Protein AF-0000000074207561 (afdb_homodimer)

Sequence (1086 aa):
MTTASFQVYDTTLRDGAQQEGMNLSVSDKLAIAALLDELGVGYIEGGWPGAVPKDTDFFARAATELTLKNAVLAAFGATRRAGVRAGDDPQVRALLDAATPVVTLVAKSDVRHVERALKTTRTENLAMIADTVSFLVAEGRRVVLDAEHFFDGYRYDAEYATSAVRTAFDAGAEVVTLCDTNGGMLPTWVGEIVGELRARTDVGPEQLLGVHAHNDTGCAVANSLAAVEAGATHVQGTVNGYGERTGNADLVTVVANLELKAGMTLLADGGLREAARISHAISELTNISPFARQPYVGASAFAHKGGLHASAIRVDPDMYQHTDPTLVGNDMRMLVSDMAGRASIELKGRELGFDLAGQGELLSRVTNRVKEDEAAGYTFEAADASFELLLRSELGQRPDFFTVESWRAIVETVPAGSAPPSVHAPDAAAVAEATVKIRAGGERHVTTGEGNGPVNALDQALRSALSRVYPELARFELIDFKVRILDTELGTDAITRVLTETSDGERSWSTVGVGPNVVEAAWEAVTEAYVYGLLKSGVEPRPMTTASFQVYDTTLRDGAQQEGMNLSVSDKLAIAALLDELGVGYIEGGWPGAVPKDTDFFARAATELTLKNAVLAAFGATRRAGVRAGDDPQVRALLDAATPVVTLVAKSDVRHVERALKTTRTENLAMIADTVSFLVAEGRRVVLDAEHFFDGYRYDAEYATSAVRTAFDAGAEVVTLCDTNGGMLPTWVGEIVGELRARTDVGPEQLLGVHAHNDTGCAVANSLAAVEAGATHVQGTVNGYGERTGNADLVTVVANLELKAGMTLLADGGLREAARISHAISELTNISPFARQPYVGASAFAHKGGLHASAIRVDPDMYQHTDPTLVGNDMRMLVSDMAGRASIELKGRELGFDLAGQGELLSRVTNRVKEDEAAGYTFEAADASFELLLRSELGQRPDFFTVESWRAIVETVPAGSAPPSVHAPDAAAVAEATVKIRAGGERHVTTGEGNGPVNALDQALRSALSRVYPELARFELIDFKVRILDTELGTDAITRVLTETSDGERSWSTVGVGPNVVEAAWEAVTEAYVYGLLKSGVEPRP

Secondary structure (DSSP, 8-state):
------EEEE-TTTTGGGSTT----HHHHHHHHHHHHHHT-SEEEEE-TTTSHHHHHHHHHHHHH---SSPEEEEEEEPPPTTS-GGG-HHHHHHHHTT-SEEEEEEE--HHHHHHTS---HHHHHHHHHHHHHHHHHTT-EEEEEEETHHHHHHH-HHHHHHHHHHHHHHT-SEEEEEETTS---HHHHHHHHHHHHH-TTT-TTSEEEEEEB-TTS-HHHHHHHHHHTT--EEEEBGGG-SSTT-B-BHHHHHHIIIIIS----SGGGGGGGHHHHHHHHHHHHT----TT-TTTSTTTTEEESTHHHHHHHH-GGGT-SS-GGGGT---EEE--TT--HHHHHHHHHHTT---TT-HHHHHHHHHHHHHHHHTT--GGG-HHHHHHHHHHHHT-----EEEEEEEEEEEE---SSS---TT-TT--EEEEEEEEEEETTEEEEEEEEESSHHHHHHHHHHHHHTTT-GGGGG-EEEEEEEEEE--TTSS-PEEEEEEEEE-SS-EEEEEEEESSHHHHHHHHHHHHHHHHHHHTTPPPP-/------EEEE-TTTTGGGSTT----HHHHHHHHHHHHHHT-SEEEEE-TTTSHHHHHHHHHHHHH---SSPEEEEEEEPPPTTS-GGG-HHHHHHHHTT-SEEEEEEE--HHHHHHTS---HHHHHHHHHHHHHHHHHTT-EEEEEEETHHHHHHH-HHHHHHHHHHHHHHT-SEEEEEETTS---HHHHHHHHHHHHH-TTT-TTSEEEEEEB-TTS-HHHHHHHHHHTT--EEEEBGGG-SSTT-B-BHHHHHHIIIIIS----SGGGGGGGHHHHHHHHHHHHT----TT-TTTSTTTTEEESSHHHHHHHH-GGGT-SS-GGGGT---EEE--TT--HHHHHHHHHHTT---TT-HHHHHHHHHHHHHHHHTT--GGG-HHHHHHHHHHHHT-----EEEEEEEEEEEE---SSS---TT-TT--EEEEEEEEEEETTEEEEEEEEESSHHHHHHHHHHHHHTTT-GGGGG-EEEEEEEEEE--TTSS-PEEEEEEEEE-SS-EEEEEEEESSHHHHHHHHHHHHHHHHHHHTTPPPP-

InterPro domains:
  IPR000891 Pyruvate carboxyltransferase [PF00682] (6-262)
  IPR000891 Pyruvate carboxyltransferase [PS50991] (6-273)
  IPR002034 Alpha-isopropylmalate/homocitrate synthase, conserved site [PS00815] (13-29)
  IPR002034 Alpha-isopropylmalate/homocitrate synthase, conserved site [PS00816] (209-222)
  IPR005675 Citramalate synthase [PTHR43538] (4-538)
  IPR005675 Citramalate synthase [TIGR00977] (6-538)
  IPR013709 2-isopropylmalate synthase LeuA, allosteric (dimerisation) domain [PF08502] (382-531)
  IPR013709 2-isopropylmalate synthase LeuA, allosteric (dimerisation) domain [SM00917] (381-534)
  IPR013785 Aldolase-type TIM barrel [G3DSA:3.20.20.70] (1-286)
  IPR036230 2-isopropylmalate synthase LeuA, allosteric (dimerisation) domain superfamily [G3DSA:3.30.160.270] (422-531)
  IPR036230 2-isopropylmalate synthase LeuA, allosteric (dimerisation) domain superfamily [SSF110921] (427-529)
  IPR054691 2-isopropylmalate synthase/homocitrate synthase, post-catalytic domain [PF22617] (297-372)

Organism: NCBI:txid88382

pLDDT: mean 87.15, std 14.71, range [21.53, 98.94]

Solvent-accessible surface area (backbone atoms only — not comparable to full-atom values): 53124 Å² total; per-residue (Å²): 127,82,75,76,76,65,41,42,34,37,27,37,60,36,54,18,45,48,16,85,88,46,72,76,53,55,68,46,47,55,52,48,50,51,47,46,29,61,39,12,34,45,28,37,32,59,20,34,31,70,78,35,67,62,28,36,52,33,38,63,46,37,74,77,72,55,83,64,89,56,30,44,54,23,36,33,48,55,51,33,56,88,95,49,58,32,88,73,24,67,60,44,45,26,49,59,71,50,69,42,61,28,38,34,30,43,41,76,19,17,67,65,50,34,45,68,60,68,62,48,49,75,68,52,53,48,46,27,42,27,45,28,42,33,52,43,42,73,72,69,32,46,33,35,34,36,27,35,36,20,56,66,12,32,76,76,38,48,68,58,22,48,46,43,53,37,38,32,47,76,30,59,34,60,29,44,22,45,15,32,65,45,7,60,63,49,36,69,60,39,22,49,52,42,37,53,50,45,68,32,77,79,55,32,84,81,55,45,32,22,35,34,30,22,16,36,52,47,22,12,38,37,28,46,51,27,26,39,75,37,62,30,45,29,44,41,21,5,68,85,17,33,13,48,26,27,8,25,12,30,34,59,42,41,50,48,44,39,32,75,73,68,67,46,86,70,47,42,92,60,12,48,36,46,40,20,56,49,53,50,52,46,26,61,68,50,70,42,82,77,57,45,40,34,37,62,46,18,77,26,32,44,31,40,55,26,44,78,52,31,59,35,37,74,76,38,58,68,75,65,39,61,61,69,41,58,60,30,36,32,58,79,41,57,27,52,45,80,61,23,35,50,60,13,47,39,51,33,32,42,74,73,70,38,86,48,80,89,38,62,68,60,35,48,52,51,38,52,48,50,34,52,41,40,73,69,54,45,55,45,60,74,3,57,50,44,42,50,49,49,52,27,46,77,68,71,63,55,80,71,54,61,42,48,67,43,40,35,22,31,32,30,43,45,74,49,79,88,71,70,49,46,92,76,49,81,67,51,54,49,46,9,38,11,39,32,32,32,38,42,44,80,38,80,37,76,25,67,14,64,29,42,17,46,64,50,1,40,51,41,6,45,45,62,47,42,36,75,73,40,61,75,54,76,48,55,40,81,76,44,62,44,66,45,78,42,82,45,91,79,77,71,72,49,35,18,29,21,42,32,32,37,27,54,86,82,54,73,46,23,15,51,14,59,28,67,14,60,56,54,2,40,47,37,11,51,53,48,42,51,54,50,50,40,49,76,69,70,54,70,64,53,93,126,82,73,75,74,65,40,43,33,37,28,36,61,37,55,18,43,47,16,84,85,46,73,77,52,52,67,47,47,54,54,47,51,53,48,45,28,61,39,12,33,44,27,37,32,58,21,33,31,70,79,36,67,62,28,37,51,32,38,62,45,37,74,77,74,55,83,65,88,57,31,44,53,22,36,35,49,56,50,32,56,89,95,50,54,32,90,74,26,67,61,44,46,28,51,60,70,50,68,42,60,28,37,37,30,44,42,78,18,17,67,67,48,34,47,67,59,68,62,48,49,74,68,53,54,47,46,29,42,28,44,28,41,34,51,43,41,72,72,69,32,47,33,36,34,36,28,35,37,19,58,65,13,30,75,74,38,48,66,58,22,47,46,44,54,38,38,33,48,74,31,57,33,60,31,44,23,44,16,32,65,45,7,60,62,49,35,69,58,40,21,51,51,43,36,53,49,46,66,32,78,79,54,32,84,81,56,44,32,23,33,33,30,21,15,37,53,47,22,13,37,37,27,45,50,27,24,40,76,36,60,30,44,29,45,39,20,5,68,85,17,33,13,48,25,27,9,25,10,29,35,60,43,42,50,48,44,39,32,75,72,67,67,46,86,70,46,42,92,61,12,48,36,45,40,18,57,48,52,50,53,47,24,60,68,50,70,43,82,78,56,45,40,35,38,62,47,18,78,27,32,44,32,41,58,27,52,79,53,36,58,37,36,73,76,36,57,68,74,66,41,62,63,68,41,58,61,30,36,33,60,78,38,54,28,53,42,79,61,20,37,49,62,15,48,36,53,35,34,43,74,73,71,38,86,47,80,89,38,61,68,58,35,47,52,50,38,50,49,52,32,53,40,39,73,68,55,46,56,48,70,74,3,58,49,42,42,50,48,50,52,26,49,77,67,70,63,54,81,71,55,62,42,48,66,42,40,34,21,32,32,32,47,46,75,49,78,88,70,72,49,44,92,73,46,80,67,52,55,53,46,10,38,10,39,31,32,32,38,41,44,80,37,79,37,79,26,71,13,64,29,46,21,45,65,49,0,40,51,40,6,45,45,61,46,42,35,74,73,40,60,74,54,76,49,55,41,81,76,44,61,47,63,42,79,44,81,49,90,79,76,69,72,48,35,18,30,18,42,32,32,36,28,53,85,83,54,71,46,23,15,51,14,58,26,65,13,58,55,51,2,40,47,38,11,50,54,49,41,50,52,51,50,40,50,76,67,70,54,71,62,50,95

Foldseek 3Di:
DPPPAFAEEEECQAQLCAFPPFDAALVLLLVLVALVLLLFGAEYERYQFPVDPRSVVNLVCCVPPPDHDHYFYEYEEEFAQQPDQLVPGPSLVRRVVSVGQEYEYEAELAQCCVCPVSVHHLVRSLVSLLRSLLVVVVVRHAYEYEHPCLLVRCVVPVVSSLSSLLSNVVSPHQEYEYEQHVQPDAQVSLLVSLLVSQPDPSCHLVHAYEYKHACQVPCQLSNRVSNVVSRHSYYYAHDLQGHPDRHIHHSLSNVCCCCVVVVDDHGPPLSQLCSLVSSVVSCLSRVPDRDQCPDLNHVCNQEDEADPVLVVCVVPVVVPDPDASSSRNYHHAQAQALVHALSSQCVNCVVVPHHCPPVVVLSVVLSVVRNVVVVQPDGCRQFVLQSVLSSCVSVVNQADQKAWDDKDKDKDWDDDPDDDPDPPDPPGQIKMKMWTWMDALNDIDIFMAIDSDRLRRVLRRVCVRSCVVPVLCVLKDWDDKDKDFADDVPPDQTKIKIWTWMDSPPDIGIFMAIDSDDNRRSVVRVVSVSSSSCVVVVHHRRD/DPPPAQAEEEECQAQLCAFPPFDAALVLLLVLVALVLLLFGAEYERYQFPVDPRSVVNLVCCVPPPDHDHYFYEYEEEFAQQPDALVPGPSLVRRVVSVGQEYEYEAELAQCCVCPVSVHHLVRSLVSLLRSLLVCVVVRHAYEYEHPCLLVRCVVPVVSSLSSLLSNVVSPHQEYEYEQHVQPDAQVSLLVSLLVSQPDPSCHLVHAYEYKHACQVPCQLSNRVSNVVSRHSYYYAHDLQGHPDRHIHHSLSNVCCCCVVVVDDHGPPLSQLCSLVSSVVSCLSRVNDRDQCPDLNHVCNQEDEADPVLVVCVVPVVVPDPDASSSRNYHHAYAQELRHALSSQCVNCVVVVHHCPPVVVLSVVLSVVRNVVVVQPDGCSQFVLQSVLSSCVSVVNQADQKAWDDKDKDKDWDDDPDDDPDPPPPPTQIKMKMWTWMDALNDIDIFMAIDSDRLRRVLRRVCVRSCVVVVLCVLKDWSDKDKDFADDVPPPQTKIKIWTWMDSPPDIGIFMAIDSDDNRRSVVRVVSVVSSSCVVVVHHGRD

Structure (mmCIF, N/CA/C/O backbone):
data_AF-0000000074207561-model_v1
#
loop_
_entity.id
_entity.type
_entity.pdbx_description
1 polymer 'Citramalate synthase'
#
loop_
_atom_site.group_PDB
_atom_site.id
_atom_site.type_symbol
_atom_site.label_atom_id
_atom_site.label_alt_id
_atom_site.label_comp_id
_atom_site.label_asym_id
_atom_site.label_entity_id
_atom_site.label_seq_id
_atom_site.pdbx_PDB_ins_code
_atom_site.Cartn_x
_atom_site.Cartn_y
_atom_site.Cartn_z
_atom_site.occupancy
_atom_site.B_iso_or_equiv
_atom_site.auth_seq_id
_atom_site.auth_comp_id
_atom_site.auth_asym_id
_atom_site.auth_atom_id
_atom_site.pdbx_PDB_model_num
ATOM 1 N N . MET A 1 1 ? 31.656 -27 5.375 1 21.53 1 MET A N 1
ATOM 2 C CA . MET A 1 1 ? 31.359 -25.734 4.676 1 21.53 1 MET A CA 1
ATOM 3 C C . MET A 1 1 ? 30.641 -24.766 5.59 1 21.53 1 MET A C 1
ATOM 5 O O . MET A 1 1 ? 29.578 -25.078 6.129 1 21.53 1 MET A O 1
ATOM 9 N N . THR A 1 2 ? 31.219 -24.062 6.355 1 28.92 2 THR A N 1
ATOM 10 C CA . THR A 1 2 ? 30.734 -23.141 7.387 1 28.92 2 THR A CA 1
ATOM 11 C C . THR A 1 2 ? 29.594 -22.281 6.848 1 28.92 2 THR A C 1
ATOM 13 O O . THR A 1 2 ? 29.75 -21.625 5.812 1 28.92 2 THR A O 1
ATOM 16 N N . THR A 1 3 ? 28.344 -22.75 6.562 1 37.5 3 THR A N 1
ATOM 17 C CA . THR A 1 3 ? 27.094 -22.203 6.043 1 37.5 3 THR A CA 1
ATOM 18 C C . THR A 1 3 ? 27.031 -20.688 6.246 1 37.5 3 THR A C 1
ATOM 20 O O . THR A 1 3 ? 27.047 -20.219 7.379 1 37.5 3 THR A O 1
ATOM 23 N N . ALA A 1 4 ? 27.812 -19.938 5.441 1 48.97 4 ALA A N 1
ATOM 24 C CA . ALA A 1 4 ? 27.875 -18.469 5.473 1 48.97 4 ALA A CA 1
ATOM 25 C C . ALA A 1 4 ? 26.531 -17.875 5.875 1 48.97 4 ALA A C 1
ATOM 27 O O . ALA A 1 4 ? 25.484 -18.328 5.414 1 48.97 4 ALA A O 1
ATOM 28 N N . SER A 1 5 ? 26.453 -17.234 7.125 1 77.06 5 SER A N 1
ATOM 29 C CA . SER A 1 5 ? 25.312 -16.719 7.875 1 77.06 5 SER A CA 1
ATOM 30 C C . SER A 1 5 ? 24.516 -15.727 7.031 1 77.06 5 SER A C 1
ATOM 32 O O . SER A 1 5 ? 25.078 -14.93 6.281 1 77.06 5 SER A O 1
ATOM 34 N N . PHE A 1 6 ? 23.328 -16.016 6.582 1 92.75 6 PHE A N 1
ATOM 35 C CA . PHE A 1 6 ? 22.375 -15.156 5.883 1 92.75 6 PHE A CA 1
ATOM 36 C C . PHE A 1 6 ? 22.281 -13.797 6.562 1 92.75 6 PHE A C 1
ATOM 38 O O . PHE A 1 6 ? 22.234 -13.719 7.793 1 92.75 6 PHE A O 1
ATOM 45 N N . GLN A 1 7 ? 22.484 -12.75 5.762 1 97 7 GLN A N 1
ATOM 46 C CA . GLN A 1 7 ? 22.531 -11.398 6.316 1 97 7 GLN A CA 1
ATOM 47 C C . GLN A 1 7 ? 21.281 -10.609 5.961 1 97 7 GLN A C 1
ATOM 49 O O . GLN A 1 7 ? 20.859 -10.578 4.801 1 97 7 GLN A O 1
ATOM 54 N N . VAL A 1 8 ? 20.641 -10.102 6.992 1 98.56 8 VAL A N 1
ATOM 55 C CA . VAL A 1 8 ? 19.531 -9.164 6.824 1 98.56 8 VAL A CA 1
ATOM 56 C C . VAL A 1 8 ? 20.016 -7.734 7.043 1 98.56 8 VAL A C 1
ATOM 58 O O . VAL A 1 8 ? 20.5 -7.395 8.133 1 98.56 8 VAL A O 1
ATOM 61 N N . TYR A 1 9 ? 19.938 -6.867 6.02 1 98.88 9 TYR A N 1
ATOM 62 C CA . TYR A 1 9 ? 20.516 -5.531 5.969 1 98.88 9 TYR A CA 1
ATOM 63 C C . TYR A 1 9 ? 19.438 -4.473 5.773 1 98.88 9 TYR A C 1
ATOM 65 O O . TYR A 1 9 ? 18.828 -4.391 4.703 1 98.88 9 TYR A O 1
ATOM 73 N N . ASP A 1 10 ? 19.203 -3.629 6.785 1 98.88 10 ASP A N 1
ATOM 74 C CA . ASP A 1 10 ? 18.156 -2.619 6.719 1 98.88 10 ASP A CA 1
ATOM 75 C C . ASP A 1 10 ? 18.703 -1.287 6.215 1 98.88 10 ASP A C 1
ATOM 77 O O . ASP A 1 10 ? 19.75 -0.829 6.672 1 98.88 10 ASP A O 1
ATOM 81 N N . THR A 1 11 ? 17.969 -0.69 5.285 1 98.75 11 THR A N 1
ATOM 82 C CA . THR A 1 11 ? 18.406 0.594 4.738 1 98.75 11 THR A CA 1
ATOM 83 C C . THR A 1 11 ? 17.344 1.666 4.992 1 98.75 11 THR A C 1
ATOM 85 O O . THR A 1 11 ? 17.266 2.654 4.258 1 98.75 11 THR A O 1
ATOM 88 N N . THR A 1 12 ? 16.5 1.582 6.008 1 98.5 12 THR A N 1
ATOM 89 C CA . THR A 1 12 ? 15.391 2.475 6.316 1 98.5 12 THR A CA 1
ATOM 90 C C . THR A 1 12 ? 15.883 3.9 6.539 1 98.5 12 THR A C 1
ATOM 92 O O . THR A 1 12 ? 15.305 4.855 6.02 1 98.5 12 THR A O 1
ATOM 95 N N . LEU A 1 13 ? 16.984 4.098 7.215 1 97.81 13 LEU A N 1
ATOM 96 C CA . LEU A 1 13 ? 17.469 5.406 7.652 1 97.81 13 LEU A CA 1
ATOM 97 C C . LEU A 1 13 ? 18.078 6.18 6.492 1 97.81 13 LEU A C 1
ATOM 99 O O . LEU A 1 13 ? 18.234 7.398 6.566 1 97.81 13 LEU A O 1
ATOM 103 N N . ARG A 1 14 ? 18.406 5.488 5.461 1 95.31 14 ARG A N 1
ATOM 104 C CA . ARG A 1 14 ? 19.062 6.152 4.332 1 95.31 14 ARG A CA 1
ATOM 105 C C . ARG A 1 14 ? 18.188 6.078 3.08 1 95.31 14 ARG A C 1
ATOM 107 O O . ARG A 1 14 ? 17.625 7.086 2.645 1 95.31 14 ARG A O 1
ATOM 114 N N . ASP A 1 15 ? 18 4.879 2.518 1 95.25 15 ASP A N 1
ATOM 115 C CA . ASP A 1 15 ? 17.219 4.715 1.302 1 95.25 15 ASP A CA 1
ATOM 116 C C . ASP A 1 15 ? 15.727 4.969 1.572 1 95.25 15 ASP A C 1
ATOM 118 O O . ASP A 1 15 ? 15.039 5.578 0.753 1 95.25 15 ASP A O 1
ATOM 122 N N . GLY A 1 16 ? 15.25 4.426 2.721 1 96 16 GLY A N 1
ATOM 123 C CA . GLY A 1 16 ? 13.875 4.68 3.123 1 96 16 GLY A CA 1
ATOM 124 C C . GLY A 1 16 ? 13.57 6.156 3.289 1 96 16 GLY A C 1
ATOM 125 O O . GLY A 1 16 ? 12.469 6.605 2.965 1 96 16 GLY A O 1
ATOM 126 N N . ALA A 1 17 ? 14.547 6.887 3.742 1 90 17 ALA A N 1
ATOM 127 C CA . ALA A 1 17 ? 14.375 8.305 4.039 1 90 17 ALA A CA 1
ATOM 128 C C . ALA A 1 17 ? 14.195 9.117 2.76 1 90 17 ALA A C 1
ATOM 130 O O . ALA A 1 17 ? 13.797 10.289 2.807 1 90 17 ALA A O 1
ATOM 131 N N . GLN A 1 18 ? 14.352 8.477 1.618 1 87.62 18 GLN A N 1
ATOM 132 C CA . GLN A 1 18 ? 14.188 9.156 0.338 1 87.62 18 GLN A CA 1
ATOM 133 C C . GLN A 1 18 ? 12.719 9.188 -0.079 1 87.62 18 GLN A C 1
ATOM 135 O O . GLN A 1 18 ? 12.367 9.797 -1.09 1 87.62 18 GLN A O 1
ATOM 140 N N . GLN A 1 19 ? 11.906 8.539 0.688 1 89.62 19 GLN A N 1
ATOM 141 C CA . GLN A 1 19 ? 10.484 8.547 0.382 1 89.62 19 GLN A CA 1
ATOM 142 C C . GLN A 1 19 ? 9.93 9.969 0.376 1 89.62 19 GLN A C 1
ATOM 144 O O . GLN A 1 19 ? 10.281 10.781 1.233 1 89.62 19 GLN A O 1
ATOM 149 N N . GLU A 1 20 ? 9.078 10.203 -0.568 1 81.56 20 GLU A N 1
ATOM 150 C CA . GLU A 1 20 ? 8.383 11.484 -0.635 1 81.56 20 GLU A CA 1
ATOM 151 C C . GLU A 1 20 ? 7.672 11.797 0.681 1 81.56 20 GLU A C 1
ATOM 153 O O . GLU A 1 20 ? 6.953 10.953 1.222 1 81.56 20 GLU A O 1
ATOM 158 N N . GLY A 1 21 ? 7.977 12.922 1.217 1 71.94 21 GLY A N 1
ATOM 159 C CA . GLY A 1 21 ? 7.293 13.375 2.416 1 71.94 21 GLY A CA 1
ATOM 160 C C . GLY A 1 21 ? 8 12.977 3.695 1 71.94 21 GLY A C 1
ATOM 161 O O . GLY A 1 21 ? 7.613 13.406 4.785 1 71.94 21 GLY A O 1
ATOM 162 N N . MET A 1 22 ? 9.078 12.258 3.629 1 80.88 22 MET A N 1
ATOM 163 C CA . MET A 1 22 ? 9.766 11.781 4.828 1 80.88 22 MET A CA 1
ATOM 164 C C . MET A 1 22 ? 10.898 12.734 5.215 1 80.88 22 MET A C 1
ATOM 166 O O . MET A 1 22 ? 11.68 13.156 4.359 1 80.88 22 MET A O 1
ATOM 170 N N . ASN A 1 23 ? 10.891 13.227 6.426 1 74.44 23 ASN A N 1
ATOM 171 C CA . ASN A 1 23 ? 11.945 14.031 7.039 1 74.44 23 ASN A CA 1
ATOM 172 C C . ASN A 1 23 ? 12.25 13.562 8.461 1 74.44 23 ASN A C 1
ATOM 174 O O . ASN A 1 23 ? 11.438 13.742 9.367 1 74.44 23 ASN A O 1
ATOM 178 N N . LEU A 1 24 ? 13.469 13.008 8.633 1 80.75 24 LEU A N 1
ATOM 179 C CA . LEU A 1 24 ? 13.852 12.453 9.93 1 80.75 24 LEU A CA 1
ATOM 180 C C . LEU A 1 24 ? 14.867 13.344 10.625 1 80.75 24 LEU A C 1
ATOM 182 O O . LEU A 1 24 ? 15.875 13.727 10.023 1 80.75 24 LEU A O 1
ATOM 186 N N . SER A 1 25 ? 14.641 13.727 11.859 1 79.5 25 SER A N 1
ATOM 187 C CA . SER A 1 25 ? 15.664 14.359 12.688 1 79.5 25 SER A CA 1
ATOM 188 C C . SER A 1 25 ? 16.734 13.352 13.109 1 79.5 25 SER A C 1
ATOM 190 O O . SER A 1 25 ? 16.562 12.141 12.93 1 79.5 25 SER A O 1
ATOM 192 N N . VAL A 1 26 ? 17.875 13.844 13.609 1 88.19 26 VAL A N 1
ATOM 193 C CA . VAL A 1 26 ? 18.906 12.961 14.109 1 88.19 26 VAL A CA 1
ATOM 194 C C . VAL A 1 26 ? 18.359 12.094 15.242 1 88.19 26 VAL A C 1
ATOM 196 O O . VAL A 1 26 ? 18.656 10.898 15.32 1 88.19 26 VAL A O 1
ATOM 199 N N . SER A 1 27 ? 17.516 12.703 16.062 1 85.81 27 SER A N 1
ATOM 200 C CA . SER A 1 27 ? 16.906 11.969 17.172 1 85.81 27 SER A CA 1
ATOM 201 C C . SER A 1 27 ? 15.984 10.867 16.656 1 85.81 27 SER A C 1
ATOM 203 O O . SER A 1 27 ? 15.945 9.773 17.219 1 85.81 27 SER A O 1
ATOM 205 N N . ASP A 1 28 ? 15.258 11.188 15.648 1 85.06 28 ASP A N 1
ATOM 206 C CA . ASP A 1 28 ? 14.414 10.172 15.031 1 85.06 28 ASP A CA 1
ATOM 207 C C . ASP A 1 28 ? 15.25 9 14.523 1 85.06 28 ASP A C 1
ATOM 209 O O . ASP A 1 28 ? 14.883 7.84 14.727 1 85.06 28 ASP A O 1
ATOM 213 N N . LYS A 1 29 ? 16.328 9.32 13.867 1 94.38 29 LYS A N 1
ATOM 214 C CA . LYS A 1 29 ? 17.188 8.297 13.297 1 94.38 29 LYS A CA 1
ATOM 215 C C . LYS A 1 29 ? 17.75 7.387 14.391 1 94.38 29 LYS A C 1
ATOM 217 O O . LYS A 1 29 ? 17.812 6.168 14.227 1 94.38 29 LYS A O 1
ATOM 222 N N . LEU A 1 30 ? 18.188 8.031 15.484 1 94.81 30 LEU A N 1
ATOM 223 C CA . LEU A 1 30 ? 18.703 7.246 16.594 1 94.81 30 LEU A CA 1
ATOM 224 C C . LEU A 1 30 ? 17.641 6.324 17.172 1 94.81 30 LEU A C 1
ATOM 226 O O . LEU A 1 30 ? 17.906 5.156 17.453 1 94.81 30 LEU A O 1
ATOM 230 N N . ALA A 1 31 ? 16.406 6.82 17.266 1 92.75 31 ALA A N 1
ATOM 231 C CA . ALA A 1 31 ? 15.305 6.031 17.781 1 92.75 31 ALA A CA 1
ATOM 232 C C . ALA A 1 31 ? 14.969 4.863 16.859 1 92.75 31 ALA A C 1
ATOM 234 O O . ALA A 1 31 ? 14.734 3.744 17.328 1 92.75 31 ALA A O 1
ATOM 235 N N . ILE A 1 32 ? 14.969 5.113 15.625 1 96.75 32 ILE A N 1
ATOM 236 C CA . ILE A 1 32 ? 14.648 4.078 14.648 1 96.75 32 ILE A CA 1
ATOM 237 C C . ILE A 1 32 ? 15.75 3.025 14.633 1 96.75 32 ILE A C 1
ATOM 239 O O . ILE A 1 32 ? 15.477 1.826 14.539 1 96.75 32 ILE A O 1
ATOM 243 N N . ALA A 1 33 ? 17 3.479 14.758 1 98.44 33 ALA A N 1
ATOM 244 C CA . ALA A 1 33 ? 18.109 2.533 14.797 1 98.44 33 ALA A CA 1
ATOM 245 C C . ALA A 1 33 ? 17.953 1.549 15.953 1 98.44 33 ALA A C 1
ATOM 247 O O . ALA A 1 33 ? 18.203 0.352 15.797 1 98.44 33 ALA A O 1
ATOM 248 N N . ALA A 1 34 ? 17.547 2.061 17.047 1 96.38 34 ALA A N 1
ATOM 249 C CA . ALA A 1 34 ? 17.344 1.206 18.219 1 96.38 34 ALA A CA 1
ATOM 250 C C . ALA A 1 34 ? 16.219 0.194 17.969 1 96.38 34 ALA A C 1
ATOM 252 O O . ALA A 1 34 ? 16.328 -0.968 18.359 1 96.38 34 ALA A O 1
ATOM 253 N N . LEU A 1 35 ? 15.18 0.604 17.359 1 96.44 35 LEU A N 1
ATOM 254 C CA . LEU A 1 35 ? 14.062 -0.274 17.031 1 96.44 35 LEU A CA 1
ATOM 255 C C . LEU A 1 35 ? 14.492 -1.354 16.047 1 96.44 35 LEU A C 1
ATOM 257 O O . LEU A 1 35 ? 14.07 -2.506 16.156 1 96.44 35 LEU A O 1
ATOM 261 N N . LEU A 1 36 ? 15.305 -0.973 15.07 1 98.69 36 LEU A N 1
ATOM 262 C CA . LEU A 1 36 ? 15.805 -1.935 14.102 1 98.69 36 LEU A CA 1
ATOM 263 C C . LEU A 1 36 ? 16.688 -2.984 14.773 1 98.69 36 LEU A C 1
ATOM 265 O O . LEU A 1 36 ? 16.641 -4.16 14.406 1 98.69 36 LEU A O 1
ATOM 269 N N . ASP A 1 37 ? 17.469 -2.494 15.711 1 98.25 37 ASP A N 1
ATOM 270 C CA . ASP A 1 37 ? 18.266 -3.434 16.484 1 98.25 37 ASP A CA 1
ATOM 271 C C . ASP A 1 37 ? 17.391 -4.402 17.266 1 98.25 37 ASP A C 1
ATOM 273 O O . ASP A 1 37 ? 17.672 -5.598 17.344 1 98.25 37 ASP A O 1
ATOM 277 N N . GLU A 1 38 ? 16.344 -3.871 17.844 1 96.56 38 GLU A N 1
ATOM 278 C CA . GLU A 1 38 ? 15.391 -4.699 18.562 1 96.56 38 GLU A CA 1
ATOM 279 C C . GLU A 1 38 ? 14.742 -5.723 17.641 1 96.56 38 GLU A C 1
ATOM 281 O O . GLU A 1 38 ? 14.484 -6.859 18.047 1 96.56 38 GLU A O 1
ATOM 286 N N . LEU A 1 39 ? 14.422 -5.363 16.438 1 98.12 39 LEU A N 1
ATOM 287 C CA . LEU A 1 39 ? 13.875 -6.285 15.438 1 98.12 39 LEU A CA 1
ATOM 288 C C . LEU A 1 39 ? 14.828 -7.449 15.195 1 98.12 39 LEU A C 1
ATOM 290 O O . LEU A 1 39 ? 14.383 -8.57 14.906 1 98.12 39 LEU A O 1
ATOM 294 N N . GLY A 1 40 ? 16.141 -7.16 15.266 1 98.44 40 GLY A N 1
ATOM 295 C CA . GLY A 1 40 ? 17.125 -8.227 15.188 1 98.44 40 GLY A CA 1
ATOM 296 C C . GLY A 1 40 ? 17.828 -8.297 13.844 1 98.44 40 GLY A C 1
ATOM 297 O O . GLY A 1 40 ? 18.391 -9.336 13.477 1 98.44 40 GLY A O 1
ATOM 298 N N . VAL A 1 41 ? 17.859 -7.234 13.07 1 98.5 41 VAL A N 1
ATOM 299 C CA . VAL A 1 41 ? 18.562 -7.23 11.789 1 98.5 41 VAL A CA 1
ATOM 300 C C . VAL A 1 41 ? 20.062 -7.309 12.023 1 98.5 41 VAL A C 1
ATOM 302 O O . VAL A 1 41 ? 20.547 -6.988 13.109 1 98.5 41 VAL A O 1
ATOM 305 N N . GLY A 1 42 ? 20.766 -7.719 11.031 1 98.19 42 GLY A N 1
ATOM 306 C CA . GLY A 1 42 ? 22.203 -7.855 11.141 1 98.19 42 GLY A CA 1
ATOM 307 C C . GLY A 1 42 ? 22.953 -6.562 10.867 1 98.19 42 GLY A C 1
ATOM 308 O O . GLY A 1 42 ? 24.031 -6.34 11.414 1 98.19 42 GLY A O 1
ATOM 309 N N . TYR A 1 43 ? 22.406 -5.711 10.023 1 98.69 43 TYR A N 1
ATOM 310 C CA . TYR A 1 43 ? 23.047 -4.461 9.625 1 98.69 43 TYR A CA 1
ATOM 311 C C . TYR A 1 43 ? 22.047 -3.318 9.578 1 98.69 43 TYR A C 1
ATOM 313 O O . TYR A 1 43 ? 20.875 -3.525 9.234 1 98.69 43 TYR A O 1
ATOM 321 N N . ILE A 1 44 ? 22.469 -2.129 9.914 1 98.81 44 ILE A N 1
ATOM 322 C CA . ILE A 1 44 ? 21.703 -0.9 9.789 1 98.81 44 ILE A CA 1
ATOM 323 C C . ILE A 1 44 ? 22.5 0.139 9.008 1 98.81 44 ILE A C 1
ATOM 325 O O . ILE A 1 44 ? 23.578 0.551 9.438 1 98.81 44 ILE A O 1
ATOM 329 N N . GLU A 1 45 ? 22.016 0.463 7.883 1 98.81 45 GLU A N 1
ATOM 330 C CA . GLU A 1 45 ? 22.609 1.552 7.117 1 98.81 45 GLU A CA 1
ATOM 331 C C . GLU A 1 45 ? 22.156 2.91 7.645 1 98.81 45 GLU A C 1
ATOM 333 O O . GLU A 1 45 ? 21.016 3.318 7.418 1 98.81 45 GLU A O 1
ATOM 338 N N . GLY A 1 46 ? 23.078 3.66 8.148 1 97.81 46 GLY A N 1
ATOM 339 C CA . GLY A 1 46 ? 22.719 4.816 8.953 1 97.81 46 GLY A CA 1
ATOM 340 C C . GLY A 1 46 ? 22.547 6.082 8.133 1 97.81 46 GLY A C 1
ATOM 341 O O . GLY A 1 46 ? 21.906 7.035 8.578 1 97.81 46 GLY A O 1
ATOM 342 N N . GLY A 1 47 ? 23.156 6.137 7.02 1 96.62 47 GLY A N 1
ATOM 343 C CA . GLY A 1 47 ? 23.094 7.344 6.211 1 96.62 47 GLY A CA 1
ATOM 344 C C . GLY A 1 47 ? 24.344 7.578 5.383 1 96.62 47 GLY A C 1
ATOM 345 O O . GLY A 1 47 ? 25.156 6.672 5.211 1 96.62 47 GLY A O 1
ATOM 346 N N . TRP A 1 48 ? 24.406 8.82 4.844 1 95.06 48 TRP A N 1
ATOM 347 C CA . TRP A 1 48 ? 25.484 9.219 3.959 1 95.06 48 TRP A CA 1
ATOM 348 C C . TRP A 1 48 ? 26.297 10.359 4.57 1 95.06 48 TRP A C 1
ATOM 350 O O . TRP A 1 48 ? 26.188 11.508 4.145 1 95.06 48 TRP A O 1
ATOM 360 N N . PRO A 1 49 ? 27.234 9.977 5.477 1 96.5 49 PRO A N 1
ATOM 361 C CA . PRO A 1 49 ? 28.062 11.031 6.078 1 96.5 49 PRO A CA 1
ATOM 362 C C . PRO A 1 49 ? 28.875 11.812 5.043 1 96.5 49 PRO A C 1
ATOM 364 O O . PRO A 1 49 ? 29.359 11.234 4.066 1 96.5 49 PRO A O 1
ATOM 367 N N . GLY A 1 50 ? 29.125 13.094 5.277 1 89.88 50 GLY A N 1
ATOM 368 C CA . GLY A 1 50 ? 29.828 13.953 4.34 1 89.88 50 GLY A CA 1
ATOM 369 C C . GLY A 1 50 ? 28.906 14.578 3.303 1 89.88 50 GLY A C 1
ATOM 370 O O . GLY A 1 50 ? 29.016 15.766 3.006 1 89.88 50 GLY A O 1
ATOM 371 N N . ALA A 1 51 ? 27.969 13.766 2.818 1 85.38 51 ALA A N 1
ATOM 372 C CA . ALA A 1 51 ? 27.062 14.25 1.791 1 85.38 51 ALA A CA 1
ATOM 373 C C . ALA A 1 51 ? 25.812 14.867 2.418 1 85.38 51 ALA A C 1
ATOM 375 O O . ALA A 1 51 ? 25.25 15.82 1.875 1 85.38 51 ALA A O 1
ATOM 376 N N . VAL A 1 52 ? 25.297 14.305 3.453 1 82.19 52 VAL A N 1
ATOM 377 C CA . VAL A 1 52 ? 24.125 14.773 4.168 1 82.19 52 VAL A CA 1
ATOM 378 C C . VAL A 1 52 ? 24.516 15.195 5.586 1 82.19 52 VAL A C 1
ATOM 380 O O . VAL A 1 52 ? 24.859 14.352 6.414 1 82.19 52 VAL A O 1
ATOM 383 N N . PRO A 1 53 ? 24.484 16.453 5.875 1 85.88 53 PRO A N 1
ATOM 384 C CA . PRO A 1 53 ? 24.938 16.953 7.176 1 85.88 53 PRO A CA 1
ATOM 385 C C . 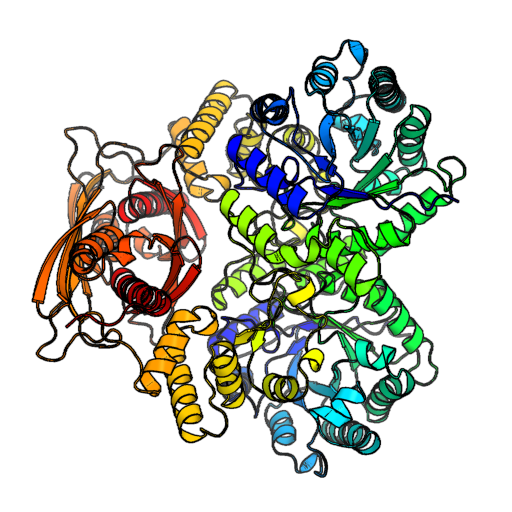PRO A 1 53 ? 24.266 16.234 8.344 1 85.88 53 PRO A C 1
ATOM 387 O O . PRO A 1 53 ? 24.922 15.867 9.32 1 85.88 53 PRO A O 1
ATOM 390 N N . LYS A 1 54 ? 22.969 16 8.227 1 83.44 54 LYS A N 1
ATOM 391 C CA . LYS A 1 54 ? 22.234 15.312 9.297 1 83.44 54 LYS A CA 1
ATOM 392 C C . LYS A 1 54 ? 22.781 13.898 9.508 1 83.44 54 LYS A C 1
ATOM 394 O O . LYS A 1 54 ? 22.781 13.398 10.641 1 83.44 54 LYS A O 1
ATOM 399 N N . ASP A 1 55 ? 23.234 13.281 8.461 1 92.19 55 ASP A N 1
ATOM 400 C CA . ASP A 1 55 ? 23.797 11.938 8.578 1 92.19 55 ASP A CA 1
ATOM 401 C C . ASP A 1 55 ? 25.156 11.969 9.25 1 92.19 55 ASP A C 1
ATOM 403 O O . ASP A 1 55 ? 25.516 11.062 10.008 1 92.19 55 ASP A O 1
ATOM 407 N N . THR A 1 56 ? 25.922 13.023 8.945 1 94.56 56 THR A N 1
ATOM 408 C CA . THR A 1 56 ? 27.188 13.203 9.641 1 94.56 56 THR A CA 1
ATOM 409 C C . THR A 1 56 ? 26.969 13.344 11.148 1 94.56 56 THR A C 1
ATOM 411 O O . THR A 1 56 ? 27.656 12.703 11.945 1 94.56 56 THR A O 1
ATOM 414 N N . ASP A 1 57 ? 25.953 14.164 11.484 1 92.69 57 ASP A N 1
ATOM 415 C CA . ASP A 1 57 ? 25.609 14.375 12.891 1 92.69 57 ASP A CA 1
ATOM 416 C C . ASP A 1 57 ? 25.109 13.078 13.523 1 92.69 57 ASP A C 1
ATOM 418 O O . ASP A 1 57 ? 25.391 12.805 14.688 1 92.69 57 ASP A O 1
ATOM 422 N N . PHE A 1 58 ? 24.375 12.297 12.859 1 96.75 58 PHE A N 1
ATOM 423 C CA . PHE A 1 58 ? 23.875 11.023 13.336 1 96.75 58 PHE A CA 1
ATOM 424 C C . PHE A 1 58 ? 25.016 10.102 13.758 1 96.75 58 PHE A C 1
ATOM 426 O O . PHE A 1 58 ? 24.984 9.523 14.844 1 96.75 58 PHE A O 1
ATOM 433 N N . PHE A 1 59 ? 26.016 9.969 12.867 1 98.06 59 PHE A N 1
ATOM 434 C CA . PHE A 1 59 ? 27.109 9.07 13.164 1 98.06 59 PHE A CA 1
ATOM 435 C C . PHE A 1 59 ? 27.906 9.57 14.367 1 98.06 59 PHE A C 1
ATOM 437 O O . PHE A 1 59 ? 28.406 8.773 15.164 1 98.06 59 PHE A O 1
ATOM 444 N N . ALA A 1 60 ? 28.062 10.898 14.445 1 96.44 60 ALA A N 1
ATOM 445 C CA . ALA A 1 60 ? 28.75 11.461 15.609 1 96.44 60 ALA A CA 1
ATOM 446 C C . ALA A 1 60 ? 28.016 11.125 16.906 1 96.44 60 ALA A C 1
ATOM 448 O O . ALA A 1 60 ? 28.641 10.703 17.875 1 96.44 60 ALA A O 1
ATOM 449 N N . ARG A 1 61 ? 26.734 11.227 16.859 1 96 61 ARG A N 1
ATOM 450 C CA . ARG A 1 61 ? 25.938 10.953 18.047 1 96 61 ARG A CA 1
ATOM 451 C C . ARG A 1 61 ? 25.797 9.453 18.281 1 96 61 ARG A C 1
ATOM 453 O O . ARG A 1 61 ? 25.766 9 19.438 1 96 61 ARG A O 1
ATOM 460 N N . ALA A 1 62 ? 25.688 8.727 17.25 1 96.88 62 ALA A N 1
ATOM 461 C CA . ALA A 1 62 ? 25.531 7.281 17.359 1 96.88 62 ALA A CA 1
ATOM 462 C C . ALA A 1 62 ? 26.703 6.652 18.094 1 96.88 62 ALA A C 1
ATOM 464 O O . ALA A 1 62 ? 26.547 5.684 18.828 1 96.88 62 ALA A O 1
ATOM 465 N N . ALA A 1 63 ? 27.875 7.164 17.875 1 94.5 63 ALA A N 1
ATOM 466 C CA . ALA A 1 63 ? 29.094 6.633 18.484 1 94.5 63 ALA A CA 1
ATOM 467 C C . ALA A 1 63 ? 29.016 6.648 20 1 94.5 63 ALA A C 1
ATOM 469 O O . ALA A 1 63 ? 29.594 5.793 20.672 1 94.5 63 ALA A O 1
ATOM 470 N N . THR A 1 64 ? 28.234 7.527 20.516 1 93.5 64 THR A N 1
ATOM 471 C CA . THR A 1 64 ? 28.203 7.676 21.969 1 93.5 64 THR A CA 1
ATOM 472 C C . THR A 1 64 ? 26.828 7.32 22.516 1 93.5 64 THR A C 1
ATOM 474 O O . THR A 1 64 ? 26.719 6.883 23.656 1 93.5 64 THR A O 1
ATOM 477 N N . GLU A 1 65 ? 25.781 7.469 21.719 1 92.94 65 GLU A N 1
ATOM 478 C CA . GLU A 1 65 ? 24.422 7.379 22.234 1 92.94 65 GLU A CA 1
ATOM 479 C C . GLU A 1 65 ? 23.781 6.055 21.859 1 92.94 65 GLU A C 1
ATOM 481 O O . GLU A 1 65 ? 22.766 5.664 22.438 1 92.94 65 GLU A O 1
ATOM 486 N N . LEU A 1 66 ? 24.312 5.352 20.938 1 93.69 66 LEU A N 1
ATOM 487 C CA . LEU A 1 66 ? 23.672 4.148 20.406 1 93.69 66 LEU A CA 1
ATOM 488 C C . LEU A 1 66 ? 24.453 2.898 20.812 1 93.69 66 LEU A C 1
ATOM 490 O O . LEU A 1 66 ? 25.656 2.809 20.578 1 93.69 66 LEU A O 1
ATOM 494 N N . THR A 1 67 ? 23.781 2.061 21.516 1 94.25 67 THR A N 1
ATOM 495 C CA . THR A 1 67 ? 24.312 0.736 21.797 1 94.25 67 THR A CA 1
ATOM 496 C C . THR A 1 67 ? 23.531 -0.342 21.062 1 94.25 67 THR A C 1
ATOM 498 O O . THR A 1 67 ? 22.359 -0.587 21.375 1 94.25 67 THR A O 1
ATOM 501 N N . LEU A 1 68 ? 24.141 -0.955 20.156 1 96.31 68 LEU A N 1
ATOM 502 C CA . LEU A 1 68 ? 23.5 -1.988 19.359 1 96.31 68 LEU A CA 1
ATOM 503 C C . LEU A 1 68 ? 23.906 -3.379 19.844 1 96.31 68 LEU A C 1
ATOM 505 O O . LEU A 1 68 ? 25.094 -3.695 19.906 1 96.31 68 LEU A O 1
ATOM 509 N N . LYS A 1 69 ? 22.953 -4.172 20.109 1 96.06 69 LYS A N 1
ATOM 510 C CA . LYS A 1 69 ? 23.172 -5.523 20.609 1 96.06 69 LYS A CA 1
ATOM 511 C C . LYS A 1 69 ? 23.359 -6.516 19.469 1 96.06 69 LYS A C 1
ATOM 513 O O . LYS A 1 69 ? 24.156 -7.457 19.578 1 96.06 69 LYS A O 1
ATOM 518 N N . ASN A 1 70 ? 22.703 -6.305 18.391 1 96.75 70 ASN A N 1
ATOM 519 C CA . ASN A 1 70 ? 22.641 -7.305 17.328 1 96.75 70 ASN A CA 1
ATOM 520 C C . ASN A 1 70 ? 23.219 -6.773 16.016 1 96.75 70 ASN A C 1
ATOM 522 O O . ASN A 1 70 ? 24.016 -7.449 15.367 1 96.75 70 ASN A O 1
ATOM 526 N N . ALA A 1 71 ? 22.938 -5.52 15.695 1 98 71 ALA A N 1
ATOM 527 C CA . ALA A 1 71 ? 23.219 -5 14.359 1 98 71 ALA A CA 1
ATOM 528 C C . ALA A 1 71 ? 24.609 -4.352 14.305 1 98 71 ALA A C 1
ATOM 530 O O . ALA A 1 71 ? 25.125 -3.889 15.328 1 98 71 ALA A O 1
ATOM 531 N N . VAL A 1 72 ? 25.156 -4.395 13.164 1 98.19 72 VAL A N 1
ATOM 532 C CA . VAL A 1 72 ? 26.359 -3.629 12.844 1 98.19 72 VAL A CA 1
ATOM 533 C C . VAL A 1 72 ? 25.969 -2.379 12.055 1 98.19 72 VAL A C 1
ATOM 535 O O . VAL A 1 72 ? 25.219 -2.457 11.086 1 98.19 72 VAL A O 1
ATOM 538 N N . LEU A 1 73 ? 26.422 -1.245 12.508 1 98.44 73 LEU A N 1
ATOM 539 C CA . LEU A 1 73 ? 26.141 0.022 11.844 1 98.44 73 LEU A CA 1
ATOM 540 C C . LEU A 1 73 ? 27 0.201 10.602 1 98.44 73 LEU A C 1
ATOM 542 O O . LEU A 1 73 ? 28.203 -0.1 10.633 1 98.44 73 LEU A O 1
ATOM 546 N N . ALA A 1 74 ? 26.391 0.645 9.531 1 98.75 74 ALA A N 1
ATOM 547 C CA . ALA A 1 74 ? 27.094 0.846 8.273 1 98.75 74 ALA A CA 1
ATOM 548 C C . ALA A 1 74 ? 26.922 2.277 7.77 1 98.75 74 ALA A C 1
ATOM 550 O O . ALA A 1 74 ? 25.844 2.863 7.902 1 98.75 74 ALA A O 1
ATOM 551 N N . ALA A 1 75 ? 27.969 2.857 7.242 1 98.75 75 ALA A N 1
ATOM 552 C CA . ALA A 1 75 ? 27.922 4.137 6.535 1 98.75 75 ALA A CA 1
ATOM 553 C C . ALA A 1 75 ? 27.828 3.922 5.027 1 98.75 75 ALA A C 1
ATOM 555 O O . ALA A 1 75 ? 28.469 3.027 4.477 1 98.75 75 ALA A O 1
ATOM 556 N N . PHE A 1 76 ? 26.984 4.727 4.418 1 98.19 76 PHE A N 1
ATOM 557 C CA . PHE A 1 76 ? 26.75 4.637 2.98 1 98.19 76 PHE A CA 1
ATOM 558 C C . PHE A 1 76 ? 27.484 5.758 2.244 1 98.19 76 PHE A C 1
ATOM 560 O O . PHE A 1 76 ? 27.516 6.898 2.717 1 98.19 76 PHE A O 1
ATOM 567 N N . GLY A 1 77 ? 28.016 5.473 1.129 1 97.06 77 GLY A N 1
ATOM 568 C CA . GLY A 1 77 ? 28.625 6.473 0.266 1 97.06 77 GLY A CA 1
ATOM 569 C C . GLY A 1 77 ? 28.891 5.961 -1.138 1 97.06 77 GLY A C 1
ATOM 570 O O . GLY A 1 77 ? 28.344 4.938 -1.547 1 97.06 77 GLY A O 1
ATOM 571 N N . ALA A 1 78 ? 29.656 6.727 -1.904 1 96.75 78 ALA A N 1
ATOM 572 C CA . ALA A 1 78 ? 29.953 6.379 -3.291 1 96.75 78 ALA A CA 1
ATOM 573 C C . ALA A 1 78 ? 31.438 6.086 -3.467 1 96.75 78 ALA A C 1
ATOM 575 O O . ALA A 1 78 ? 32.25 6.355 -2.57 1 96.75 78 ALA A O 1
ATOM 576 N N . THR A 1 79 ? 31.781 5.477 -4.559 1 98.19 79 THR A N 1
ATOM 577 C CA . THR A 1 79 ? 33.188 5.355 -4.938 1 98.19 79 THR A CA 1
ATOM 578 C C . THR A 1 79 ? 33.812 6.73 -5.156 1 98.19 79 THR A C 1
ATOM 580 O O . THR A 1 79 ? 33.094 7.73 -5.273 1 98.19 79 THR A O 1
ATOM 583 N N . ARG A 1 80 ? 35.094 6.707 -5.215 1 97.94 80 ARG A N 1
ATOM 584 C CA . ARG A 1 80 ? 35.812 7.949 -5.469 1 97.94 80 ARG A CA 1
ATOM 585 C C . ARG A 1 80 ? 35.375 8.578 -6.789 1 97.94 80 ARG A C 1
ATOM 587 O O . ARG A 1 80 ? 34.875 7.883 -7.676 1 97.94 80 ARG A O 1
ATOM 594 N N . ARG A 1 81 ? 35.688 9.883 -6.922 1 95.94 81 ARG A N 1
ATOM 595 C CA . ARG A 1 81 ? 35.438 10.586 -8.18 1 95.94 81 ARG A CA 1
ATOM 596 C C . ARG A 1 81 ? 36.406 10.141 -9.258 1 95.94 81 ARG A C 1
ATOM 598 O O . ARG A 1 81 ? 37.531 9.734 -8.953 1 95.94 81 ARG A O 1
ATOM 605 N N . ALA A 1 82 ? 35.938 10.258 -10.453 1 96.5 82 ALA A N 1
ATOM 606 C CA . ALA A 1 82 ? 36.812 9.93 -11.57 1 96.5 82 ALA A CA 1
ATOM 607 C C . ALA A 1 82 ? 38.094 10.781 -11.547 1 96.5 82 ALA A C 1
ATOM 609 O O . ALA A 1 82 ? 38 11.992 -11.336 1 96.5 82 ALA A O 1
ATOM 610 N N . GLY A 1 83 ? 39.156 10.148 -11.656 1 96 83 GLY A N 1
ATOM 611 C CA . GLY A 1 83 ? 40.406 10.852 -11.773 1 96 83 GLY A CA 1
ATOM 612 C C . GLY A 1 83 ? 41 11.234 -10.43 1 96 83 GLY A C 1
ATOM 613 O O . GLY A 1 83 ? 42.094 11.828 -10.359 1 96 83 GLY A O 1
ATOM 614 N N . VAL A 1 84 ? 40.438 10.867 -9.375 1 96.94 84 VAL A N 1
ATOM 615 C CA . VAL A 1 84 ? 40.906 11.164 -8.023 1 96.94 84 VAL A CA 1
ATOM 616 C C . VAL A 1 84 ? 41.281 9.867 -7.316 1 96.94 84 VAL A C 1
ATOM 618 O O . VAL A 1 84 ? 40.719 8.812 -7.59 1 96.94 84 VAL A O 1
ATOM 621 N N . ARG A 1 85 ? 42.406 10 -6.531 1 96.56 85 ARG A N 1
ATOM 622 C CA . ARG A 1 85 ? 42.719 8.844 -5.703 1 96.56 85 ARG A CA 1
ATOM 623 C C . ARG A 1 85 ? 41.75 8.719 -4.539 1 96.56 85 ARG A C 1
ATOM 625 O O . ARG A 1 85 ? 41.344 9.719 -3.943 1 96.56 85 ARG A O 1
ATOM 632 N N . ALA A 1 86 ? 41.281 7.418 -4.164 1 98.31 86 ALA A N 1
ATOM 633 C CA . ALA A 1 86 ? 40.312 7.16 -3.113 1 98.31 86 ALA A CA 1
ATOM 634 C C . ALA A 1 86 ? 40.688 7.867 -1.817 1 98.31 86 ALA A C 1
ATOM 636 O O . ALA A 1 86 ? 39.844 8.508 -1.175 1 98.31 86 ALA A O 1
ATOM 637 N N . GLY A 1 87 ? 41.969 7.777 -1.438 1 97.19 87 GLY A N 1
ATOM 638 C CA . GLY A 1 87 ? 42.438 8.375 -0.202 1 97.19 87 GLY A CA 1
ATOM 639 C C . GLY A 1 87 ? 42.344 9.891 -0.196 1 97.19 87 GLY A C 1
ATOM 640 O O . GLY A 1 87 ? 42.375 10.516 0.868 1 97.19 87 GLY A O 1
ATOM 641 N N . ASP A 1 88 ? 42.25 10.508 -1.359 1 97.44 88 ASP A N 1
ATOM 642 C CA . ASP A 1 88 ? 42.219 11.961 -1.488 1 97.44 88 ASP A CA 1
ATOM 643 C C . ASP A 1 88 ? 40.812 12.469 -1.674 1 97.44 88 ASP A C 1
ATOM 645 O O . ASP A 1 88 ? 40.562 13.68 -1.68 1 97.44 88 ASP A O 1
ATOM 649 N N . ASP A 1 89 ? 39.875 11.641 -1.858 1 97.56 89 ASP A N 1
ATOM 650 C CA . ASP A 1 89 ? 38.5 12.008 -2.072 1 97.56 89 ASP A CA 1
ATOM 651 C C . ASP A 1 89 ? 37.812 12.344 -0.75 1 97.56 89 ASP A C 1
ATOM 653 O O . ASP A 1 89 ? 37.688 11.492 0.13 1 97.56 89 ASP A O 1
ATOM 657 N N . PRO A 1 90 ? 37.344 13.578 -0.639 1 96 90 PRO A N 1
ATOM 658 C CA . PRO A 1 90 ? 36.75 13.992 0.638 1 96 90 PRO A CA 1
ATOM 659 C C . PRO A 1 90 ? 35.531 13.148 1.025 1 96 90 PRO A C 1
ATOM 661 O O . PRO A 1 90 ? 35.281 12.93 2.213 1 96 90 PRO A O 1
ATOM 664 N N . GLN A 1 91 ? 34.781 12.742 0.085 1 94.88 91 GLN A N 1
ATOM 665 C CA . GLN A 1 91 ? 33.625 11.93 0.385 1 94.88 91 GLN A CA 1
ATOM 666 C C . GLN A 1 91 ? 34.031 10.547 0.891 1 94.88 91 GLN A C 1
ATOM 668 O O . GLN A 1 91 ? 33.375 9.984 1.767 1 94.88 91 GLN A O 1
ATOM 673 N N . VAL A 1 92 ? 35.031 9.984 0.329 1 98.12 92 VAL A N 1
ATOM 674 C CA . VAL A 1 92 ? 35.562 8.695 0.8 1 98.12 92 VAL A CA 1
ATOM 675 C C . VAL A 1 92 ? 36.125 8.859 2.201 1 98.12 92 VAL A C 1
ATOM 677 O O . VAL A 1 92 ? 35.938 8 3.066 1 98.12 92 VAL A O 1
ATOM 680 N N . ARG A 1 93 ? 36.812 9.938 2.441 1 97.5 93 ARG A N 1
ATOM 681 C CA . ARG A 1 93 ? 37.375 10.211 3.758 1 97.5 93 ARG A CA 1
ATOM 682 C C . ARG A 1 93 ? 36.281 10.352 4.809 1 97.5 93 ARG A C 1
ATOM 684 O O . ARG A 1 93 ? 36.469 9.977 5.965 1 97.5 93 ARG A O 1
ATOM 691 N N . ALA A 1 94 ? 35.219 10.938 4.414 1 97.12 94 ALA A N 1
ATOM 692 C CA . ALA A 1 94 ? 34.094 11.125 5.324 1 97.12 94 ALA A CA 1
ATOM 693 C C . ALA A 1 94 ? 33.531 9.781 5.789 1 97.12 94 ALA A C 1
ATOM 695 O O . ALA A 1 94 ? 33.031 9.656 6.914 1 97.12 94 ALA A O 1
ATOM 696 N N . LEU A 1 95 ? 33.594 8.789 4.957 1 98.31 95 LEU A N 1
ATOM 697 C CA . LEU A 1 95 ? 33.156 7.449 5.328 1 98.31 95 LEU A CA 1
ATOM 698 C C . LEU A 1 95 ? 34 6.891 6.457 1 98.31 95 LEU A C 1
ATOM 700 O O . LEU A 1 95 ? 33.5 6.23 7.363 1 98.31 95 LEU A O 1
ATOM 704 N N . LEU A 1 96 ? 35.312 7.156 6.387 1 97.56 96 LEU A N 1
ATOM 705 C CA . LEU A 1 96 ? 36.219 6.719 7.441 1 97.56 96 LEU A CA 1
ATOM 706 C C . LEU A 1 96 ? 35.969 7.477 8.734 1 97.56 96 LEU A C 1
ATOM 708 O O . LEU A 1 96 ? 36.031 6.898 9.82 1 97.56 96 LEU A O 1
ATOM 712 N N . ASP A 1 97 ? 35.656 8.727 8.586 1 96.44 97 ASP A N 1
ATOM 713 C CA . ASP A 1 97 ? 35.406 9.578 9.742 1 96.44 97 ASP A CA 1
ATOM 714 C C . ASP A 1 97 ? 34.156 9.125 10.516 1 96.44 97 ASP A C 1
ATOM 716 O O . ASP A 1 97 ? 34.031 9.391 11.711 1 96.44 97 ASP A O 1
ATOM 720 N N . ALA A 1 98 ? 33.25 8.453 9.836 1 96.69 98 ALA A N 1
ATOM 721 C CA . ALA A 1 98 ? 32.031 7.957 10.477 1 96.69 98 ALA A CA 1
ATOM 722 C C . ALA A 1 98 ? 32.344 6.812 11.438 1 96.69 98 ALA A C 1
ATOM 724 O O . ALA A 1 98 ? 31.531 6.457 12.281 1 96.69 98 ALA A O 1
ATOM 725 N N . ALA A 1 99 ? 33.5 6.18 11.352 1 95.5 99 ALA A N 1
ATOM 726 C CA . ALA A 1 99 ? 34.062 5.199 12.266 1 95.5 99 ALA A CA 1
ATOM 727 C C . ALA A 1 99 ? 33.188 3.971 12.391 1 95.5 99 ALA A C 1
ATOM 729 O O . ALA A 1 99 ? 33.094 3.377 13.469 1 95.5 99 ALA A O 1
ATOM 730 N N . THR A 1 100 ? 32.406 3.631 11.375 1 97.81 100 THR A N 1
ATOM 731 C CA . THR A 1 100 ? 31.609 2.412 11.367 1 97.81 100 THR A CA 1
ATOM 732 C C . THR A 1 100 ? 32.438 1.215 10.93 1 97.81 100 THR A C 1
ATOM 734 O O . THR A 1 100 ? 33.406 1.361 10.148 1 97.81 100 THR A O 1
ATOM 737 N N . PRO A 1 101 ? 32.125 0.034 11.43 1 97.81 101 PRO A N 1
ATOM 738 C CA . PRO A 1 101 ? 32.875 -1.163 11 1 97.81 101 PRO A CA 1
ATOM 739 C C . PRO A 1 101 ? 32.625 -1.512 9.531 1 97.81 101 PRO A C 1
ATOM 741 O O . PRO A 1 101 ? 33.5 -2.1 8.883 1 97.81 101 PRO A O 1
ATOM 744 N N . VAL A 1 102 ? 31.453 -1.189 9.039 1 98.69 102 VAL A N 1
ATOM 745 C CA . VAL A 1 102 ? 31.062 -1.544 7.676 1 98.69 102 VAL A CA 1
ATOM 746 C C . VAL A 1 102 ? 30.812 -0.276 6.867 1 98.69 102 VAL A C 1
ATOM 748 O O . VAL A 1 102 ? 30.25 0.697 7.383 1 98.69 102 VAL A O 1
ATOM 751 N N . VAL A 1 103 ? 31.281 -0.264 5.645 1 98.81 103 VAL A N 1
ATOM 752 C CA . VAL A 1 103 ? 30.984 0.787 4.676 1 98.81 103 VAL A CA 1
ATOM 753 C C . VAL A 1 103 ? 30.312 0.183 3.447 1 98.81 103 VAL A C 1
ATOM 755 O O . VAL A 1 103 ? 30.781 -0.812 2.896 1 98.81 103 VAL A O 1
ATOM 758 N N . THR A 1 104 ? 29.156 0.745 3.117 1 98.88 104 THR A N 1
ATOM 759 C CA . THR A 1 104 ? 28.469 0.349 1.894 1 98.88 104 THR A CA 1
ATOM 760 C C . THR A 1 104 ? 28.688 1.385 0.794 1 98.88 104 THR A C 1
ATOM 762 O O . THR A 1 104 ? 28.391 2.566 0.981 1 98.88 104 THR A O 1
ATOM 765 N N . LEU A 1 105 ? 29.219 0.911 -0.336 1 98.75 105 LEU A N 1
ATOM 766 C CA . LEU A 1 105 ? 29.469 1.778 -1.48 1 98.75 105 LEU A CA 1
ATOM 767 C C . LEU A 1 105 ? 28.469 1.53 -2.592 1 98.75 105 LEU A C 1
ATOM 769 O O . LEU A 1 105 ? 28.094 0.384 -2.857 1 98.75 105 LEU A O 1
ATOM 773 N N . VAL A 1 106 ? 27.969 2.613 -3.164 1 97.94 106 VAL A N 1
ATOM 774 C CA . VAL A 1 106 ? 27.203 2.465 -4.398 1 97.94 106 VAL A CA 1
ATOM 775 C C . VAL A 1 106 ? 28.109 2.678 -5.602 1 97.94 106 VAL A C 1
ATOM 777 O O . VAL A 1 106 ? 28.984 3.549 -5.578 1 97.94 106 VAL A O 1
ATOM 780 N N . ALA A 1 107 ? 28.016 1.843 -6.547 1 97.94 107 ALA A N 1
ATOM 781 C CA . ALA A 1 107 ? 28.797 1.924 -7.781 1 97.94 107 ALA A CA 1
ATOM 782 C C . ALA A 1 107 ? 27.938 1.564 -8.992 1 97.94 107 ALA A C 1
ATOM 784 O O . ALA A 1 107 ? 27.109 0.648 -8.93 1 97.94 107 ALA A O 1
ATOM 785 N N . LYS A 1 108 ? 28.156 2.299 -10.094 1 96.5 108 LYS A N 1
ATOM 786 C CA . LYS A 1 108 ? 27.422 1.998 -11.312 1 96.5 108 LYS A CA 1
ATOM 787 C C . LYS A 1 108 ? 27.859 0.667 -11.914 1 96.5 108 LYS A C 1
ATOM 789 O O . LYS A 1 108 ? 29.062 0.376 -11.977 1 96.5 108 LYS A O 1
ATOM 794 N N . SER A 1 109 ? 26.891 -0.093 -12.312 1 97.62 109 SER A N 1
ATOM 795 C CA . SER A 1 109 ? 27.188 -1.377 -12.938 1 97.62 109 SER A CA 1
ATOM 796 C C . SER A 1 109 ? 26.516 -1.482 -14.305 1 97.62 109 SER A C 1
ATOM 798 O O . SER A 1 109 ? 26.547 -2.541 -14.938 1 97.62 109 SER A O 1
ATOM 800 N N . ASP A 1 110 ? 25.828 -0.456 -14.734 1 96.56 110 ASP A N 1
ATOM 801 C CA . ASP A 1 110 ? 25.297 -0.278 -16.078 1 96.56 110 ASP A CA 1
ATOM 802 C C . ASP A 1 110 ? 26.172 0.68 -16.891 1 96.56 110 ASP A C 1
ATOM 804 O O . ASP A 1 110 ? 26.281 1.86 -16.562 1 96.56 110 ASP A O 1
ATOM 808 N N . VAL A 1 111 ? 26.688 0.162 -17.984 1 96.5 111 VAL A N 1
ATOM 809 C CA . VAL A 1 111 ? 27.656 0.933 -18.766 1 96.5 111 VAL A CA 1
ATOM 810 C C . VAL A 1 111 ? 27 2.217 -19.266 1 96.5 111 VAL A C 1
ATOM 812 O O . VAL A 1 111 ? 27.656 3.242 -19.438 1 96.5 111 VAL A O 1
ATOM 815 N N . ARG A 1 112 ? 25.766 2.258 -19.531 1 95.5 112 ARG A N 1
ATOM 816 C CA . ARG A 1 112 ? 25.047 3.449 -19.969 1 95.5 112 ARG A CA 1
ATOM 817 C C . ARG A 1 112 ? 25.109 4.551 -18.922 1 95.5 112 ARG A C 1
ATOM 819 O O . ARG A 1 112 ? 25.281 5.727 -19.25 1 95.5 112 ARG A O 1
ATOM 826 N N . HIS A 1 113 ? 24.969 4.141 -17.625 1 94.25 113 HIS A N 1
ATOM 827 C CA . HIS A 1 113 ? 25.078 5.102 -16.531 1 94.25 113 HIS A CA 1
ATOM 828 C C . HIS A 1 113 ? 26.516 5.578 -16.359 1 94.25 113 HIS A C 1
ATOM 830 O O . HIS A 1 113 ? 26.766 6.734 -16 1 94.25 113 HIS A O 1
ATOM 836 N N . VAL A 1 114 ? 27.469 4.719 -16.625 1 95.88 114 VAL A N 1
ATOM 837 C CA . VAL A 1 114 ? 28.891 5.066 -16.516 1 95.88 114 VAL A CA 1
ATOM 838 C C . VAL A 1 114 ? 29.234 6.141 -17.547 1 95.88 114 VAL A C 1
ATOM 840 O O . VAL A 1 114 ? 29.844 7.16 -17.203 1 95.88 114 VAL A O 1
ATOM 843 N N . GLU A 1 115 ? 28.734 5.93 -18.719 1 94.56 115 GLU A N 1
ATOM 844 C CA . GLU A 1 115 ? 29.125 6.793 -19.828 1 94.56 115 GLU A CA 1
ATOM 845 C C . GLU A 1 115 ? 28.281 8.062 -19.859 1 94.56 115 GLU A C 1
ATOM 847 O O . GLU A 1 115 ? 28.797 9.148 -20.141 1 94.56 115 GLU A O 1
ATOM 852 N N . ARG A 1 116 ? 27.047 7.957 -19.531 1 90.56 116 ARG A N 1
ATOM 853 C CA . ARG A 1 116 ? 26.141 9.078 -19.766 1 90.56 116 ARG A CA 1
ATOM 854 C C . ARG A 1 116 ? 25.875 9.844 -18.469 1 90.56 116 ARG A C 1
ATOM 856 O O . ARG A 1 116 ? 25.672 11.062 -18.5 1 90.56 116 ARG A O 1
ATOM 863 N N . ALA A 1 117 ? 25.812 9.156 -17.328 1 86.62 117 ALA A N 1
ATOM 864 C CA . ALA A 1 117 ? 25.516 9.82 -16.062 1 86.62 117 ALA A CA 1
ATOM 865 C C . ALA A 1 117 ? 26.797 10.273 -15.367 1 86.62 117 ALA A C 1
ATOM 867 O O . ALA A 1 117 ? 26.906 11.43 -14.945 1 86.62 117 ALA A O 1
ATOM 868 N N . LEU A 1 118 ? 27.766 9.352 -15.234 1 90.31 118 LEU A N 1
ATOM 869 C CA . LEU A 1 118 ? 29.016 9.68 -14.578 1 90.31 118 LEU A CA 1
ATOM 870 C C . LEU A 1 118 ? 29.969 10.406 -15.539 1 90.31 118 LEU A C 1
ATOM 872 O O . LEU A 1 118 ? 30.938 11.031 -15.102 1 90.31 118 LEU A O 1
ATOM 876 N N . LYS A 1 119 ? 29.656 10.227 -16.859 1 91.31 119 LYS A N 1
ATOM 877 C CA . LYS A 1 119 ? 30.453 10.852 -17.906 1 91.31 119 LYS A CA 1
ATOM 878 C C . LYS A 1 119 ? 31.922 10.445 -17.781 1 91.31 119 LYS A C 1
ATOM 880 O O . LYS A 1 119 ? 32.812 11.305 -17.766 1 91.31 119 LYS A O 1
ATOM 885 N N . THR A 1 120 ? 32.188 9.133 -17.625 1 95.75 120 THR A N 1
ATOM 886 C CA . THR A 1 120 ? 33.531 8.57 -17.562 1 95.75 120 THR A CA 1
ATOM 887 C C . THR A 1 120 ? 33.594 7.27 -18.359 1 95.75 120 THR A C 1
ATOM 889 O O . THR A 1 120 ? 32.688 6.934 -19.109 1 95.75 120 THR A O 1
ATOM 892 N N . THR A 1 121 ? 34.719 6.555 -18.328 1 97.75 121 THR A N 1
ATOM 893 C CA . THR A 1 121 ? 34.938 5.383 -19.172 1 97.75 121 THR A CA 1
ATOM 894 C C . THR A 1 121 ? 34.719 4.098 -18.375 1 97.75 121 THR A C 1
ATOM 896 O O . THR A 1 121 ? 34.781 4.109 -17.141 1 97.75 121 THR A O 1
ATOM 899 N N . ARG A 1 122 ? 34.531 3.025 -19.109 1 97.94 122 ARG A N 1
ATOM 900 C CA . ARG A 1 122 ? 34.375 1.696 -18.531 1 97.94 122 ARG A CA 1
ATOM 901 C C . ARG A 1 122 ? 35.562 1.366 -17.625 1 97.94 122 ARG A C 1
ATOM 903 O O . ARG A 1 122 ? 35.344 0.915 -16.484 1 97.94 122 ARG A O 1
ATOM 910 N N . THR A 1 123 ? 36.719 1.621 -18.141 1 98.25 123 THR A N 1
ATOM 911 C CA . THR A 1 123 ? 37.938 1.303 -17.406 1 98.25 123 THR A CA 1
ATOM 912 C C . THR A 1 123 ? 38.062 2.16 -16.141 1 98.25 123 THR A C 1
ATOM 914 O O . THR A 1 123 ? 38.438 1.661 -15.086 1 98.25 123 THR A O 1
ATOM 917 N N . GLU A 1 124 ? 37.75 3.344 -16.281 1 98.44 124 GLU A N 1
ATOM 918 C CA . GLU A 1 124 ? 37.844 4.238 -15.125 1 98.44 124 GLU A CA 1
ATOM 919 C C . GLU A 1 124 ? 36.844 3.861 -14.039 1 98.44 124 GLU A C 1
ATOM 921 O O . GLU A 1 124 ? 37.156 3.922 -12.852 1 98.44 124 GLU A O 1
ATOM 926 N N . ASN A 1 125 ? 35.656 3.549 -14.406 1 98.56 125 ASN A N 1
ATOM 927 C CA . ASN A 1 125 ? 34.688 3.133 -13.414 1 98.56 125 ASN A CA 1
ATOM 928 C C . ASN A 1 125 ? 35.156 1.905 -12.641 1 98.56 125 ASN A C 1
ATOM 930 O O . ASN A 1 125 ? 35 1.84 -11.422 1 98.56 125 ASN A O 1
ATOM 934 N N . LEU A 1 126 ? 35.688 0.938 -13.352 1 98.75 126 LEU A N 1
ATOM 935 C CA . LEU A 1 126 ? 36.219 -0.244 -12.688 1 98.75 126 LEU A CA 1
ATOM 936 C C . LEU A 1 126 ? 37.375 0.129 -11.766 1 98.75 126 LEU A C 1
ATOM 938 O O . LEU A 1 126 ? 37.531 -0.434 -10.68 1 98.75 126 LEU A O 1
ATOM 942 N N . ALA A 1 127 ? 38.188 1.078 -12.195 1 98.75 127 ALA A N 1
ATOM 943 C CA . ALA A 1 127 ? 39.281 1.562 -11.359 1 98.75 127 ALA A CA 1
ATOM 944 C C . ALA A 1 127 ? 38.75 2.258 -10.109 1 98.75 127 ALA A C 1
ATOM 946 O O . ALA A 1 127 ? 39.312 2.141 -9.031 1 98.75 127 ALA A O 1
ATOM 947 N N . MET A 1 128 ? 37.75 3.023 -10.273 1 98.81 128 MET A N 1
ATOM 948 C CA . MET A 1 128 ? 37.094 3.689 -9.148 1 98.81 128 MET A CA 1
ATOM 949 C C . MET A 1 128 ? 36.625 2.674 -8.102 1 98.81 128 MET A C 1
ATOM 951 O O . MET A 1 128 ? 36.875 2.855 -6.91 1 98.81 128 MET A O 1
ATOM 955 N N . ILE A 1 129 ? 36 1.585 -8.562 1 98.88 129 ILE A N 1
ATOM 956 C CA . ILE A 1 129 ? 35.531 0.521 -7.684 1 98.88 129 ILE A CA 1
ATOM 957 C C . ILE A 1 129 ? 36.719 -0.127 -6.965 1 98.88 129 ILE A C 1
ATOM 959 O O . ILE A 1 129 ? 36.719 -0.201 -5.734 1 98.88 129 ILE A O 1
ATOM 963 N N . ALA A 1 130 ? 37.719 -0.52 -7.719 1 98.81 130 ALA A N 1
ATOM 964 C CA . ALA A 1 130 ? 38.875 -1.23 -7.176 1 98.81 130 ALA A CA 1
ATOM 965 C C . ALA A 1 130 ? 39.625 -0.365 -6.168 1 98.81 130 ALA A C 1
ATOM 967 O O . ALA A 1 130 ? 39.969 -0.827 -5.078 1 98.81 130 ALA A O 1
ATOM 968 N N . ASP A 1 131 ? 39.844 0.851 -6.539 1 98.81 131 ASP A N 1
ATOM 969 C CA . ASP A 1 131 ? 40.625 1.775 -5.723 1 98.81 131 ASP A CA 1
ATOM 970 C C . ASP A 1 131 ? 39.906 2.07 -4.398 1 98.81 131 ASP A C 1
ATOM 972 O O . ASP A 1 131 ? 40.531 2.02 -3.336 1 98.81 131 ASP A O 1
ATOM 976 N N . THR A 1 132 ? 38.656 2.383 -4.473 1 98.94 132 THR A N 1
ATOM 977 C CA . THR A 1 132 ? 37.906 2.76 -3.279 1 98.94 132 THR A CA 1
ATOM 978 C C . THR A 1 132 ? 37.75 1.569 -2.338 1 98.94 132 THR A C 1
ATOM 980 O O . THR A 1 132 ? 37.969 1.695 -1.13 1 98.94 132 THR A O 1
ATOM 983 N N . VAL A 1 133 ? 37.406 0.375 -2.846 1 98.88 133 VAL A N 1
ATOM 984 C CA . VAL A 1 133 ? 37.219 -0.817 -2.025 1 98.88 133 VAL A CA 1
ATOM 985 C C . VAL A 1 133 ? 38.531 -1.194 -1.358 1 98.88 133 VAL A C 1
ATOM 987 O O . VAL A 1 133 ? 38.562 -1.426 -0.148 1 98.88 133 VAL A O 1
ATOM 990 N N . SER A 1 134 ? 39.594 -1.211 -2.127 1 98.81 134 SER A N 1
ATOM 991 C CA . SER A 1 134 ? 40.906 -1.592 -1.592 1 98.81 134 SER A CA 1
ATOM 992 C C . SER A 1 134 ? 41.344 -0.626 -0.501 1 98.81 134 SER A C 1
ATOM 994 O O . SER A 1 134 ? 41.906 -1.047 0.513 1 98.81 134 SER A O 1
ATOM 996 N N . PHE A 1 135 ? 41.156 0.616 -0.766 1 98.69 135 PHE A N 1
ATOM 997 C CA . PHE A 1 135 ? 41.531 1.638 0.198 1 98.69 135 PHE A CA 1
ATOM 998 C C . PHE A 1 135 ? 40.812 1.433 1.525 1 98.69 135 PHE A C 1
ATOM 1000 O O . PHE A 1 135 ? 41.438 1.429 2.586 1 98.69 135 PHE A O 1
ATOM 1007 N N . LEU A 1 136 ? 39.469 1.255 1.501 1 98.81 136 LEU A N 1
ATOM 1008 C CA . LEU A 1 136 ? 38.656 1.11 2.707 1 98.81 136 LEU A CA 1
ATOM 1009 C C . LEU A 1 136 ? 39 -0.183 3.439 1 98.81 136 LEU A C 1
ATOM 1011 O O . LEU A 1 136 ? 39.062 -0.208 4.672 1 98.81 136 LEU A O 1
ATOM 1015 N N . VAL A 1 137 ? 39.25 -1.269 2.668 1 98.81 137 VAL A N 1
ATOM 1016 C CA . VAL A 1 137 ? 39.625 -2.541 3.26 1 98.81 137 VAL A CA 1
ATOM 1017 C C . VAL A 1 137 ? 40.969 -2.389 3.961 1 98.81 137 VAL A C 1
ATOM 1019 O O . VAL A 1 137 ? 41.188 -2.898 5.07 1 98.81 137 VAL A O 1
ATOM 1022 N N . ALA A 1 138 ? 41.875 -1.695 3.336 1 98.56 138 ALA A N 1
ATOM 1023 C CA . ALA A 1 138 ? 43.219 -1.457 3.92 1 98.56 138 ALA A CA 1
ATOM 1024 C C . ALA A 1 138 ? 43.094 -0.654 5.215 1 98.56 138 ALA A C 1
ATOM 1026 O O . ALA A 1 138 ? 43.906 -0.806 6.117 1 98.56 138 ALA A O 1
ATOM 1027 N N . GLU A 1 139 ? 42.125 0.156 5.25 1 98.31 139 GLU A N 1
ATOM 1028 C CA . GLU A 1 139 ? 41.875 0.965 6.441 1 98.31 139 GLU A CA 1
ATOM 1029 C C . GLU A 1 139 ? 41.094 0.181 7.496 1 98.31 139 GLU A C 1
ATOM 1031 O O . GLU A 1 139 ? 40.656 0.747 8.5 1 98.31 139 GLU A O 1
ATOM 1036 N N . GLY A 1 140 ? 40.812 -1.092 7.277 1 98.12 140 GLY A N 1
ATOM 1037 C CA . GLY A 1 140 ? 40.25 -1.984 8.281 1 98.12 140 GLY A CA 1
ATOM 1038 C C . GLY A 1 140 ? 38.75 -2.053 8.234 1 98.12 140 GLY A C 1
ATOM 1039 O O . GLY A 1 140 ? 38.125 -2.523 9.18 1 98.12 140 GLY A O 1
ATOM 1040 N N . ARG A 1 141 ? 38.125 -1.59 7.188 1 98.56 141 ARG A N 1
ATOM 1041 C CA . ARG A 1 141 ? 36.656 -1.618 7.078 1 98.56 141 ARG A CA 1
ATOM 1042 C C . ARG A 1 141 ? 36.188 -2.84 6.297 1 98.56 141 ARG A C 1
ATOM 1044 O O . ARG A 1 141 ? 36.906 -3.311 5.395 1 98.56 141 ARG A O 1
ATOM 1051 N N . ARG A 1 142 ? 35.062 -3.408 6.723 1 98.69 142 ARG A N 1
ATOM 1052 C CA . ARG A 1 142 ? 34.344 -4.352 5.887 1 98.69 142 ARG A CA 1
ATOM 1053 C C . ARG A 1 142 ? 33.5 -3.625 4.844 1 98.69 142 ARG A C 1
ATOM 1055 O O . ARG A 1 142 ? 32.812 -2.648 5.16 1 98.69 142 ARG A O 1
ATOM 1062 N N . VAL A 1 143 ? 33.562 -4.09 3.557 1 98.81 143 VAL A N 1
ATOM 1063 C CA . VAL A 1 143 ? 32.938 -3.297 2.496 1 98.81 143 VAL A CA 1
ATOM 1064 C C . VAL A 1 143 ? 31.828 -4.098 1.83 1 98.81 143 VAL A C 1
ATOM 1066 O O . VAL A 1 143 ? 32.031 -5.258 1.453 1 98.81 143 VAL A O 1
ATOM 1069 N N . VAL A 1 144 ? 30.641 -3.523 1.772 1 98.81 144 VAL A N 1
ATOM 1070 C CA . VAL A 1 144 ? 29.531 -3.965 0.931 1 98.81 144 VAL A CA 1
ATOM 1071 C C . VAL A 1 144 ? 29.438 -3.066 -0.301 1 98.81 144 VAL A C 1
ATOM 1073 O O . VAL A 1 144 ? 29.5 -1.841 -0.191 1 98.81 144 VAL A O 1
ATOM 1076 N N . LEU A 1 145 ? 29.375 -3.664 -1.47 1 98.81 145 LEU A N 1
ATOM 1077 C CA . LEU A 1 145 ? 29.203 -2.861 -2.674 1 98.81 145 LEU A CA 1
ATOM 1078 C C . LEU A 1 145 ? 27.812 -3.055 -3.256 1 98.81 145 LEU A C 1
ATOM 1080 O O . LEU A 1 145 ? 27.422 -4.172 -3.617 1 98.81 145 LEU A O 1
ATOM 1084 N N . ASP A 1 146 ? 27.031 -1.985 -3.281 1 98.81 146 ASP A N 1
ATOM 1085 C CA . ASP A 1 146 ? 25.766 -1.972 -3.996 1 98.81 146 ASP A CA 1
ATOM 1086 C C . ASP A 1 146 ? 25.969 -1.692 -5.484 1 98.81 146 ASP A C 1
ATOM 1088 O O . ASP A 1 146 ? 26.234 -0.555 -5.875 1 98.81 146 ASP A O 1
ATOM 1092 N N . ALA A 1 147 ? 25.812 -2.723 -6.258 1 98.69 147 ALA A N 1
ATOM 1093 C CA . ALA A 1 147 ? 25.938 -2.58 -7.707 1 98.69 147 ALA A CA 1
ATOM 1094 C C . ALA A 1 147 ? 24.688 -1.936 -8.305 1 98.69 147 ALA A C 1
ATOM 1096 O O . ALA A 1 147 ? 23.766 -2.633 -8.727 1 98.69 147 ALA A O 1
ATOM 1097 N N . GLU A 1 148 ? 24.734 -0.64 -8.398 1 97.06 148 GLU A N 1
ATOM 1098 C CA . GLU A 1 148 ? 23.578 0.134 -8.836 1 97.06 148 GLU A CA 1
ATOM 1099 C C . GLU A 1 148 ? 23.234 -0.156 -10.297 1 97.06 148 GLU A C 1
ATOM 1101 O O . GLU A 1 148 ? 24.141 -0.273 -11.133 1 97.06 148 GLU A O 1
ATOM 1106 N N . HIS A 1 149 ? 21.953 -0.243 -10.617 1 96.44 149 HIS A N 1
ATOM 1107 C CA . HIS A 1 149 ? 21.406 -0.546 -11.938 1 96.44 149 HIS A CA 1
ATOM 1108 C C . HIS A 1 149 ? 21.984 -1.849 -12.484 1 96.44 149 HIS A C 1
ATOM 1110 O O . HIS A 1 149 ? 22.25 -1.959 -13.68 1 96.44 149 HIS A O 1
ATOM 1116 N N . PHE A 1 150 ? 22.219 -2.783 -11.641 1 98.44 150 PHE A N 1
ATOM 1117 C CA . PHE A 1 150 ? 22.906 -4.008 -12.047 1 98.44 150 PHE A CA 1
ATOM 1118 C C . PHE A 1 150 ? 22.062 -4.793 -13.039 1 98.44 150 PHE A C 1
ATOM 1120 O O . PHE A 1 150 ? 22.547 -5.176 -14.109 1 98.44 150 PHE A O 1
ATOM 1127 N N . PHE A 1 151 ? 20.812 -5.055 -12.719 1 98.44 151 PHE A N 1
ATOM 1128 C CA . PHE A 1 151 ? 20 -5.961 -13.516 1 98.44 151 PHE A CA 1
ATOM 1129 C C . PHE A 1 151 ? 19.734 -5.379 -14.898 1 98.44 151 PHE A C 1
ATOM 1131 O O . PHE A 1 151 ? 19.828 -6.086 -15.906 1 98.44 151 PHE A O 1
ATOM 1138 N N . ASP A 1 152 ? 19.438 -4.09 -14.93 1 96.5 152 ASP A N 1
ATOM 1139 C CA . ASP A 1 152 ? 19.328 -3.426 -16.219 1 96.5 152 ASP A CA 1
ATOM 1140 C C . ASP A 1 152 ? 20.656 -3.479 -16.984 1 96.5 152 ASP A C 1
ATOM 1142 O O . ASP A 1 152 ? 20.672 -3.727 -18.188 1 96.5 152 ASP A O 1
ATOM 1146 N N . GLY A 1 153 ? 21.734 -3.215 -16.281 1 97.62 153 GLY A N 1
ATOM 1147 C CA . GLY A 1 153 ? 23.047 -3.264 -16.875 1 97.62 153 GLY A CA 1
ATOM 1148 C C . GLY A 1 153 ? 23.422 -4.641 -17.391 1 97.62 153 GLY A C 1
ATOM 1149 O O . GLY A 1 153 ? 24.031 -4.77 -18.453 1 97.62 153 GLY A O 1
ATOM 1150 N N . TYR A 1 154 ? 23.078 -5.641 -16.625 1 98.12 154 TYR A N 1
ATOM 1151 C CA . TYR A 1 154 ? 23.359 -7.012 -17.031 1 98.12 154 TYR A CA 1
ATOM 1152 C C . TYR A 1 154 ? 22.609 -7.379 -18.297 1 98.12 154 TYR A C 1
ATOM 1154 O O . TYR A 1 154 ? 23.141 -8.039 -19.188 1 98.12 154 TYR A O 1
ATOM 1162 N N . ARG A 1 155 ? 21.344 -7.016 -18.422 1 96.62 155 ARG A N 1
ATOM 1163 C CA . ARG A 1 155 ? 20.531 -7.297 -19.594 1 96.62 155 ARG A CA 1
ATOM 1164 C C . ARG A 1 155 ? 21.062 -6.562 -20.812 1 96.62 155 ARG A C 1
ATOM 1166 O O . ARG A 1 155 ? 20.953 -7.059 -21.938 1 96.62 155 ARG A O 1
ATOM 1173 N N . TYR A 1 156 ? 21.672 -5.391 -20.609 1 96.81 156 TYR A N 1
ATOM 1174 C CA . TYR A 1 156 ? 22.234 -4.605 -21.703 1 96.81 156 TYR A CA 1
ATOM 1175 C C . TYR A 1 156 ? 23.641 -5.102 -22.062 1 96.81 156 TYR A C 1
ATOM 1177 O O . TYR A 1 156 ? 23.953 -5.273 -23.25 1 96.81 156 TYR A O 1
ATOM 1185 N N . ASP A 1 157 ? 24.516 -5.324 -21.109 1 97.94 157 ASP A N 1
ATOM 1186 C CA . ASP A 1 157 ? 25.891 -5.766 -21.25 1 97.94 157 ASP A CA 1
ATOM 1187 C C . ASP A 1 157 ? 26.312 -6.641 -20.078 1 97.94 157 ASP A C 1
ATOM 1189 O O . ASP A 1 157 ? 26.953 -6.156 -19.125 1 97.94 157 ASP A O 1
ATOM 1193 N N . ALA A 1 158 ? 26.047 -7.949 -20.203 1 97.19 158 ALA A N 1
ATOM 1194 C CA . ALA A 1 158 ? 26.266 -8.898 -19.109 1 97.19 158 ALA A CA 1
ATOM 1195 C C . ALA A 1 158 ? 27.734 -8.953 -18.703 1 97.19 158 ALA A C 1
ATOM 1197 O O . ALA A 1 158 ? 28.047 -9.102 -17.516 1 97.19 158 ALA A O 1
ATOM 1198 N N . GLU A 1 159 ? 28.609 -8.836 -19.641 1 96.88 159 GLU A N 1
ATOM 1199 C CA . GLU A 1 159 ? 30.031 -8.938 -19.359 1 96.88 159 GLU A CA 1
ATOM 1200 C C . GLU A 1 159 ? 30.516 -7.754 -18.516 1 96.88 159 GLU A C 1
ATOM 1202 O O . GLU A 1 159 ? 31.281 -7.93 -17.578 1 96.88 159 GLU A O 1
ATOM 1207 N N . TYR A 1 160 ? 30.078 -6.633 -18.875 1 97.88 160 TYR A N 1
ATOM 1208 C CA . TYR A 1 160 ? 30.516 -5.465 -18.109 1 97.88 160 TYR A CA 1
ATOM 1209 C C . TYR A 1 160 ? 29.969 -5.488 -16.703 1 97.88 160 TYR A C 1
ATOM 1211 O O . TYR A 1 160 ? 30.688 -5.203 -15.734 1 97.88 160 TYR A O 1
ATOM 1219 N N . ALA A 1 161 ? 28.641 -5.699 -16.578 1 97.75 161 ALA A N 1
ATOM 1220 C CA . ALA A 1 161 ? 28.047 -5.777 -15.258 1 97.75 161 ALA A CA 1
ATOM 1221 C C . ALA A 1 161 ? 28.766 -6.789 -14.383 1 97.75 161 ALA A C 1
ATOM 1223 O O . ALA A 1 161 ? 29.016 -6.535 -13.203 1 97.75 161 ALA A O 1
ATOM 1224 N N . THR A 1 162 ? 29.109 -7.906 -14.984 1 97 162 THR A N 1
ATOM 1225 C CA . THR A 1 162 ? 29.844 -8.945 -14.273 1 97 162 THR A CA 1
ATOM 1226 C C . THR A 1 162 ? 31.234 -8.453 -13.883 1 97 162 THR A C 1
ATOM 1228 O O . THR A 1 162 ? 31.734 -8.773 -12.805 1 97 162 THR A O 1
ATOM 1231 N N . SER A 1 163 ? 31.875 -7.711 -14.742 1 97.31 163 SER A N 1
ATOM 1232 C CA . SER A 1 163 ? 33.219 -7.176 -14.461 1 97.31 163 SER A CA 1
ATOM 1233 C C . SER A 1 163 ? 33.188 -6.262 -13.234 1 97.31 163 SER A C 1
ATOM 1235 O O . SER A 1 163 ? 34.125 -6.223 -12.461 1 97.31 163 SER A O 1
ATOM 1237 N N . ALA A 1 164 ? 32.125 -5.508 -13.102 1 98 164 ALA A N 1
ATOM 1238 C CA . ALA A 1 164 ? 31.984 -4.652 -11.922 1 98 164 ALA A CA 1
ATOM 1239 C C . ALA A 1 164 ? 31.938 -5.48 -10.641 1 98 164 ALA A C 1
ATOM 1241 O O . ALA A 1 164 ? 32.594 -5.145 -9.656 1 98 164 ALA A O 1
ATOM 1242 N N . VAL A 1 165 ? 31.219 -6.57 -10.68 1 97.69 165 VAL A N 1
ATOM 1243 C CA . VAL A 1 165 ? 31.078 -7.465 -9.539 1 97.69 165 VAL A CA 1
ATOM 1244 C C . VAL A 1 165 ? 32.438 -8.109 -9.219 1 97.69 165 VAL A C 1
ATOM 1246 O O . VAL A 1 165 ? 32.875 -8.102 -8.07 1 97.69 165 VAL A O 1
ATOM 1249 N N . ARG A 1 166 ? 33.094 -8.562 -10.203 1 96.56 166 ARG A N 1
ATOM 1250 C CA . ARG A 1 166 ? 34.375 -9.219 -10.039 1 96.56 166 ARG A CA 1
ATOM 1251 C C . ARG A 1 166 ? 35.438 -8.25 -9.492 1 96.56 166 ARG A C 1
ATOM 1253 O O . ARG A 1 166 ? 36.219 -8.602 -8.594 1 96.56 166 ARG A O 1
ATOM 1260 N N . THR A 1 167 ? 35.406 -7.094 -10.062 1 97.88 167 THR A N 1
ATOM 1261 C CA . THR A 1 167 ? 36.375 -6.074 -9.633 1 97.88 167 THR A CA 1
ATOM 1262 C C . THR A 1 167 ? 36.219 -5.785 -8.141 1 97.88 167 THR A C 1
ATOM 1264 O O . THR A 1 167 ? 37.188 -5.652 -7.418 1 97.88 167 THR A O 1
ATOM 1267 N N . ALA A 1 168 ? 34.969 -5.676 -7.684 1 98.31 168 ALA A N 1
ATOM 1268 C CA . ALA A 1 168 ? 34.719 -5.402 -6.277 1 98.31 168 ALA A CA 1
ATOM 1269 C C . ALA A 1 168 ? 35.219 -6.527 -5.383 1 98.31 168 ALA A C 1
ATOM 1271 O O . ALA A 1 168 ? 35.875 -6.273 -4.379 1 98.31 168 ALA A O 1
ATOM 1272 N N . PHE A 1 169 ? 34.906 -7.801 -5.727 1 97 169 PHE A N 1
ATOM 1273 C CA . PHE A 1 169 ? 35.375 -8.945 -4.934 1 97 169 PHE A CA 1
ATOM 1274 C C . PHE A 1 169 ? 36.875 -9.039 -4.941 1 97 169 PHE A C 1
ATOM 1276 O O . PHE A 1 169 ? 37.5 -9.281 -3.9 1 97 169 PHE A O 1
ATOM 1283 N N . ASP A 1 170 ? 37.5 -8.82 -6.105 1 96.62 170 ASP A N 1
ATOM 1284 C CA . ASP A 1 170 ? 38.938 -8.891 -6.223 1 96.62 170 ASP A CA 1
ATOM 1285 C C . ASP A 1 170 ? 39.625 -7.836 -5.34 1 96.62 170 ASP A C 1
ATOM 1287 O O . ASP A 1 170 ? 40.719 -8.055 -4.832 1 96.62 170 ASP A O 1
ATOM 1291 N N . ALA A 1 171 ? 38.906 -6.758 -5.207 1 98.25 171 ALA A N 1
ATOM 1292 C CA . ALA A 1 171 ? 39.469 -5.652 -4.43 1 98.25 171 ALA A CA 1
ATOM 1293 C C . ALA A 1 171 ? 39.25 -5.871 -2.936 1 98.25 171 ALA A C 1
ATOM 1295 O O . ALA A 1 171 ? 39.812 -5.152 -2.109 1 98.25 171 ALA A O 1
ATOM 1296 N N . GLY A 1 172 ? 38.375 -6.824 -2.586 1 97.56 172 GLY A N 1
ATOM 1297 C CA . GLY A 1 172 ? 38.25 -7.184 -1.182 1 97.56 172 GLY A CA 1
ATOM 1298 C C . GLY A 1 172 ? 36.875 -6.957 -0.621 1 97.56 172 GLY A C 1
ATOM 1299 O O . GLY A 1 172 ? 36.656 -7.09 0.584 1 97.56 172 GLY A O 1
ATOM 1300 N N . ALA A 1 173 ? 35.906 -6.637 -1.423 1 98.06 173 ALA A N 1
ATOM 1301 C CA . ALA A 1 173 ? 34.531 -6.465 -0.937 1 98.06 173 ALA A CA 1
ATOM 1302 C C . ALA A 1 173 ? 34 -7.754 -0.307 1 98.06 173 ALA A C 1
ATOM 1304 O O . ALA A 1 173 ? 34.25 -8.844 -0.828 1 98.06 173 ALA A O 1
ATOM 1305 N N . GLU A 1 174 ? 33.344 -7.574 0.832 1 97.12 174 GLU A N 1
ATOM 1306 C CA . GLU A 1 174 ? 32.75 -8.719 1.527 1 97.12 174 GLU A CA 1
ATOM 1307 C C . GLU A 1 174 ? 31.5 -9.195 0.825 1 97.12 174 GLU A C 1
ATOM 1309 O O . GLU A 1 174 ? 31.25 -10.398 0.729 1 97.12 174 GLU A O 1
ATOM 1314 N N . VAL A 1 175 ? 30.688 -8.297 0.388 1 97.62 175 VAL A N 1
ATOM 1315 C CA . VAL A 1 175 ? 29.406 -8.555 -0.272 1 97.62 175 VAL A CA 1
ATOM 1316 C C . VAL A 1 175 ? 29.281 -7.668 -1.507 1 97.62 175 VAL A C 1
ATOM 1318 O O . VAL A 1 175 ? 29.688 -6.504 -1.49 1 97.62 175 VAL A O 1
ATOM 1321 N N . VAL A 1 176 ? 28.812 -8.211 -2.578 1 98.31 176 VAL A N 1
ATOM 1322 C CA . VAL A 1 176 ? 28.312 -7.402 -3.688 1 98.31 176 VAL A CA 1
ATOM 1323 C C . VAL A 1 176 ? 26.797 -7.586 -3.828 1 98.31 176 VAL A C 1
ATOM 1325 O O . VAL A 1 176 ? 26.328 -8.695 -4.074 1 98.31 176 VAL A O 1
ATOM 1328 N N . THR A 1 177 ? 26.078 -6.508 -3.621 1 98.75 177 THR A N 1
ATOM 1329 C CA . THR A 1 177 ? 24.625 -6.516 -3.676 1 98.75 177 THR A CA 1
ATOM 1330 C C . THR A 1 177 ? 24.125 -6.094 -5.059 1 98.75 177 THR A C 1
ATOM 1332 O O . THR A 1 177 ? 24.453 -5 -5.531 1 98.75 177 THR A O 1
ATOM 1335 N N . LEU A 1 178 ? 23.406 -6.945 -5.691 1 98.81 178 LEU A N 1
ATOM 1336 C CA . LEU A 1 178 ? 22.828 -6.672 -7.004 1 98.81 178 LEU A CA 1
ATOM 1337 C C . LEU A 1 178 ? 21.547 -5.848 -6.871 1 98.81 178 LEU A C 1
ATOM 1339 O O . LEU A 1 178 ? 20.578 -6.289 -6.25 1 98.81 178 LEU A O 1
ATOM 1343 N N . CYS A 1 179 ? 21.516 -4.668 -7.516 1 98.69 179 CYS A N 1
ATOM 1344 C CA . CYS A 1 179 ? 20.438 -3.729 -7.234 1 98.69 179 CYS A CA 1
ATOM 1345 C C . CYS A 1 179 ? 19.484 -3.625 -8.422 1 98.69 179 CYS A C 1
ATOM 1347 O O . CYS A 1 179 ? 19.922 -3.395 -9.555 1 98.69 179 CYS A O 1
ATOM 1349 N N . ASP A 1 180 ? 18.234 -3.84 -8.188 1 98.25 180 ASP A N 1
ATOM 1350 C CA . ASP A 1 180 ? 17.156 -3.455 -9.086 1 98.25 180 ASP A CA 1
ATOM 1351 C C . ASP A 1 180 ? 16.734 -2.01 -8.852 1 98.25 180 ASP A C 1
ATOM 1353 O O . ASP A 1 180 ? 15.602 -1.75 -8.43 1 98.25 180 ASP A O 1
ATOM 1357 N N . THR A 1 181 ? 17.562 -1.099 -9.258 1 95.94 181 THR A N 1
ATOM 1358 C CA . THR A 1 181 ? 17.531 0.3 -8.844 1 95.94 181 THR A CA 1
ATOM 1359 C C . THR A 1 181 ? 16.25 0.984 -9.305 1 95.94 181 THR A C 1
ATOM 1361 O O . THR A 1 181 ? 15.656 1.763 -8.555 1 95.94 181 THR A O 1
ATOM 1364 N N . ASN A 1 182 ? 15.844 0.73 -10.523 1 93.75 182 ASN A N 1
ATOM 1365 C CA . ASN A 1 182 ? 14.648 1.396 -11.023 1 93.75 182 ASN A CA 1
ATOM 1366 C C . ASN A 1 182 ? 13.398 0.558 -10.773 1 93.75 182 ASN A C 1
ATOM 1368 O O . ASN A 1 182 ? 12.297 0.94 -11.18 1 93.75 182 ASN A O 1
ATOM 1372 N N . GLY A 1 183 ? 13.547 -0.686 -10.141 1 97.06 183 GLY A N 1
ATOM 1373 C CA . GLY A 1 183 ? 12.43 -1.503 -9.695 1 97.06 183 GLY A CA 1
ATOM 1374 C C . GLY A 1 183 ? 11.688 -2.166 -10.836 1 97.06 183 GLY A C 1
ATOM 1375 O O . GLY A 1 183 ? 10.539 -2.584 -10.68 1 97.06 183 GLY A O 1
ATOM 1376 N N . GLY A 1 184 ? 12.32 -2.264 -12.016 1 97.5 184 GLY A N 1
ATOM 1377 C CA . GLY A 1 184 ? 11.625 -2.688 -13.219 1 97.5 184 GLY A CA 1
ATOM 1378 C C . GLY A 1 184 ? 11.711 -4.184 -13.461 1 97.5 184 GLY A C 1
ATOM 1379 O O . GLY A 1 184 ? 11.086 -4.703 -14.391 1 97.5 184 GLY A O 1
ATOM 1380 N N . MET A 1 185 ? 12.383 -4.961 -12.633 1 98.44 185 MET A N 1
ATOM 1381 C CA . MET A 1 185 ? 12.617 -6.379 -12.891 1 98.44 185 MET A CA 1
ATOM 1382 C C . MET A 1 185 ? 11.438 -7.219 -12.414 1 98.44 185 MET A C 1
ATOM 1384 O O . MET A 1 185 ? 10.672 -6.793 -11.547 1 98.44 185 MET A O 1
ATOM 1388 N N . LEU A 1 186 ? 11.273 -8.32 -13.047 1 98.69 186 LEU A N 1
ATOM 1389 C CA . LEU A 1 186 ? 10.344 -9.359 -12.609 1 98.69 186 LEU A CA 1
ATOM 1390 C C . LEU A 1 186 ? 11.094 -10.5 -11.93 1 98.69 186 LEU A C 1
ATOM 1392 O O . LEU A 1 186 ? 12.281 -10.703 -12.172 1 98.69 186 LEU A O 1
ATOM 1396 N N . PRO A 1 187 ? 10.391 -11.266 -11.102 1 98.62 187 PRO A N 1
ATOM 1397 C CA . PRO A 1 187 ? 11.07 -12.273 -10.289 1 98.62 187 PRO A CA 1
ATOM 1398 C C . PRO A 1 187 ? 11.828 -13.305 -11.125 1 98.62 187 PRO A C 1
ATOM 1400 O O . PRO A 1 187 ? 12.953 -13.664 -10.797 1 98.62 187 PRO A O 1
ATOM 1403 N N . THR A 1 188 ? 11.258 -13.734 -12.242 1 98 188 THR A N 1
ATOM 1404 C CA . THR A 1 188 ? 11.914 -14.727 -13.086 1 98 188 THR A CA 1
ATOM 1405 C C . THR A 1 188 ? 13.227 -14.188 -13.648 1 98 188 THR A C 1
ATOM 1407 O O . THR A 1 188 ? 14.227 -14.906 -13.703 1 98 188 THR A O 1
ATOM 1410 N N . TRP A 1 189 ? 13.227 -12.906 -14.047 1 98.44 189 TRP A N 1
ATOM 1411 C CA . TRP A 1 189 ? 14.43 -12.273 -14.57 1 98.44 189 TRP A CA 1
ATOM 1412 C C . TRP A 1 189 ? 15.516 -12.203 -13.492 1 98.44 189 TRP A C 1
ATOM 1414 O O . TRP A 1 189 ? 16.688 -12.5 -13.766 1 98.44 189 TRP A O 1
ATOM 1424 N N . VAL A 1 190 ? 15.125 -11.852 -12.297 1 98.75 190 VAL A N 1
ATOM 1425 C CA . VAL A 1 190 ? 16.062 -11.719 -11.195 1 98.75 190 VAL A CA 1
ATOM 1426 C C . VAL A 1 190 ? 16.688 -13.07 -10.875 1 98.75 190 VAL A C 1
ATOM 1428 O O . VAL A 1 190 ? 17.922 -13.18 -10.758 1 98.75 190 VAL A O 1
ATOM 1431 N N . GLY A 1 191 ? 15.812 -14.125 -10.75 1 98.31 191 GLY A N 1
ATOM 1432 C CA . GLY A 1 191 ? 16.312 -15.461 -10.453 1 98.31 191 GLY A CA 1
ATOM 1433 C C . GLY A 1 191 ? 17.297 -15.969 -11.5 1 98.31 191 GLY A C 1
ATOM 1434 O O . GLY A 1 191 ? 18.344 -16.531 -11.164 1 98.31 191 GLY A O 1
ATOM 1435 N N . GLU A 1 192 ? 16.969 -15.742 -12.75 1 97.94 192 GLU A N 1
ATOM 1436 C CA . GLU A 1 192 ? 17.797 -16.203 -13.852 1 97.94 192 GLU A CA 1
ATOM 1437 C C . GLU A 1 192 ? 19.156 -15.508 -13.852 1 97.94 192 GLU A C 1
ATOM 1439 O O . GLU A 1 192 ? 20.203 -16.172 -13.977 1 97.94 192 GLU A O 1
ATOM 1444 N N . ILE A 1 193 ? 19.172 -14.227 -13.656 1 98.12 193 ILE A N 1
ATOM 1445 C CA . ILE A 1 193 ? 20.391 -13.438 -13.734 1 98.12 193 ILE A CA 1
ATOM 1446 C C . ILE A 1 193 ? 21.297 -13.766 -12.547 1 98.12 193 ILE A C 1
ATOM 1448 O O . ILE A 1 193 ? 22.5 -13.945 -12.711 1 98.12 193 ILE A O 1
ATOM 1452 N N . VAL A 1 194 ? 20.75 -13.891 -11.328 1 97.5 194 VAL A N 1
ATOM 1453 C CA . VAL A 1 194 ? 21.531 -14.258 -10.156 1 97.5 194 VAL A CA 1
ATOM 1454 C C . VAL A 1 194 ? 22.109 -15.656 -10.328 1 97.5 194 VAL A C 1
ATOM 1456 O O . VAL A 1 194 ? 23.281 -15.906 -10 1 97.5 194 VAL A O 1
ATOM 1459 N N . GLY A 1 195 ? 21.281 -16.578 -10.875 1 95.44 195 GLY A N 1
ATOM 1460 C CA . GLY A 1 195 ? 21.75 -17.922 -11.148 1 95.44 195 GLY A CA 1
ATOM 1461 C C . GLY A 1 195 ? 22.891 -17.969 -12.148 1 95.44 195 GLY A C 1
ATOM 1462 O O . GLY A 1 195 ? 23.875 -18.703 -11.961 1 95.44 195 GLY A O 1
ATOM 1463 N N . GLU A 1 196 ? 22.781 -17.172 -13.188 1 95.44 196 GLU A N 1
ATOM 1464 C CA . GLU A 1 196 ? 23.828 -17.094 -14.203 1 95.44 196 GLU A CA 1
ATOM 1465 C C . GLU A 1 196 ? 25.125 -16.547 -13.609 1 95.44 196 GLU A C 1
ATOM 1467 O O . GLU A 1 196 ? 26.203 -17.062 -13.906 1 95.44 196 GLU A O 1
ATOM 1472 N N . LEU A 1 197 ? 24.906 -15.516 -12.82 1 94.75 197 LEU A N 1
ATOM 1473 C CA . LEU A 1 197 ? 26.078 -14.906 -12.195 1 94.75 197 LEU A CA 1
ATOM 1474 C C . LEU A 1 197 ? 26.766 -15.906 -11.266 1 94.75 197 LEU A C 1
ATOM 1476 O O . LEU A 1 197 ? 28 -15.984 -11.242 1 94.75 197 LEU A O 1
ATOM 1480 N N . ARG A 1 198 ? 26.047 -16.672 -10.508 1 91.38 198 ARG A N 1
ATOM 1481 C CA . ARG A 1 198 ? 26.578 -17.672 -9.578 1 91.38 198 ARG A CA 1
ATOM 1482 C C . ARG A 1 198 ? 27.297 -18.797 -10.328 1 91.38 198 ARG A C 1
ATOM 1484 O O . ARG A 1 198 ? 28.266 -19.359 -9.812 1 91.38 198 ARG A O 1
ATOM 1491 N N . ALA A 1 199 ? 26.875 -19.047 -11.461 1 89.94 199 ALA A N 1
ATOM 1492 C CA . ALA A 1 199 ? 27.453 -20.125 -12.25 1 89.94 199 ALA A CA 1
ATOM 1493 C C . ALA A 1 199 ? 28.75 -19.703 -12.914 1 89.94 199 ALA A C 1
ATOM 1495 O O . ALA A 1 199 ? 29.547 -20.547 -13.352 1 89.94 199 ALA A O 1
ATOM 1496 N N . ARG A 1 200 ? 28.891 -18.406 -12.883 1 87.81 200 ARG A N 1
ATOM 1497 C CA . ARG A 1 200 ? 30.125 -17.922 -13.508 1 87.81 200 ARG A CA 1
ATOM 1498 C C . ARG A 1 200 ? 31.328 -18.203 -12.625 1 87.81 200 ARG A C 1
ATOM 1500 O O . ARG A 1 200 ? 31.312 -17.953 -11.414 1 87.81 200 ARG A O 1
ATOM 1507 N N . THR A 1 201 ? 32.406 -18.719 -13.156 1 71.44 201 THR A N 1
ATOM 1508 C CA . THR A 1 201 ? 33.594 -19.172 -12.453 1 71.44 201 THR A CA 1
ATOM 1509 C C . THR A 1 201 ? 34.312 -18 -11.805 1 71.44 201 THR A C 1
ATOM 1511 O O . THR A 1 201 ? 35 -18.156 -10.797 1 71.44 201 THR A O 1
ATOM 1514 N N . ASP A 1 202 ? 34.188 -16.938 -12.422 1 76.62 202 ASP A N 1
ATOM 1515 C CA . ASP A 1 202 ? 34.938 -15.773 -11.938 1 76.62 202 ASP A CA 1
ATOM 1516 C C . ASP A 1 202 ? 34.219 -15.117 -10.758 1 76.62 202 ASP A C 1
ATOM 1518 O O . ASP A 1 202 ? 34.812 -14.273 -10.07 1 76.62 202 ASP A O 1
ATOM 1522 N N . VAL A 1 203 ? 33.094 -15.367 -10.414 1 77.44 203 VAL A N 1
ATOM 1523 C CA . VAL A 1 203 ? 32.375 -14.906 -9.219 1 77.44 203 VAL A CA 1
ATOM 1524 C C . VAL A 1 203 ? 32.375 -16.016 -8.172 1 77.44 203 VAL A C 1
ATOM 1526 O O . VAL A 1 203 ? 32.812 -15.805 -7.031 1 77.44 203 VAL A O 1
ATOM 1529 N N . GLY A 1 204 ? 32.219 -17.172 -8.523 1 69.19 204 GLY A N 1
ATOM 1530 C CA . GLY A 1 204 ? 32.375 -18.375 -7.719 1 69.19 204 GLY A CA 1
ATOM 1531 C C . GLY A 1 204 ? 31.297 -18.5 -6.645 1 69.19 204 GLY A C 1
ATOM 1532 O O . GLY A 1 204 ? 30.656 -17.516 -6.285 1 69.19 204 GLY A O 1
ATOM 1533 N N . PRO A 1 205 ? 31.078 -19.719 -6.133 1 74.69 205 PRO A N 1
ATOM 1534 C CA . PRO A 1 205 ? 30.016 -20.047 -5.184 1 74.69 205 PRO A CA 1
ATOM 1535 C C . PRO A 1 205 ? 30.281 -19.5 -3.781 1 74.69 205 PRO A C 1
ATOM 1537 O O . PRO A 1 205 ? 29.359 -19.422 -2.961 1 74.69 205 PRO A O 1
ATOM 1540 N N . GLU A 1 206 ? 31.453 -19 -3.578 1 82 206 GLU A N 1
ATOM 1541 C CA . GLU A 1 206 ? 31.812 -18.625 -2.209 1 82 206 GLU A CA 1
ATOM 1542 C C . GLU A 1 206 ? 31.562 -17.141 -1.959 1 82 206 GLU A C 1
ATOM 1544 O O . GLU A 1 206 ? 31.484 -16.703 -0.809 1 82 206 GLU A O 1
ATOM 1549 N N . GLN A 1 207 ? 31.484 -16.422 -3.037 1 88.5 207 GLN A N 1
ATOM 1550 C CA . GLN A 1 207 ? 31.297 -14.984 -2.898 1 88.5 207 GLN A CA 1
ATOM 1551 C C . GLN A 1 207 ? 29.891 -14.656 -2.424 1 88.5 207 GLN A C 1
ATOM 1553 O O . GLN A 1 207 ? 28.922 -15.305 -2.828 1 88.5 207 GLN A O 1
ATOM 1558 N N . LEU A 1 208 ? 29.797 -13.703 -1.521 1 94.81 208 LEU A N 1
ATOM 1559 C CA . LEU A 1 208 ? 28.5 -13.312 -0.979 1 94.81 208 LEU A CA 1
ATOM 1560 C C . LEU A 1 208 ? 27.781 -12.344 -1.912 1 94.81 208 LEU A C 1
ATOM 1562 O O . LEU A 1 208 ? 28.234 -11.203 -2.084 1 94.81 208 LEU A O 1
ATOM 1566 N N . LEU A 1 209 ? 26.75 -12.836 -2.541 1 96.94 209 LEU A N 1
ATOM 1567 C CA . LEU A 1 209 ? 25.891 -11.992 -3.365 1 96.94 209 LEU A CA 1
ATOM 1568 C C . LEU A 1 209 ? 24.672 -11.531 -2.582 1 96.94 209 LEU A C 1
ATOM 1570 O O . LEU A 1 209 ? 24.109 -12.297 -1.794 1 96.94 209 LEU A O 1
ATOM 1574 N N . GLY A 1 210 ? 24.328 -10.281 -2.762 1 98.06 210 GLY A N 1
ATOM 1575 C CA . GLY A 1 210 ? 23.125 -9.742 -2.154 1 98.06 210 GLY A CA 1
ATOM 1576 C C . GLY A 1 210 ? 22.125 -9.211 -3.17 1 98.06 210 GLY A C 1
ATOM 1577 O O . GLY A 1 210 ? 22.406 -9.188 -4.371 1 98.06 210 GLY A O 1
ATOM 1578 N N . VAL A 1 211 ? 20.969 -8.867 -2.674 1 98.81 211 VAL A N 1
ATOM 1579 C CA . VAL A 1 211 ? 19.922 -8.305 -3.527 1 98.81 211 VAL A CA 1
ATOM 1580 C C . VAL A 1 211 ? 19.328 -7.066 -2.863 1 98.81 211 VAL A C 1
ATOM 1582 O O . VAL A 1 211 ? 19.156 -7.027 -1.642 1 98.81 211 VAL A O 1
ATOM 1585 N N . HIS A 1 212 ? 19.094 -6.086 -3.584 1 98.88 212 HIS A N 1
ATOM 1586 C CA . HIS A 1 212 ? 18.406 -4.844 -3.254 1 98.88 212 HIS A CA 1
ATOM 1587 C C . HIS A 1 212 ? 17.375 -4.492 -4.32 1 98.88 212 HIS A C 1
ATOM 1589 O O . HIS A 1 212 ? 17.734 -4.055 -5.418 1 98.88 212 HIS A O 1
ATOM 1595 N N . ALA A 1 213 ? 16.094 -4.602 -3.953 1 98.81 213 ALA A N 1
ATOM 1596 C CA . ALA A 1 213 ? 15.07 -4.449 -4.98 1 98.81 213 ALA A CA 1
ATOM 1597 C C . ALA A 1 213 ? 14.117 -3.309 -4.637 1 98.81 213 ALA A C 1
ATOM 1599 O O . ALA A 1 213 ? 13.75 -3.127 -3.475 1 98.81 213 ALA A O 1
ATOM 1600 N N . HIS A 1 214 ? 13.781 -2.49 -5.621 1 98.31 214 HIS A N 1
ATOM 1601 C CA . HIS A 1 214 ? 12.695 -1.521 -5.523 1 98.31 214 HIS A CA 1
ATOM 1602 C C . HIS A 1 214 ? 11.391 -2.102 -6.055 1 98.31 214 HIS A C 1
ATOM 1604 O O . HIS A 1 214 ? 11.391 -3.129 -6.734 1 98.31 214 HIS A O 1
ATOM 1610 N N . ASN A 1 215 ? 10.258 -1.446 -5.75 1 98.69 215 ASN A N 1
ATOM 1611 C CA . ASN A 1 215 ? 8.961 -2.1 -5.855 1 98.69 215 ASN A CA 1
ATOM 1612 C C . ASN A 1 215 ? 8.148 -1.559 -7.035 1 98.69 215 ASN A C 1
ATOM 1614 O O . ASN A 1 215 ? 6.93 -1.701 -7.074 1 98.69 215 ASN A O 1
ATOM 1618 N N . ASP A 1 216 ? 8.766 -1.033 -8.07 1 98.25 216 ASP A N 1
ATOM 1619 C CA . ASP A 1 216 ? 8.086 -0.313 -9.141 1 98.25 216 ASP A CA 1
ATOM 1620 C C . ASP A 1 216 ? 7.199 -1.251 -9.961 1 98.25 216 ASP A C 1
ATOM 1622 O O . ASP A 1 216 ? 6.191 -0.825 -10.523 1 98.25 216 ASP A O 1
ATOM 1626 N N . THR A 1 217 ? 7.496 -2.539 -9.977 1 98.75 217 THR A N 1
ATOM 1627 C CA . THR A 1 217 ? 6.672 -3.516 -10.68 1 98.75 217 THR A CA 1
ATOM 1628 C C . THR A 1 217 ? 5.742 -4.238 -9.711 1 98.75 217 THR A C 1
ATOM 1630 O O . THR A 1 217 ? 5.039 -5.176 -10.102 1 98.75 217 THR A O 1
ATOM 1633 N N . GLY A 1 218 ? 5.844 -3.891 -8.453 1 98.69 218 GLY A N 1
ATOM 1634 C CA . GLY A 1 218 ? 5.07 -4.598 -7.445 1 98.69 218 GLY A CA 1
ATOM 1635 C C . GLY A 1 218 ? 5.668 -5.938 -7.066 1 98.69 218 GLY A C 1
ATOM 1636 O O . GLY A 1 218 ? 4.977 -6.793 -6.504 1 98.69 218 GLY A O 1
ATOM 1637 N N . CYS A 1 219 ? 6.949 -6.141 -7.363 1 98.81 219 CYS A N 1
ATOM 1638 C CA . CYS A 1 219 ? 7.516 -7.473 -7.191 1 98.81 219 CYS A CA 1
ATOM 1639 C C . CYS A 1 219 ? 8.766 -7.43 -6.316 1 98.81 219 CYS A C 1
ATOM 1641 O O . CYS A 1 219 ? 9.555 -8.375 -6.305 1 98.81 219 CYS A O 1
ATOM 1643 N N . ALA A 1 220 ? 9.008 -6.34 -5.582 1 98.88 220 ALA A N 1
ATOM 1644 C CA . ALA A 1 220 ? 10.258 -6.191 -4.84 1 98.88 220 ALA A CA 1
ATOM 1645 C C . ALA A 1 220 ? 10.453 -7.344 -3.859 1 98.88 220 ALA A C 1
ATOM 1647 O O . ALA A 1 220 ? 11.562 -7.875 -3.725 1 98.88 220 ALA A O 1
ATOM 1648 N N . VAL A 1 221 ? 9.375 -7.719 -3.119 1 98.88 221 VAL A N 1
ATOM 1649 C CA . VAL A 1 221 ? 9.453 -8.828 -2.174 1 98.88 221 VAL A CA 1
ATOM 1650 C C . VAL A 1 221 ? 9.773 -10.125 -2.922 1 98.88 221 VAL A C 1
ATOM 1652 O O . VAL A 1 221 ? 10.711 -10.836 -2.562 1 98.88 221 VAL A O 1
ATOM 1655 N N . ALA A 1 222 ? 9.031 -10.359 -3.98 1 98.94 222 ALA A N 1
ATOM 1656 C CA . ALA A 1 222 ? 9.219 -11.578 -4.77 1 98.94 222 ALA A CA 1
ATOM 1657 C C . ALA A 1 222 ? 10.594 -11.594 -5.438 1 98.94 222 ALA A C 1
ATOM 1659 O O . ALA A 1 222 ? 11.211 -12.648 -5.582 1 98.94 222 ALA A O 1
ATOM 1660 N N . ASN A 1 223 ? 11.039 -10.414 -5.918 1 98.94 223 ASN A N 1
ATOM 1661 C CA . ASN A 1 223 ? 12.375 -10.312 -6.488 1 98.94 223 ASN A CA 1
ATOM 1662 C C . ASN A 1 223 ? 13.445 -10.695 -5.469 1 98.94 223 ASN A C 1
ATOM 1664 O O . ASN A 1 223 ? 14.406 -11.391 -5.805 1 98.94 223 ASN A O 1
ATOM 1668 N N . SER A 1 224 ? 13.297 -10.234 -4.27 1 98.88 224 SER A N 1
ATOM 1669 C CA . SER A 1 224 ? 14.234 -10.578 -3.201 1 98.88 224 SER A CA 1
ATOM 1670 C C . SER A 1 224 ? 14.234 -12.078 -2.924 1 98.88 224 SER A C 1
ATOM 1672 O O . SER A 1 224 ? 15.297 -12.688 -2.787 1 98.88 224 SER A O 1
ATOM 1674 N N . LEU A 1 225 ? 13.039 -12.68 -2.889 1 98.81 225 LEU A N 1
ATOM 1675 C CA . LEU A 1 225 ? 12.93 -14.117 -2.658 1 98.81 225 LEU A CA 1
ATOM 1676 C C . LEU A 1 225 ? 13.57 -14.898 -3.801 1 98.81 225 LEU A C 1
ATOM 1678 O O . LEU A 1 225 ? 14.25 -15.898 -3.57 1 98.81 225 LEU A O 1
ATOM 1682 N N . ALA A 1 226 ? 13.328 -14.438 -5.039 1 98.75 226 ALA A N 1
ATOM 1683 C CA . ALA A 1 226 ? 13.898 -15.102 -6.211 1 98.75 226 ALA A CA 1
ATOM 1684 C C . ALA A 1 226 ? 15.422 -15.078 -6.168 1 98.75 226 ALA A C 1
ATOM 1686 O O . ALA A 1 226 ? 16.078 -16.062 -6.512 1 98.75 226 ALA A O 1
ATOM 1687 N N . ALA A 1 227 ? 15.992 -13.945 -5.762 1 98.56 227 ALA A N 1
ATOM 1688 C CA . ALA A 1 227 ? 17.438 -13.828 -5.656 1 98.56 227 ALA A CA 1
ATOM 1689 C C . ALA A 1 227 ? 18 -14.773 -4.594 1 98.56 227 ALA A C 1
ATOM 1691 O O . ALA A 1 227 ? 19.016 -15.422 -4.805 1 98.56 227 ALA A O 1
ATOM 1692 N N . VAL A 1 228 ? 17.344 -14.859 -3.443 1 97.94 228 VAL A N 1
ATOM 1693 C CA . VAL A 1 228 ? 17.766 -15.727 -2.354 1 97.94 228 VAL A CA 1
ATOM 1694 C C . VAL A 1 228 ? 17.734 -17.188 -2.812 1 97.94 228 VAL A C 1
ATOM 1696 O O . VAL A 1 228 ? 18.672 -17.938 -2.568 1 97.94 228 VAL A O 1
ATOM 1699 N N . GLU A 1 229 ? 16.641 -17.562 -3.492 1 97.12 229 GLU A N 1
ATOM 1700 C CA . GLU A 1 229 ? 16.516 -18.922 -4.012 1 97.12 229 GLU A CA 1
ATOM 1701 C C . GLU A 1 229 ? 17.625 -19.234 -5.004 1 97.12 229 GLU A C 1
ATOM 1703 O O . GLU A 1 229 ? 18.078 -20.375 -5.098 1 97.12 229 GLU A O 1
ATOM 1708 N N . ALA A 1 230 ? 18.094 -18.203 -5.688 1 96.25 230 ALA A N 1
ATOM 1709 C CA . ALA A 1 230 ? 19.125 -18.391 -6.711 1 96.25 230 ALA A CA 1
ATOM 1710 C C . ALA A 1 230 ? 20.516 -18.328 -6.102 1 96.25 230 ALA A C 1
ATOM 1712 O O . ALA A 1 230 ? 21.516 -18.516 -6.805 1 96.25 230 ALA A O 1
ATOM 1713 N N . GLY A 1 231 ? 20.594 -17.984 -4.828 1 94.06 231 GLY A N 1
ATOM 1714 C CA . GLY A 1 231 ? 21.891 -18.141 -4.18 1 94.06 231 GLY A CA 1
ATOM 1715 C C . GLY A 1 231 ? 22.344 -16.891 -3.459 1 94.06 231 GLY A C 1
ATOM 1716 O O . GLY A 1 231 ? 23.422 -16.875 -2.848 1 94.06 231 GLY A O 1
ATOM 1717 N N . ALA A 1 232 ? 21.578 -15.82 -3.479 1 96.19 232 ALA A N 1
ATOM 1718 C CA . ALA A 1 232 ? 21.922 -14.648 -2.684 1 96.19 232 ALA A CA 1
ATOM 1719 C C . ALA A 1 232 ? 21.766 -14.922 -1.192 1 96.19 232 ALA A C 1
ATOM 1721 O O . ALA A 1 232 ? 20.812 -15.594 -0.776 1 96.19 232 ALA A O 1
ATOM 1722 N N . THR A 1 233 ? 22.688 -14.477 -0.393 1 96.38 233 THR A N 1
ATOM 1723 C CA . THR A 1 233 ? 22.625 -14.734 1.042 1 96.38 233 THR A CA 1
ATOM 1724 C C . THR A 1 233 ? 22.656 -13.43 1.829 1 96.38 233 THR A C 1
ATOM 1726 O O . THR A 1 233 ? 22.984 -13.422 3.02 1 96.38 233 THR A O 1
ATOM 1729 N N . HIS A 1 234 ? 22.438 -12.336 1.17 1 98 234 HIS A N 1
ATOM 1730 C CA . HIS A 1 234 ? 22.328 -10.977 1.699 1 98 234 HIS A CA 1
ATOM 1731 C C . HIS A 1 234 ? 21.125 -10.25 1.112 1 98 234 HIS A C 1
ATOM 1733 O O . HIS A 1 234 ? 21 -10.148 -0.109 1 98 234 HIS A O 1
ATOM 1739 N N . VAL A 1 235 ? 20.203 -9.82 1.981 1 98.75 235 VAL A N 1
ATOM 1740 C CA . VAL A 1 235 ? 19.016 -9.133 1.476 1 98.75 235 VAL A CA 1
ATOM 1741 C C . VAL A 1 235 ? 18.922 -7.738 2.096 1 98.75 235 VAL A C 1
ATOM 1743 O O . VAL A 1 235 ? 19.109 -7.578 3.307 1 98.75 235 VAL A O 1
ATOM 1746 N N . GLN A 1 236 ? 18.719 -6.773 1.261 1 98.88 236 GLN A N 1
ATOM 1747 C CA . GLN A 1 236 ? 18.516 -5.402 1.717 1 98.88 236 GLN A CA 1
ATOM 1748 C C . GLN A 1 236 ? 17.078 -4.961 1.51 1 98.88 236 GLN A C 1
ATOM 1750 O O . GLN A 1 236 ? 16.422 -5.359 0.535 1 98.88 236 GLN A O 1
ATOM 1755 N N . GLY A 1 237 ? 16.547 -4.195 2.316 1 98.75 237 GLY A N 1
ATOM 1756 C CA . GLY A 1 237 ? 15.219 -3.6 2.26 1 98.75 237 GLY A CA 1
ATOM 1757 C C . GLY A 1 237 ? 14.984 -2.557 3.336 1 98.75 237 GLY A C 1
ATOM 1758 O O . GLY A 1 237 ? 15.93 -2.086 3.967 1 98.75 237 GLY A O 1
ATOM 1759 N N . THR A 1 238 ? 13.766 -2.104 3.441 1 98.81 238 THR A N 1
ATOM 1760 C CA . THR A 1 238 ? 13.383 -1.135 4.465 1 98.81 238 THR A CA 1
ATOM 1761 C C . THR A 1 238 ? 12.148 -1.604 5.219 1 98.81 238 THR A C 1
ATOM 1763 O O . THR A 1 238 ? 11.305 -2.316 4.664 1 98.81 238 THR A O 1
ATOM 1766 N N . VAL A 1 239 ? 12.078 -1.271 6.457 1 98.56 239 VAL A N 1
ATOM 1767 C CA . VAL A 1 239 ? 10.836 -1.488 7.184 1 98.56 239 VAL A CA 1
ATOM 1768 C C . VAL A 1 239 ? 9.719 -0.659 6.551 1 98.56 239 VAL A C 1
ATOM 1770 O O . VAL A 1 239 ? 9.922 0.502 6.191 1 98.56 239 VAL A O 1
ATOM 1773 N N . ASN A 1 240 ? 8.594 -1.294 6.355 1 97.25 240 ASN A N 1
ATOM 1774 C CA . ASN A 1 240 ? 7.395 -0.692 5.785 1 97.25 240 ASN A CA 1
ATOM 1775 C C . ASN A 1 240 ? 7.582 -0.361 4.305 1 97.25 240 ASN A C 1
ATOM 1777 O O . ASN A 1 240 ? 6.789 0.379 3.725 1 97.25 240 ASN A O 1
ATOM 1781 N N . GLY A 1 241 ? 8.656 -0.867 3.664 1 98.44 241 GLY A N 1
ATOM 1782 C CA . GLY A 1 241 ? 8.891 -0.696 2.24 1 98.44 241 GLY A CA 1
ATOM 1783 C C . GLY A 1 241 ? 9.141 0.747 1.845 1 98.44 241 GLY A C 1
ATOM 1784 O O . GLY A 1 241 ? 8.852 1.145 0.713 1 98.44 241 GLY A O 1
ATOM 1785 N N . TYR A 1 242 ? 9.672 1.618 2.721 1 97.19 242 TYR A N 1
ATOM 1786 C CA . TYR A 1 242 ? 9.883 3.035 2.447 1 97.19 242 TYR A CA 1
ATOM 1787 C C . TYR A 1 242 ? 10.93 3.225 1.352 1 97.19 242 TYR A C 1
ATOM 1789 O O . TYR A 1 242 ? 11.797 2.371 1.161 1 97.19 242 TYR A O 1
ATOM 1797 N N . GLY A 1 243 ? 10.836 4.32 0.65 1 95.81 243 GLY A N 1
ATOM 1798 C CA . GLY A 1 243 ? 11.836 4.668 -0.346 1 95.81 243 GLY A CA 1
ATOM 1799 C C . GLY A 1 243 ? 11.281 5.516 -1.477 1 95.81 243 GLY A C 1
ATOM 1800 O O . GLY A 1 243 ? 10.102 5.871 -1.475 1 95.81 243 GLY A O 1
ATOM 1801 N N . GLU A 1 244 ? 12.094 5.82 -2.377 1 91.38 244 GLU A N 1
ATOM 1802 C CA . GLU A 1 244 ? 11.727 6.625 -3.535 1 91.38 244 GLU A CA 1
ATOM 1803 C C . GLU A 1 244 ? 10.695 5.902 -4.402 1 91.38 244 GLU A C 1
ATOM 1805 O O . GLU A 1 244 ? 10.688 4.672 -4.469 1 91.38 244 GLU A O 1
ATOM 1810 N N . ARG A 1 245 ? 9.812 6.766 -5.055 1 93.94 245 ARG A N 1
ATOM 1811 C CA . ARG A 1 245 ? 8.812 6.242 -5.977 1 93.94 245 ARG A CA 1
ATOM 1812 C C . ARG A 1 245 ? 7.875 5.266 -5.27 1 93.94 245 ARG A C 1
ATOM 1814 O O . ARG A 1 245 ? 7.031 5.672 -4.473 1 93.94 245 ARG A O 1
ATOM 1821 N N . THR A 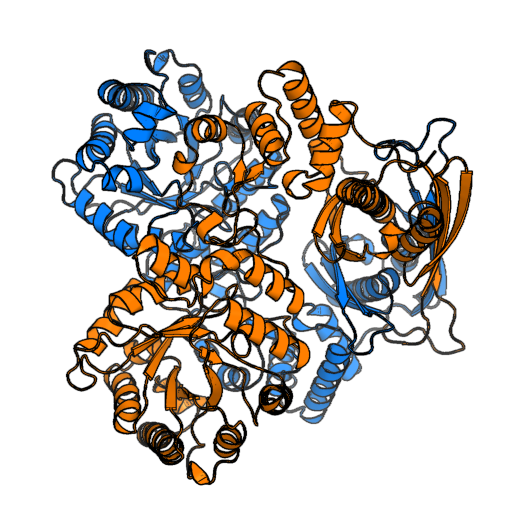1 246 ? 7.984 3.906 -5.578 1 96.69 246 THR A N 1
ATOM 1822 C CA . THR A 1 246 ? 7.094 2.91 -4.992 1 96.69 246 THR A CA 1
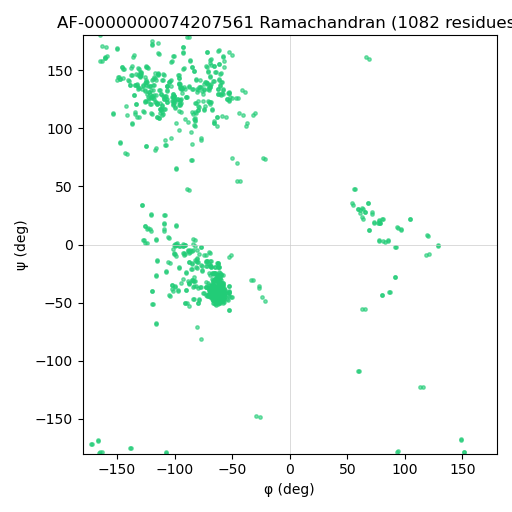ATOM 1823 C C . THR A 1 246 ? 7.738 2.262 -3.771 1 96.69 246 THR A C 1
ATOM 1825 O O . THR A 1 246 ? 7.117 1.429 -3.105 1 96.69 246 THR A O 1
ATOM 1828 N N . GLY A 1 247 ? 8.969 2.68 -3.461 1 96.88 247 GLY A N 1
ATOM 1829 C CA . GLY A 1 247 ? 9.656 2.197 -2.273 1 96.88 247 GLY A CA 1
ATOM 1830 C C . GLY A 1 247 ? 10.547 0.996 -2.543 1 96.88 247 GLY A C 1
ATOM 1831 O O . GLY A 1 247 ? 10.758 0.621 -3.699 1 96.88 247 GLY A O 1
ATOM 1832 N N . ASN A 1 248 ? 11.188 0.49 -1.433 1 98.56 248 ASN A N 1
ATOM 1833 C CA . ASN A 1 248 ? 12.055 -0.683 -1.441 1 98.56 248 ASN A CA 1
ATOM 1834 C C . ASN A 1 248 ? 11.281 -1.956 -1.114 1 98.56 248 ASN A C 1
ATOM 1836 O O . ASN A 1 248 ? 10.102 -1.898 -0.77 1 98.56 248 ASN A O 1
ATOM 1840 N N . ALA A 1 249 ? 11.938 -3.078 -1.293 1 98.81 249 ALA A N 1
ATOM 1841 C CA . ALA A 1 249 ? 11.406 -4.316 -0.739 1 98.81 249 ALA A CA 1
ATOM 1842 C C . ALA A 1 249 ? 11.102 -4.168 0.749 1 98.81 249 ALA A C 1
ATOM 1844 O O . ALA A 1 249 ? 11.961 -3.758 1.526 1 98.81 249 ALA A O 1
ATOM 1845 N N . ASP A 1 250 ? 9.836 -4.457 1.101 1 98.81 250 ASP A N 1
ATOM 1846 C CA . ASP A 1 250 ? 9.5 -4.457 2.521 1 98.81 250 ASP A CA 1
ATOM 1847 C C . ASP A 1 250 ? 10.281 -5.539 3.268 1 98.81 250 ASP A C 1
ATOM 1849 O O . ASP A 1 250 ? 9.992 -6.73 3.119 1 98.81 250 ASP A O 1
ATOM 1853 N N . LEU A 1 251 ? 11.18 -5.09 4.059 1 98.81 251 LEU A N 1
ATOM 1854 C CA . LEU A 1 251 ? 12.117 -6.004 4.699 1 98.81 251 LEU A CA 1
ATOM 1855 C C . LEU A 1 251 ? 11.398 -6.953 5.645 1 98.81 251 LEU A C 1
ATOM 1857 O O . LEU A 1 251 ? 11.75 -8.133 5.734 1 98.81 251 LEU A O 1
ATOM 1861 N N . VAL A 1 252 ? 10.398 -6.473 6.355 1 98.69 252 VAL A N 1
ATOM 1862 C CA . VAL A 1 252 ? 9.641 -7.309 7.285 1 98.69 252 VAL A CA 1
ATOM 1863 C C . VAL A 1 252 ? 8.922 -8.414 6.516 1 98.69 252 VAL A C 1
ATOM 1865 O O . VAL A 1 252 ? 8.922 -9.57 6.93 1 98.69 252 VAL A O 1
ATOM 1868 N N . THR A 1 253 ? 8.328 -8.07 5.414 1 98.88 253 THR A N 1
ATOM 1869 C CA . THR A 1 253 ? 7.613 -9.047 4.598 1 98.88 253 THR A CA 1
ATOM 1870 C C . THR A 1 253 ? 8.578 -10.086 4.027 1 98.88 253 THR A C 1
ATOM 1872 O O . THR A 1 253 ? 8.281 -11.281 4.027 1 98.88 253 THR A O 1
ATOM 1875 N N . VAL A 1 254 ? 9.75 -9.633 3.574 1 98.88 254 VAL A N 1
ATOM 1876 C CA . VAL A 1 254 ? 10.758 -10.539 3.031 1 98.88 254 VAL A CA 1
ATOM 1877 C C . VAL A 1 254 ? 11.195 -11.531 4.109 1 98.88 254 VAL A C 1
AT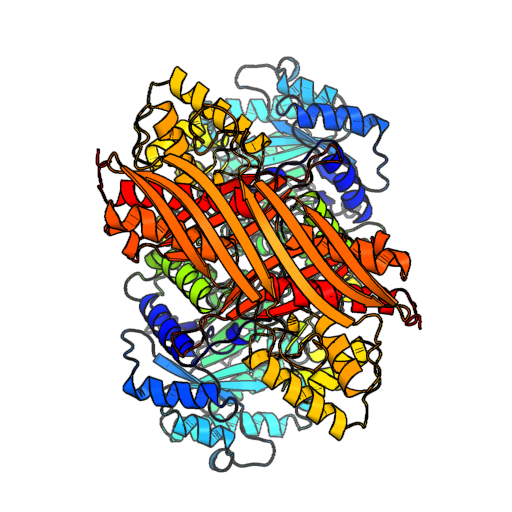OM 1879 O O . VAL A 1 254 ? 11.195 -12.742 3.883 1 98.88 254 VAL A O 1
ATOM 1882 N N . VAL A 1 255 ? 11.516 -11.031 5.258 1 98.69 255 VAL A N 1
ATOM 1883 C CA . VAL A 1 255 ? 12.031 -11.859 6.344 1 98.69 255 VAL A CA 1
ATOM 1884 C C . VAL A 1 255 ? 10.93 -12.805 6.836 1 98.69 255 VAL A C 1
ATOM 1886 O O . VAL A 1 255 ? 11.195 -13.969 7.125 1 98.69 255 VAL A O 1
ATOM 1889 N N . ALA A 1 256 ? 9.688 -12.258 6.949 1 98.81 256 ALA A N 1
ATOM 1890 C CA . ALA A 1 256 ? 8.578 -13.102 7.359 1 98.81 256 ALA A CA 1
ATOM 1891 C C . ALA A 1 256 ? 8.398 -14.281 6.406 1 98.81 256 ALA A C 1
ATOM 1893 O O . ALA A 1 256 ? 8.188 -15.414 6.844 1 98.81 256 ALA A O 1
ATOM 1894 N N . ASN A 1 257 ? 8.477 -14.031 5.117 1 98.81 257 ASN A N 1
ATOM 1895 C CA . ASN A 1 257 ? 8.367 -15.117 4.145 1 98.81 257 ASN A CA 1
ATOM 1896 C C . ASN A 1 257 ? 9.508 -16.109 4.281 1 98.81 257 ASN A C 1
ATOM 1898 O O . ASN A 1 257 ? 9.289 -17.328 4.238 1 98.81 257 ASN A O 1
ATOM 1902 N N . LEU A 1 258 ? 10.703 -15.641 4.477 1 98.56 258 LEU A N 1
ATOM 1903 C CA . LEU A 1 258 ? 11.867 -16.516 4.555 1 98.56 258 LEU A CA 1
ATOM 1904 C C . LEU A 1 258 ? 11.836 -17.344 5.84 1 98.56 258 LEU A C 1
ATOM 1906 O O . LEU A 1 258 ? 12.203 -18.516 5.836 1 98.56 258 LEU A O 1
ATOM 1910 N N . GLU A 1 259 ? 11.406 -16.719 6.953 1 98.25 259 GLU A N 1
ATOM 1911 C CA . GLU A 1 259 ? 11.391 -17.422 8.227 1 98.25 259 GLU A CA 1
ATOM 1912 C C . GLU A 1 259 ? 10.18 -18.344 8.336 1 98.25 259 GLU A C 1
ATOM 1914 O O . GLU A 1 259 ? 10.312 -19.516 8.703 1 98.25 259 GLU A O 1
ATOM 1919 N N . LEU A 1 260 ? 9.016 -17.875 8.008 1 97.94 260 LEU A N 1
ATOM 1920 C CA . LEU A 1 260 ? 7.781 -18.609 8.305 1 97.94 260 LEU A CA 1
ATOM 1921 C C . LEU A 1 260 ? 7.434 -19.562 7.176 1 97.94 260 LEU A C 1
ATOM 1923 O O . LEU A 1 260 ? 6.812 -20.609 7.41 1 97.94 260 LEU A O 1
ATOM 1927 N N . LYS A 1 261 ? 7.781 -19.203 5.926 1 97.75 261 LYS A N 1
ATOM 1928 C CA . LYS A 1 261 ? 7.414 -20.047 4.785 1 97.75 261 LYS A CA 1
ATOM 1929 C C . LYS A 1 261 ? 8.586 -20.906 4.332 1 97.75 261 LYS A C 1
ATOM 1931 O O . LYS A 1 261 ? 8.406 -22.078 3.977 1 97.75 261 LYS A O 1
ATOM 1936 N N . ALA A 1 262 ? 9.805 -20.375 4.398 1 95.75 262 ALA A N 1
ATOM 1937 C CA . ALA A 1 262 ? 10.969 -21.125 3.912 1 95.75 262 ALA A CA 1
ATOM 1938 C C . ALA A 1 262 ? 11.727 -21.766 5.066 1 95.75 262 ALA A C 1
ATOM 1940 O O . ALA A 1 262 ? 12.688 -22.516 4.844 1 95.75 262 ALA A O 1
ATOM 1941 N N . GLY A 1 263 ? 11.391 -21.484 6.32 1 95.62 263 GLY A N 1
ATOM 1942 C CA . GLY A 1 263 ? 11.93 -22.188 7.477 1 95.62 263 GLY A CA 1
ATOM 1943 C C . GLY A 1 263 ? 13.312 -21.688 7.875 1 95.62 263 GLY A C 1
ATOM 1944 O O . GLY A 1 263 ? 14.055 -22.406 8.562 1 95.62 263 GLY A O 1
ATOM 1945 N N . MET A 1 264 ? 13.648 -20.469 7.484 1 96.19 264 MET A N 1
ATOM 1946 C CA . MET A 1 264 ? 14.953 -19.906 7.836 1 96.19 264 MET A CA 1
ATOM 1947 C C . MET A 1 264 ? 14.898 -19.234 9.203 1 96.19 264 MET A C 1
ATOM 1949 O O . MET A 1 264 ? 13.82 -18.953 9.719 1 96.19 264 MET A O 1
ATOM 1953 N N . THR A 1 265 ? 15.992 -19.078 9.828 1 95.38 265 THR A N 1
ATOM 1954 C CA . THR A 1 265 ? 16.172 -18.281 11.031 1 95.38 265 THR A CA 1
ATOM 1955 C C . THR A 1 265 ? 17.062 -17.078 10.75 1 95.38 265 THR A C 1
ATOM 1957 O O . THR A 1 265 ? 18.281 -17.234 10.562 1 95.38 265 THR A O 1
ATOM 1960 N N . LEU A 1 266 ? 16.469 -15.969 10.742 1 97.06 266 LEU A N 1
ATOM 1961 C CA . LEU A 1 266 ? 17.203 -14.828 10.195 1 97.06 266 LEU A CA 1
ATOM 1962 C C . LEU A 1 266 ? 17.375 -13.742 11.258 1 97.06 266 LEU A C 1
ATOM 1964 O O . LEU A 1 266 ? 18.5 -13.273 11.484 1 97.06 266 LEU A O 1
ATOM 1968 N N . LEU A 1 267 ? 16.312 -13.32 11.922 1 97.19 267 LEU A N 1
ATOM 1969 C CA . LEU A 1 267 ? 16.375 -12.234 12.891 1 97.19 267 LEU A CA 1
ATOM 1970 C C . LEU A 1 267 ? 16.875 -12.734 14.234 1 97.19 267 LEU A C 1
ATOM 1972 O O . LEU A 1 267 ? 16.531 -13.836 14.656 1 97.19 267 LEU A O 1
ATOM 1976 N N . ALA A 1 268 ? 17.641 -11.938 14.836 1 95.62 268 ALA A N 1
ATOM 1977 C CA . ALA A 1 268 ? 18.125 -12.281 16.172 1 95.62 268 ALA A CA 1
ATOM 1978 C C . ALA A 1 268 ? 17 -12.234 17.188 1 95.62 268 ALA A C 1
ATOM 1980 O O . ALA A 1 268 ? 16.031 -11.492 17.031 1 95.62 268 ALA A O 1
ATOM 1981 N N . ASP A 1 269 ? 17.016 -13.148 18.203 1 91.88 269 ASP A N 1
ATOM 1982 C CA . ASP A 1 269 ? 16.203 -13.156 19.406 1 91.88 269 ASP A CA 1
ATOM 1983 C C . ASP A 1 269 ? 14.719 -13.289 19.062 1 91.88 269 ASP A C 1
ATOM 1985 O O . ASP A 1 269 ? 13.859 -12.75 19.75 1 91.88 269 ASP A O 1
ATOM 1989 N N . GLY A 1 270 ? 14.422 -13.82 17.938 1 93.94 270 GLY A N 1
ATOM 1990 C CA . GLY A 1 270 ? 13.031 -13.992 17.547 1 93.94 270 GLY A CA 1
ATOM 1991 C C . GLY A 1 270 ? 12.32 -12.68 17.281 1 93.94 270 GLY A C 1
ATOM 1992 O O . GLY A 1 270 ? 11.141 -12.531 17.609 1 93.94 270 GLY A O 1
ATOM 1993 N N . GLY A 1 271 ? 13.016 -11.734 16.734 1 96 271 GLY A N 1
ATOM 1994 C CA . GLY A 1 271 ? 12.539 -10.367 16.578 1 96 271 GLY A CA 1
ATOM 1995 C C . GLY A 1 271 ? 11.312 -10.266 15.695 1 96 271 GLY A C 1
ATOM 1996 O O . GLY A 1 271 ? 10.562 -9.289 15.773 1 96 271 GLY A O 1
ATOM 1997 N N . LEU A 1 272 ? 11.031 -11.289 14.938 1 98 272 LEU A N 1
ATOM 1998 C CA . LEU A 1 272 ? 9.883 -11.273 14.031 1 98 272 LEU A CA 1
ATOM 1999 C C . LEU A 1 272 ? 8.578 -11.133 14.812 1 98 272 LEU A C 1
ATOM 2001 O O . LEU A 1 272 ? 7.625 -10.523 14.328 1 98 272 LEU A O 1
ATOM 2005 N N . ARG A 1 273 ? 8.492 -11.602 16 1 96.81 273 ARG A N 1
ATOM 2006 C CA . ARG A 1 273 ? 7.305 -11.555 16.844 1 96.81 273 ARG A CA 1
ATOM 2007 C C . ARG A 1 273 ? 6.996 -10.125 17.281 1 96.81 273 ARG A C 1
ATOM 2009 O O . ARG A 1 273 ? 5.895 -9.836 17.75 1 96.81 273 ARG A O 1
ATOM 2016 N N . GLU A 1 274 ? 7.996 -9.227 17.094 1 94.75 274 GLU A N 1
ATOM 2017 C CA . GLU A 1 274 ? 7.82 -7.824 17.453 1 94.75 274 GLU A CA 1
ATOM 2018 C C . GLU A 1 274 ? 7.613 -6.949 16.219 1 94.75 274 GLU A C 1
ATOM 2020 O O . GLU A 1 274 ? 7.5 -5.727 16.328 1 94.75 274 GLU A O 1
ATOM 2025 N N . ALA A 1 275 ? 7.512 -7.555 15.117 1 98.31 275 ALA A N 1
ATOM 2026 C CA . ALA A 1 275 ? 7.559 -6.84 13.844 1 98.31 275 ALA A CA 1
ATOM 2027 C C . ALA A 1 275 ? 6.402 -5.855 13.727 1 98.31 275 ALA A C 1
ATOM 2029 O O . ALA A 1 275 ? 6.59 -4.715 13.289 1 98.31 275 ALA A O 1
ATOM 2030 N N . ALA A 1 276 ? 5.164 -6.254 14.102 1 94.56 276 ALA A N 1
ATOM 2031 C CA . ALA A 1 276 ? 4.008 -5.371 13.977 1 94.56 276 ALA A CA 1
ATOM 2032 C C . ALA A 1 276 ? 4.176 -4.125 14.844 1 94.56 276 ALA A C 1
ATOM 2034 O O . ALA A 1 276 ? 3.947 -3.004 14.383 1 94.56 276 ALA A O 1
ATOM 2035 N N . ARG A 1 277 ? 4.562 -4.324 16.078 1 89.31 277 ARG A N 1
ATOM 2036 C CA . ARG A 1 277 ? 4.773 -3.215 17 1 89.31 277 ARG A CA 1
ATOM 2037 C C . ARG A 1 277 ? 5.859 -2.273 16.484 1 89.31 277 ARG A C 1
ATOM 2039 O O . ARG A 1 277 ? 5.684 -1.053 16.5 1 89.31 277 ARG A O 1
ATOM 2046 N N . ILE A 1 278 ? 6.961 -2.818 16.047 1 94.75 278 ILE A N 1
ATOM 2047 C CA . ILE A 1 278 ? 8.109 -2.035 15.594 1 94.75 278 ILE A CA 1
ATOM 2048 C C . ILE A 1 278 ? 7.75 -1.285 14.312 1 94.75 278 ILE A C 1
ATOM 2050 O O . ILE A 1 278 ? 8.086 -0.109 14.164 1 94.75 278 ILE A O 1
ATOM 2054 N N . SER A 1 279 ? 7.082 -1.977 13.344 1 96.31 279 SER A N 1
ATOM 2055 C CA . SER A 1 279 ? 6.602 -1.334 12.125 1 96.31 279 SER A CA 1
ATOM 2056 C C . SER A 1 279 ? 5.742 -0.115 12.445 1 96.31 279 SER A C 1
ATOM 2058 O O . SER A 1 279 ? 5.934 0.955 11.859 1 96.31 279 SER A O 1
ATOM 2060 N N . HIS A 1 280 ? 4.859 -0.225 13.406 1 86.81 280 HIS A N 1
ATOM 2061 C CA . HIS A 1 280 ? 3.969 0.859 13.805 1 86.81 280 HIS A CA 1
ATOM 2062 C C . HIS A 1 280 ? 4.742 1.983 14.484 1 86.81 280 HIS A C 1
ATOM 2064 O O . HIS A 1 280 ? 4.473 3.162 14.242 1 86.81 280 HIS A O 1
ATOM 2070 N N . ALA A 1 281 ? 5.641 1.614 15.336 1 86.62 281 ALA A N 1
ATOM 2071 C CA . ALA A 1 281 ? 6.457 2.609 16.031 1 86.62 281 ALA A CA 1
ATOM 2072 C C . ALA A 1 281 ? 7.234 3.465 15.031 1 86.62 281 ALA A C 1
ATOM 2074 O O . ALA A 1 281 ? 7.328 4.684 15.195 1 86.62 281 ALA A O 1
ATOM 2075 N N . ILE A 1 282 ? 7.754 2.855 14.031 1 92.81 282 ILE A N 1
ATOM 2076 C CA . ILE A 1 282 ? 8.531 3.576 13.031 1 92.81 282 ILE A CA 1
ATOM 2077 C C . ILE A 1 282 ? 7.609 4.484 12.219 1 92.81 282 ILE A C 1
ATOM 2079 O O . ILE A 1 282 ? 7.98 5.605 11.875 1 92.81 282 ILE A O 1
ATOM 2083 N N . SER A 1 283 ? 6.418 3.992 11.906 1 87.06 283 SER A N 1
ATOM 2084 C CA . SER A 1 283 ? 5.445 4.836 11.219 1 87.06 283 SER A CA 1
ATOM 2085 C C . SER A 1 283 ? 5.148 6.098 12.016 1 87.06 283 SER A C 1
ATOM 2087 O O . SER A 1 283 ? 4.98 7.176 11.445 1 87.06 283 SER A O 1
ATOM 2089 N N . GLU A 1 284 ? 5.09 5.984 13.281 1 76.44 284 GLU A N 1
ATOM 2090 C CA . GLU A 1 284 ? 4.852 7.133 14.148 1 76.44 284 GLU A CA 1
ATOM 2091 C C . GLU A 1 284 ? 6.02 8.109 14.102 1 76.44 284 GLU A C 1
ATOM 2093 O O . GLU A 1 284 ? 5.816 9.32 14 1 76.44 284 GLU A O 1
ATOM 2098 N N . LEU A 1 285 ? 7.188 7.562 14.133 1 79 285 LEU A N 1
ATOM 2099 C CA . LEU A 1 285 ? 8.383 8.391 14.133 1 79 285 LEU A CA 1
ATOM 2100 C C . LEU A 1 285 ? 8.555 9.117 12.805 1 79 285 LEU A C 1
ATOM 2102 O O . LEU A 1 285 ? 9.008 10.266 12.766 1 79 285 LEU A O 1
ATOM 2106 N N . THR A 1 286 ? 8.148 8.406 11.711 1 84.06 286 THR A N 1
ATOM 2107 C CA . THR A 1 286 ? 8.305 8.984 10.383 1 84.06 286 THR A CA 1
ATOM 2108 C C . THR A 1 286 ? 7.121 9.883 10.047 1 84.06 286 THR A C 1
ATOM 2110 O O . THR A 1 286 ? 7.164 10.633 9.062 1 84.06 286 THR A O 1
ATOM 2113 N N . ASN A 1 287 ? 6.078 9.742 10.781 1 71.5 287 ASN A N 1
ATOM 2114 C CA . ASN A 1 287 ? 4.828 10.453 10.539 1 71.5 287 ASN A CA 1
ATOM 2115 C C . ASN A 1 287 ? 4.219 10.07 9.195 1 71.5 287 ASN A C 1
ATOM 2117 O O . ASN A 1 287 ? 3.727 10.93 8.461 1 71.5 287 ASN A O 1
ATOM 2121 N N . ILE A 1 288 ? 4.434 8.898 8.82 1 78.75 288 ILE A N 1
ATOM 2122 C CA . ILE A 1 288 ? 3.793 8.305 7.652 1 78.75 288 ILE A CA 1
ATOM 2123 C C . ILE A 1 288 ? 2.736 7.297 8.102 1 78.75 288 ILE A C 1
ATOM 2125 O O . ILE A 1 288 ? 3.035 6.359 8.844 1 78.75 288 ILE A O 1
ATOM 2129 N N . SER A 1 289 ? 1.513 7.508 7.684 1 73.31 289 SER A N 1
ATOM 2130 C CA . SER A 1 289 ? 0.422 6.633 8.102 1 73.31 289 SER A CA 1
ATOM 2131 C C . SER A 1 289 ? 0.699 5.184 7.715 1 73.31 289 SER A C 1
ATOM 2133 O O . SER A 1 289 ? 1.128 4.906 6.594 1 73.31 289 SER A O 1
ATOM 2135 N N . PRO A 1 290 ? 0.469 4.301 8.68 1 83 290 PRO A N 1
ATOM 2136 C CA . PRO A 1 290 ? 0.629 2.885 8.336 1 83 290 PRO A CA 1
ATOM 2137 C C . PRO A 1 290 ? -0.336 2.432 7.242 1 83 290 PRO A C 1
ATOM 2139 O O . PRO A 1 290 ? -1.461 2.932 7.16 1 83 290 PRO A O 1
ATOM 2142 N N . PHE A 1 291 ? 0.11 1.607 6.371 1 88.19 291 PHE A N 1
ATOM 2143 C CA . PHE A 1 291 ? -0.743 0.985 5.367 1 88.19 291 PHE A CA 1
ATOM 2144 C C . PHE A 1 291 ? -1.481 -0.214 5.949 1 88.19 291 PHE A C 1
ATOM 2146 O O . PHE A 1 291 ? -0.865 -1.231 6.273 1 88.19 291 PHE A O 1
ATOM 2153 N N . ALA A 1 292 ? -2.785 -0.136 6.066 1 85.81 292 ALA A N 1
ATOM 2154 C CA . ALA A 1 292 ? -3.578 -1.112 6.809 1 85.81 292 ALA A CA 1
ATOM 2155 C C . ALA A 1 292 ? -3.484 -2.494 6.168 1 85.81 292 ALA A C 1
ATOM 2157 O O . ALA A 1 292 ? -3.545 -3.512 6.863 1 85.81 292 ALA A O 1
ATOM 2158 N N . ARG A 1 293 ? -3.26 -2.541 4.871 1 95.25 293 ARG A N 1
ATOM 2159 C CA . ARG A 1 293 ? -3.268 -3.811 4.148 1 95.25 293 ARG A CA 1
ATOM 2160 C C . ARG A 1 293 ? -1.85 -4.328 3.934 1 95.25 293 ARG A C 1
ATOM 2162 O O . ARG A 1 293 ? -1.621 -5.195 3.088 1 95.25 293 ARG A O 1
ATOM 2169 N N . GLN A 1 294 ? -0.915 -3.756 4.703 1 96.94 294 GLN A N 1
ATOM 2170 C CA . GLN A 1 294 ? 0.465 -4.219 4.582 1 96.94 294 GLN A CA 1
ATOM 2171 C C . GLN A 1 294 ? 0.586 -5.691 4.961 1 96.94 294 GLN A C 1
ATOM 2173 O O . GLN A 1 294 ? 0.101 -6.109 6.016 1 96.94 294 GLN A O 1
ATOM 2178 N N . PRO A 1 295 ? 1.21 -6.531 4.141 1 98.56 295 PRO A N 1
ATOM 2179 C CA . PRO A 1 295 ? 1.36 -7.957 4.445 1 98.56 295 PRO A CA 1
ATOM 2180 C C . PRO A 1 295 ? 1.979 -8.203 5.82 1 98.56 295 PRO A C 1
ATOM 2182 O O . PRO A 1 295 ? 2.957 -7.547 6.188 1 98.56 295 PRO A O 1
ATOM 2185 N N . TYR A 1 296 ? 1.36 -9.07 6.645 1 98.44 296 TYR A N 1
ATOM 2186 C CA . TYR A 1 296 ? 1.821 -9.586 7.93 1 98.44 296 TYR A CA 1
ATOM 2187 C C . TYR A 1 296 ? 1.567 -8.578 9.047 1 98.44 296 TYR A C 1
ATOM 2189 O O . TYR A 1 296 ? 0.995 -8.922 10.086 1 98.44 296 TYR A O 1
ATOM 2197 N N . VAL A 1 297 ? 1.851 -7.258 8.797 1 96.81 297 VAL A N 1
ATOM 2198 C CA . VAL A 1 297 ? 1.922 -6.387 9.961 1 96.81 297 VAL A CA 1
ATOM 2199 C C . VAL A 1 297 ? 0.808 -5.348 9.898 1 96.81 297 VAL A C 1
ATOM 2201 O O . VAL A 1 297 ? 0.538 -4.656 10.883 1 96.81 297 VAL A O 1
ATOM 2204 N N . GLY A 1 298 ? 0.159 -5.188 8.727 1 94.31 298 GLY A N 1
ATOM 2205 C CA . GLY A 1 298 ? -0.939 -4.238 8.641 1 94.31 298 GLY A CA 1
ATOM 2206 C C . GLY A 1 298 ? -2.096 -4.578 9.562 1 94.31 298 GLY A C 1
ATOM 2207 O O . GLY A 1 298 ? -2.326 -5.75 9.867 1 94.31 298 GLY A O 1
ATOM 2208 N N . ALA A 1 299 ? -2.83 -3.564 9.891 1 86.38 299 ALA A N 1
ATOM 2209 C CA . ALA A 1 299 ? -3.957 -3.746 10.805 1 86.38 299 ALA A CA 1
ATOM 2210 C C . ALA A 1 299 ? -5 -4.688 10.203 1 86.38 299 ALA A C 1
ATOM 2212 O O . ALA A 1 299 ? -5.68 -5.414 10.938 1 86.38 299 ALA A O 1
ATOM 2213 N N . SER A 1 300 ? -5.066 -4.762 8.883 1 90.94 300 SER A N 1
ATOM 2214 C CA . SER A 1 300 ? -6.082 -5.566 8.219 1 90.94 300 SER A CA 1
ATOM 2215 C C . SER A 1 300 ? -5.52 -6.918 7.785 1 90.94 300 SER A C 1
ATOM 2217 O O . SER A 1 300 ? -6.25 -7.766 7.273 1 90.94 300 SER A O 1
ATOM 2219 N N . ALA A 1 301 ? -4.266 -7.18 8.047 1 95.38 301 ALA A N 1
ATOM 2220 C CA . ALA A 1 301 ? -3.582 -8.328 7.461 1 95.38 301 ALA A CA 1
ATOM 2221 C C . ALA A 1 301 ? -4.223 -9.641 7.914 1 95.38 301 ALA A C 1
ATOM 2223 O O . ALA A 1 301 ? -4.203 -10.633 7.184 1 95.38 301 ALA A O 1
ATOM 2224 N N . PHE A 1 302 ? -4.82 -9.617 9.109 1 92.38 302 PHE A N 1
ATOM 2225 C CA . PHE A 1 302 ? -5.461 -10.805 9.656 1 92.38 302 PHE A CA 1
ATOM 2226 C C . PHE A 1 302 ? -6.887 -10.5 10.102 1 92.38 302 PHE A C 1
ATOM 2228 O O . PHE A 1 302 ? -7.355 -11.023 11.109 1 92.38 302 PHE A O 1
ATOM 2235 N N . ALA A 1 303 ? -7.473 -9.578 9.297 1 86.62 303 ALA A N 1
ATOM 2236 C CA . ALA A 1 303 ? -8.867 -9.219 9.539 1 86.62 303 ALA A CA 1
ATOM 2237 C C . ALA A 1 303 ? -9.805 -10.031 8.664 1 86.62 303 ALA A C 1
ATOM 2239 O O . ALA A 1 303 ? -9.539 -10.234 7.473 1 86.62 303 ALA A O 1
ATOM 2240 N N . HIS A 1 304 ? -10.82 -10.516 9.188 1 82.75 304 HIS A N 1
ATOM 2241 C CA . HIS A 1 304 ? -11.773 -11.336 8.445 1 82.75 304 HIS A CA 1
ATOM 2242 C C . HIS A 1 304 ? -13.188 -10.781 8.57 1 82.75 304 HIS A C 1
ATOM 2244 O O . HIS A 1 304 ? -13.602 -10.375 9.656 1 82.75 304 HIS A O 1
ATOM 2250 N N . LYS A 1 305 ? -13.703 -10.539 7.371 1 71.31 305 LYS A N 1
ATOM 2251 C CA . LYS A 1 305 ? -15.078 -10.062 7.355 1 71.31 305 LYS A CA 1
ATOM 2252 C C . LYS A 1 305 ? -16.062 -11.188 7.672 1 71.31 305 LYS A C 1
ATOM 2254 O O . LYS A 1 305 ? -15.805 -12.352 7.34 1 71.31 305 LYS A O 1
ATOM 2259 N N . GLY A 1 306 ? -17.109 -10.938 8.445 1 61.12 306 GLY A N 1
ATOM 2260 C CA . GLY A 1 306 ? -18.141 -11.867 8.867 1 61.12 306 GLY A CA 1
ATOM 2261 C C . GLY A 1 306 ? -18.781 -12.609 7.715 1 61.12 306 GLY A C 1
ATOM 2262 O O . GLY A 1 306 ? -18.312 -12.531 6.578 1 61.12 306 GLY A O 1
ATOM 2263 N N . GLY A 1 307 ? -19.547 -13.688 7.859 1 56.59 307 GLY A N 1
ATOM 2264 C CA . GLY A 1 307 ? -20.297 -14.531 6.949 1 56.59 307 GLY A CA 1
ATOM 2265 C C . GLY A 1 307 ? -19.75 -15.938 6.84 1 56.59 307 GLY A C 1
ATOM 2266 O O . GLY A 1 307 ? -19.562 -16.609 7.855 1 56.59 307 GLY A O 1
ATOM 2267 N N . LEU A 1 308 ? -19.453 -16.203 5.562 1 57.78 308 LEU A N 1
ATOM 2268 C CA . LEU A 1 308 ? -19.016 -17.562 5.293 1 57.78 308 LEU A CA 1
ATOM 2269 C C . LEU A 1 308 ? -17.672 -17.844 5.98 1 57.78 308 LEU A C 1
ATOM 2271 O O . LEU A 1 308 ? -17.469 -18.938 6.504 1 57.78 308 LEU A O 1
ATOM 2275 N N . HIS A 1 309 ? -16.922 -16.766 6.223 1 67.31 309 HIS A N 1
ATOM 2276 C CA . HIS A 1 309 ? -15.602 -16.984 6.801 1 67.31 309 HIS A CA 1
ATOM 2277 C C . HIS A 1 309 ? -15.68 -17.141 8.312 1 67.31 309 HIS A C 1
ATOM 2279 O O . HIS A 1 309 ? -14.953 -17.953 8.898 1 67.31 309 HIS A O 1
ATOM 2285 N N . ALA A 1 310 ? -16.641 -16.453 8.844 1 66.44 310 ALA A N 1
ATOM 2286 C CA . ALA A 1 310 ? -16.766 -16.469 10.297 1 66.44 310 ALA A CA 1
ATOM 2287 C C . ALA A 1 310 ? -17.125 -17.875 10.789 1 66.44 310 ALA A C 1
ATOM 2289 O O . ALA A 1 310 ? -16.625 -18.328 11.82 1 66.44 310 ALA A O 1
ATOM 2290 N N . SER A 1 311 ? -17.891 -18.562 10.016 1 67.19 311 SER A N 1
ATOM 2291 C CA . SER A 1 311 ? -18.281 -19.922 10.391 1 67.19 311 SER A CA 1
ATOM 2292 C C . SER A 1 311 ? -17.094 -20.875 10.336 1 67.19 311 SER A C 1
ATOM 2294 O O . SER A 1 311 ? -16.953 -21.734 11.203 1 67.19 311 SER A O 1
ATOM 2296 N N . ALA A 1 312 ? -16.297 -20.688 9.391 1 73 312 ALA A N 1
ATOM 2297 C CA . ALA A 1 312 ? -15.117 -21.531 9.242 1 73 312 ALA A CA 1
ATOM 2298 C C . ALA A 1 312 ? -14.078 -21.234 10.32 1 73 312 ALA A C 1
ATOM 2300 O O . ALA A 1 312 ? -13.453 -22.141 10.867 1 73 312 ALA A O 1
ATOM 2301 N N . ILE A 1 313 ? -13.977 -20.016 10.633 1 71.88 313 ILE A N 1
ATOM 2302 C CA . ILE A 1 313 ? -12.992 -19.562 11.609 1 71.88 313 ILE A CA 1
ATOM 2303 C C . ILE A 1 313 ? -13.383 -20.062 13 1 71.88 313 ILE A C 1
ATOM 2305 O O . ILE A 1 313 ? -12.523 -20.406 13.812 1 71.88 313 ILE A O 1
ATOM 2309 N N . ARG A 1 314 ? -14.688 -20.094 13.25 1 70.38 314 ARG A N 1
ATOM 2310 C CA . ARG A 1 314 ? -15.18 -20.609 14.516 1 70.38 314 ARG A CA 1
ATOM 2311 C C . ARG A 1 314 ? -14.75 -22.062 14.727 1 70.38 314 ARG A C 1
ATOM 2313 O O . ARG A 1 314 ? -14.477 -22.469 15.852 1 70.38 314 ARG A O 1
ATOM 2320 N N . VAL A 1 315 ? -14.664 -22.781 13.602 1 72.19 315 VAL A N 1
ATOM 2321 C CA . VAL A 1 315 ? -14.281 -24.188 13.656 1 72.19 315 VAL A CA 1
ATOM 2322 C C . VAL A 1 315 ? -12.766 -24.312 13.805 1 72.19 315 VAL A C 1
ATOM 2324 O O . VAL A 1 315 ? -12.273 -25.062 14.648 1 72.19 315 VAL A O 1
ATOM 2327 N N . ASP A 1 316 ? -12.055 -23.578 12.898 1 80 316 ASP A N 1
ATOM 2328 C CA . ASP A 1 316 ? -10.602 -23.578 12.891 1 80 316 ASP A CA 1
ATOM 2329 C C . ASP A 1 316 ? -10.055 -22.281 12.305 1 80 316 ASP A C 1
ATOM 2331 O O . ASP A 1 316 ? -10.164 -22.047 11.094 1 80 316 ASP A O 1
ATOM 2335 N N . PRO A 1 317 ? -9.445 -21.578 13.203 1 72.56 317 PRO A N 1
ATOM 2336 C CA . PRO A 1 317 ? -8.938 -20.297 12.703 1 72.56 317 PRO A CA 1
ATOM 2337 C C . PRO A 1 317 ? -7.906 -20.469 11.586 1 72.56 317 PRO A C 1
ATOM 2339 O O . PRO A 1 317 ? -7.742 -19.562 10.758 1 72.56 317 PRO A O 1
ATOM 2342 N N . ASP A 1 318 ? -7.309 -21.547 11.562 1 76.44 318 ASP A N 1
ATOM 2343 C CA . ASP A 1 318 ? -6.223 -21.75 10.617 1 76.44 318 ASP A CA 1
ATOM 2344 C C . ASP A 1 318 ? -6.762 -22.016 9.211 1 76.44 318 ASP A C 1
ATOM 2346 O O . ASP A 1 318 ? -6.004 -22.047 8.242 1 76.44 318 ASP A O 1
ATOM 2350 N N . MET A 1 319 ? -8.023 -22.047 9.141 1 80.56 319 MET A N 1
ATOM 2351 C CA . MET A 1 319 ? -8.633 -22.328 7.84 1 80.56 319 MET A CA 1
ATOM 2352 C C . MET A 1 319 ? -8.57 -21.109 6.934 1 80.56 319 MET A C 1
ATOM 2354 O O . MET A 1 319 ? -8.602 -21.219 5.707 1 80.56 319 MET A O 1
ATOM 2358 N N . TYR A 1 320 ? -8.438 -19.969 7.473 1 81.5 320 TYR A N 1
ATOM 2359 C CA . TYR A 1 320 ? -8.43 -18.812 6.586 1 81.5 320 TYR A CA 1
ATOM 2360 C C . TYR A 1 320 ? -7.207 -17.938 6.836 1 81.5 320 TYR A C 1
ATOM 2362 O O . TYR A 1 320 ? -7.082 -16.859 6.258 1 81.5 320 TYR A O 1
ATOM 2370 N N . GLN A 1 321 ? -6.367 -18.375 7.691 1 88.19 321 GLN A N 1
ATOM 2371 C CA . GLN A 1 321 ? -5.094 -17.703 7.93 1 88.19 321 GLN A CA 1
ATOM 2372 C C . GLN A 1 321 ? -3.939 -18.469 7.293 1 88.19 321 GLN A C 1
ATOM 2374 O O . GLN A 1 321 ? -3.904 -19.703 7.336 1 88.19 321 GLN A O 1
ATOM 2379 N N . HIS A 1 322 ? -3.045 -17.688 6.734 1 94.12 322 HIS A N 1
ATOM 2380 C CA . HIS A 1 322 ? -1.916 -18.375 6.102 1 94.12 322 HIS A CA 1
ATOM 2381 C C . HIS A 1 322 ? -0.796 -18.625 7.102 1 94.12 322 HIS A C 1
ATOM 2383 O O . HIS A 1 322 ? 0.119 -19.406 6.828 1 94.12 322 HIS A O 1
ATOM 2389 N N . THR A 1 323 ? -0.851 -17.969 8.219 1 95.56 323 THR A N 1
ATOM 2390 C CA . THR A 1 323 ? 0.081 -18.156 9.328 1 95.56 323 THR A CA 1
ATOM 2391 C C . THR A 1 323 ? -0.525 -17.656 10.633 1 95.56 323 THR A C 1
ATOM 2393 O O . THR A 1 323 ? -1.571 -17 10.625 1 95.56 323 THR A O 1
ATOM 2396 N N . ASP A 1 324 ? 0.058 -18.109 11.734 1 94.38 324 ASP A N 1
ATOM 2397 C CA . ASP A 1 324 ? -0.314 -17.562 13.039 1 94.38 324 ASP A CA 1
ATOM 2398 C C . ASP A 1 324 ? 0.119 -16.109 13.18 1 94.38 324 ASP A C 1
ATOM 2400 O O . ASP A 1 324 ? 1.315 -15.805 13.172 1 94.38 324 ASP A O 1
ATOM 2404 N N . PRO A 1 325 ? -0.878 -15.172 13.328 1 94.19 325 PRO A N 1
ATOM 2405 C CA . PRO A 1 325 ? -0.535 -13.75 13.367 1 94.19 325 PRO A CA 1
ATOM 2406 C C . PRO A 1 325 ? 0.418 -13.398 14.508 1 94.19 325 PRO A C 1
ATOM 2408 O O . PRO A 1 325 ? 1.183 -12.438 14.398 1 94.19 325 PRO A O 1
ATOM 2411 N N . THR A 1 326 ? 0.454 -14.148 15.602 1 93.25 326 THR A N 1
ATOM 2412 C CA . THR A 1 326 ? 1.289 -13.844 16.75 1 93.25 326 THR A CA 1
ATOM 2413 C C . THR A 1 326 ? 2.768 -14.016 16.422 1 93.25 326 THR A C 1
ATOM 2415 O O . THR A 1 326 ? 3.635 -13.453 17.094 1 93.25 326 THR A O 1
ATOM 2418 N N . LEU A 1 327 ? 3.033 -14.734 15.391 1 97.19 327 LEU A N 1
ATOM 2419 C CA . LEU A 1 327 ? 4.414 -14.977 14.984 1 97.19 327 LEU A CA 1
ATOM 2420 C C . LEU A 1 327 ? 5.039 -13.719 14.398 1 97.19 327 LEU A C 1
ATOM 2422 O O . LEU A 1 327 ? 6.266 -13.633 14.266 1 97.19 327 LEU A O 1
ATOM 2426 N N . VAL A 1 328 ? 4.223 -12.703 14.055 1 98.19 328 VAL A N 1
ATOM 2427 C CA . VAL A 1 328 ? 4.738 -11.438 13.547 1 98.19 328 VAL A CA 1
ATOM 2428 C C . VAL A 1 328 ? 4.285 -10.297 14.453 1 98.19 328 VAL A C 1
ATOM 2430 O O . VAL A 1 328 ? 4.344 -9.125 14.062 1 98.19 328 VAL A O 1
ATOM 2433 N N . GLY A 1 329 ? 3.797 -10.656 15.578 1 94.31 329 GLY A N 1
ATOM 2434 C CA . GLY A 1 329 ? 3.379 -9.656 16.547 1 94.31 329 GLY A CA 1
ATOM 2435 C C . GLY A 1 329 ? 2.047 -9.016 16.203 1 94.31 329 GLY A C 1
ATOM 2436 O O . GLY A 1 329 ? 1.774 -7.883 16.609 1 94.31 329 GLY A O 1
ATOM 2437 N N . ASN A 1 330 ? 1.285 -9.625 15.383 1 93.56 330 ASN A N 1
ATOM 2438 C CA . ASN A 1 330 ? -0.057 -9.188 15.008 1 93.56 330 ASN A CA 1
ATOM 2439 C C . ASN A 1 330 ? -1.128 -10.094 15.625 1 93.56 330 ASN A C 1
ATOM 2441 O O . ASN A 1 330 ? -0.825 -10.945 16.453 1 93.56 330 ASN A O 1
ATOM 2445 N N . ASP A 1 331 ? -2.43 -9.789 15.32 1 85.81 331 ASP A N 1
ATOM 2446 C CA . ASP A 1 331 ? -3.516 -10.594 15.883 1 85.81 331 ASP A CA 1
ATOM 2447 C C . ASP A 1 331 ? -4.68 -10.703 14.898 1 85.81 331 ASP A C 1
ATOM 2449 O O . ASP A 1 331 ? -4.82 -9.867 14 1 85.81 331 ASP A O 1
ATOM 2453 N N . MET A 1 332 ? -5.406 -11.852 15.086 1 86.31 332 MET A N 1
ATOM 2454 C CA . MET A 1 332 ? -6.613 -12.023 14.289 1 86.31 332 MET A CA 1
ATOM 2455 C C . MET A 1 332 ? -7.707 -11.062 14.742 1 86.31 332 MET A C 1
ATOM 2457 O O . MET A 1 332 ? -7.902 -10.859 15.945 1 86.31 332 MET A O 1
ATOM 2461 N N . ARG A 1 333 ? -8.359 -10.391 13.766 1 78.94 333 ARG A N 1
ATOM 2462 C CA . ARG A 1 333 ? -9.445 -9.461 14.062 1 78.94 333 ARG A CA 1
ATOM 2463 C C . ARG A 1 333 ? -10.695 -9.82 13.266 1 78.94 333 ARG A C 1
ATOM 2465 O O . ARG A 1 333 ? -10.617 -10.125 12.078 1 78.94 333 ARG A O 1
ATOM 2472 N N . MET A 1 334 ? -11.828 -9.844 13.953 1 77.25 334 MET A N 1
ATOM 2473 C CA . MET A 1 334 ? -13.102 -10.062 13.266 1 77.25 334 MET A CA 1
ATOM 2474 C C . MET A 1 334 ? -13.805 -8.734 13 1 77.25 334 MET A C 1
ATOM 2476 O O . MET A 1 334 ? -13.891 -7.883 13.891 1 77.25 334 MET A O 1
ATOM 2480 N N . LEU A 1 335 ? -14.141 -8.508 11.758 1 70.62 335 LEU A N 1
ATOM 2481 C CA . LEU A 1 335 ? -14.805 -7.277 11.352 1 70.62 335 LEU A CA 1
ATOM 2482 C C . LEU A 1 335 ? -16.328 -7.453 11.359 1 70.62 335 LEU A C 1
ATOM 2484 O O . LEU A 1 335 ? -16.828 -8.516 10.984 1 70.62 335 LEU A O 1
ATOM 2488 N N . VAL A 1 336 ? -16.859 -6.398 12.055 1 67.31 336 VAL A N 1
ATOM 2489 C CA . VAL A 1 336 ? -18.312 -6.387 12.031 1 67.31 336 VAL A CA 1
ATOM 2490 C C . VAL A 1 336 ? -18.812 -5.406 10.969 1 67.31 336 VAL A C 1
ATOM 2492 O O . VAL A 1 336 ? -18.422 -4.234 10.969 1 67.31 336 VAL A O 1
ATOM 2495 N N . SER A 1 337 ? -19.25 -5.832 9.93 1 63.72 337 SER A N 1
ATOM 2496 C CA . SER A 1 337 ? -19.812 -4.996 8.875 1 63.72 337 SER A CA 1
ATOM 2497 C C . SER A 1 337 ? -21.266 -5.359 8.602 1 63.72 337 SER A C 1
ATOM 2499 O O . SER A 1 337 ? -21.828 -6.223 9.273 1 63.72 337 SER A O 1
ATOM 2501 N N . ASP A 1 338 ? -21.75 -4.527 7.746 1 57.59 338 ASP A N 1
ATOM 2502 C CA . ASP A 1 338 ? -23.141 -4.762 7.383 1 57.59 338 ASP A CA 1
ATOM 2503 C C . ASP A 1 338 ? -23.359 -6.207 6.934 1 57.59 338 ASP A C 1
ATOM 2505 O O . ASP A 1 338 ? -24.484 -6.699 6.938 1 57.59 338 ASP A O 1
ATOM 2509 N N . MET A 1 339 ? -22.219 -6.691 6.801 1 54.44 339 MET A N 1
ATOM 2510 C CA . MET A 1 339 ? -22.328 -8.086 6.375 1 54.44 339 MET A CA 1
ATOM 2511 C C . MET A 1 339 ? -22.125 -9.031 7.555 1 54.44 339 MET A C 1
ATOM 2513 O O . MET A 1 339 ? -22.234 -10.25 7.402 1 54.44 339 MET A O 1
ATOM 2517 N N . ALA A 1 340 ? -21.891 -8.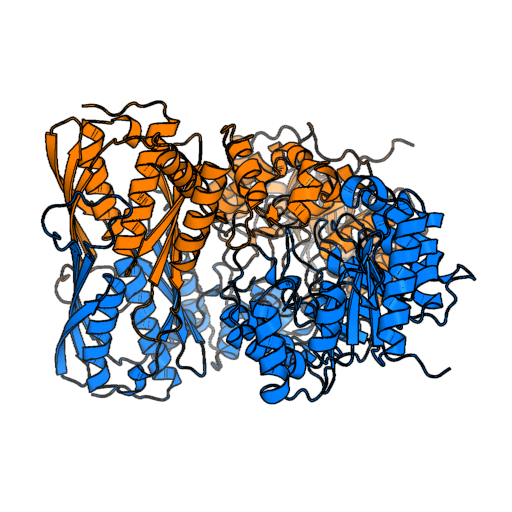312 8.656 1 64.31 340 ALA A N 1
ATOM 2518 C CA . ALA A 1 340 ? -21.609 -9.148 9.82 1 64.31 340 ALA A CA 1
ATOM 2519 C C . ALA A 1 340 ? -22.844 -9.906 10.273 1 64.31 340 ALA A C 1
ATOM 2521 O O . ALA A 1 340 ? -23.922 -9.328 10.391 1 64.31 340 ALA A O 1
ATOM 2522 N N . GLY A 1 341 ? -22.734 -11.18 10.273 1 66.44 341 GLY A N 1
ATOM 2523 C CA . GLY A 1 341 ? -23.766 -11.992 10.891 1 66.44 341 GLY A CA 1
ATOM 2524 C C . GLY A 1 341 ? -23.547 -12.219 12.367 1 66.44 341 GLY A C 1
ATOM 2525 O O . GLY A 1 341 ? -22.641 -11.633 12.961 1 66.44 341 GLY A O 1
ATOM 2526 N N . ARG A 1 342 ? -24.406 -12.883 13 1 77.81 342 ARG A N 1
ATOM 2527 C CA . ARG A 1 342 ? -24.375 -13.188 14.43 1 77.81 342 ARG A CA 1
ATOM 2528 C C . ARG A 1 342 ? -23.047 -13.812 14.828 1 77.81 342 ARG A C 1
ATOM 2530 O O . ARG A 1 342 ? -22.469 -13.477 15.867 1 77.81 342 ARG A O 1
ATOM 2537 N N . ALA A 1 343 ? -22.547 -14.602 13.914 1 73.56 343 ALA A N 1
ATOM 2538 C CA . ALA A 1 343 ? -21.297 -15.281 14.203 1 73.56 343 ALA A CA 1
ATOM 2539 C C . ALA A 1 343 ? -20.141 -14.289 14.305 1 73.56 343 ALA A C 1
ATOM 2541 O O . ALA A 1 343 ? -19.281 -14.422 15.172 1 73.56 343 ALA A O 1
ATOM 2542 N N . SER A 1 344 ? -20.156 -13.328 13.438 1 75.69 344 SER A N 1
ATOM 2543 C CA . SER A 1 344 ? -19.109 -12.305 13.438 1 75.69 344 SER A CA 1
ATOM 2544 C C . SER A 1 344 ? -19.141 -11.484 14.727 1 75.69 344 SER A C 1
ATOM 2546 O O . SER A 1 344 ? -18.094 -11.18 15.297 1 75.69 344 SER A O 1
ATOM 2548 N N . ILE A 1 345 ? -20.328 -11.18 15.078 1 81.69 345 ILE A N 1
ATOM 2549 C CA . ILE A 1 345 ? -20.516 -10.383 16.281 1 81.69 345 ILE A CA 1
ATOM 2550 C C . ILE A 1 345 ? -20.078 -11.188 17.5 1 81.69 345 ILE A C 1
ATOM 2552 O O . ILE A 1 345 ? -19.438 -10.656 18.406 1 81.69 345 ILE A O 1
ATOM 2556 N N . GLU A 1 346 ? -20.391 -12.414 17.516 1 83.94 346 GLU A N 1
ATOM 2557 C CA . GLU A 1 346 ? -19.984 -13.289 18.609 1 83.94 346 GLU A CA 1
ATOM 2558 C C . GLU A 1 346 ? -18.469 -13.383 18.703 1 83.94 346 GLU A C 1
ATOM 2560 O O . GLU A 1 346 ? -17.906 -13.289 19.797 1 83.94 346 GLU A O 1
ATOM 2565 N N . LEU A 1 347 ? -17.844 -13.594 17.641 1 77.62 347 LEU A N 1
ATOM 2566 C CA . LEU A 1 347 ? -16.391 -13.727 17.609 1 77.62 347 LEU A CA 1
ATOM 2567 C C . LEU A 1 347 ? -15.719 -12.422 18.016 1 77.62 347 LEU A C 1
ATOM 2569 O O . LEU A 1 347 ? -14.734 -12.43 18.766 1 77.62 347 LEU A O 1
ATOM 2573 N N . LYS A 1 348 ? -16.234 -11.344 17.484 1 80.75 348 LYS A N 1
ATOM 2574 C CA . LYS A 1 348 ? -15.695 -10.047 17.859 1 80.75 348 LYS A CA 1
ATOM 2575 C C . LYS A 1 348 ? -15.906 -9.781 19.344 1 80.75 348 LYS A C 1
ATOM 2577 O O . LYS A 1 348 ? -15.031 -9.227 20.016 1 80.75 348 LYS A O 1
ATOM 2582 N N . GLY A 1 349 ? -17.031 -10.102 19.797 1 85 349 GLY A N 1
ATOM 2583 C CA . GLY A 1 349 ? -17.281 -9.992 21.219 1 85 349 GLY A CA 1
ATOM 2584 C C . GLY A 1 349 ? -16.297 -10.781 22.062 1 85 349 GLY A C 1
ATOM 2585 O O . GLY A 1 349 ? -15.789 -10.273 23.062 1 85 349 GLY A O 1
ATOM 2586 N N . ARG A 1 350 ? -15.992 -11.938 21.578 1 82.5 350 ARG A N 1
ATOM 2587 C CA . ARG A 1 350 ? -15.023 -12.773 22.297 1 82.5 350 ARG A CA 1
ATOM 2588 C C . ARG A 1 350 ? -13.641 -12.125 22.297 1 82.5 350 ARG A C 1
ATOM 2590 O O . ARG A 1 350 ? -12.938 -12.156 23.312 1 82.5 350 ARG A O 1
ATOM 2597 N N . GLU A 1 351 ? -13.32 -11.602 21.156 1 80.5 351 GLU A N 1
ATOM 2598 C CA . GLU A 1 351 ? -12.047 -10.891 21.047 1 80.5 351 GLU A CA 1
ATOM 2599 C C . GLU A 1 351 ? -11.969 -9.742 22.047 1 80.5 351 GLU A C 1
ATOM 2601 O O . GLU A 1 351 ? -10.891 -9.438 22.562 1 80.5 351 GLU A O 1
ATOM 2606 N N . LEU A 1 352 ? -13.102 -9.156 22.297 1 84.94 352 LEU A N 1
ATOM 2607 C CA . LEU A 1 352 ? -13.156 -7.992 23.172 1 84.94 352 LEU A CA 1
ATOM 2608 C C . LEU A 1 352 ? -13.398 -8.414 24.625 1 84.94 352 LEU A C 1
ATOM 2610 O O . LEU A 1 352 ? -13.5 -7.57 25.5 1 84.94 352 LEU A O 1
ATOM 2614 N N . GLY A 1 353 ? -13.523 -9.734 24.891 1 84.75 353 GLY A N 1
ATOM 2615 C CA . GLY A 1 353 ? -13.625 -10.258 26.234 1 84.75 353 GLY A CA 1
ATOM 2616 C C . GLY A 1 353 ? -15.055 -10.508 26.672 1 84.75 353 GLY A C 1
ATOM 2617 O O . GLY A 1 353 ? -15.32 -10.703 27.859 1 84.75 353 GLY A O 1
ATOM 2618 N N . PHE A 1 354 ? -15.938 -10.484 25.703 1 90 354 PHE A N 1
ATOM 2619 C CA . PHE A 1 354 ? -17.344 -10.742 26.031 1 90 354 PHE A CA 1
ATOM 2620 C C . PHE A 1 354 ? -17.719 -12.172 25.672 1 90 354 PHE A C 1
ATOM 2622 O O . PHE A 1 354 ? -17.422 -12.641 24.562 1 90 354 PHE A O 1
ATOM 2629 N N . ASP A 1 355 ? -18.156 -12.867 26.609 1 88.69 355 ASP A N 1
ATOM 2630 C CA . ASP A 1 355 ? -18.719 -14.18 26.312 1 88.69 355 ASP A CA 1
ATOM 2631 C C . ASP A 1 355 ? -20.172 -14.07 25.859 1 88.69 355 ASP A C 1
ATOM 2633 O O . ASP A 1 355 ? -21.078 -13.906 26.688 1 88.69 355 ASP A O 1
ATOM 2637 N N . LEU A 1 356 ? -20.375 -14.164 24.609 1 87.88 356 LEU A N 1
ATOM 2638 C CA . LEU A 1 356 ? -21.703 -13.969 24.062 1 87.88 356 LEU A CA 1
ATOM 2639 C C . LEU A 1 356 ? -22.297 -15.289 23.547 1 87.88 356 LEU A C 1
ATOM 2641 O O . LEU A 1 356 ? -23.297 -15.297 22.844 1 87.88 356 LEU A O 1
ATOM 2645 N N . ALA A 1 357 ? -21.594 -16.312 23.969 1 81.25 357 ALA A N 1
ATOM 2646 C CA . ALA A 1 357 ? -22.047 -17.641 23.547 1 81.25 357 ALA A CA 1
ATOM 2647 C C . ALA A 1 357 ? -23.453 -17.922 24.047 1 81.25 357 ALA A C 1
ATOM 2649 O O . ALA A 1 357 ? -23.766 -17.688 25.219 1 81.25 357 ALA A O 1
ATOM 2650 N N . GLY A 1 358 ? -24.297 -18.328 23.203 1 83.88 358 GLY A N 1
ATOM 2651 C CA . GLY A 1 358 ? -25.656 -18.703 23.594 1 83.88 358 GLY A CA 1
ATOM 2652 C C . GLY A 1 358 ? -26.594 -17.531 23.75 1 83.88 358 GLY A C 1
ATOM 2653 O O . GLY A 1 358 ? -27.766 -17.688 24.062 1 83.88 358 GLY A O 1
ATOM 2654 N N . GLN A 1 359 ? -26.109 -16.328 23.469 1 88.94 359 GLN A N 1
ATOM 2655 C CA . GLN A 1 359 ? -26.922 -15.141 23.625 1 88.94 359 GLN A CA 1
ATOM 2656 C C . GLN A 1 359 ? -27.5 -14.695 22.281 1 88.94 359 GLN A C 1
ATOM 2658 O O . GLN A 1 359 ? -27.25 -13.57 21.828 1 88.94 359 GLN A O 1
ATOM 2663 N N . GLY A 1 360 ? -28.328 -15.531 21.766 1 88.12 360 GLY A N 1
ATOM 2664 C CA . GLY A 1 360 ? -28.844 -15.336 20.406 1 88.12 360 GLY A CA 1
ATOM 2665 C C . GLY A 1 360 ? -29.578 -14.023 20.25 1 88.12 360 GLY A C 1
ATOM 2666 O O . GLY A 1 360 ? -29.406 -13.336 19.234 1 88.12 360 GLY A O 1
ATOM 2667 N N . GLU A 1 361 ? -30.422 -13.656 21.203 1 89.69 361 GLU A N 1
ATOM 2668 C CA . GLU A 1 361 ? -31.188 -12.43 21.109 1 89.69 361 GLU A CA 1
ATOM 2669 C C . GLU A 1 361 ? -30.297 -11.203 21.141 1 89.69 361 GLU A C 1
ATOM 2671 O O . GLU A 1 361 ? -30.5 -10.25 20.375 1 89.69 361 GLU A O 1
ATOM 2676 N N . LEU A 1 362 ? -29.375 -11.234 21.984 1 91.69 362 LEU A N 1
ATOM 2677 C CA . LEU A 1 362 ? -28.422 -10.141 22.078 1 91.69 362 LEU A CA 1
ATOM 2678 C C . LEU A 1 362 ? -27.625 -10 20.781 1 91.69 362 LEU A C 1
ATOM 2680 O O . LEU A 1 362 ? -27.438 -8.891 20.281 1 91.69 362 LEU A O 1
ATOM 2684 N N . LEU A 1 363 ? -27.188 -11.109 20.266 1 90.06 363 LEU A N 1
ATOM 2685 C CA . LEU A 1 363 ? -26.391 -11.102 19.031 1 90.06 363 LEU A CA 1
ATOM 2686 C C . LEU A 1 363 ? -27.203 -10.539 17.875 1 90.06 363 LEU A C 1
ATOM 2688 O O . LEU A 1 363 ? -26.672 -9.805 17.031 1 90.06 363 LEU A O 1
ATOM 2692 N N . SER A 1 364 ? -28.438 -10.836 17.906 1 87.56 364 SER A N 1
ATOM 2693 C CA . SER A 1 364 ? -29.312 -10.305 16.859 1 87.56 364 SER A CA 1
ATOM 2694 C C . SER A 1 364 ? -29.484 -8.797 17 1 87.56 364 SER A C 1
ATOM 2696 O O . SER A 1 364 ? -29.438 -8.07 16 1 87.56 364 SER A O 1
ATOM 2698 N N . ARG A 1 365 ? -29.703 -8.383 18.141 1 90.44 365 ARG A N 1
ATOM 2699 C CA . ARG A 1 365 ? -29.891 -6.957 18.406 1 90.44 365 ARG A CA 1
ATOM 2700 C C . ARG A 1 365 ? -28.641 -6.168 18 1 90.44 365 ARG A C 1
ATOM 2702 O O . ARG A 1 365 ? -28.75 -5.125 17.344 1 90.44 365 ARG A O 1
ATOM 2709 N N . VAL A 1 366 ? -27.547 -6.684 18.375 1 90.44 366 VAL A N 1
ATOM 2710 C CA . VAL A 1 366 ? -26.281 -6 18.062 1 90.44 366 VAL A CA 1
ATOM 2711 C C . VAL A 1 366 ? -26.047 -5.992 16.562 1 90.44 366 VAL A C 1
ATOM 2713 O O . VAL A 1 366 ? -25.625 -4.984 16 1 90.44 366 VAL A O 1
ATOM 2716 N N . THR A 1 367 ? -26.312 -7.121 15.969 1 84.94 367 THR A N 1
ATOM 2717 C CA . THR A 1 367 ? -26.156 -7.215 14.523 1 84.94 367 THR A CA 1
ATOM 2718 C C . THR A 1 367 ? -27.031 -6.176 13.82 1 84.94 367 THR A C 1
ATOM 2720 O O . THR A 1 367 ? -26.562 -5.492 12.898 1 84.94 367 THR A O 1
ATOM 2723 N N . ASN A 1 368 ? -28.219 -6.059 14.25 1 83.94 368 ASN A N 1
ATOM 2724 C CA . ASN A 1 368 ? -29.141 -5.098 13.656 1 83.94 368 ASN A CA 1
ATOM 2725 C C . ASN A 1 368 ? -28.688 -3.66 13.906 1 83.94 368 ASN A C 1
ATOM 2727 O O . ASN A 1 368 ? -28.766 -2.814 13.016 1 83.94 368 ASN A O 1
ATOM 2731 N N . ARG A 1 369 ? -28.266 -3.408 15.016 1 87.38 369 ARG A N 1
ATOM 2732 C CA . ARG A 1 369 ? -27.797 -2.074 15.367 1 87.38 369 ARG A CA 1
ATOM 2733 C C . ARG A 1 369 ? -26.594 -1.687 14.516 1 87.38 369 ARG A C 1
ATOM 2735 O O . ARG A 1 369 ? -26.5 -0.556 14.031 1 87.38 369 ARG A O 1
ATOM 2742 N N . VAL A 1 370 ? -25.672 -2.619 14.398 1 83.12 370 VAL A N 1
ATOM 2743 C CA . VAL A 1 370 ? -24.484 -2.381 13.586 1 83.12 370 VAL A CA 1
ATOM 2744 C C . VAL A 1 370 ? -24.891 -2.061 12.148 1 83.12 370 VAL A C 1
ATOM 2746 O O . VAL A 1 370 ? -24.359 -1.125 11.547 1 83.12 370 VAL A O 1
ATOM 2749 N N . LYS A 1 371 ? -25.828 -2.799 11.672 1 75.06 371 LYS A N 1
ATOM 2750 C CA . LYS A 1 371 ? -26.297 -2.578 10.312 1 75.06 371 LYS A CA 1
ATOM 2751 C C . LYS A 1 371 ? -26.938 -1.198 10.164 1 75.06 371 LYS A C 1
ATOM 2753 O O . LYS A 1 371 ? -26.672 -0.49 9.188 1 75.06 371 LYS A O 1
ATOM 2758 N N . GLU A 1 372 ? -27.688 -0.808 11.07 1 80 372 GLU A N 1
ATOM 2759 C CA . GLU A 1 372 ? -28.359 0.491 11.055 1 80 372 GLU A CA 1
ATOM 2760 C C . GLU A 1 372 ? -27.344 1.631 11.156 1 80 372 GLU A C 1
ATOM 2762 O O . GLU A 1 372 ? -27.438 2.609 10.406 1 80 372 GLU A O 1
ATOM 2767 N N . ASP A 1 373 ? -26.438 1.509 11.984 1 83.5 373 ASP A N 1
ATOM 2768 C CA . ASP A 1 373 ? -25.438 2.545 12.188 1 83.5 373 ASP A CA 1
ATOM 2769 C C . ASP A 1 373 ? -24.531 2.686 10.961 1 83.5 373 ASP A C 1
ATOM 2771 O O . ASP A 1 373 ? -24.188 3.799 10.562 1 83.5 373 ASP A O 1
ATOM 2775 N N . GLU A 1 374 ? -24.188 1.595 10.445 1 75.5 374 GLU A N 1
ATOM 2776 C CA . GLU A 1 374 ? -23.344 1.656 9.258 1 75.5 374 GLU A CA 1
ATOM 2777 C C . GLU A 1 374 ? -24.094 2.266 8.078 1 75.5 374 GLU A C 1
ATOM 2779 O O . GLU A 1 374 ? -23.5 2.961 7.254 1 75.5 374 GLU A O 1
ATOM 2784 N N . ALA A 1 375 ? -25.312 1.974 8.062 1 70.31 375 ALA A N 1
ATOM 2785 C CA . ALA A 1 375 ? -26.141 2.623 7.047 1 70.31 375 ALA A CA 1
ATOM 2786 C C . ALA A 1 375 ? -26.172 4.133 7.254 1 70.31 375 ALA A C 1
ATOM 2788 O O . ALA A 1 375 ? -26.281 4.898 6.293 1 70.31 375 ALA A O 1
ATOM 2789 N N . ALA A 1 376 ? -26 4.52 8.461 1 75.12 376 ALA A N 1
ATOM 2790 C CA . ALA A 1 376 ? -26.031 5.938 8.812 1 75.12 376 ALA A CA 1
ATOM 2791 C C . ALA A 1 376 ? -24.656 6.578 8.633 1 75.12 376 ALA A C 1
ATOM 2793 O O . ALA A 1 376 ? -24.5 7.789 8.82 1 75.12 376 ALA A O 1
ATOM 2794 N N . GLY A 1 377 ? -23.734 5.781 8.344 1 72.56 377 GLY A N 1
ATOM 2795 C CA . GLY A 1 377 ? -22.453 6.348 8 1 72.56 377 GLY A CA 1
ATOM 2796 C C . GLY A 1 377 ? -21.328 5.887 8.922 1 72.56 377 GLY A C 1
ATOM 2797 O O . GLY A 1 377 ? -20.156 6.16 8.664 1 72.56 377 GLY A O 1
ATOM 2798 N N . TYR A 1 378 ? -21.766 5.191 9.984 1 81.25 378 TYR A N 1
ATOM 2799 C CA . TYR A 1 378 ? -20.75 4.695 10.914 1 81.25 378 TYR A CA 1
ATOM 2800 C C . TYR A 1 378 ? -19.922 3.586 10.281 1 81.25 378 TYR A C 1
ATOM 2802 O O . TYR A 1 378 ? -20.312 3.012 9.266 1 81.25 378 TYR A O 1
ATOM 2810 N N . THR A 1 379 ? -18.781 3.434 10.781 1 75 379 THR A N 1
ATOM 2811 C CA . THR A 1 379 ? -17.922 2.324 10.383 1 75 379 THR A CA 1
ATOM 2812 C C . THR A 1 379 ? -17.25 1.696 11.602 1 75 379 THR A C 1
ATOM 2814 O O . THR A 1 379 ? -16.219 2.189 12.062 1 75 379 THR A O 1
ATOM 2817 N N . PHE A 1 380 ? -17.719 0.573 12.008 1 80.25 380 PHE A N 1
ATOM 2818 C CA . PHE A 1 380 ? -17.219 -0.012 13.25 1 80.25 380 PHE A CA 1
ATOM 2819 C C . PHE A 1 380 ? -15.969 -0.839 13.008 1 80.25 380 PHE A C 1
ATOM 2821 O O . PHE A 1 380 ? -15.195 -1.091 13.93 1 80.25 380 PHE A O 1
ATOM 2828 N N . GLU A 1 381 ? -15.836 -1.22 11.789 1 69.88 381 GLU A N 1
ATOM 2829 C CA . GLU A 1 381 ? -14.625 -1.975 11.477 1 69.88 381 GLU A CA 1
ATOM 2830 C C . GLU A 1 381 ? -13.367 -1.146 11.742 1 69.88 381 GLU A C 1
ATOM 2832 O O . GLU A 1 381 ? -12.32 -1.693 12.078 1 69.88 381 GLU A O 1
ATOM 2837 N N . ALA A 1 382 ? -13.492 0.106 11.609 1 68.56 382 ALA A N 1
ATOM 2838 C CA . ALA A 1 382 ? -12.359 1.001 11.812 1 68.56 382 ALA A CA 1
ATOM 2839 C C . ALA A 1 382 ? -12.375 1.601 13.211 1 68.56 382 ALA A C 1
ATOM 2841 O O . ALA A 1 382 ? -11.484 2.381 13.57 1 68.56 382 ALA A O 1
ATOM 2842 N N . ALA A 1 383 ? -13.273 1.283 14.023 1 82.38 383 ALA A N 1
ATOM 2843 C CA . ALA A 1 383 ? -13.469 1.901 15.328 1 82.38 383 ALA A CA 1
ATOM 2844 C C . ALA A 1 383 ? -13.898 0.869 16.359 1 82.38 383 ALA A C 1
ATOM 2846 O O . ALA A 1 383 ? -15.039 0.893 16.844 1 82.38 383 ALA A O 1
ATOM 2847 N N . ASP A 1 384 ? -12.852 0.148 16.797 1 82.69 384 ASP A N 1
ATOM 2848 C CA . ASP A 1 384 ? -13.117 -0.953 17.719 1 82.69 384 ASP A CA 1
ATOM 2849 C C . ASP A 1 384 ? -13.695 -0.44 19.031 1 82.69 384 ASP A C 1
ATOM 2851 O O . ASP A 1 384 ? -14.547 -1.092 19.641 1 82.69 384 ASP A O 1
ATOM 2855 N N . ALA A 1 385 ? -13.219 0.694 19.422 1 92 385 ALA A N 1
ATOM 2856 C CA . ALA A 1 385 ? -13.688 1.249 20.688 1 92 385 ALA A CA 1
ATOM 2857 C C . ALA A 1 385 ? -15.164 1.618 20.609 1 92 385 ALA A C 1
ATOM 2859 O O . ALA A 1 385 ? -15.922 1.357 21.547 1 92 385 ALA A O 1
ATOM 2860 N N . SER A 1 386 ? -15.562 2.223 19.531 1 92.25 386 SER A N 1
ATOM 2861 C CA . SER A 1 386 ? -16.969 2.561 19.359 1 92.25 386 SER A CA 1
ATOM 2862 C C . SER A 1 386 ? -17.844 1.307 19.328 1 92.25 386 SER A C 1
ATOM 2864 O O . SER A 1 386 ? -18.938 1.301 19.875 1 92.25 386 SER A O 1
ATOM 2866 N N . PHE A 1 387 ? -17.328 0.219 18.734 1 88.94 387 PHE A N 1
ATOM 2867 C CA . PHE A 1 387 ? -18.094 -1.023 18.703 1 88.94 387 PHE A CA 1
ATOM 2868 C C . PHE A 1 387 ? -18.25 -1.608 20.094 1 88.94 387 PHE A C 1
ATOM 2870 O O . PHE A 1 387 ? -19.328 -2.078 20.469 1 88.94 387 PHE A O 1
ATOM 2877 N N . GLU A 1 388 ? -17.109 -1.627 20.766 1 92.56 388 GLU A N 1
ATOM 2878 C CA . GLU A 1 388 ? -17.188 -2.145 22.125 1 92.56 388 GLU A CA 1
ATOM 2879 C C . GLU A 1 388 ? -18.188 -1.353 22.953 1 92.56 388 GLU A C 1
ATOM 2881 O O . GLU A 1 388 ? -18.953 -1.931 23.734 1 92.56 388 GLU A O 1
ATOM 2886 N N . LEU A 1 389 ? -18.188 -0.061 22.844 1 93.19 389 LEU A N 1
ATOM 2887 C CA . LEU A 1 389 ? -19.141 0.771 23.578 1 93.19 389 LEU A CA 1
ATOM 2888 C C . LEU A 1 389 ? -20.562 0.47 23.156 1 93.19 389 LEU A C 1
ATOM 2890 O O . LEU A 1 389 ? -21.484 0.472 23.984 1 93.19 389 LEU A O 1
ATOM 2894 N N . LEU A 1 390 ? -20.734 0.239 21.891 1 91.25 390 LEU A N 1
ATOM 2895 C CA . LEU A 1 390 ? -22.047 -0.161 21.406 1 91.25 390 LEU A CA 1
ATOM 2896 C C . LEU A 1 390 ? -22.484 -1.481 22.031 1 91.25 390 LEU A C 1
ATOM 2898 O O . LEU A 1 390 ? -23.625 -1.614 22.469 1 91.25 390 LEU A O 1
ATOM 2902 N N . LEU A 1 391 ? -21.578 -2.414 22.031 1 91.62 391 LEU A N 1
ATOM 2903 C CA . LEU A 1 391 ? -21.844 -3.719 22.625 1 91.62 391 LEU A CA 1
ATOM 2904 C C . LEU A 1 391 ? -22.203 -3.58 24.109 1 91.62 391 LEU A C 1
ATOM 2906 O O . LEU A 1 391 ? -23.172 -4.184 24.578 1 91.62 391 LEU A O 1
ATOM 2910 N N . ARG A 1 392 ? -21.469 -2.803 24.781 1 92.81 392 ARG A N 1
ATOM 2911 C CA . ARG A 1 392 ? -21.734 -2.576 26.203 1 92.81 392 ARG A CA 1
ATOM 2912 C C . ARG A 1 392 ? -23.078 -1.902 26.422 1 92.81 392 ARG A C 1
ATOM 2914 O O . ARG A 1 392 ? -23.781 -2.186 27.391 1 92.81 392 ARG A O 1
ATOM 2921 N N . SER A 1 393 ? -23.406 -1.01 25.578 1 92.06 393 SER A N 1
ATOM 2922 C CA . SER A 1 393 ? -24.703 -0.36 25.656 1 92.06 393 SER A CA 1
ATOM 2923 C C . SER A 1 393 ? -25.844 -1.373 25.531 1 92.06 393 SER A C 1
ATOM 2925 O O . SER A 1 393 ? -26.812 -1.322 26.281 1 92.06 393 SER A O 1
ATOM 2927 N N . GLU A 1 394 ? -25.703 -2.309 24.625 1 91.25 394 GLU A N 1
ATOM 2928 C CA . GLU A 1 394 ? -26.719 -3.326 24.391 1 91.25 394 GLU A CA 1
ATOM 2929 C C . GLU A 1 394 ? -26.781 -4.312 25.562 1 91.25 394 GLU A C 1
ATOM 2931 O O . GLU A 1 394 ? -27.828 -4.891 25.828 1 91.25 394 GLU A O 1
ATOM 2936 N N . LEU A 1 395 ? -25.672 -4.383 26.219 1 92 395 LEU A N 1
ATOM 2937 C CA . LEU A 1 395 ? -25.609 -5.254 27.391 1 92 395 LEU A CA 1
ATOM 2938 C C . LEU A 1 395 ? -26.047 -4.516 28.656 1 92 395 LEU A C 1
ATOM 2940 O O . LEU A 1 395 ? -26.172 -5.121 29.719 1 92 395 LEU A O 1
ATOM 2944 N N . GLY A 1 396 ? -26.297 -3.252 28.516 1 89.81 396 GLY A N 1
ATOM 2945 C CA . GLY A 1 396 ? -26.625 -2.439 29.672 1 89.81 396 GLY A CA 1
ATOM 2946 C C . GLY A 1 396 ? -25.438 -2.188 30.594 1 89.81 396 GLY A C 1
ATOM 2947 O O . GLY A 1 396 ? -25.609 -1.994 31.797 1 89.81 396 GLY A O 1
ATOM 2948 N N . GLN A 1 397 ? -24.25 -2.211 30 1 90.81 397 GLN A N 1
ATOM 2949 C CA . GLN A 1 397 ? -23.016 -2.105 30.797 1 90.81 397 GLN A CA 1
ATOM 2950 C C . GLN A 1 397 ? -22.25 -0.836 30.438 1 90.81 397 GLN A C 1
ATOM 2952 O O . GLN A 1 397 ? -21.141 -0.632 30.922 1 90.81 397 GLN A O 1
ATOM 2957 N N . ARG A 1 398 ? -22.75 0.021 29.578 1 91.62 398 ARG A N 1
ATOM 2958 C CA . ARG A 1 398 ? -22.031 1.234 29.203 1 91.62 398 ARG A CA 1
ATOM 2959 C C . ARG A 1 398 ? -21.984 2.217 30.375 1 91.62 398 ARG A C 1
ATOM 2961 O O . ARG A 1 398 ? -23.016 2.584 30.938 1 91.62 398 ARG A O 1
ATOM 2968 N N . PRO A 1 399 ? -20.766 2.586 30.766 1 90.5 399 PRO A N 1
ATOM 2969 C CA . PRO A 1 399 ? -20.656 3.521 31.891 1 90.5 399 PRO A CA 1
ATOM 2970 C C . PRO A 1 399 ? -21.109 4.934 31.531 1 90.5 399 PRO A C 1
ATOM 2972 O O . PRO A 1 399 ? -20.906 5.375 30.391 1 90.5 399 PRO A O 1
ATOM 2975 N N . ASP A 1 400 ? -21.641 5.602 32.531 1 90 400 ASP A N 1
ATOM 2976 C CA . ASP A 1 400 ? -22.047 6.996 32.406 1 90 400 ASP A CA 1
ATOM 2977 C C . ASP A 1 400 ? -21.109 7.922 33.156 1 90 400 ASP A C 1
ATOM 2979 O O . ASP A 1 400 ? -21.422 8.352 34.281 1 90 400 ASP A O 1
ATOM 2983 N N . PHE A 1 401 ? -20.125 8.305 32.594 1 92.94 401 PHE A N 1
ATOM 2984 C CA . PHE A 1 401 ? -19.109 9.117 33.25 1 92.94 401 PHE A CA 1
ATOM 2985 C C . PHE A 1 401 ? -19.531 10.578 33.281 1 92.94 401 PHE A C 1
ATOM 2987 O O . PHE A 1 401 ? -19.234 11.289 34.25 1 92.94 401 PHE A O 1
ATOM 2994 N N . PHE A 1 402 ? -20.203 11.062 32.25 1 90.88 402 PHE A N 1
ATOM 2995 C CA . PHE A 1 402 ? -20.656 12.445 32.125 1 90.88 402 PHE A CA 1
ATOM 2996 C C . PHE A 1 402 ? -21.766 12.562 31.094 1 90.88 402 PHE A C 1
ATOM 2998 O O . PHE A 1 402 ? -21.984 11.641 30.312 1 90.88 402 PHE A O 1
ATOM 3005 N N . THR A 1 403 ? -22.469 13.656 31.219 1 89.12 403 THR A N 1
ATOM 3006 C CA . THR A 1 403 ? -23.484 14.016 30.219 1 89.12 403 THR A CA 1
ATOM 3007 C C . THR A 1 403 ? -23.219 15.414 29.672 1 89.12 403 THR A C 1
ATOM 3009 O O . THR A 1 403 ? -22.875 16.328 30.422 1 89.12 403 THR A O 1
ATOM 3012 N N . VAL A 1 404 ? -23.422 15.523 28.359 1 86.56 404 VAL A N 1
ATOM 3013 C CA . VAL A 1 404 ? -23.219 16.812 27.719 1 86.56 404 VAL A CA 1
ATOM 3014 C C . VAL A 1 404 ? -24.547 17.531 27.562 1 86.56 404 VAL A C 1
ATOM 3016 O O . VAL A 1 404 ? -25.5 17 26.984 1 86.56 404 VAL A O 1
ATOM 3019 N N . GLU A 1 405 ? -24.594 18.734 28.078 1 82.88 405 GLU A N 1
ATOM 3020 C CA . GLU A 1 405 ? -25.797 19.547 27.922 1 82.88 405 GLU A CA 1
ATOM 3021 C C . GLU A 1 405 ? -25.75 20.375 26.641 1 82.88 405 GLU A C 1
ATOM 3023 O O . GLU A 1 405 ? -26.719 20.406 25.891 1 82.88 405 GLU A O 1
ATOM 3028 N N . SER A 1 406 ? -24.656 21.062 26.484 1 83.75 406 SER A N 1
ATOM 3029 C CA . SER A 1 406 ? -24.5 21.875 25.281 1 83.75 406 SER A CA 1
ATOM 3030 C C . SER A 1 406 ? -23.047 22.297 25.078 1 83.75 406 SER A C 1
ATOM 3032 O O . SER A 1 406 ? -22.234 22.219 26.016 1 83.75 406 SER A O 1
ATOM 3034 N N . TRP A 1 407 ? -22.75 22.609 23.859 1 85.75 407 TRP A N 1
ATOM 3035 C CA . TRP A 1 407 ? -21.453 23.188 23.562 1 85.75 407 TRP A CA 1
ATOM 3036 C C . TRP A 1 407 ? -21.562 24.234 22.453 1 85.75 407 TRP A C 1
ATOM 3038 O O . TRP A 1 407 ? -22.531 24.25 21.703 1 85.75 407 TRP A O 1
ATOM 3048 N N . ARG A 1 408 ? -20.641 25.219 22.5 1 82.5 408 ARG A N 1
ATOM 3049 C CA . ARG A 1 408 ? -20.5 26.266 21.5 1 82.5 408 ARG A CA 1
ATOM 3050 C C . ARG A 1 408 ? -19.031 26.547 21.188 1 82.5 408 ARG A C 1
ATOM 3052 O O . ARG A 1 408 ? -18.203 26.547 22.094 1 82.5 408 ARG A O 1
ATOM 3059 N N . ALA A 1 409 ? -18.734 26.703 19.984 1 82.12 409 ALA A N 1
ATOM 3060 C CA . ALA A 1 409 ? -17.375 27.031 19.578 1 82.12 409 ALA A CA 1
ATOM 3061 C C . ALA A 1 409 ? -17.375 28.203 18.594 1 82.12 409 ALA A C 1
ATOM 3063 O O . ALA A 1 409 ? -18.219 28.281 17.703 1 82.12 409 ALA A O 1
ATOM 3064 N N . ILE A 1 410 ? -16.469 29.109 18.844 1 77.81 410 ILE A N 1
ATOM 3065 C CA . ILE A 1 410 ? -16.297 30.281 18 1 77.81 410 ILE A CA 1
ATOM 3066 C C . ILE A 1 410 ? -14.852 30.344 17.5 1 77.81 410 ILE A C 1
ATOM 3068 O O . ILE A 1 410 ? -13.914 30.094 18.266 1 77.81 410 ILE A O 1
ATOM 3072 N N . VAL A 1 411 ? -14.664 30.5 16.281 1 76.56 411 VAL A N 1
ATOM 3073 C CA . VAL A 1 411 ? -13.336 30.703 15.695 1 76.56 411 VAL A CA 1
ATOM 3074 C C . VAL A 1 411 ? -13.305 32 14.914 1 76.56 411 VAL A C 1
ATOM 3076 O O . VAL A 1 411 ? -14.203 32.281 14.109 1 76.56 411 VAL A O 1
ATOM 3079 N N . GLU A 1 412 ? -12.305 32.906 15.211 1 75 412 GLU A N 1
ATOM 3080 C CA . GLU A 1 412 ? -12.273 34.188 14.539 1 75 412 GLU A CA 1
ATOM 3081 C C . GLU A 1 412 ? -10.844 34.688 14.328 1 75 412 GLU A C 1
ATOM 3083 O O . GLU A 1 412 ? -9.938 34.281 15.07 1 75 412 GLU A O 1
ATOM 3088 N N . THR A 1 413 ? -10.625 35.312 13.203 1 69.94 413 THR A N 1
ATOM 3089 C CA . THR A 1 413 ? -9.328 35.938 12.961 1 69.94 413 THR A CA 1
ATOM 3090 C C . THR A 1 413 ? -9.195 37.25 13.758 1 69.94 413 THR A C 1
ATOM 3092 O O . THR A 1 413 ? -10.188 37.938 13.977 1 69.94 413 THR A O 1
ATOM 3095 N N . VAL A 1 414 ? -8.117 37.438 14.492 1 57.88 414 VAL A N 1
ATOM 3096 C CA . VAL A 1 414 ? -7.852 38.688 15.188 1 57.88 414 VAL A CA 1
ATOM 3097 C C . VAL A 1 414 ? -7.082 39.656 14.273 1 57.88 414 VAL A C 1
ATOM 3099 O O . VAL A 1 414 ? -6.078 39.25 13.664 1 57.88 414 VAL A O 1
ATOM 3102 N N . PRO A 1 415 ? -7.828 40.719 13.75 1 46.91 415 PRO A N 1
ATOM 3103 C CA . PRO A 1 415 ? -7.195 41.688 12.852 1 46.91 415 PRO A CA 1
ATOM 3104 C C . PRO A 1 415 ? -5.762 42 13.266 1 46.91 415 PRO A C 1
ATOM 3106 O O . PRO A 1 415 ? -5.488 42.25 14.445 1 46.91 415 PRO A O 1
ATOM 3109 N N . ALA A 1 416 ? -4.746 41.531 12.719 1 44.31 416 ALA A N 1
ATOM 3110 C CA . ALA A 1 416 ? -3.527 42.281 12.977 1 44.31 416 ALA A CA 1
ATOM 3111 C C . ALA A 1 416 ? -3.686 43.75 12.539 1 44.31 416 ALA A C 1
ATOM 3113 O O . ALA A 1 416 ? -4.551 44.062 11.719 1 44.31 416 ALA A O 1
ATOM 3114 N N . GLY A 1 417 ? -3.033 44.781 13.047 1 35.56 417 GLY A N 1
ATOM 3115 C CA . GLY A 1 417 ? -2.922 46.094 12.375 1 35.56 417 GLY A CA 1
ATOM 3116 C C . GLY A 1 417 ? -3.061 45.969 10.875 1 35.56 417 GLY A C 1
ATOM 3117 O O . GLY A 1 417 ? -3.398 44.906 10.344 1 35.56 417 GLY A O 1
ATOM 3118 N N . SER A 1 418 ? -2.293 46.969 10.062 1 31.67 418 SER A N 1
ATOM 3119 C CA . SER A 1 418 ? -2.354 47.469 8.68 1 31.67 418 SER A CA 1
ATOM 3120 C C . SER A 1 418 ? -2.326 46.281 7.695 1 31.67 418 SER A C 1
ATOM 3122 O O . SER A 1 418 ? -2.447 46.5 6.484 1 31.67 418 SER A O 1
ATOM 3124 N N . ALA A 1 419 ? -1.321 45.375 7.699 1 33.88 419 ALA A N 1
ATOM 3125 C CA . ALA A 1 419 ? -0.912 44.844 6.406 1 33.88 419 ALA A CA 1
ATOM 3126 C C . ALA A 1 419 ? -1.865 43.75 5.953 1 33.88 419 ALA A C 1
ATOM 3128 O O . ALA A 1 419 ? -2.418 43 6.777 1 33.88 419 ALA A O 1
ATOM 3129 N N . PRO A 1 420 ? -2.338 43.812 4.715 1 33.78 420 PRO A N 1
ATOM 3130 C CA . PRO A 1 420 ? -3.229 42.906 3.986 1 33.78 420 PRO A CA 1
ATOM 3131 C C . PRO A 1 420 ? -2.92 41.438 4.254 1 33.78 420 PRO A C 1
ATOM 3133 O O . PRO A 1 420 ? -1.75 41.062 4.332 1 33.78 420 PRO A O 1
ATOM 3136 N N . PRO A 1 421 ? -3.779 40.75 4.93 1 34.78 421 PRO A N 1
ATOM 3137 C CA . PRO A 1 421 ? -3.555 39.344 5.215 1 34.78 421 PRO A CA 1
ATOM 3138 C C . PRO A 1 421 ? -3.025 38.562 4.008 1 34.78 421 PRO A C 1
ATOM 3140 O O . PRO A 1 421 ? -3.74 38.406 3.016 1 34.78 421 PRO A O 1
ATOM 3143 N N . SER A 1 422 ? -2 38.906 3.373 1 32.62 422 SER A N 1
ATOM 3144 C CA . SER A 1 422 ? -1.438 38.031 2.359 1 32.62 422 SER A CA 1
ATOM 3145 C C . SER A 1 422 ? -1.504 36.562 2.799 1 32.62 422 SER A C 1
ATOM 3147 O O . SER A 1 422 ? -1.486 36.281 3.996 1 32.62 422 SER A O 1
ATOM 3149 N N . VAL A 1 423 ? -1.981 35.625 1.972 1 36.53 423 VAL A N 1
ATOM 3150 C CA . VAL A 1 423 ? -2.066 34.188 2.053 1 36.53 423 VAL A CA 1
ATOM 3151 C C . VAL A 1 423 ? -0.964 33.656 2.965 1 36.53 423 VAL A C 1
ATOM 3153 O O . VAL A 1 423 ? -0.997 32.5 3.377 1 36.53 423 VAL A O 1
ATOM 3156 N N . HIS A 1 424 ? 0.209 34.281 2.938 1 34.59 424 HIS A N 1
ATOM 3157 C CA . HIS A 1 424 ? 1.354 34.031 3.797 1 34.59 424 HIS A CA 1
ATOM 3158 C C . HIS A 1 424 ? 1.351 34.938 5.023 1 34.59 424 HIS A C 1
ATOM 3160 O O . HIS A 1 424 ? 2.381 35.094 5.68 1 34.59 424 HIS A O 1
ATOM 3166 N N . ALA A 1 425 ? 0.521 35.906 5.207 1 36.44 425 ALA A N 1
ATOM 3167 C CA . ALA A 1 425 ? 0.877 36.781 6.312 1 36.44 425 ALA A CA 1
ATOM 3168 C C . ALA A 1 425 ? 0.792 36.062 7.648 1 36.44 425 ALA A C 1
ATOM 3170 O O . ALA A 1 425 ? -0.264 35.531 8.008 1 36.44 425 ALA A O 1
ATOM 3171 N N . PRO A 1 426 ? 1.802 35.688 8.258 1 38.59 426 PRO A N 1
ATOM 3172 C CA . PRO A 1 426 ? 2.02 35.156 9.602 1 38.59 426 PRO A CA 1
ATOM 3173 C C . PRO A 1 426 ? 1.049 35.719 10.633 1 38.59 426 PRO A C 1
ATOM 3175 O O . PRO A 1 426 ? 0.826 35.125 11.68 1 38.59 426 PRO A O 1
ATOM 3178 N N . ASP A 1 427 ? 0.528 36.938 10.562 1 41.5 427 ASP A N 1
ATOM 3179 C CA . ASP A 1 427 ? 0.241 37.625 11.828 1 41.5 427 ASP A CA 1
ATOM 3180 C C . ASP A 1 427 ? -1.21 37.406 12.25 1 41.5 427 ASP A C 1
ATOM 3182 O O . ASP A 1 427 ? -1.611 37.812 13.336 1 41.5 427 ASP A O 1
ATOM 3186 N N . ALA A 1 428 ? -2.209 37.281 11.336 1 50.56 428 ALA A N 1
ATOM 3187 C CA . ALA A 1 428 ? -3.512 37.156 11.992 1 50.56 428 ALA A CA 1
ATOM 3188 C C . ALA A 1 428 ? -3.812 35.719 12.383 1 50.56 428 ALA A C 1
ATOM 3190 O O . ALA A 1 428 ? -3.967 34.844 11.516 1 50.56 428 ALA A O 1
ATOM 3191 N N . ALA A 1 429 ? -3.385 35.344 13.469 1 58.22 429 ALA A N 1
ATOM 3192 C CA . ALA A 1 429 ? -3.668 34.031 14.031 1 58.22 429 ALA A CA 1
ATOM 3193 C C . ALA A 1 429 ? -5.125 33.906 14.469 1 58.22 429 ALA A C 1
ATOM 3195 O O . ALA A 1 429 ? -5.695 34.875 14.992 1 58.22 429 ALA A O 1
ATOM 3196 N N . ALA A 1 430 ? -5.875 32.875 13.922 1 63.66 430 ALA A N 1
ATOM 3197 C CA . ALA A 1 430 ? -7.238 32.656 14.391 1 63.66 430 ALA A CA 1
ATOM 3198 C C . ALA A 1 430 ? -7.246 32.125 15.82 1 63.66 430 ALA A C 1
ATOM 3200 O O . ALA A 1 430 ? -6.32 31.406 16.219 1 63.66 430 ALA A O 1
ATOM 3201 N N . VAL A 1 431 ? -8.125 32.719 16.547 1 70.62 431 VAL A N 1
ATOM 3202 C CA . VAL A 1 431 ? -8.336 32.219 17.906 1 70.62 431 VAL A CA 1
ATOM 3203 C C . VAL A 1 431 ? -9.688 31.516 18 1 70.62 431 VAL A C 1
ATOM 3205 O O . VAL A 1 431 ? -10.656 31.938 17.359 1 70.62 431 VAL A O 1
ATOM 3208 N N . ALA A 1 432 ? -9.688 30.312 18.469 1 79.38 432 ALA A N 1
ATOM 3209 C CA . ALA A 1 432 ? -10.945 29.594 18.719 1 79.38 432 ALA A CA 1
ATOM 3210 C C . ALA A 1 432 ? -11.273 29.562 20.203 1 79.38 432 ALA A C 1
ATOM 3212 O O . ALA A 1 432 ? -10.391 29.406 21.047 1 79.38 432 ALA A O 1
ATOM 3213 N N . GLU A 1 433 ? -12.539 29.812 20.438 1 81.19 433 GLU A N 1
ATOM 3214 C CA . GLU A 1 433 ? -13.055 29.703 21.797 1 81.19 433 GLU A CA 1
ATOM 3215 C C . GLU A 1 433 ? -14.281 28.797 21.844 1 81.19 433 GLU A C 1
ATOM 3217 O O . GLU A 1 433 ? -15.102 28.797 20.922 1 81.19 433 GLU A O 1
ATOM 3222 N N . ALA A 1 434 ? -14.297 27.938 22.844 1 87.5 434 ALA A N 1
ATOM 3223 C CA . ALA A 1 434 ? -15.445 27.047 22.984 1 87.5 434 ALA A CA 1
ATOM 3224 C C . ALA A 1 434 ? -15.961 27.047 24.422 1 87.5 434 ALA A C 1
ATOM 3226 O O . ALA A 1 434 ? -15.188 27.266 25.359 1 87.5 434 ALA A O 1
ATOM 3227 N N . THR A 1 435 ? -17.266 26.906 24.547 1 85.12 435 THR A N 1
ATOM 3228 C CA . THR A 1 435 ? -17.906 26.703 25.844 1 85.12 435 THR A CA 1
ATOM 3229 C C . THR A 1 435 ? -18.656 25.375 25.859 1 85.12 435 THR A C 1
ATOM 3231 O O . THR A 1 435 ? -19.391 25.047 24.922 1 85.12 435 THR A O 1
ATOM 3234 N N . VAL A 1 436 ? -18.359 24.578 26.875 1 88.38 436 VAL A N 1
ATOM 3235 C CA . VAL A 1 436 ? -19.016 23.297 27.047 1 88.38 436 VAL A CA 1
ATOM 3236 C C . VAL A 1 436 ? -19.781 23.266 28.375 1 88.38 436 VAL A C 1
ATOM 3238 O O . VAL A 1 436 ? -19.281 23.75 29.391 1 88.38 436 VAL A O 1
ATOM 3241 N N . LYS A 1 437 ? -20.984 22.828 28.328 1 86.62 437 LYS A N 1
ATOM 3242 C CA . LYS A 1 437 ? -21.797 22.578 29.516 1 86.62 437 LYS A CA 1
ATOM 3243 C C . LYS A 1 437 ? -22.047 21.094 29.703 1 86.62 437 LYS A C 1
ATOM 3245 O O . LYS A 1 437 ? -22.688 20.453 28.859 1 86.62 437 LYS A O 1
ATOM 3250 N N . ILE A 1 438 ? -21.5 20.562 30.844 1 88.56 438 ILE A N 1
ATOM 3251 C CA . ILE A 1 438 ? -21.641 19.125 31.078 1 88.56 438 ILE A CA 1
ATOM 3252 C C . ILE A 1 438 ? -22.047 18.875 32.531 1 88.56 438 ILE A C 1
ATOM 3254 O O . ILE A 1 438 ? -21.969 19.781 33.375 1 88.56 438 ILE A O 1
ATOM 3258 N N . ARG A 1 439 ? -22.531 17.672 32.75 1 90 439 ARG A N 1
ATOM 3259 C CA . ARG A 1 439 ? -22.766 17.172 34.094 1 90 439 ARG A CA 1
ATOM 3260 C C . ARG A 1 439 ? -21.844 15.977 34.406 1 90 439 ARG A C 1
ATOM 3262 O O . ARG A 1 439 ? -21.828 15.008 33.625 1 90 439 ARG A O 1
ATOM 3269 N N . ALA A 1 440 ? -21.047 16.078 35.406 1 92.31 440 ALA A N 1
ATOM 3270 C CA . ALA A 1 440 ? -20.141 15.031 35.875 1 92.31 440 ALA A CA 1
ATOM 3271 C C . ALA A 1 440 ? -19.922 15.094 37.375 1 92.31 440 ALA A C 1
ATOM 3273 O O . ALA A 1 440 ? -19.859 16.172 37.938 1 92.31 440 ALA A O 1
ATOM 3274 N N . GLY A 1 441 ? -19.797 13.93 37.969 1 90.56 441 GLY A N 1
ATOM 3275 C CA . GLY A 1 441 ? -19.609 13.906 39.406 1 90.56 441 GLY A CA 1
ATOM 3276 C C . GLY A 1 441 ? -20.734 14.555 40.156 1 90.56 441 GLY A C 1
ATOM 3277 O O . GLY A 1 441 ? -20.516 15.234 41.188 1 90.56 441 GLY A O 1
ATOM 3278 N N . GLY A 1 442 ? -21.828 14.469 39.594 1 86.94 442 GLY A N 1
ATOM 3279 C CA . GLY A 1 442 ? -23.016 15.016 40.25 1 86.94 442 GLY A CA 1
ATOM 3280 C C . GLY A 1 442 ? -23.094 16.531 40.125 1 86.94 442 GLY A C 1
ATOM 3281 O O . GLY A 1 442 ? -24.016 17.141 40.688 1 86.94 442 GLY A O 1
ATOM 3282 N N . GLU A 1 443 ? -22.219 17.172 39.438 1 86.5 443 GLU A N 1
ATOM 3283 C CA . GLU A 1 443 ? -22.188 18.625 39.344 1 86.5 443 GLU A CA 1
ATOM 3284 C C . GLU A 1 443 ? -22.25 19.078 37.875 1 86.5 443 GLU A C 1
ATOM 3286 O O . GLU A 1 443 ? -21.859 18.328 37 1 86.5 443 GLU A O 1
ATOM 3291 N N . ARG A 1 444 ? -22.797 20.281 37.781 1 88.31 444 ARG A N 1
ATOM 3292 C CA . ARG A 1 444 ? -22.812 20.922 36.469 1 88.31 444 ARG A CA 1
ATOM 3293 C C . ARG A 1 444 ? -21.547 21.75 36.25 1 88.31 444 ARG A C 1
ATOM 3295 O O . ARG A 1 444 ? -21.188 22.562 37.094 1 88.31 444 ARG A O 1
ATOM 3302 N N . HIS A 1 445 ? -20.906 21.5 35.188 1 88.25 445 HIS A N 1
ATOM 3303 C CA . HIS A 1 445 ? -19.672 22.203 34.844 1 88.25 445 HIS A CA 1
ATOM 3304 C C . HIS A 1 445 ? -19.844 23.016 33.562 1 88.25 445 HIS A C 1
ATOM 3306 O O . HIS A 1 445 ? -20.328 22.5 32.562 1 88.25 445 HIS A O 1
ATOM 3312 N N . VAL A 1 446 ? -19.609 24.297 33.625 1 84.94 446 VAL A N 1
ATOM 3313 C CA . VAL A 1 446 ? -19.531 25.156 32.438 1 84.94 446 VAL A CA 1
ATOM 3314 C C . VAL A 1 446 ? -18.078 25.641 32.281 1 84.94 446 VAL A C 1
ATOM 3316 O O . VAL A 1 446 ? -17.578 26.391 33.094 1 84.94 446 VAL A O 1
ATOM 3319 N N . THR A 1 447 ? -17.469 25.203 31.266 1 88.56 447 THR A N 1
ATOM 3320 C CA . THR A 1 447 ? -16.047 25.5 31.078 1 88.56 447 THR A CA 1
ATOM 3321 C C . THR A 1 447 ? -15.797 26.047 29.672 1 88.56 447 THR A C 1
ATOM 3323 O O . THR A 1 447 ? -16.547 25.766 28.75 1 88.56 447 THR A O 1
ATOM 3326 N N . THR A 1 448 ? -14.859 26.938 29.703 1 84.88 448 THR A N 1
ATOM 3327 C CA . THR A 1 448 ? -14.43 27.5 28.438 1 84.88 448 THR A CA 1
ATOM 3328 C C . THR A 1 448 ? -13.031 27.031 28.078 1 84.88 448 THR A C 1
ATOM 3330 O O . THR A 1 448 ? -12.203 26.781 28.953 1 84.88 448 THR A O 1
ATOM 3333 N N . GLY A 1 449 ? -12.906 26.797 26.844 1 85.81 449 GLY A N 1
ATOM 3334 C CA . GLY A 1 449 ? -11.609 26.406 26.312 1 85.81 449 GLY A CA 1
ATOM 3335 C C . GLY A 1 449 ? -11.188 27.234 25.094 1 85.81 449 GLY A C 1
ATOM 3336 O O . GLY A 1 449 ? -12.031 27.812 24.406 1 85.81 449 GLY A O 1
ATOM 3337 N N . GLU A 1 450 ? -9.883 27.453 25.062 1 78.25 450 GLU A N 1
ATOM 3338 C CA . GLU A 1 450 ? -9.289 28.125 23.906 1 78.25 450 GLU A CA 1
ATOM 3339 C C . GLU A 1 450 ? -8.352 27.188 23.156 1 78.25 450 GLU A C 1
ATOM 3341 O O . GLU A 1 450 ? -7.809 26.234 23.734 1 78.25 450 GLU A O 1
ATOM 3346 N N . GLY A 1 451 ? -8.367 27.422 21.922 1 73.56 451 GLY A N 1
ATOM 3347 C CA . GLY A 1 451 ? -7.48 26.609 21.109 1 73.56 451 GLY A CA 1
ATOM 3348 C C . GLY A 1 451 ? -7.27 27.156 19.719 1 73.56 451 GLY A C 1
ATOM 3349 O O . GLY A 1 451 ? -7.766 28.234 19.391 1 73.56 451 GLY A O 1
ATOM 3350 N N . ASN A 1 452 ? -6.512 26.469 19.016 1 66.62 452 ASN A N 1
ATOM 3351 C CA . ASN A 1 452 ? -6.184 26.891 17.656 1 66.62 452 ASN A CA 1
ATOM 3352 C C . ASN A 1 452 ? -7.309 26.562 16.688 1 66.62 452 ASN A C 1
ATOM 3354 O O . ASN A 1 452 ? -7.32 27.047 15.555 1 66.62 452 ASN A O 1
ATOM 3358 N N . GLY A 1 453 ? -8.367 25.812 17.094 1 72.62 453 GLY A N 1
ATOM 3359 C CA . GLY A 1 453 ? -9.539 25.453 16.312 1 72.62 453 GLY A CA 1
ATOM 3360 C C . GLY A 1 453 ? -10.719 25.047 17.172 1 72.62 453 GLY A C 1
ATOM 3361 O O . GLY A 1 453 ? -10.578 24.875 18.375 1 72.62 453 GLY A O 1
ATOM 3362 N N . PRO A 1 454 ? -11.836 24.922 16.469 1 77.25 454 PRO A N 1
ATOM 3363 C CA . PRO A 1 454 ? -13.039 24.641 17.266 1 77.25 454 PRO A CA 1
ATOM 3364 C C . PRO A 1 454 ? -12.961 23.297 17.984 1 77.25 454 PRO A C 1
ATOM 3366 O O . PRO A 1 454 ? -13.367 23.203 19.156 1 77.25 454 PRO A O 1
ATOM 3369 N N . VAL A 1 455 ? -12.445 22.25 17.281 1 78.12 455 VAL A N 1
ATOM 3370 C CA . VAL A 1 455 ? -12.375 20.938 17.906 1 78.12 455 VAL A CA 1
ATOM 3371 C C . VAL A 1 455 ? -11.406 20.969 19.078 1 78.12 455 VAL A C 1
ATOM 3373 O O . VAL A 1 455 ? -11.68 20.391 20.141 1 78.12 455 VAL A O 1
ATOM 3376 N N . ASN A 1 456 ? -10.297 21.609 18.844 1 78.62 456 ASN A N 1
ATOM 3377 C CA . ASN A 1 456 ? -9.32 21.766 19.922 1 78.62 456 ASN A CA 1
ATOM 3378 C C . ASN A 1 456 ? -9.906 22.562 21.094 1 78.62 456 ASN A C 1
ATOM 3380 O O . ASN A 1 456 ? -9.656 22.219 22.25 1 78.62 456 ASN A O 1
ATOM 3384 N N . ALA A 1 457 ? -10.555 23.656 20.766 1 81.69 457 ALA A N 1
ATOM 3385 C CA . ALA A 1 457 ? -11.18 24.469 21.812 1 81.69 457 ALA A CA 1
ATOM 3386 C C . ALA A 1 457 ? -12.219 23.672 22.594 1 81.69 457 ALA A C 1
ATOM 3388 O O . ALA A 1 457 ? -12.273 23.75 23.812 1 81.69 457 ALA A O 1
ATOM 3389 N N . LEU A 1 458 ? -12.969 22.891 21.906 1 85.69 458 LEU A N 1
ATOM 3390 C CA . LEU A 1 458 ? -13.977 22.047 22.547 1 85.69 458 LEU A CA 1
ATOM 3391 C C . LEU A 1 458 ? -13.32 20.984 23.422 1 85.69 458 LEU A C 1
ATOM 3393 O O . LEU A 1 458 ? -13.766 20.734 24.531 1 85.69 458 LEU A O 1
ATOM 3397 N N . ASP A 1 459 ? -12.344 20.344 22.844 1 86.56 459 ASP A N 1
ATOM 3398 C CA . ASP A 1 459 ? -11.617 19.328 23.594 1 86.56 459 ASP A CA 1
ATOM 3399 C C . ASP A 1 459 ? -11.031 19.891 24.875 1 86.56 459 ASP A C 1
ATOM 3401 O O . ASP A 1 459 ? -11.109 19.266 25.938 1 86.56 459 ASP A O 1
ATOM 3405 N N . GLN A 1 460 ? -10.484 21.094 24.766 1 85.5 460 GLN A N 1
ATOM 3406 C CA . GLN A 1 460 ? -9.906 21.75 25.938 1 85.5 460 GLN A CA 1
ATOM 3407 C C . GLN A 1 460 ? -10.977 22.062 26.984 1 85.5 460 GLN A C 1
ATOM 3409 O O . GLN A 1 460 ? -10.758 21.891 28.172 1 85.5 460 GLN A O 1
ATOM 3414 N N . ALA A 1 461 ? -12.031 22.609 26.516 1 88.31 461 ALA A N 1
ATOM 3415 C CA . ALA A 1 461 ? -13.141 22.922 27.422 1 88.31 461 ALA A CA 1
ATOM 3416 C C . ALA A 1 461 ? -13.648 21.656 28.125 1 88.31 461 ALA A C 1
ATOM 3418 O O . ALA A 1 461 ? -13.875 21.672 29.344 1 88.31 461 ALA A O 1
ATOM 3419 N N . LEU A 1 462 ? -13.789 20.625 27.328 1 89.75 462 LEU A N 1
ATOM 3420 C CA . LEU A 1 462 ? -14.273 19.359 27.875 1 89.75 462 LEU A CA 1
ATOM 3421 C C . LEU A 1 462 ? -13.297 18.781 28.891 1 89.75 462 LEU A C 1
ATOM 3423 O O . LEU A 1 462 ? -13.703 18.344 29.969 1 89.75 462 LEU A O 1
ATOM 3427 N N . ARG A 1 463 ? -12.07 18.766 28.547 1 90 463 ARG A N 1
ATOM 3428 C CA . ARG A 1 463 ? -11.039 18.266 29.438 1 90 463 ARG A CA 1
ATOM 3429 C C . ARG A 1 463 ? -11.008 19.047 30.75 1 90 463 ARG A C 1
ATOM 3431 O O . ARG A 1 463 ? -10.852 18.484 31.828 1 90 463 ARG A O 1
ATOM 3438 N N . SER A 1 464 ? -11.094 20.312 30.562 1 88 464 SER A N 1
ATOM 3439 C CA . SER A 1 464 ? -11.094 21.172 31.734 1 88 464 SER A CA 1
ATOM 3440 C C . SER A 1 464 ? -12.258 20.844 32.688 1 88 464 SER A C 1
ATOM 3442 O O . SER A 1 464 ? -12.102 20.875 33.906 1 88 464 SER A O 1
ATOM 3444 N N . ALA A 1 465 ? -13.336 20.578 32.156 1 88.44 465 ALA A N 1
ATOM 3445 C CA . ALA A 1 465 ? -14.516 20.234 32.938 1 88.44 465 ALA A CA 1
ATOM 3446 C C . ALA A 1 465 ? -14.375 18.859 33.594 1 88.44 465 ALA A C 1
ATOM 3448 O O . ALA A 1 465 ? -14.656 18.688 34.781 1 88.44 465 ALA A O 1
ATOM 3449 N N . LEU A 1 466 ? -13.883 17.891 32.812 1 91.88 466 LEU A N 1
ATOM 3450 C CA . LEU A 1 466 ? -13.891 16.484 33.219 1 91.88 466 LEU A CA 1
ATOM 3451 C C . LEU A 1 466 ? -12.695 16.188 34.125 1 91.88 466 LEU A C 1
ATOM 3453 O O . LEU A 1 466 ? -12.758 15.297 34.969 1 91.88 466 LEU A O 1
ATOM 3457 N N . SER A 1 467 ? -11.586 16.891 33.906 1 89.94 467 SER A N 1
ATOM 3458 C CA . SER A 1 467 ? -10.367 16.609 34.688 1 89.94 467 SER A CA 1
ATOM 3459 C C . SER A 1 467 ? -10.586 16.844 36.156 1 89.94 467 SER A C 1
ATOM 3461 O O . SER A 1 467 ? -9.891 16.25 37 1 89.94 467 SER A O 1
ATOM 3463 N N . ARG A 1 468 ? -11.43 17.625 36.469 1 84.19 468 ARG A N 1
ATOM 3464 C CA . ARG A 1 468 ? -11.75 17.891 37.875 1 84.19 468 ARG A CA 1
ATOM 3465 C C . ARG A 1 468 ? -12.375 16.656 38.531 1 84.19 468 ARG A C 1
ATOM 3467 O O . ARG A 1 468 ? -12.133 16.391 39.688 1 84.19 468 ARG A O 1
ATOM 3474 N N . VAL A 1 469 ? -13.078 15.93 37.75 1 92 469 VAL A N 1
ATOM 3475 C CA . VAL A 1 469 ? -13.773 14.75 38.25 1 92 469 VAL A CA 1
ATOM 3476 C C . VAL A 1 469 ? -12.945 13.5 37.969 1 92 469 VAL A C 1
ATOM 3478 O O . VAL A 1 469 ? -12.867 12.586 38.781 1 92 469 VAL A O 1
ATOM 3481 N N . TYR A 1 470 ? -12.328 13.523 36.75 1 94.75 470 TYR A N 1
ATOM 3482 C CA . TYR A 1 470 ? -11.547 12.383 36.281 1 94.75 470 TYR A CA 1
ATOM 3483 C C . TYR A 1 470 ? -10.141 12.812 35.906 1 94.75 470 TYR A C 1
ATOM 3485 O O . TYR A 1 470 ? -9.828 12.977 34.719 1 94.75 470 TYR A O 1
ATOM 3493 N N . PRO A 1 471 ? -9.242 12.883 36.812 1 91.81 471 PRO A N 1
ATOM 3494 C CA . PRO A 1 471 ? -7.875 13.328 36.531 1 91.81 471 PRO A CA 1
ATOM 3495 C C . PRO A 1 471 ? -7.137 12.414 35.562 1 91.81 471 PRO A C 1
ATOM 3497 O O . PRO A 1 471 ? -6.148 12.82 34.938 1 91.81 471 PRO A O 1
ATOM 3500 N N . GLU A 1 472 ? -7.629 11.203 35.344 1 91.44 472 GLU A N 1
ATOM 3501 C CA . GLU A 1 472 ? -7.023 10.227 34.438 1 91.44 472 GLU A CA 1
ATOM 3502 C C . GLU A 1 472 ? -7 10.742 33 1 91.44 472 GLU A C 1
ATOM 3504 O O . GLU A 1 472 ? -6.176 10.305 32.188 1 91.44 472 GLU A O 1
ATOM 3509 N N . LEU A 1 473 ? -7.801 11.719 32.656 1 91.44 473 LEU A N 1
ATOM 3510 C CA . LEU A 1 473 ? -7.93 12.242 31.312 1 91.44 473 LEU A CA 1
ATOM 3511 C C . LEU A 1 473 ? -6.66 12.977 30.891 1 91.44 473 LEU A C 1
ATOM 3513 O O . LEU A 1 473 ? -6.422 13.172 29.703 1 91.44 473 LEU A O 1
ATOM 3517 N N . ALA A 1 474 ? -5.898 13.352 31.828 1 86.88 474 ALA A N 1
ATOM 3518 C CA . ALA A 1 474 ? -4.68 14.109 31.547 1 86.88 474 ALA A CA 1
ATOM 3519 C C . ALA A 1 474 ? -3.721 13.305 30.672 1 86.88 474 ALA A C 1
ATOM 3521 O O . ALA A 1 474 ? -2.906 13.875 29.938 1 86.88 474 ALA A O 1
ATOM 3522 N N . ARG A 1 475 ? -3.91 12.039 30.641 1 88.81 475 ARG A N 1
ATOM 3523 C CA . ARG A 1 475 ? -2.998 11.172 29.891 1 88.81 475 ARG A CA 1
ATOM 3524 C C . ARG A 1 475 ? -3.492 10.953 28.469 1 88.81 475 ARG A C 1
ATOM 3526 O O . ARG A 1 475 ? -2.752 10.453 27.625 1 88.81 475 ARG A O 1
ATOM 3533 N N . PHE A 1 476 ? -4.668 11.414 28.188 1 90.06 476 PHE A N 1
ATOM 3534 C CA . PHE A 1 476 ? -5.246 11.133 26.891 1 90.06 476 PHE A CA 1
ATOM 3535 C C . PHE A 1 476 ? -4.762 12.148 25.859 1 90.06 476 PHE A C 1
ATOM 3537 O O . PHE A 1 476 ? -4.672 13.344 26.141 1 90.06 476 PHE A O 1
ATOM 3544 N N . GLU A 1 477 ? -4.352 11.68 24.688 1 81.12 477 GLU A N 1
ATOM 3545 C CA . GLU A 1 477 ? -3.914 12.539 23.594 1 81.12 477 GLU A CA 1
ATOM 3546 C C . GLU A 1 477 ? -4.523 12.086 22.266 1 81.12 477 GLU A C 1
ATOM 3548 O O . GLU A 1 477 ? -4.445 10.914 21.906 1 81.12 477 GLU A O 1
ATOM 3553 N N . LEU A 1 478 ? -5.125 13.086 21.594 1 78 478 LEU A N 1
ATOM 3554 C CA . LEU A 1 478 ? -5.605 12.828 20.234 1 78 478 LEU A CA 1
ATOM 3555 C C . LEU A 1 478 ? -4.445 12.758 19.25 1 78 478 LEU A C 1
ATOM 3557 O O . LEU A 1 478 ? -3.766 13.758 19.016 1 78 478 LEU A O 1
ATOM 3561 N N . ILE A 1 479 ? -4.23 11.609 18.625 1 64.19 479 ILE A N 1
ATOM 3562 C CA . ILE A 1 479 ? -3.008 11.461 17.844 1 64.19 479 ILE A CA 1
ATOM 3563 C C . ILE A 1 479 ? -3.346 11.477 16.359 1 64.19 479 ILE A C 1
ATOM 3565 O O . ILE A 1 479 ? -2.469 11.695 15.516 1 64.19 479 ILE A O 1
ATOM 3569 N N . ASP A 1 480 ? -4.625 11.117 16.016 1 61.81 480 ASP A N 1
ATOM 3570 C CA . ASP A 1 480 ? -5.039 11.141 14.617 1 61.81 480 ASP A CA 1
ATOM 3571 C C . ASP A 1 480 ? -6.516 11.508 14.492 1 61.81 480 ASP A C 1
ATOM 3573 O O . ASP A 1 480 ? -7.309 11.234 15.391 1 61.81 480 ASP A O 1
ATOM 3577 N N . PHE A 1 481 ? -6.797 12.273 13.453 1 68.62 481 PHE A N 1
ATOM 3578 C CA . PHE A 1 481 ? -8.141 12.773 13.172 1 68.62 481 PHE A CA 1
ATOM 3579 C C . PHE A 1 481 ? -8.414 12.75 11.672 1 68.62 481 PHE A C 1
ATOM 3581 O O . PHE A 1 481 ? -7.719 13.398 10.891 1 68.62 481 PHE A O 1
ATOM 3588 N N . LYS A 1 482 ? -9.359 11.852 11.156 1 59.91 482 LYS A N 1
ATOM 3589 C CA . LYS A 1 482 ? -9.711 11.734 9.742 1 59.91 482 LYS A CA 1
ATOM 3590 C C . LYS A 1 482 ? -11.18 12.078 9.508 1 59.91 482 LYS A C 1
ATOM 3592 O O . LYS A 1 482 ? -12.055 11.625 10.25 1 59.91 482 LYS A O 1
ATOM 3597 N N . VAL A 1 483 ? -11.406 13 8.516 1 64.75 483 VAL A N 1
ATOM 3598 C CA . VAL A 1 483 ? -12.766 13.414 8.188 1 64.75 483 VAL A CA 1
ATOM 3599 C C . VAL A 1 483 ? -13.141 12.906 6.801 1 64.75 483 VAL A C 1
ATOM 3601 O O . VAL A 1 483 ? -12.344 12.984 5.867 1 64.75 483 VAL A O 1
ATOM 3604 N N . ARG A 1 484 ? -14.297 12.25 6.68 1 57.75 484 ARG A N 1
ATOM 3605 C CA . ARG A 1 484 ? -14.852 11.852 5.391 1 57.75 484 ARG A CA 1
ATOM 3606 C C . ARG A 1 484 ? -16.266 12.391 5.207 1 57.75 484 ARG A C 1
ATOM 3608 O O . ARG A 1 484 ? -17.109 12.242 6.09 1 57.75 484 ARG A O 1
ATOM 3615 N N . ILE A 1 485 ? -16.484 13.141 4.129 1 56.81 485 ILE A N 1
ATOM 3616 C CA . ILE A 1 485 ? -17.828 13.57 3.777 1 56.81 485 ILE A CA 1
ATOM 3617 C C . ILE A 1 485 ? -18.531 12.484 2.971 1 56.81 485 ILE A C 1
ATOM 3619 O O . ILE A 1 485 ? -18.031 12.07 1.918 1 56.81 485 ILE A O 1
ATOM 3623 N N . LEU A 1 486 ? -19.547 11.867 3.447 1 56.09 486 LEU A N 1
ATOM 3624 C CA . LEU A 1 486 ? -20.266 10.773 2.814 1 56.09 486 LEU A CA 1
ATOM 3625 C C . LEU A 1 486 ? -21.484 11.289 2.062 1 56.09 486 LEU A C 1
ATOM 3627 O O . LEU A 1 486 ? -22.203 12.164 2.561 1 56.09 486 LEU A O 1
ATOM 3631 N N . ASP A 1 487 ? -21.469 11.133 0.645 1 50.47 487 ASP A N 1
ATOM 3632 C CA . ASP A 1 487 ? -22.609 11.547 -0.169 1 50.47 487 ASP A CA 1
ATOM 3633 C C . ASP A 1 487 ? -23.828 10.703 0.137 1 50.47 487 ASP A C 1
ATOM 3635 O O . ASP A 1 487 ? -23.75 9.477 0.23 1 50.47 487 ASP A O 1
ATOM 3639 N N . THR A 1 488 ? -24.797 11.281 0.844 1 44.22 488 THR A N 1
ATOM 3640 C CA . THR A 1 488 ? -26.047 10.539 0.976 1 44.22 488 THR A CA 1
ATOM 3641 C C . THR A 1 488 ? -26.844 10.594 -0.322 1 44.22 488 THR A C 1
ATOM 3643 O O . THR A 1 488 ? -26.703 11.539 -1.1 1 44.22 488 THR A O 1
ATOM 3646 N N . GLU A 1 489 ? -27.203 9.359 -0.938 1 38.53 489 GLU A N 1
ATOM 3647 C CA . GLU A 1 489 ? -28 9.258 -2.152 1 38.53 489 GLU A CA 1
ATOM 3648 C C . GLU A 1 489 ? -28.875 10.492 -2.334 1 38.53 489 GLU A C 1
ATOM 3650 O O . GLU A 1 489 ? -29.312 10.797 -3.449 1 38.53 489 GLU A O 1
ATOM 3655 N N . LEU A 1 490 ? -29.531 10.969 -1.356 1 34.22 490 LEU A N 1
ATOM 3656 C CA . LEU A 1 490 ? -30.625 11.906 -1.621 1 34.22 490 LEU A CA 1
ATOM 3657 C C . LEU A 1 490 ? -30.109 13.344 -1.647 1 34.22 490 LEU A C 1
ATOM 3659 O O . LEU A 1 490 ? -30.906 14.289 -1.566 1 34.22 490 LEU A O 1
ATOM 3663 N N . GLY A 1 491 ? -29.016 13.586 -2.367 1 36.88 491 GLY A N 1
ATOM 3664 C CA . GLY A 1 491 ? -28.625 14.914 -2.783 1 36.88 491 GLY A CA 1
ATOM 3665 C C . GLY A 1 491 ? -28.312 15.836 -1.618 1 36.88 491 GLY A C 1
ATOM 3666 O O . GLY A 1 491 ? -27.594 16.828 -1.778 1 36.88 491 GLY A O 1
ATOM 3667 N N . THR A 1 492 ? -29.156 16.094 -0.618 1 41.44 492 THR A N 1
ATOM 3668 C CA . THR A 1 492 ? -29.188 17.312 0.197 1 41.44 492 THR A CA 1
ATOM 3669 C C . THR A 1 492 ? -28.125 17.25 1.282 1 41.44 492 THR A C 1
ATOM 3671 O O . THR A 1 492 ? -27.406 18.234 1.505 1 41.44 492 THR A O 1
ATOM 3674 N N . ASP A 1 493 ? -28.234 16.375 2.379 1 51.69 493 ASP A N 1
ATOM 3675 C CA . ASP A 1 493 ? -27.469 16.672 3.584 1 51.69 493 ASP A CA 1
ATOM 3676 C C . ASP A 1 493 ? -26.312 15.688 3.752 1 51.69 493 ASP A C 1
ATOM 3678 O O . ASP A 1 493 ? -26.531 14.492 3.959 1 51.69 493 ASP A O 1
ATOM 3682 N N . ALA A 1 494 ? -25.172 16.047 3.186 1 58.19 494 ALA A N 1
ATOM 3683 C CA . ALA A 1 494 ? -23.938 15.273 3.338 1 58.19 494 ALA A CA 1
ATOM 3684 C C . ALA A 1 494 ? -23.641 14.992 4.809 1 58.19 494 ALA A C 1
ATOM 3686 O O . ALA A 1 494 ? -23.984 15.797 5.68 1 58.19 494 ALA A O 1
ATOM 3687 N N . ILE A 1 495 ? -23.453 13.672 5.023 1 68.38 495 ILE A N 1
ATOM 3688 C CA . ILE A 1 495 ? -23.047 13.266 6.367 1 68.38 495 ILE A CA 1
ATOM 3689 C C . ILE A 1 495 ? -21.531 13.203 6.465 1 68.38 495 ILE A C 1
ATOM 3691 O O . ILE A 1 495 ? -20.844 12.898 5.484 1 68.38 495 ILE A O 1
ATOM 3695 N N . THR A 1 496 ? -21.078 13.758 7.578 1 72.12 496 THR A N 1
ATOM 3696 C CA . THR A 1 496 ? -19.641 13.781 7.84 1 72.12 496 THR A CA 1
ATOM 3697 C C . THR A 1 496 ? -19.266 12.688 8.836 1 72.12 496 THR A C 1
ATOM 3699 O O . THR A 1 496 ? -19.953 12.484 9.836 1 72.12 496 THR A O 1
ATOM 3702 N N . ARG A 1 497 ? -18.281 11.844 8.484 1 78.38 497 ARG A N 1
ATOM 3703 C CA . ARG A 1 497 ? -17.719 10.844 9.391 1 78.38 497 ARG A CA 1
ATOM 3704 C C . ARG A 1 497 ? -16.328 11.25 9.859 1 78.38 497 ARG A C 1
ATOM 3706 O O . ARG A 1 497 ? -15.508 11.711 9.062 1 78.38 497 ARG A O 1
ATOM 3713 N N . VAL A 1 498 ? -16.156 11.133 11.172 1 79.12 498 VAL A N 1
ATOM 3714 C CA . VAL A 1 498 ? -14.844 11.438 11.758 1 79.12 498 VAL A CA 1
ATOM 3715 C C . VAL A 1 498 ? -14.32 10.203 12.492 1 79.12 498 VAL A C 1
ATOM 3717 O O . VAL A 1 498 ? -15.023 9.602 13.305 1 79.12 498 VAL A O 1
ATOM 3720 N N . LEU A 1 499 ? -13.164 9.758 12.039 1 78.5 499 LEU A N 1
ATOM 3721 C CA . LEU A 1 499 ? -12.422 8.734 12.758 1 78.5 499 LEU A CA 1
ATOM 3722 C C . LEU A 1 499 ? -11.297 9.352 13.586 1 78.5 499 LEU A C 1
ATOM 3724 O O . LEU A 1 499 ? -10.5 10.125 13.062 1 78.5 499 LEU A O 1
ATOM 3728 N N . THR A 1 500 ? -11.312 9.062 14.875 1 82 500 THR A N 1
ATOM 3729 C CA . THR A 1 500 ? -10.242 9.57 15.727 1 82 500 THR A CA 1
ATOM 3730 C C . THR A 1 500 ? -9.398 8.422 16.266 1 82 500 THR A C 1
ATOM 3732 O O . THR A 1 500 ? -9.883 7.293 16.406 1 82 500 THR A O 1
ATOM 3735 N N . GLU A 1 501 ? -8.141 8.656 16.422 1 80.06 501 GLU A N 1
ATOM 3736 C CA . GLU A 1 501 ? -7.266 7.789 17.203 1 80.06 501 GLU A CA 1
ATOM 3737 C C . GLU A 1 501 ? -6.73 8.516 18.438 1 80.06 501 GLU A C 1
ATOM 3739 O O . GLU A 1 501 ? -6.141 9.594 18.328 1 80.06 501 GLU A O 1
ATOM 3744 N N . THR A 1 502 ? -6.98 7.98 19.625 1 84.69 502 THR A N 1
ATOM 3745 C CA . THR A 1 502 ? -6.559 8.539 20.906 1 84.69 502 THR A CA 1
ATOM 3746 C C . THR A 1 502 ? -5.621 7.586 21.625 1 84.69 502 THR A C 1
ATOM 3748 O O . THR A 1 502 ? -5.746 6.363 21.5 1 84.69 502 THR A O 1
ATOM 3751 N N . SER A 1 503 ? -4.648 8.164 22.328 1 83.31 503 SER A N 1
ATOM 3752 C CA . SER A 1 503 ? -3.701 7.355 23.078 1 83.31 503 SER A CA 1
ATOM 3753 C C . SER A 1 503 ? -3.57 7.852 24.516 1 83.31 503 SER A C 1
ATOM 3755 O O . SER A 1 503 ? -3.773 9.031 24.781 1 83.31 503 SER A O 1
ATOM 3757 N N . ASP A 1 504 ? -3.301 6.918 25.422 1 86.94 504 ASP A N 1
ATOM 3758 C CA . ASP A 1 504 ? -2.938 7.297 26.781 1 86.94 504 ASP A CA 1
ATOM 3759 C C . ASP A 1 504 ? -1.461 7.016 27.062 1 86.94 504 ASP A C 1
ATOM 3761 O O . ASP A 1 504 ? -1.047 6.914 28.219 1 86.94 504 ASP A O 1
ATOM 3765 N N . GLY A 1 505 ? -0.813 6.883 26 1 74.12 505 GLY A N 1
ATOM 3766 C CA . GLY A 1 505 ? 0.6 6.566 26.141 1 74.12 505 GLY A CA 1
ATOM 3767 C C . GLY A 1 505 ? 0.881 5.078 26.156 1 74.12 505 GLY A C 1
ATOM 3768 O O . GLY A 1 505 ? 2 4.645 25.875 1 74.12 505 GLY A O 1
ATOM 3769 N N . GLU A 1 506 ? -0.027 4.266 26.578 1 73.94 506 GLU A N 1
ATOM 3770 C CA . GLU A 1 506 ? 0.112 2.816 26.672 1 73.94 506 GLU A CA 1
ATOM 3771 C C . GLU A 1 506 ? -0.653 2.117 25.547 1 73.94 506 GLU A C 1
ATOM 3773 O O . GLU A 1 506 ? -0.152 1.164 24.953 1 73.94 506 GLU A O 1
ATOM 3778 N N . ARG A 1 507 ? -1.827 2.576 25.312 1 77.81 507 ARG A N 1
ATOM 3779 C CA . ARG A 1 507 ? -2.705 2.012 24.297 1 77.81 507 ARG A CA 1
ATOM 3780 C C . ARG A 1 507 ? -3.291 3.107 23.406 1 77.81 507 ARG A C 1
ATOM 3782 O O . ARG A 1 507 ? -3.348 4.273 23.812 1 77.81 507 ARG A O 1
ATOM 3789 N N . SER A 1 508 ? -3.58 2.705 22.203 1 82.69 508 SER A N 1
ATOM 3790 C CA . SER A 1 508 ? -4.32 3.582 21.312 1 82.69 508 SER A CA 1
ATOM 3791 C C . SER A 1 508 ? -5.645 2.953 20.891 1 82.69 508 SER A C 1
ATOM 3793 O O . SER A 1 508 ? -5.762 1.729 20.812 1 82.69 508 SER A O 1
ATOM 3795 N N . TRP A 1 509 ? -6.66 3.775 20.797 1 87.38 509 TRP A N 1
ATOM 3796 C CA . TRP A 1 509 ? -7.969 3.279 20.375 1 87.38 509 TRP A CA 1
ATOM 3797 C C . TRP A 1 509 ? -8.625 4.23 19.391 1 87.38 509 TRP A C 1
ATOM 3799 O O . TRP A 1 509 ? -8.289 5.418 19.328 1 87.38 509 TRP A O 1
ATOM 3809 N N . SER A 1 510 ? -9.5 3.582 18.578 1 86.5 510 SER A N 1
ATOM 3810 C CA . SER A 1 510 ? -10.172 4.344 17.531 1 86.5 510 SER A CA 1
ATOM 3811 C C . SER A 1 510 ? -11.672 4.438 17.781 1 86.5 510 SER A C 1
ATOM 3813 O O . SER A 1 510 ? -12.297 3.461 18.188 1 86.5 510 SER A O 1
ATOM 3815 N N . THR A 1 511 ? -12.156 5.645 17.641 1 92.19 511 THR A N 1
ATOM 3816 C CA . THR A 1 511 ? -13.586 5.902 17.75 1 92.19 511 THR A CA 1
ATOM 3817 C C . THR A 1 511 ? -14.102 6.609 16.5 1 92.19 511 THR A C 1
ATOM 3819 O O . THR A 1 511 ? -13.328 7.211 15.758 1 92.19 511 THR A O 1
ATOM 3822 N N . VAL A 1 512 ? -15.359 6.395 16.281 1 88.25 512 VAL A N 1
ATOM 3823 C CA . VAL A 1 512 ? -15.977 6.977 15.102 1 88.25 512 VAL A CA 1
ATOM 3824 C C . VAL A 1 512 ? -17.188 7.82 15.508 1 88.25 512 VAL A C 1
ATOM 3826 O O . VAL A 1 512 ? -17.906 7.473 16.438 1 88.25 512 VAL A O 1
ATOM 3829 N N . GLY A 1 513 ? -17.328 9 14.906 1 89.25 513 GLY A N 1
ATOM 3830 C CA . GLY A 1 513 ? -18.5 9.859 15 1 89.25 513 GLY A CA 1
ATOM 3831 C C . GLY A 1 513 ? -19.062 10.242 13.648 1 89.25 513 GLY A C 1
ATOM 3832 O O . GLY A 1 513 ? -18.328 10.336 12.664 1 89.25 513 GLY A O 1
ATOM 3833 N N . VAL A 1 514 ? -20.375 10.32 13.656 1 84.38 514 VAL A N 1
ATOM 3834 C CA . VAL A 1 514 ? -21.062 10.695 12.43 1 84.38 514 VAL A CA 1
ATOM 3835 C C . VAL A 1 514 ? -22.062 11.812 12.727 1 84.38 514 VAL A C 1
ATOM 3837 O O . VAL A 1 514 ? -22.719 11.805 13.773 1 84.38 514 VAL A O 1
ATOM 3840 N N . GLY A 1 515 ? -22.031 12.789 11.844 1 79.31 515 GLY A N 1
ATOM 3841 C CA . GLY A 1 515 ? -22.969 13.898 11.992 1 79.31 515 GLY A CA 1
ATOM 3842 C C . GLY A 1 515 ? -23.094 14.75 10.742 1 79.31 515 GLY A C 1
ATOM 3843 O O . GLY A 1 515 ? -22.484 14.445 9.719 1 79.31 515 GLY A O 1
ATOM 3844 N N . PRO A 1 516 ? -23.891 15.742 10.891 1 74 516 PRO A N 1
ATOM 3845 C CA . PRO A 1 516 ? -24.125 16.609 9.742 1 74 516 PRO A CA 1
ATOM 3846 C C . PRO A 1 516 ? -22.922 17.5 9.414 1 74 516 PRO A C 1
ATOM 3848 O O . PRO A 1 516 ? -22.844 18.078 8.328 1 74 516 PRO A O 1
ATOM 3851 N N . ASN A 1 517 ? -21.953 17.594 10.406 1 71.56 517 ASN A N 1
ATOM 3852 C CA . ASN A 1 517 ? -20.75 18.406 10.188 1 71.56 517 ASN A CA 1
ATOM 3853 C C . ASN A 1 517 ? -19.562 17.859 10.961 1 71.56 517 ASN A C 1
ATOM 3855 O O . ASN A 1 517 ? -19.719 17 11.836 1 71.56 517 ASN A O 1
ATOM 3859 N N . VAL A 1 518 ? -18.438 18.406 10.602 1 73.38 518 VAL A N 1
ATOM 3860 C CA . VAL A 1 518 ? -17.188 17.875 11.117 1 73.38 518 VAL A CA 1
ATOM 3861 C C . VAL A 1 518 ? -17.109 18.078 12.633 1 73.38 518 VAL A C 1
ATOM 3863 O O . VAL A 1 518 ? -16.562 17.25 13.352 1 73.38 518 VAL A O 1
ATOM 3866 N N . VAL A 1 519 ? -17.594 19.219 13.125 1 77.31 519 VAL A N 1
ATOM 3867 C CA . VAL A 1 519 ? -17.469 19.531 14.547 1 77.31 519 VAL A CA 1
ATOM 3868 C C . VAL A 1 519 ? -18.312 18.547 15.359 1 77.31 519 VAL A C 1
ATOM 3870 O O . VAL A 1 519 ? -17.844 17.984 16.359 1 77.31 519 VAL A O 1
ATOM 3873 N N . GLU A 1 520 ? -19.516 18.266 14.93 1 81.06 520 GLU A N 1
ATOM 3874 C CA . GLU A 1 520 ? -20.391 17.328 15.617 1 81.06 520 GLU A CA 1
ATOM 3875 C C . GLU A 1 520 ? -19.844 15.906 15.562 1 81.06 520 GLU A C 1
ATOM 3877 O O . GLU A 1 520 ? -19.844 15.188 16.562 1 81.06 520 GLU A O 1
ATOM 3882 N N . ALA A 1 521 ? -19.484 15.57 14.383 1 84.88 521 ALA A N 1
ATOM 3883 C CA . ALA A 1 521 ? -18.906 14.234 14.219 1 84.88 521 ALA A CA 1
ATOM 3884 C C . ALA A 1 521 ? -17.656 14.07 15.086 1 84.88 521 ALA A C 1
ATOM 3886 O O . ALA A 1 521 ? -17.484 13.039 15.75 1 84.88 521 ALA A O 1
ATOM 3887 N N . ALA A 1 522 ? -16.812 15.094 15.047 1 83.31 522 ALA A N 1
ATOM 3888 C CA . ALA A 1 522 ? -15.602 15.062 15.867 1 83.31 522 ALA A CA 1
ATOM 3889 C C . ALA A 1 522 ? -15.945 15.016 17.344 1 83.31 522 ALA A C 1
ATOM 3891 O O . ALA A 1 522 ? -15.297 14.305 18.125 1 83.31 522 ALA A O 1
ATOM 3892 N N . TRP A 1 523 ? -16.906 15.773 17.719 1 86.25 523 TRP A N 1
ATOM 3893 C CA . TRP A 1 523 ? -17.344 15.812 19.109 1 86.25 523 TRP A CA 1
ATOM 3894 C C . TRP A 1 523 ? -17.766 14.43 19.578 1 86.25 523 TRP A C 1
ATOM 3896 O O . TRP A 1 523 ? -17.359 13.984 20.656 1 86.25 523 TRP A O 1
ATOM 3906 N N . GLU A 1 524 ? -18.516 13.766 18.828 1 89.38 524 GLU A N 1
ATOM 3907 C CA . GLU A 1 524 ? -18.953 12.414 19.172 1 89.38 524 GLU A CA 1
ATOM 3908 C C . GLU A 1 524 ? -17.75 11.469 19.297 1 89.38 524 GLU A C 1
ATOM 3910 O O . GLU A 1 524 ? -17.656 10.719 20.266 1 89.38 524 GLU A O 1
ATOM 3915 N N . ALA A 1 525 ? -16.938 11.477 18.328 1 90.69 525 ALA A N 1
ATOM 3916 C CA . ALA A 1 525 ? -15.773 10.594 18.312 1 90.69 525 ALA A CA 1
ATOM 3917 C C . ALA A 1 525 ? -14.875 10.844 19.531 1 90.69 525 ALA A C 1
ATOM 3919 O O . ALA A 1 525 ? -14.406 9.906 20.172 1 90.69 525 ALA A O 1
ATOM 3920 N N . VAL A 1 526 ? -14.672 12.133 19.875 1 89.69 526 VAL A N 1
ATOM 3921 C CA . VAL A 1 526 ? -13.789 12.5 20.969 1 89.69 526 VAL A CA 1
ATOM 3922 C C . VAL A 1 526 ? -14.43 12.125 22.297 1 89.69 526 VAL A C 1
ATOM 3924 O O . VAL A 1 526 ? -13.758 11.617 23.203 1 89.69 526 VAL A O 1
ATOM 3927 N N . THR A 1 527 ? -15.703 12.406 22.484 1 91.88 527 THR A N 1
ATOM 3928 C CA . THR A 1 527 ? -16.391 12.07 23.719 1 91.88 527 THR A CA 1
ATOM 3929 C C . THR A 1 527 ? -16.391 10.562 23.953 1 91.88 527 THR A C 1
ATOM 3931 O O . THR A 1 527 ? -16.172 10.109 25.078 1 91.88 527 THR A O 1
ATOM 3934 N N . GLU A 1 528 ? -16.578 9.82 22.859 1 93.12 528 GLU A N 1
ATOM 3935 C CA . GLU A 1 528 ? -16.516 8.367 22.984 1 93.12 528 GLU A CA 1
ATOM 3936 C C . GLU A 1 528 ? -15.102 7.906 23.344 1 93.12 528 GLU A C 1
ATOM 3938 O O . GLU A 1 528 ? -14.938 6.941 24.094 1 93.12 528 GLU A O 1
ATOM 3943 N N . ALA A 1 529 ? -14.172 8.586 22.781 1 93.56 529 ALA A N 1
ATOM 3944 C CA . ALA A 1 529 ? -12.789 8.25 23.094 1 93.56 529 ALA A CA 1
ATOM 3945 C C . ALA A 1 529 ? -12.516 8.422 24.578 1 93.56 529 ALA A C 1
ATOM 3947 O O . ALA A 1 529 ? -11.828 7.602 25.188 1 93.56 529 ALA A O 1
ATOM 3948 N N . TYR A 1 530 ? -13.062 9.461 25.172 1 93.69 530 TYR A N 1
ATOM 3949 C CA . TYR A 1 530 ? -12.867 9.719 26.594 1 93.69 530 TYR A CA 1
ATOM 3950 C C . TYR A 1 530 ? -13.594 8.672 27.438 1 93.69 530 TYR A C 1
ATOM 3952 O O . TYR A 1 530 ? -13.047 8.172 28.422 1 93.69 530 TYR A O 1
ATOM 3960 N N . VAL A 1 531 ? -14.812 8.336 27.047 1 94 531 VAL A N 1
ATOM 3961 C CA . VAL A 1 531 ? -15.578 7.32 27.766 1 94 531 VAL A CA 1
ATOM 3962 C C . VAL A 1 531 ? -14.828 5.992 27.75 1 94 531 VAL A C 1
ATOM 3964 O O . VAL A 1 531 ? -14.648 5.355 28.797 1 94 531 VAL A O 1
ATOM 3967 N N . TYR A 1 532 ? -14.375 5.633 26.547 1 95.12 532 TYR A N 1
ATOM 3968 C CA . TYR A 1 532 ? -13.664 4.371 26.375 1 95.12 532 TYR A CA 1
ATOM 3969 C C . TYR A 1 532 ? -12.352 4.375 27.156 1 95.12 532 TYR A C 1
ATOM 3971 O O . TYR A 1 532 ? -12.016 3.396 27.828 1 95.12 532 TYR A O 1
ATOM 3979 N N . GLY A 1 533 ? -11.633 5.465 27.062 1 94.25 533 GLY A N 1
ATOM 3980 C CA . GLY A 1 533 ? -10.367 5.582 27.766 1 94.25 533 GLY A CA 1
ATOM 3981 C C . GLY A 1 533 ? -10.523 5.449 29.281 1 94.25 533 GLY A C 1
ATOM 3982 O O . GLY A 1 533 ? -9.742 4.754 29.922 1 94.25 533 GLY A O 1
ATOM 3983 N N . LEU A 1 534 ? -11.531 6.105 29.828 1 94.31 534 LEU A N 1
ATOM 3984 C CA . LEU A 1 534 ? -11.797 6.02 31.25 1 94.31 534 LEU A CA 1
ATOM 3985 C C . LEU A 1 534 ? -12.164 4.598 31.656 1 94.31 534 LEU A C 1
ATOM 3987 O O . LEU A 1 534 ? -11.695 4.094 32.688 1 94.31 534 LEU A O 1
ATOM 3991 N N . LEU A 1 535 ? -12.945 4 30.844 1 93.88 535 LEU A N 1
ATOM 3992 C CA . LEU A 1 535 ? -13.344 2.621 31.094 1 93.88 535 LEU A CA 1
ATOM 3993 C C . LEU A 1 535 ? -12.133 1.699 31.125 1 93.88 535 LEU A C 1
ATOM 3995 O O . LEU A 1 535 ? -11.992 0.894 32.062 1 93.88 535 LEU A O 1
ATOM 3999 N N . LYS A 1 536 ? -11.297 1.825 30.172 1 92.56 536 LYS A N 1
ATOM 4000 C CA . LYS A 1 536 ? -10.148 0.937 30.047 1 92.56 536 LYS A CA 1
ATOM 4001 C C . LYS A 1 536 ? -9.102 1.241 31.125 1 92.56 536 LYS A C 1
ATOM 4003 O O . LYS A 1 536 ? -8.273 0.389 31.438 1 92.56 536 LYS A O 1
ATOM 4008 N N . SER A 1 537 ? -9.234 2.451 31.703 1 92.25 537 SER A N 1
ATOM 4009 C CA . SER A 1 537 ? -8.344 2.828 32.812 1 92.25 537 SER A CA 1
ATOM 4010 C C . SER A 1 537 ? -8.852 2.295 34.125 1 92.25 537 SER A C 1
ATOM 4012 O O . SER A 1 537 ? -8.266 2.57 35.188 1 92.25 537 SER A O 1
ATOM 4014 N N . GLY A 1 538 ? -9.945 1.597 34.156 1 91.19 538 GLY A N 1
ATOM 4015 C CA . GLY A 1 538 ? -10.5 1.013 35.344 1 91.19 538 GLY A CA 1
ATOM 4016 C C . GLY A 1 538 ? -11.227 2.023 36.219 1 91.19 538 GLY A C 1
ATOM 4017 O O . GLY A 1 538 ? -11.406 1.798 37.406 1 91.19 538 GLY A O 1
ATOM 4018 N N . VAL A 1 539 ? -11.602 3.096 35.656 1 91.56 539 VAL A N 1
ATOM 4019 C CA . VAL A 1 539 ? -12.258 4.164 36.406 1 91.56 539 VAL A CA 1
ATOM 4020 C C . VAL A 1 539 ? -13.766 3.916 36.438 1 91.56 539 VAL A C 1
ATOM 4022 O O . VAL A 1 539 ? -14.359 3.5 35.438 1 91.56 539 VAL A O 1
ATOM 4025 N N . GLU A 1 540 ? -14.305 4.109 37.594 1 92.31 540 GLU A N 1
ATOM 4026 C CA . GLU A 1 540 ? -15.758 4.047 37.75 1 92.31 540 GLU A CA 1
ATOM 4027 C C . GLU A 1 540 ? -16.375 5.438 37.688 1 92.31 540 GLU A C 1
ATOM 4029 O O . GLU A 1 540 ? -15.742 6.422 38.062 1 92.31 540 GLU A O 1
ATOM 4034 N N . PRO A 1 541 ? -17.594 5.48 37.125 1 92.44 541 PRO A N 1
ATOM 4035 C CA . PRO A 1 541 ? -18.281 6.777 37.156 1 92.44 541 PRO A CA 1
ATOM 4036 C C . PRO A 1 541 ? -18.375 7.355 38.562 1 92.44 541 PRO A C 1
ATOM 4038 O O . PRO A 1 541 ? -18.703 6.637 39.5 1 92.44 541 PRO A O 1
ATOM 4041 N N . ARG A 1 542 ? -18 8.555 38.625 1 88.62 542 ARG A N 1
ATOM 4042 C CA . ARG A 1 542 ? -18.047 9.242 39.906 1 88.62 542 ARG A CA 1
ATOM 4043 C C . ARG A 1 542 ? -19.328 10.031 40.062 1 88.62 542 ARG A C 1
ATOM 4045 O O . ARG A 1 542 ? -19.703 10.805 39.188 1 88.62 542 ARG A O 1
ATOM 4052 N N . PRO A 1 543 ? -20.094 9.688 41.125 1 76.12 543 PRO A N 1
ATOM 4053 C CA . PRO A 1 543 ? -21.406 10.305 41.344 1 76.12 543 PRO A CA 1
ATOM 4054 C C . PRO A 1 543 ? -21.312 11.789 41.688 1 76.12 543 PRO A C 1
ATOM 4056 O O . PRO A 1 543 ? -20.297 12.234 42.25 1 76.12 543 PRO A O 1
ATOM 4059 N N . MET B 1 1 ? -3.484 -23.734 -34.219 1 22.05 1 MET B N 1
ATOM 4060 C CA . MET B 1 1 ? -3.832 -23.797 -32.812 1 22.05 1 MET B CA 1
ATOM 4061 C C . MET B 1 1 ? -4.328 -22.438 -32.312 1 22.05 1 MET B C 1
ATOM 4063 O O . MET B 1 1 ? -3.617 -21.438 -32.406 1 22.05 1 MET B O 1
ATOM 4067 N N . THR B 1 2 ? -5.461 -22.109 -32.469 1 29.62 2 THR B N 1
ATOM 4068 C CA . THR B 1 2 ? -6.113 -20.812 -32.281 1 29.62 2 THR B CA 1
ATOM 4069 C C . THR B 1 2 ? -5.77 -20.25 -30.906 1 29.62 2 THR B C 1
ATOM 4071 O O . THR B 1 2 ? -5.938 -20.922 -29.891 1 29.62 2 THR B O 1
ATOM 4074 N N . THR B 1 3 ? -4.574 -19.719 -30.594 1 39.41 3 THR B N 1
ATOM 4075 C CA . THR B 1 3 ? -3.906 -19.141 -29.422 1 39.41 3 THR B CA 1
ATOM 4076 C C . THR B 1 3 ? -4.93 -18.625 -28.422 1 39.41 3 THR B C 1
ATOM 4078 O O . THR B 1 3 ? -5.738 -17.75 -28.734 1 39.41 3 THR B O 1
ATOM 4081 N N . ALA B 1 4 ? -5.551 -19.578 -27.75 1 48.5 4 ALA B N 1
ATOM 4082 C CA . ALA B 1 4 ? -6.57 -19.281 -26.75 1 48.5 4 ALA B CA 1
ATOM 4083 C C . ALA B 1 4 ? -6.301 -17.938 -26.078 1 48.5 4 ALA B C 1
ATOM 4085 O O . ALA B 1 4 ? -5.156 -17.625 -25.75 1 48.5 4 ALA B O 1
ATOM 4086 N N . SER B 1 5 ? -7.168 -16.922 -26.297 1 77.5 5 SER B N 1
ATOM 4087 C CA . SER B 1 5 ? -7.102 -15.508 -25.953 1 77.5 5 SER B CA 1
ATOM 4088 C C . SER B 1 5 ? -6.961 -15.305 -24.453 1 77.5 5 SER B C 1
ATOM 4090 O O . SER B 1 5 ? -7.578 -16.031 -23.656 1 77.5 5 SER B O 1
ATOM 4092 N N . PHE B 1 6 ? -5.844 -14.844 -23.938 1 92.69 6 PHE B N 1
ATOM 4093 C CA . PHE B 1 6 ? -5.57 -14.492 -22.547 1 92.69 6 PHE B CA 1
ATOM 4094 C C . PHE B 1 6 ? -6.691 -13.633 -21.969 1 92.69 6 PHE B C 1
ATOM 4096 O O . PHE B 1 6 ? -7.191 -12.727 -22.641 1 92.69 6 PHE B O 1
ATOM 4103 N N . GLN B 1 7 ? -7.227 -14.102 -20.844 1 97.06 7 GLN B N 1
ATOM 4104 C CA . GLN B 1 7 ? -8.391 -13.445 -20.266 1 97.06 7 GLN B CA 1
ATOM 4105 C C . GLN B 1 7 ? -8 -12.656 -19.016 1 97.06 7 GLN B C 1
ATOM 4107 O O . GLN B 1 7 ? -7.328 -13.188 -18.125 1 97.06 7 GLN B O 1
ATOM 4112 N N . VAL B 1 8 ? -8.344 -11.383 -19.031 1 98.56 8 VAL B N 1
ATOM 4113 C CA . VAL B 1 8 ? -8.234 -10.531 -17.844 1 98.56 8 VAL B CA 1
ATOM 4114 C C . VAL B 1 8 ? -9.594 -10.398 -17.172 1 98.56 8 VAL B C 1
ATOM 4116 O O . VAL B 1 8 ? -10.539 -9.883 -17.781 1 98.56 8 VAL B O 1
ATOM 4119 N N . TYR B 1 9 ? -9.727 -10.852 -15.914 1 98.88 9 TYR B N 1
ATOM 4120 C CA . TYR B 1 9 ? -10.984 -10.977 -15.18 1 98.88 9 TYR B CA 1
ATOM 4121 C C . TYR B 1 9 ? -10.953 -10.148 -13.906 1 98.88 9 TYR B C 1
ATOM 4123 O O . TYR B 1 9 ? -10.219 -10.461 -12.969 1 98.88 9 TYR B O 1
ATOM 4131 N N . ASP B 1 10 ? -11.781 -9.094 -13.836 1 98.88 10 ASP B N 1
ATOM 4132 C CA . ASP B 1 10 ? -11.789 -8.195 -12.68 1 98.88 10 ASP B CA 1
ATOM 4133 C C . ASP B 1 10 ? -12.836 -8.625 -11.664 1 98.88 10 ASP B C 1
ATOM 4135 O O . ASP B 1 10 ? -13.984 -8.906 -12.023 1 98.88 10 ASP B O 1
ATOM 4139 N N . THR B 1 11 ? -12.422 -8.633 -10.406 1 98.75 11 THR B N 1
ATOM 4140 C CA . THR B 1 11 ? -13.344 -9.016 -9.344 1 98.75 11 THR B CA 1
ATOM 4141 C C . THR B 1 11 ? -13.516 -7.879 -8.344 1 98.75 11 THR B C 1
ATOM 4143 O O . THR B 1 11 ? -13.859 -8.109 -7.18 1 98.75 11 THR B O 1
ATOM 4146 N N . THR B 1 12 ? -13.328 -6.625 -8.68 1 98.56 12 THR B N 1
ATOM 4147 C CA . THR B 1 12 ? -13.367 -5.453 -7.812 1 98.56 12 THR B CA 1
ATOM 4148 C C . THR B 1 12 ? -14.727 -5.312 -7.145 1 98.56 12 THR B C 1
ATOM 4150 O O . THR B 1 12 ? -14.812 -5.066 -5.941 1 98.56 12 THR B O 1
ATOM 4153 N N . LEU B 1 13 ? -15.812 -5.543 -7.836 1 97.81 13 LEU B N 1
ATOM 4154 C CA . LEU B 1 13 ? -17.156 -5.262 -7.367 1 97.81 13 LEU B CA 1
ATOM 4155 C C . LEU B 1 13 ? -17.625 -6.312 -6.367 1 97.81 13 LEU B C 1
ATOM 4157 O O . LEU B 1 13 ? -18.578 -6.09 -5.617 1 97.81 13 LEU B O 1
ATOM 4161 N N . ARG B 1 14 ? -16.969 -7.414 -6.352 1 95.5 14 ARG B N 1
ATOM 4162 C CA . ARG B 1 14 ? -17.375 -8.492 -5.457 1 95.5 14 ARG B CA 1
ATOM 4163 C C . ARG B 1 14 ? -16.297 -8.789 -4.422 1 95.5 14 ARG B C 1
ATOM 4165 O O . ARG B 1 14 ? -16.469 -8.477 -3.24 1 95.5 14 ARG B O 1
ATOM 4172 N N . ASP B 1 15 ? -15.148 -9.336 -4.852 1 95.38 15 ASP B N 1
ATOM 4173 C CA . ASP B 1 15 ? -14.07 -9.68 -3.932 1 95.38 15 ASP B CA 1
ATOM 4174 C C . ASP B 1 15 ? -13.43 -8.422 -3.344 1 95.38 15 ASP B C 1
ATOM 4176 O O . ASP B 1 15 ? -13.102 -8.383 -2.156 1 95.38 15 ASP B O 1
ATOM 4180 N N . GLY B 1 16 ? -13.211 -7.422 -4.227 1 96.12 16 GLY B N 1
ATOM 4181 C CA . GLY B 1 16 ? -12.68 -6.148 -3.762 1 96.12 16 GLY B CA 1
ATOM 4182 C C . GLY B 1 16 ? -13.562 -5.492 -2.711 1 96.12 16 GLY B C 1
ATOM 4183 O O . GLY B 1 16 ? -13.055 -4.863 -1.778 1 96.12 16 GLY B O 1
ATOM 4184 N N . ALA B 1 17 ? -14.836 -5.672 -2.855 1 90.31 17 ALA B N 1
ATOM 4185 C CA . ALA B 1 17 ? -15.812 -5.027 -1.977 1 90.31 17 ALA B CA 1
ATOM 4186 C C . ALA B 1 17 ? -15.75 -5.617 -0.57 1 90.31 17 ALA B C 1
ATOM 4188 O O . ALA B 1 17 ? -16.312 -5.051 0.371 1 90.31 17 ALA B O 1
ATOM 4189 N N . GLN B 1 18 ? -14.984 -6.664 -0.393 1 88 18 GLN B N 1
ATOM 4190 C CA . GLN B 1 18 ? -14.836 -7.289 0.917 1 88 18 GLN B CA 1
ATOM 4191 C C . GLN B 1 18 ? -13.781 -6.574 1.756 1 88 18 GLN B C 1
ATOM 4193 O O . GLN B 1 18 ? -13.586 -6.906 2.926 1 88 18 GLN B O 1
ATOM 4198 N N . GLN B 1 19 ? -13.141 -5.633 1.161 1 90.06 19 GLN B N 1
ATOM 4199 C CA . GLN B 1 19 ? -12.141 -4.871 1.901 1 90.06 19 GLN B CA 1
ATOM 4200 C C . GLN B 1 19 ? -12.766 -4.176 3.109 1 90.06 19 GLN B C 1
ATOM 4202 O O . GLN B 1 19 ? -13.867 -3.633 3.021 1 90.06 19 GLN B O 1
ATOM 4207 N N . GLU B 1 20 ? -12.031 -4.203 4.176 1 82.69 20 GLU B N 1
ATOM 4208 C CA . GLU B 1 20 ? -12.445 -3.488 5.379 1 82.69 20 GLU B CA 1
ATOM 4209 C C . GLU B 1 20 ? -12.727 -2.02 5.082 1 82.69 20 GLU B C 1
ATOM 4211 O O . GLU B 1 20 ? -11.922 -1.345 4.441 1 82.69 20 GLU B O 1
ATOM 4216 N N . GLY B 1 21 ? -13.875 -1.6 5.434 1 73.31 21 GLY B N 1
ATOM 4217 C CA . GLY B 1 21 ? -14.227 -0.195 5.301 1 73.31 21 GLY B CA 1
ATOM 4218 C C . GLY B 1 21 ? -14.883 0.131 3.975 1 73.31 21 GLY B C 1
ATOM 4219 O O . GLY B 1 21 ? -15.359 1.251 3.77 1 73.31 21 GLY B O 1
ATOM 4220 N N . MET B 1 22 ? -15.031 -0.812 3.09 1 81.56 22 MET B N 1
ATOM 4221 C CA . MET B 1 22 ? -15.602 -0.55 1.773 1 81.56 22 MET B CA 1
ATOM 4222 C C . MET B 1 22 ? -17.094 -0.838 1.763 1 81.56 22 MET B C 1
ATOM 4224 O O . MET B 1 22 ? -17.547 -1.872 2.268 1 81.56 22 MET B O 1
ATOM 4228 N N . ASN B 1 23 ? -17.891 0.133 1.372 1 75 23 ASN B N 1
ATOM 4229 C CA . ASN B 1 23 ? -19.328 0.023 1.15 1 75 23 ASN B CA 1
ATOM 4230 C C . ASN B 1 23 ? -19.75 0.696 -0.154 1 75 23 ASN B C 1
ATOM 4232 O O . ASN B 1 23 ? -19.688 1.921 -0.271 1 75 23 ASN B O 1
ATOM 4236 N N . LEU B 1 24 ? -20.219 -0.137 -1.109 1 80.81 24 LEU B N 1
ATOM 4237 C CA . LEU B 1 24 ? -20.594 0.375 -2.428 1 80.81 24 LEU B CA 1
ATOM 4238 C C . LEU B 1 24 ? -22.094 0.368 -2.617 1 80.81 24 LEU B C 1
ATOM 4240 O O . LEU B 1 24 ? -22.75 -0.648 -2.375 1 80.81 24 LEU B O 1
ATOM 4244 N N . SER B 1 25 ? -22.688 1.479 -3.014 1 79.12 25 SER B N 1
ATOM 4245 C CA . SER B 1 25 ? -24.078 1.497 -3.469 1 79.12 25 SER B CA 1
ATOM 4246 C C . SER B 1 25 ? -24.219 0.843 -4.84 1 79.12 25 SER B C 1
ATOM 4248 O O . SER B 1 25 ? -23.219 0.565 -5.504 1 79.12 25 SER B O 1
ATOM 4250 N N . VAL B 1 26 ? -25.453 0.525 -5.23 1 87.62 26 VAL B N 1
ATOM 4251 C CA . VAL B 1 26 ? -25.688 -0.037 -6.555 1 87.62 26 VAL B CA 1
ATOM 4252 C C . VAL B 1 26 ? -25.203 0.934 -7.625 1 87.62 26 VAL B C 1
ATOM 4254 O O . VAL B 1 26 ? -24.609 0.519 -8.625 1 87.62 26 VAL B O 1
ATOM 4257 N N . SER B 1 27 ? -25.406 2.223 -7.363 1 85 27 SER B N 1
ATOM 4258 C CA . SER B 1 27 ? -24.953 3.246 -8.305 1 85 27 SER B CA 1
ATOM 4259 C C . SER B 1 27 ? -23.438 3.268 -8.406 1 85 27 SER B C 1
ATOM 4261 O O . SER B 1 27 ? -22.891 3.436 -9.5 1 85 27 SER B O 1
ATOM 4263 N N . ASP B 1 28 ? -22.812 3.125 -7.289 1 84.25 28 ASP B N 1
ATOM 4264 C CA . ASP B 1 28 ? -21.359 3.033 -7.297 1 84.25 28 ASP B CA 1
ATOM 4265 C C . ASP B 1 28 ? -20.891 1.846 -8.133 1 84.25 28 ASP B C 1
ATOM 4267 O O . ASP B 1 28 ? -19.953 1.97 -8.93 1 84.25 28 ASP B O 1
ATOM 4271 N N . LYS B 1 29 ? -21.531 0.729 -7.941 1 94.12 29 LYS B N 1
ATOM 4272 C CA . LYS B 1 29 ? -21.156 -0.49 -8.648 1 94.12 29 LYS B CA 1
ATOM 4273 C C . LYS B 1 29 ? -21.312 -0.32 -10.156 1 94.12 29 LYS B C 1
ATOM 4275 O O . LYS B 1 29 ? -20.438 -0.745 -10.93 1 94.12 29 LYS B O 1
ATOM 4280 N N . LEU B 1 30 ? -22.422 0.306 -10.539 1 94.38 30 LEU B N 1
ATOM 4281 C CA . LEU B 1 30 ? -22.656 0.548 -11.961 1 94.38 30 LEU B CA 1
ATOM 4282 C C . LEU B 1 30 ? -21.578 1.465 -12.539 1 94.38 30 LEU B C 1
ATOM 4284 O O . LEU B 1 30 ? -21.062 1.218 -13.625 1 94.38 30 LEU B O 1
ATOM 4288 N N . ALA B 1 31 ? -21.188 2.473 -11.766 1 91.62 31 ALA B N 1
ATOM 4289 C CA . ALA B 1 31 ? -20.172 3.418 -12.211 1 91.62 31 ALA B CA 1
ATOM 4290 C C . ALA B 1 31 ? -18.812 2.736 -12.336 1 91.62 31 ALA B C 1
ATOM 4292 O O . ALA B 1 31 ? -18.078 2.963 -13.305 1 91.62 31 ALA B O 1
ATOM 4293 N N . ILE B 1 32 ? -18.5 1.922 -11.414 1 96.44 32 ILE B N 1
ATOM 4294 C CA . ILE B 1 32 ? -17.219 1.223 -11.422 1 96.44 32 ILE B CA 1
ATOM 4295 C C . ILE B 1 32 ? -17.188 0.223 -12.578 1 96.44 32 ILE B C 1
ATOM 4297 O O . ILE B 1 32 ? -16.156 0.077 -13.25 1 96.44 32 ILE B O 1
ATOM 4301 N N . ALA B 1 33 ? -18.312 -0.424 -12.82 1 98.38 33 ALA B N 1
ATOM 4302 C CA . ALA B 1 33 ? -18.391 -1.366 -13.93 1 98.38 33 ALA B CA 1
ATOM 4303 C C . ALA B 1 33 ? -18.062 -0.676 -15.258 1 98.38 33 ALA B C 1
ATOM 4305 O O . ALA B 1 33 ? -17.344 -1.229 -16.094 1 98.38 33 ALA B O 1
ATOM 4306 N N . ALA B 1 34 ? -18.578 0.48 -15.398 1 96.06 34 ALA B N 1
ATOM 4307 C CA . ALA B 1 34 ? -18.312 1.242 -16.625 1 96.06 34 ALA B CA 1
ATOM 4308 C C . ALA B 1 34 ? -16.844 1.595 -16.75 1 96.06 34 ALA B C 1
ATOM 4310 O O . ALA B 1 34 ? -16.266 1.541 -17.828 1 96.06 34 ALA B O 1
ATOM 4311 N N . LEU B 1 35 ? -16.234 1.969 -15.672 1 96 35 LEU B N 1
ATOM 4312 C CA . LEU B 1 35 ? -14.82 2.297 -15.656 1 96 35 LEU B CA 1
ATOM 4313 C C . LEU B 1 35 ? -13.969 1.072 -15.984 1 96 35 LEU B C 1
ATOM 4315 O O . LEU B 1 35 ? -12.969 1.178 -16.688 1 96 35 LEU B O 1
ATOM 4319 N N . LEU B 1 36 ? -14.367 -0.064 -15.453 1 98.62 36 LEU B N 1
ATOM 4320 C CA . LEU B 1 36 ? -13.648 -1.305 -15.734 1 98.62 36 LEU B CA 1
ATOM 4321 C C . LEU B 1 36 ? -13.742 -1.665 -17.203 1 98.62 36 LEU B C 1
ATOM 4323 O O . LEU B 1 36 ? -12.773 -2.16 -17.797 1 98.62 36 LEU B O 1
ATOM 4327 N N . ASP B 1 37 ? -14.914 -1.434 -17.75 1 98.19 37 ASP B N 1
ATOM 4328 C CA . ASP B 1 37 ? -15.078 -1.65 -19.188 1 98.19 37 ASP B CA 1
ATOM 4329 C C . ASP B 1 37 ? -14.172 -0.721 -19.984 1 98.19 37 ASP B C 1
ATOM 4331 O O . ASP B 1 37 ? -13.562 -1.139 -20.969 1 98.19 37 ASP B O 1
ATOM 4335 N N . GLU B 1 38 ? -14.102 0.504 -19.547 1 96.25 38 GLU B N 1
ATOM 4336 C CA . GLU B 1 38 ? -13.219 1.475 -20.188 1 96.25 38 GLU B CA 1
ATOM 4337 C C . GLU B 1 38 ? -11.758 1.037 -20.094 1 96.25 38 GLU B C 1
ATOM 4339 O O . GLU B 1 38 ? -10.984 1.235 -21.031 1 96.25 38 GLU B O 1
ATOM 4344 N N . LEU B 1 39 ? -11.352 0.485 -19 1 98 39 LEU B N 1
ATOM 4345 C CA . LEU B 1 39 ? -10 -0.043 -18.828 1 98 39 LEU B CA 1
ATOM 4346 C C . LEU B 1 39 ? -9.711 -1.123 -19.859 1 98 39 LEU B C 1
ATOM 4348 O O . LEU B 1 39 ? -8.562 -1.275 -20.297 1 98 39 LEU B O 1
ATOM 4352 N N . GLY B 1 40 ? -10.758 -1.9 -20.219 1 98.44 40 GLY B N 1
ATOM 4353 C CA . GLY B 1 40 ? -10.609 -2.863 -21.297 1 98.44 40 GLY B CA 1
ATOM 4354 C C . GLY B 1 40 ? -10.484 -4.293 -20.797 1 98.44 40 GLY B C 1
ATOM 4355 O O . GLY B 1 40 ? -9.984 -5.16 -21.531 1 98.44 40 GLY B O 1
ATOM 4356 N N . VAL B 1 41 ? -10.938 -4.605 -19.609 1 98.56 41 VAL B N 1
ATOM 4357 C CA . VAL B 1 41 ? -10.875 -5.973 -19.094 1 98.56 41 VAL B CA 1
ATOM 4358 C C . VAL B 1 41 ? -11.852 -6.852 -19.875 1 98.56 41 VAL B C 1
ATOM 4360 O O . VAL B 1 41 ? -12.797 -6.352 -20.5 1 98.56 41 VAL B O 1
ATOM 4363 N N . GLY B 1 42 ? -11.617 -8.109 -19.844 1 98.19 42 GLY B N 1
ATOM 4364 C CA . GLY B 1 42 ? -12.469 -9.047 -20.562 1 98.19 42 GLY B CA 1
ATOM 4365 C C . GLY B 1 42 ? -13.711 -9.445 -19.781 1 98.19 42 GLY B C 1
ATOM 4366 O O . GLY B 1 42 ? -14.75 -9.758 -20.375 1 98.19 42 GLY B O 1
ATOM 4367 N N . TYR B 1 43 ? -13.617 -9.484 -18.469 1 98.69 43 TYR B N 1
ATOM 4368 C CA . TYR B 1 43 ? -14.711 -9.914 -17.609 1 98.69 43 TYR B CA 1
ATOM 4369 C C . TYR B 1 43 ? -14.844 -9.008 -16.391 1 98.69 43 TYR B C 1
ATOM 4371 O O . TYR B 1 43 ? -13.844 -8.5 -15.883 1 98.69 43 TYR B O 1
ATOM 4379 N N . ILE B 1 44 ? -16.047 -8.805 -15.938 1 98.81 44 ILE B N 1
ATOM 4380 C CA . ILE B 1 44 ? -16.344 -8.086 -14.703 1 98.81 44 ILE B CA 1
ATOM 4381 C C . ILE B 1 44 ? -17.25 -8.938 -13.812 1 98.81 44 ILE B C 1
ATOM 4383 O O . ILE B 1 44 ? -18.359 -9.281 -14.203 1 98.81 44 ILE B O 1
ATOM 4387 N N . GLU B 1 45 ? -16.734 -9.312 -12.719 1 98.81 45 GLU B N 1
ATOM 4388 C CA . GLU B 1 45 ? -17.547 -10 -11.727 1 98.81 45 GLU B CA 1
ATOM 4389 C C . GLU B 1 45 ? -18.391 -9.016 -10.922 1 98.81 45 GLU B C 1
ATOM 4391 O O . GLU B 1 45 ? -17.875 -8.297 -10.07 1 98.81 45 GLU B O 1
ATOM 4396 N N . GLY B 1 46 ? -19.672 -9.141 -11.07 1 97.88 46 GLY B N 1
ATOM 4397 C CA . GLY B 1 46 ? -20.547 -8.07 -10.602 1 97.88 46 GLY B CA 1
ATOM 4398 C C . GLY B 1 46 ? -20.984 -8.242 -9.164 1 97.88 46 GLY B C 1
ATOM 4399 O O . GLY B 1 46 ? -21.406 -7.277 -8.516 1 97.88 46 GLY B O 1
ATOM 4400 N N . GLY B 1 47 ? -20.969 -9.422 -8.688 1 96.62 47 GLY B N 1
ATOM 4401 C CA . GLY B 1 47 ? -21.438 -9.664 -7.332 1 96.62 47 GLY B CA 1
ATOM 4402 C C . GLY B 1 47 ? -22.062 -11.039 -7.152 1 96.62 47 GLY B C 1
ATOM 4403 O O . GLY B 1 47 ? -21.875 -11.922 -7.992 1 96.62 47 GLY B O 1
ATOM 4404 N N . TRP B 1 48 ? -22.719 -11.172 -5.977 1 95 48 TRP B N 1
ATOM 4405 C CA . TRP B 1 48 ? -23.328 -12.445 -5.59 1 95 48 TRP B CA 1
ATOM 4406 C C . TRP B 1 48 ? -24.844 -12.305 -5.48 1 95 48 TRP B C 1
ATOM 4408 O O . TRP B 1 48 ? -25.391 -12.266 -4.375 1 95 48 TRP B O 1
ATOM 4418 N N . PRO B 1 49 ? -25.531 -12.406 -6.652 1 96.44 49 PRO B N 1
ATOM 4419 C CA . PRO B 1 49 ? -27 -12.312 -6.605 1 96.44 49 PRO B CA 1
ATOM 4420 C C . PRO B 1 49 ? -27.625 -13.406 -5.75 1 96.44 49 PRO B C 1
ATOM 4422 O O . PRO B 1 49 ? -27.156 -14.547 -5.75 1 96.44 49 PRO B O 1
ATOM 4425 N N . GLY B 1 50 ? -28.75 -13.102 -5.074 1 90 50 GLY B N 1
ATOM 4426 C CA . GLY B 1 50 ? -29.406 -14.047 -4.18 1 90 50 GLY B CA 1
ATOM 4427 C C . GLY B 1 50 ? -28.844 -14.008 -2.768 1 90 50 GLY B C 1
ATOM 4428 O O . GLY B 1 50 ? -29.609 -14.039 -1.8 1 90 50 GLY B O 1
ATOM 4429 N N . ALA B 1 51 ? -27.531 -13.891 -2.689 1 85.69 51 ALA B N 1
ATOM 4430 C CA . ALA B 1 51 ? -26.891 -13.875 -1.375 1 85.69 51 ALA B CA 1
ATOM 4431 C C . ALA B 1 51 ? -26.766 -12.453 -0.834 1 85.69 51 ALA B C 1
ATOM 4433 O O . ALA B 1 51 ? -26.859 -12.234 0.376 1 85.69 51 ALA B O 1
ATOM 4434 N N . VAL B 1 52 ? -26.469 -11.508 -1.658 1 82.62 52 VAL B N 1
ATOM 4435 C CA . VAL B 1 52 ? -26.328 -10.102 -1.301 1 82.62 52 VAL B CA 1
ATOM 4436 C C . VAL B 1 52 ? -27.406 -9.281 -2.01 1 82.62 52 VAL B C 1
ATOM 4438 O O . VAL B 1 52 ? -27.375 -9.133 -3.234 1 82.62 52 VAL B O 1
ATOM 4441 N N . PRO B 1 53 ? -28.359 -8.773 -1.306 1 86.06 53 PRO B N 1
ATOM 4442 C CA . PRO B 1 53 ? -29.484 -8.062 -1.918 1 86.06 53 PRO B CA 1
ATOM 4443 C C . PRO B 1 53 ? -29.031 -6.941 -2.855 1 86.06 53 PRO B C 1
ATOM 4445 O O . PRO B 1 53 ? -29.562 -6.793 -3.951 1 86.06 53 PRO B O 1
ATOM 4448 N N . LYS B 1 54 ? -28.016 -6.227 -2.453 1 83.56 54 LYS B N 1
ATOM 4449 C CA . LYS B 1 54 ? -27.5 -5.141 -3.287 1 83.56 54 LYS B CA 1
ATOM 4450 C C . LYS B 1 54 ? -26.969 -5.668 -4.609 1 83.56 54 LYS B C 1
ATOM 4452 O O . LYS B 1 54 ? -27.062 -5 -5.641 1 83.56 54 LYS B O 1
ATOM 4457 N N . ASP B 1 55 ? -26.422 -6.848 -4.59 1 92.06 55 ASP B N 1
ATOM 4458 C CA . ASP B 1 55 ? -25.906 -7.453 -5.812 1 92.06 55 ASP B CA 1
ATOM 4459 C C . ASP B 1 55 ? -27.031 -7.902 -6.727 1 92.06 55 ASP B C 1
ATOM 4461 O O . ASP B 1 55 ? -26.938 -7.809 -7.953 1 92.06 55 ASP B O 1
ATOM 4465 N N . THR B 1 56 ? -28.109 -8.391 -6.102 1 94.38 56 THR B N 1
ATOM 4466 C CA . THR B 1 56 ? -29.281 -8.727 -6.887 1 94.38 56 THR B CA 1
ATOM 4467 C C . THR B 1 56 ? -29.828 -7.492 -7.609 1 94.38 56 THR B C 1
ATOM 4469 O O . THR B 1 56 ? -30.125 -7.547 -8.805 1 94.38 56 THR B O 1
ATOM 4472 N N . ASP B 1 57 ? -29.891 -6.383 -6.855 1 92.31 57 ASP B N 1
ATOM 4473 C CA . ASP B 1 57 ? -30.344 -5.117 -7.422 1 92.31 57 ASP B CA 1
ATOM 4474 C C . ASP B 1 57 ? -29.406 -4.629 -8.516 1 92.31 57 ASP B C 1
ATOM 4476 O O . ASP B 1 57 ? -29.844 -4.066 -9.523 1 92.31 57 ASP B O 1
ATOM 4480 N N . PHE B 1 58 ? -28.172 -4.793 -8.375 1 96.56 58 PHE B N 1
ATOM 4481 C CA . PHE B 1 58 ? -27.172 -4.395 -9.359 1 96.56 58 PHE B CA 1
ATOM 4482 C C . PHE B 1 58 ? -27.422 -5.09 -10.695 1 96.56 58 PHE B C 1
ATOM 4484 O O . PHE B 1 58 ? -27.422 -4.441 -11.742 1 96.56 58 PHE B O 1
ATOM 4491 N N . PHE B 1 59 ? -27.625 -6.414 -10.633 1 98.06 59 PHE B N 1
ATOM 4492 C CA . PHE B 1 59 ? -27.812 -7.16 -11.867 1 98.06 59 PHE B CA 1
ATOM 4493 C C . PHE B 1 59 ? -29.109 -6.75 -12.555 1 98.06 59 PHE B C 1
ATOM 4495 O O . PHE B 1 59 ? -29.188 -6.703 -13.781 1 98.06 59 PHE B O 1
ATOM 4502 N N . ALA B 1 60 ? -30.141 -6.492 -11.727 1 96.44 60 ALA B N 1
ATOM 4503 C CA . ALA B 1 60 ? -31.391 -6.02 -12.289 1 96.44 60 ALA B CA 1
ATOM 4504 C C . ALA B 1 60 ? -31.203 -4.695 -13.023 1 96.44 60 ALA B C 1
ATOM 4506 O O . ALA B 1 60 ? -31.688 -4.523 -14.148 1 96.44 60 ALA B O 1
ATOM 4507 N N . ARG B 1 61 ? -30.469 -3.836 -12.43 1 95.69 61 ARG B N 1
ATOM 4508 C CA . ARG B 1 61 ? -30.25 -2.521 -13.023 1 95.69 61 ARG B CA 1
ATOM 4509 C C . ARG B 1 61 ? -29.234 -2.602 -14.164 1 95.69 61 ARG B C 1
ATOM 4511 O O . ARG B 1 61 ? -29.344 -1.883 -15.156 1 95.69 61 ARG B O 1
ATOM 4518 N N . ALA B 1 62 ? -28.266 -3.416 -14 1 96.75 62 ALA B N 1
ATOM 4519 C CA . ALA B 1 62 ? -27.219 -3.561 -15.016 1 96.75 62 ALA B CA 1
ATOM 4520 C C . ALA B 1 62 ? -27.812 -3.994 -16.359 1 96.75 62 ALA B C 1
ATOM 4522 O O . ALA B 1 62 ? -27.344 -3.58 -17.406 1 96.75 62 ALA B O 1
ATOM 4523 N N . ALA B 1 63 ? -28.812 -4.797 -16.312 1 94.56 63 ALA B N 1
ATOM 4524 C CA . ALA B 1 63 ? -29.453 -5.328 -17.516 1 94.56 63 ALA B CA 1
ATOM 4525 C C . ALA B 1 63 ? -30 -4.203 -18.391 1 94.56 63 ALA B C 1
ATOM 4527 O O . ALA B 1 63 ? -30.062 -4.332 -19.609 1 94.56 63 ALA B O 1
ATOM 4528 N N . THR B 1 64 ? -30.297 -3.121 -17.781 1 93.44 64 THR B N 1
ATOM 4529 C CA . THR B 1 64 ? -30.938 -2.053 -18.531 1 93.44 64 THR B CA 1
ATOM 4530 C C . THR B 1 64 ? -30.062 -0.812 -18.594 1 93.44 64 THR B C 1
ATOM 4532 O O . THR B 1 64 ? -30.125 -0.028 -19.531 1 93.44 64 THR B O 1
ATOM 4535 N N . GLU B 1 65 ? -29.188 -0.644 -17.594 1 92.62 65 GLU B N 1
ATOM 4536 C CA . GLU B 1 65 ? -28.484 0.625 -17.453 1 92.62 65 GLU B CA 1
ATOM 4537 C C . GLU B 1 65 ? -27.031 0.504 -17.891 1 92.62 65 GLU B C 1
ATOM 4539 O O . GLU B 1 65 ? -26.359 1.513 -18.125 1 92.62 65 GLU B O 1
ATOM 4544 N N . LEU B 1 66 ? -26.547 -0.671 -18.031 1 93.62 66 LEU B N 1
ATOM 4545 C CA . LEU B 1 66 ? -25.125 -0.868 -18.312 1 93.62 66 LEU B CA 1
ATOM 4546 C C . LEU B 1 66 ? -24.906 -1.396 -19.734 1 93.62 66 LEU B C 1
ATOM 4548 O O . LEU B 1 66 ? -25.516 -2.396 -20.125 1 93.62 66 LEU B O 1
ATOM 4552 N N . THR B 1 67 ? -24.188 -0.636 -20.484 1 94.06 67 THR B N 1
ATOM 4553 C CA . THR B 1 67 ? -23.734 -1.104 -21.781 1 94.06 67 THR B CA 1
ATOM 4554 C C . THR B 1 67 ? -22.219 -1.322 -21.781 1 94.06 67 THR B C 1
ATOM 4556 O O . THR B 1 67 ? -21.453 -0.366 -21.688 1 94.06 67 THR B O 1
ATOM 4559 N N . LEU B 1 68 ? -21.844 -2.51 -21.922 1 96.31 68 LEU B N 1
ATOM 4560 C CA . LEU B 1 68 ? -20.438 -2.875 -21.906 1 96.31 68 LEU B CA 1
ATOM 4561 C C . LEU B 1 68 ? -19.922 -3.121 -23.328 1 96.31 68 LEU B C 1
ATOM 4563 O O . LEU B 1 68 ? -20.484 -3.943 -24.062 1 96.31 68 LEU B O 1
ATOM 4567 N N . LYS B 1 69 ? -18.875 -2.463 -23.672 1 96 69 LYS B N 1
ATOM 4568 C CA . LYS B 1 69 ? -18.297 -2.566 -25.016 1 96 69 LYS B CA 1
ATOM 4569 C C . LYS B 1 69 ? -17.297 -3.717 -25.094 1 96 69 LYS B C 1
ATOM 4571 O O . LYS B 1 69 ? -17.203 -4.387 -26.125 1 96 69 LYS B O 1
ATOM 4576 N N . ASN B 1 70 ? -16.625 -3.975 -24.047 1 96.69 70 ASN B N 1
ATOM 4577 C CA . ASN B 1 70 ? -15.492 -4.898 -24.078 1 96.69 70 ASN B CA 1
ATOM 4578 C C . ASN B 1 70 ? -15.711 -6.086 -23.141 1 96.69 70 ASN B C 1
ATOM 4580 O O . ASN B 1 70 ? -15.484 -7.234 -23.531 1 96.69 70 ASN B O 1
ATOM 4584 N N . ALA B 1 71 ? -16.266 -5.836 -21.969 1 98 71 ALA B N 1
ATOM 4585 C CA . ALA B 1 71 ? -16.281 -6.844 -20.906 1 98 71 ALA B CA 1
ATOM 4586 C C . ALA B 1 71 ? -17.562 -7.672 -20.953 1 98 71 ALA B C 1
ATOM 4588 O O . ALA B 1 71 ? -18.594 -7.203 -21.438 1 98 71 ALA B O 1
ATOM 4589 N N . VAL B 1 72 ? -17.438 -8.859 -20.516 1 98.19 72 VAL B N 1
ATOM 4590 C CA . VAL B 1 72 ? -18.578 -9.727 -20.25 1 98.19 72 VAL B CA 1
ATOM 4591 C C . VAL B 1 72 ? -18.891 -9.742 -18.75 1 98.19 72 VAL B C 1
ATOM 4593 O O . VAL B 1 72 ? -17.984 -9.922 -17.938 1 98.19 72 VAL B O 1
ATOM 4596 N N . LEU B 1 73 ? -20.125 -9.477 -18.406 1 98.44 73 LEU B N 1
ATOM 4597 C CA . LEU B 1 73 ? -20.531 -9.453 -17.016 1 98.44 73 LEU B CA 1
ATOM 4598 C C . LEU B 1 73 ? -20.719 -10.875 -16.469 1 98.44 73 LEU B C 1
ATOM 4600 O O . LEU B 1 73 ? -21.266 -11.734 -17.156 1 98.44 73 LEU B O 1
ATOM 4604 N N . ALA B 1 74 ? -20.219 -11.102 -15.289 1 98.75 74 ALA B N 1
ATOM 4605 C CA . ALA B 1 74 ? -20.312 -12.414 -14.656 1 98.75 74 ALA B CA 1
ATOM 4606 C C . ALA B 1 74 ? -20.984 -12.328 -13.289 1 98.75 74 ALA B C 1
ATOM 4608 O O . ALA B 1 74 ? -20.766 -11.367 -12.547 1 98.75 74 ALA B O 1
ATOM 4609 N N . ALA B 1 75 ? -21.828 -13.281 -12.977 1 98.75 75 ALA B N 1
ATOM 4610 C CA . ALA B 1 75 ? -22.375 -13.453 -11.633 1 98.75 75 ALA B CA 1
ATOM 4611 C C . ALA B 1 75 ? -21.594 -14.484 -10.836 1 98.75 75 ALA B C 1
ATOM 4613 O O . ALA B 1 75 ? -21.172 -15.508 -11.383 1 98.75 75 ALA B O 1
ATOM 4614 N N . PHE B 1 76 ? -21.391 -14.156 -9.594 1 98.25 76 PHE B N 1
ATOM 4615 C CA . PHE B 1 76 ? -20.625 -15.016 -8.695 1 98.25 76 PHE B CA 1
ATOM 4616 C C . PHE B 1 76 ? -21.547 -15.773 -7.746 1 98.25 76 PHE B C 1
ATOM 4618 O O . PHE B 1 76 ? -22.531 -15.211 -7.25 1 98.25 76 PHE B O 1
ATOM 4625 N N . GLY B 1 77 ? -21.25 -16.984 -7.48 1 97.06 77 GLY B N 1
ATOM 4626 C CA . GLY B 1 77 ? -21.984 -17.766 -6.504 1 97.06 77 GLY B CA 1
ATOM 4627 C C . GLY B 1 77 ? -21.266 -19.047 -6.121 1 97.06 77 GLY B C 1
ATOM 4628 O O . GLY B 1 77 ? -20.062 -19.203 -6.391 1 97.06 77 GLY B O 1
ATOM 4629 N N . ALA B 1 78 ? -21.969 -19.922 -5.406 1 96.75 78 ALA B N 1
ATOM 4630 C CA . ALA B 1 78 ? -21.391 -21.172 -4.934 1 96.75 78 ALA B CA 1
ATOM 4631 C C . ALA B 1 78 ? -22.047 -22.375 -5.609 1 96.75 78 ALA B C 1
ATOM 4633 O O . ALA B 1 78 ? -23.078 -22.234 -6.277 1 96.75 78 ALA B O 1
ATOM 4634 N N . THR B 1 79 ? -21.406 -23.516 -5.512 1 98.19 79 THR B N 1
ATOM 4635 C CA . THR B 1 79 ? -22.062 -24.75 -5.914 1 98.19 79 THR B CA 1
ATOM 4636 C C . THR B 1 79 ? -23.297 -25.016 -5.066 1 98.19 79 THR B C 1
ATOM 4638 O O . THR B 1 79 ? -23.484 -24.406 -4.02 1 98.19 79 THR B O 1
ATOM 4641 N N . ARG B 1 80 ? -24.047 -25.922 -5.523 1 97.94 80 ARG B N 1
ATOM 4642 C CA . ARG B 1 80 ? -25.234 -26.328 -4.789 1 97.94 80 ARG B CA 1
ATOM 4643 C C . ARG B 1 80 ? -24.891 -26.812 -3.391 1 97.94 80 ARG B C 1
ATOM 4645 O O . ARG B 1 80 ? -23.766 -27.234 -3.141 1 97.94 80 ARG B O 1
ATOM 4652 N N . ARG B 1 81 ? -25.922 -26.828 -2.518 1 96 81 ARG B N 1
ATOM 4653 C CA . ARG B 1 81 ? -25.75 -27.375 -1.177 1 96 81 ARG B CA 1
ATOM 4654 C C . ARG B 1 81 ? -25.641 -28.891 -1.22 1 96 81 ARG B C 1
ATOM 4656 O O . ARG B 1 81 ? -26.188 -29.531 -2.127 1 96 81 ARG B O 1
ATOM 4663 N N . ALA B 1 82 ? -24.984 -29.391 -0.238 1 96.5 82 ALA B N 1
ATOM 4664 C CA . ALA B 1 82 ? -24.875 -30.844 -0.133 1 96.5 82 ALA B CA 1
ATOM 4665 C C . ALA B 1 82 ? -26.25 -31.484 -0.045 1 96.5 82 ALA B C 1
ATOM 4667 O O . ALA B 1 82 ? -27.109 -31.016 0.695 1 96.5 82 ALA B O 1
ATOM 4668 N N . GLY B 1 83 ? -26.438 -32.438 -0.837 1 96.06 83 GLY B N 1
ATOM 4669 C CA . GLY B 1 83 ? -27.672 -33.188 -0.765 1 96.06 83 GLY B CA 1
ATOM 4670 C C . GLY B 1 83 ? -28.812 -32.594 -1.545 1 96.06 83 GLY B C 1
ATOM 4671 O O . GLY B 1 83 ? -29.906 -33.125 -1.587 1 96.06 83 GLY B O 1
ATOM 4672 N N . VAL B 1 84 ? -28.594 -31.547 -2.227 1 96.81 84 VAL B N 1
ATOM 4673 C CA . VAL B 1 84 ? -29.625 -30.875 -3.014 1 96.81 84 VAL B CA 1
ATOM 4674 C C . VAL B 1 84 ? -29.25 -30.906 -4.492 1 96.81 84 VAL B C 1
ATOM 4676 O O . VAL B 1 84 ? -28.062 -30.922 -4.84 1 96.81 84 VAL B O 1
ATOM 4679 N N . ARG B 1 85 ? -30.344 -30.984 -5.305 1 96 85 ARG B N 1
ATOM 4680 C CA . ARG B 1 85 ? -30.062 -30.891 -6.734 1 96 85 ARG B CA 1
ATOM 4681 C C . ARG B 1 85 ? -29.812 -29.438 -7.145 1 96 85 ARG B C 1
ATOM 4683 O O . ARG B 1 85 ? -30.484 -28.516 -6.645 1 96 85 ARG B O 1
ATOM 4690 N N . ALA B 1 86 ? -28.812 -29.25 -8.078 1 98.12 86 ALA B N 1
ATOM 4691 C CA . ALA B 1 86 ? -28.422 -27.906 -8.516 1 98.12 86 ALA B CA 1
ATOM 4692 C C . ALA B 1 86 ? -29.656 -27.109 -8.953 1 98.12 86 ALA B C 1
ATOM 4694 O O . ALA B 1 86 ? -29.812 -25.953 -8.578 1 98.12 86 ALA B O 1
ATOM 4695 N N . GLY B 1 87 ? -30.531 -27.75 -9.742 1 97.25 87 GLY B N 1
ATOM 4696 C CA . GLY B 1 87 ? -31.703 -27.078 -10.258 1 97.25 87 GLY B CA 1
ATOM 4697 C C . GLY B 1 87 ? -32.688 -26.672 -9.172 1 97.25 87 GLY B C 1
ATOM 4698 O O . GLY B 1 87 ? -33.531 -25.797 -9.391 1 97.25 87 GLY B O 1
ATOM 4699 N N . ASP B 1 88 ? -32.625 -27.266 -7.996 1 97.5 88 ASP B N 1
ATOM 4700 C CA . ASP B 1 88 ? -33.531 -27.016 -6.895 1 97.5 88 ASP B CA 1
ATOM 4701 C C . ASP B 1 88 ? -32.906 -26.047 -5.875 1 97.5 88 ASP B C 1
ATOM 4703 O O . ASP B 1 88 ? -33.594 -25.625 -4.938 1 97.5 88 ASP B O 1
ATOM 4707 N N . ASP B 1 89 ? -31.703 -25.75 -5.984 1 97.56 89 ASP B N 1
ATOM 4708 C CA . ASP B 1 89 ? -31 -24.875 -5.055 1 97.56 89 ASP B CA 1
ATOM 4709 C C . ASP B 1 89 ? -31.312 -23.406 -5.348 1 97.56 89 ASP B C 1
ATOM 4711 O O . ASP B 1 89 ? -31.016 -22.906 -6.43 1 97.56 89 ASP B O 1
ATOM 4715 N N . PRO B 1 90 ? -31.906 -22.719 -4.387 1 96.12 90 PRO B N 1
ATOM 4716 C CA . PRO B 1 90 ? -32.312 -21.328 -4.633 1 96.12 90 PRO B CA 1
ATOM 4717 C C . PRO B 1 90 ? -31.141 -20.422 -4.977 1 96.12 90 PRO B C 1
ATOM 4719 O O . PRO B 1 90 ? -31.297 -19.469 -5.746 1 96.12 90 PRO B O 1
ATOM 4722 N N . GLN B 1 91 ? -30.031 -20.656 -4.406 1 95 91 GLN B N 1
ATOM 4723 C CA . GLN B 1 91 ? -28.859 -19.844 -4.699 1 95 91 GLN B CA 1
ATOM 4724 C C . GLN B 1 91 ? -28.359 -20.062 -6.125 1 95 91 GLN B C 1
ATOM 4726 O O . GLN B 1 91 ? -27.906 -19.141 -6.789 1 95 91 GLN B O 1
ATOM 4731 N N . VAL B 1 92 ? -28.391 -21.281 -6.574 1 98.19 92 VAL B N 1
ATOM 4732 C CA . VAL B 1 92 ? -28.016 -21.594 -7.949 1 98.19 92 VAL B CA 1
ATOM 4733 C C . VAL B 1 92 ? -29.031 -20.969 -8.906 1 98.19 92 VAL B C 1
ATOM 4735 O O . VAL B 1 92 ? -28.656 -20.422 -9.945 1 98.19 92 VAL B O 1
ATOM 4738 N N . ARG B 1 93 ? -30.281 -21.031 -8.562 1 97.56 93 ARG B N 1
ATOM 4739 C CA . ARG B 1 93 ? -31.328 -20.438 -9.391 1 97.56 93 ARG B CA 1
ATOM 4740 C C . ARG B 1 93 ? -31.156 -18.922 -9.492 1 97.56 93 ARG B C 1
ATOM 4742 O O . ARG B 1 93 ? -31.469 -18.328 -10.523 1 97.56 93 ARG B O 1
ATOM 4749 N N . ALA B 1 94 ? -30.734 -18.328 -8.43 1 97.19 94 ALA B N 1
ATOM 4750 C CA . ALA B 1 94 ? -30.516 -16.891 -8.414 1 97.19 94 ALA B CA 1
ATOM 4751 C C . ALA B 1 94 ? -29.438 -16.484 -9.422 1 97.19 94 ALA B C 1
ATOM 4753 O O . ALA B 1 94 ? -29.469 -15.398 -9.984 1 97.19 94 ALA B O 1
ATOM 4754 N N . LEU B 1 95 ? -28.469 -17.359 -9.625 1 98.38 95 LEU B N 1
ATOM 4755 C CA . LEU B 1 95 ? -27.438 -17.094 -10.617 1 98.38 95 LEU B CA 1
ATOM 4756 C C . LEU B 1 95 ? -28.031 -17.016 -12.023 1 98.38 95 LEU B C 1
ATOM 4758 O O . LEU B 1 95 ? -27.609 -16.188 -12.828 1 98.38 95 LEU B O 1
ATOM 4762 N N . LEU B 1 96 ? -29 -17.891 -12.297 1 97.62 96 LEU B N 1
ATOM 4763 C CA . LEU B 1 96 ? -29.672 -17.875 -13.586 1 97.62 96 LEU B CA 1
ATOM 4764 C C . LEU B 1 96 ? -30.531 -16.609 -13.734 1 97.62 96 LEU B C 1
ATOM 4766 O O . LEU B 1 96 ? -30.594 -16.031 -14.82 1 97.62 96 LEU B O 1
ATOM 4770 N N . ASP B 1 97 ? -31.109 -16.219 -12.648 1 96.5 97 ASP B N 1
ATOM 4771 C CA . ASP B 1 97 ? -31.984 -15.055 -12.664 1 96.5 97 ASP B CA 1
ATOM 4772 C C . ASP B 1 97 ? -31.203 -13.781 -12.953 1 96.5 97 ASP B C 1
ATOM 4774 O O . ASP B 1 97 ? -31.766 -12.797 -13.445 1 96.5 97 ASP B O 1
ATOM 4778 N N . ALA B 1 98 ? -29.922 -13.789 -12.656 1 96.75 98 ALA B N 1
ATOM 4779 C CA . ALA B 1 98 ? -29.078 -12.625 -12.922 1 96.75 98 ALA B CA 1
ATOM 4780 C C . ALA B 1 98 ? -28.875 -12.43 -14.422 1 96.75 98 ALA B C 1
ATOM 4782 O O . ALA B 1 98 ? -28.438 -11.359 -14.867 1 96.75 98 ALA B O 1
ATOM 4783 N N . ALA B 1 99 ? -29.109 -13.391 -15.258 1 95.62 99 ALA B N 1
ATOM 4784 C CA . ALA B 1 99 ? -29.156 -13.375 -16.719 1 95.62 99 ALA B CA 1
ATOM 4785 C C . ALA B 1 99 ? -27.812 -12.953 -17.312 1 95.62 99 ALA B C 1
ATOM 4787 O O . ALA B 1 99 ? -27.766 -12.273 -18.344 1 95.62 99 ALA B O 1
ATOM 4788 N N . THR B 1 100 ? -26.719 -13.227 -16.641 1 97.81 100 THR B N 1
ATOM 4789 C CA . THR B 1 100 ? -25.391 -12.969 -17.172 1 97.81 100 THR B CA 1
ATOM 4790 C C . THR B 1 100 ? -24.938 -14.109 -18.078 1 97.81 100 THR B C 1
ATOM 4792 O O . THR B 1 100 ? -25.328 -15.258 -17.875 1 97.81 100 THR B O 1
ATOM 4795 N N . PRO B 1 101 ? -24.125 -13.82 -19.078 1 97.81 101 PRO B N 1
ATOM 4796 C CA . PRO B 1 101 ? -23.594 -14.883 -19.938 1 97.81 101 PRO B CA 1
ATOM 4797 C C . PRO B 1 101 ? -22.641 -15.812 -19.203 1 97.81 101 PRO B C 1
ATOM 4799 O O . PRO B 1 101 ? -22.531 -17 -19.562 1 97.81 101 PRO B O 1
ATOM 4802 N N . VAL B 1 102 ? -21.953 -15.305 -18.234 1 98.69 102 VAL B N 1
ATOM 4803 C CA . VAL B 1 102 ? -20.938 -16.078 -17.516 1 98.69 102 VAL B CA 1
ATOM 4804 C C . VAL B 1 102 ? -21.328 -16.172 -16.031 1 98.69 102 VAL B C 1
ATOM 4806 O O . VAL B 1 102 ? -21.844 -15.219 -15.453 1 98.69 102 VAL B O 1
ATOM 4809 N N . VAL B 1 103 ? -21.156 -17.344 -15.477 1 98.88 103 VAL B N 1
ATOM 4810 C CA . VAL B 1 103 ? -21.312 -17.578 -14.047 1 98.88 103 VAL B CA 1
ATOM 4811 C C . VAL B 1 103 ? -20 -18.109 -13.469 1 98.88 103 VAL B C 1
ATOM 4813 O O . VAL B 1 103 ? -19.406 -19.047 -14.016 1 98.88 103 VAL B O 1
ATOM 4816 N N . THR B 1 104 ? -19.547 -17.438 -12.43 1 98.88 104 THR B N 1
ATOM 4817 C CA . THR B 1 104 ? -18.375 -17.906 -11.703 1 98.88 104 THR B CA 1
ATOM 4818 C C . THR B 1 104 ? -18.781 -18.594 -10.398 1 98.88 104 THR B C 1
ATOM 4820 O O . THR B 1 104 ? -19.469 -18 -9.57 1 98.88 104 THR B O 1
ATOM 4823 N N . LEU B 1 105 ? -18.344 -19.828 -10.25 1 98.75 105 LEU B N 1
ATOM 4824 C CA . LEU B 1 105 ? -18.641 -20.609 -9.055 1 98.75 105 LEU B CA 1
ATOM 4825 C C . LEU B 1 105 ? -17.406 -20.75 -8.172 1 98.75 105 LEU B C 1
ATOM 4827 O O . LEU B 1 105 ? -16.297 -20.938 -8.672 1 98.75 105 LEU B O 1
ATOM 4831 N N . VAL B 1 106 ? -17.625 -20.578 -6.871 1 97.94 106 VAL B N 1
ATOM 4832 C CA . VAL B 1 106 ? -16.562 -20.953 -5.938 1 97.94 106 VAL B CA 1
ATOM 4833 C C . VAL B 1 106 ? -16.812 -22.375 -5.418 1 97.94 106 VAL B C 1
ATOM 4835 O O . VAL B 1 106 ? -17.969 -22.75 -5.16 1 97.94 106 VAL B O 1
ATOM 4838 N N . ALA B 1 107 ? -15.812 -23.141 -5.391 1 98 107 ALA B N 1
ATOM 4839 C CA . ALA B 1 107 ? -15.875 -24.516 -4.895 1 98 107 ALA B CA 1
ATOM 4840 C C . ALA B 1 107 ? -14.625 -24.859 -4.086 1 98 107 ALA B C 1
ATOM 4842 O O . ALA B 1 107 ? -13.516 -24.469 -4.445 1 98 107 ALA B O 1
ATOM 4843 N N . LYS B 1 108 ? -14.852 -25.625 -2.998 1 96.5 108 LYS B N 1
ATOM 4844 C CA . LYS B 1 108 ? -13.711 -26.047 -2.186 1 96.5 108 LYS B CA 1
ATOM 4845 C C . LYS B 1 108 ? -12.852 -27.062 -2.93 1 96.5 108 LYS B C 1
ATOM 4847 O O . LYS B 1 108 ? -13.375 -27.984 -3.561 1 96.5 108 LYS B O 1
ATOM 4852 N N . SER B 1 109 ? -11.57 -26.844 -2.861 1 97.69 109 SER B N 1
ATOM 4853 C CA . SER B 1 109 ? -10.633 -27.766 -3.492 1 97.69 109 SER B CA 1
ATOM 4854 C C . SER B 1 109 ? -9.617 -28.297 -2.484 1 97.69 109 SER B C 1
ATOM 4856 O O . SER B 1 109 ? -8.68 -29.016 -2.855 1 97.69 109 SER B O 1
ATOM 4858 N N . ASP B 1 110 ? -9.727 -27.891 -1.239 1 96.62 110 ASP B N 1
ATOM 4859 C CA . ASP B 1 110 ? -9 -28.438 -0.096 1 96.62 110 ASP B CA 1
ATOM 4860 C C . ASP B 1 110 ? -9.875 -29.375 0.722 1 96.62 110 ASP B C 1
ATOM 4862 O O . ASP B 1 110 ? -10.883 -28.953 1.292 1 96.62 110 ASP B O 1
ATOM 4866 N N . VAL B 1 111 ? -9.43 -30.609 0.831 1 96.38 111 VAL B N 1
ATOM 4867 C CA . VAL B 1 111 ? -10.25 -31.641 1.474 1 96.38 111 VAL B CA 1
ATOM 4868 C C . VAL B 1 111 ? -10.523 -31.234 2.922 1 96.38 111 VAL B C 1
ATOM 4870 O O . VAL B 1 111 ? -11.57 -31.594 3.479 1 96.38 111 VAL B O 1
ATOM 4873 N N . ARG B 1 112 ? -9.664 -30.594 3.6 1 95.06 112 ARG B N 1
ATOM 4874 C CA . ARG B 1 112 ? -9.859 -30.141 4.977 1 95.06 112 ARG B CA 1
ATOM 4875 C C . ARG B 1 112 ? -11.055 -29.203 5.086 1 95.06 112 ARG B C 1
ATOM 4877 O O . ARG B 1 112 ? -11.82 -29.281 6.047 1 95.06 112 ARG B O 1
ATOM 4884 N N . HIS B 1 113 ? -11.195 -28.328 4.035 1 94.31 113 HIS B N 1
ATOM 4885 C CA . HIS B 1 113 ? -12.336 -27.422 4.008 1 94.31 113 HIS B CA 1
ATOM 4886 C C . HIS B 1 113 ? -13.625 -28.156 3.678 1 94.31 113 HIS B C 1
ATOM 4888 O O . HIS B 1 113 ? -14.703 -27.812 4.168 1 94.31 113 HIS B O 1
ATOM 4894 N N . VAL B 1 114 ? -13.531 -29.188 2.885 1 96 114 VAL B N 1
ATOM 4895 C CA . VAL B 1 114 ? -14.688 -29.984 2.518 1 96 114 VAL B CA 1
ATOM 4896 C C . VAL B 1 114 ? -15.242 -30.688 3.754 1 96 114 VAL B C 1
ATOM 4898 O O . VAL B 1 114 ? -16.438 -30.641 4.023 1 96 114 VAL B O 1
ATOM 4901 N N . GLU B 1 115 ? -14.344 -31.234 4.5 1 94.62 115 GLU B N 1
ATOM 4902 C CA . GLU B 1 115 ? -14.742 -32.062 5.625 1 94.62 115 GLU B CA 1
ATOM 4903 C C . GLU B 1 115 ? -15.07 -31.234 6.855 1 94.62 115 GLU B C 1
ATOM 4905 O O . GLU B 1 115 ? -16.016 -31.531 7.586 1 94.62 115 GLU B O 1
ATOM 4910 N N . ARG B 1 116 ? -14.352 -30.172 7.055 1 90.69 116 ARG B N 1
ATOM 4911 C CA . ARG B 1 116 ? -14.461 -29.469 8.328 1 90.69 116 ARG B CA 1
ATOM 4912 C C . ARG B 1 116 ? -15.32 -28.219 8.188 1 90.69 116 ARG B C 1
ATOM 4914 O O . ARG B 1 116 ? -16 -27.828 9.133 1 90.69 116 ARG B O 1
ATOM 4921 N N . ALA B 1 117 ? -15.25 -27.547 7.051 1 86.94 117 ALA B N 1
ATOM 4922 C CA . ALA B 1 117 ? -16.016 -26.312 6.867 1 86.94 117 ALA B CA 1
ATOM 4923 C C . ALA B 1 117 ? -17.391 -26.594 6.27 1 86.94 117 ALA B C 1
ATOM 4925 O O . ALA B 1 117 ? -18.406 -26.109 6.781 1 86.94 117 ALA B O 1
ATOM 4926 N N . LEU B 1 118 ? -17.406 -27.359 5.18 1 90.5 118 LEU B N 1
ATOM 4927 C CA . LEU B 1 118 ? -18.672 -27.688 4.523 1 90.5 118 LEU B CA 1
ATOM 4928 C C . LEU B 1 118 ? -19.375 -28.828 5.238 1 90.5 118 LEU B C 1
ATOM 4930 O O . LEU B 1 118 ? -20.578 -29.047 5.043 1 90.5 118 LEU B O 1
ATOM 4934 N N . LYS B 1 119 ? -18.562 -29.578 6.023 1 91.5 119 LYS B N 1
ATOM 4935 C CA . LYS B 1 119 ? -19.078 -30.719 6.777 1 91.5 119 LYS B CA 1
ATOM 4936 C C . LYS B 1 119 ? -19.766 -31.719 5.859 1 91.5 119 LYS B C 1
ATOM 4938 O O . LYS B 1 119 ? -20.906 -32.125 6.113 1 91.5 119 LYS B O 1
ATOM 4943 N N . THR B 1 120 ? -19.078 -32.062 4.746 1 95.88 120 THR B N 1
ATOM 4944 C CA . THR B 1 120 ? -19.562 -33.062 3.793 1 95.88 120 THR B CA 1
ATOM 4945 C C . THR B 1 120 ? -18.422 -33.969 3.33 1 95.88 120 THR B C 1
ATOM 4947 O O . THR B 1 120 ? -17.312 -33.938 3.895 1 95.88 120 THR B O 1
ATOM 4950 N N . THR B 1 121 ? -18.656 -34.875 2.385 1 97.75 121 THR B N 1
ATOM 4951 C CA . THR B 1 121 ? -17.656 -35.875 1.993 1 97.75 121 THR B CA 1
ATOM 4952 C C . THR B 1 121 ? -16.953 -35.469 0.703 1 97.75 121 THR B C 1
ATOM 4954 O O . THR B 1 121 ? -17.469 -34.625 -0.052 1 97.75 121 THR B O 1
ATOM 4957 N N . ARG B 1 122 ? -15.805 -36.094 0.468 1 98 122 ARG B N 1
ATOM 4958 C CA . ARG B 1 122 ? -15.031 -35.875 -0.752 1 98 122 ARG B CA 1
ATOM 4959 C C . ARG B 1 122 ? -15.891 -36.094 -1.991 1 98 122 ARG B C 1
ATOM 4961 O O . ARG B 1 122 ? -15.898 -35.281 -2.906 1 98 122 ARG B O 1
ATOM 4968 N N . THR B 1 123 ? -16.578 -37.188 -1.957 1 98.25 123 THR B N 1
ATOM 4969 C CA . THR B 1 123 ? -17.406 -37.594 -3.094 1 98.25 123 THR B CA 1
ATOM 4970 C C . THR B 1 123 ? -18.562 -36.594 -3.299 1 98.25 123 THR B C 1
ATOM 4972 O O . THR B 1 123 ? -18.859 -36.219 -4.43 1 98.25 123 THR B O 1
ATOM 4975 N N . GLU B 1 124 ? -19.141 -36.219 -2.268 1 98.5 124 GLU B N 1
ATOM 4976 C CA . GLU B 1 124 ? -20.25 -35.281 -2.371 1 98.5 124 GLU B CA 1
ATOM 4977 C C . GLU B 1 124 ? -19.797 -33.906 -2.9 1 98.5 124 GLU B C 1
ATOM 4979 O O . GLU B 1 124 ? -20.5 -33.281 -3.695 1 98.5 124 GLU B O 1
ATOM 4984 N N . ASN B 1 125 ? -18.703 -33.438 -2.434 1 98.56 125 ASN B N 1
ATOM 4985 C CA . ASN B 1 125 ? -18.188 -32.188 -2.941 1 98.56 125 ASN B CA 1
ATOM 4986 C C . ASN B 1 125 ? -17.953 -32.25 -4.445 1 98.56 125 ASN B C 1
ATOM 4988 O O . ASN B 1 125 ? -18.281 -31.297 -5.168 1 98.56 125 ASN B O 1
ATOM 4992 N N . LEU B 1 126 ? -17.344 -33.312 -4.914 1 98.75 126 LEU B N 1
ATOM 4993 C CA . LEU B 1 126 ? -17.141 -33.469 -6.348 1 98.75 126 LEU B CA 1
ATOM 4994 C C . LEU B 1 126 ? -18.469 -33.531 -7.086 1 98.75 126 LEU B C 1
ATOM 4996 O O . LEU B 1 126 ? -18.609 -33 -8.188 1 98.75 126 LEU B O 1
ATOM 5000 N N . ALA B 1 127 ? -19.453 -34.188 -6.473 1 98.81 127 ALA B N 1
ATOM 5001 C CA . ALA B 1 127 ? -20.781 -34.219 -7.059 1 98.81 127 ALA B CA 1
ATOM 5002 C C . ALA B 1 127 ? -21.406 -32.844 -7.117 1 98.81 127 ALA B C 1
ATOM 5004 O O . ALA B 1 127 ? -22.109 -32.5 -8.078 1 98.81 127 ALA B O 1
ATOM 5005 N N . MET B 1 128 ? -21.234 -32.094 -6.102 1 98.81 128 MET B N 1
ATOM 5006 C CA . MET B 1 128 ? -21.719 -30.719 -6.062 1 98.81 128 MET B CA 1
ATOM 5007 C C . MET B 1 128 ? -21.141 -29.906 -7.223 1 98.81 128 MET B C 1
ATOM 5009 O O . MET B 1 128 ? -21.875 -29.188 -7.902 1 98.81 128 MET B O 1
ATOM 5013 N N . ILE B 1 129 ? -19.844 -30.047 -7.469 1 98.88 129 ILE B N 1
ATOM 5014 C CA . ILE B 1 129 ? -19.172 -29.344 -8.555 1 98.88 129 ILE B CA 1
ATOM 5015 C C . ILE B 1 129 ? -19.734 -29.797 -9.898 1 98.88 129 ILE B C 1
ATOM 5017 O O . ILE B 1 129 ? -20.188 -28.969 -10.695 1 98.88 129 ILE B O 1
ATOM 5021 N N . ALA B 1 130 ? -19.797 -31.094 -10.102 1 98.81 130 ALA B N 1
ATOM 5022 C CA . ALA B 1 130 ? -20.25 -31.656 -11.367 1 98.81 130 ALA B CA 1
ATOM 5023 C C . ALA B 1 130 ? -21.703 -31.266 -11.664 1 98.81 130 ALA B C 1
ATOM 5025 O O . ALA B 1 130 ? -22.016 -30.844 -12.773 1 98.81 130 ALA B O 1
ATOM 5026 N N . ASP B 1 131 ? -22.516 -31.406 -10.672 1 98.81 131 ASP B N 1
ATOM 5027 C CA . ASP B 1 131 ? -23.953 -31.156 -10.82 1 98.81 131 ASP B CA 1
ATOM 5028 C C . ASP B 1 131 ? -24.219 -29.688 -11.133 1 98.81 131 ASP B C 1
ATOM 5030 O O . ASP B 1 131 ? -24.984 -29.375 -12.047 1 98.81 131 ASP B O 1
ATOM 5034 N N . THR B 1 132 ? -23.609 -28.812 -10.391 1 98.94 132 THR B N 1
ATOM 5035 C CA . THR B 1 132 ? -23.859 -27.391 -10.562 1 98.94 132 THR B CA 1
ATOM 5036 C C . THR B 1 132 ? -23.328 -26.891 -11.898 1 98.94 132 THR B C 1
ATOM 5038 O O . THR B 1 132 ? -24.016 -26.172 -12.625 1 98.94 132 THR B O 1
ATOM 5041 N N . VAL B 1 133 ? -22.094 -27.281 -12.289 1 98.88 133 VAL B N 1
ATOM 5042 C CA . VAL B 1 133 ? -21.484 -26.844 -13.547 1 98.88 133 VAL B CA 1
ATOM 5043 C C . VAL B 1 133 ? -22.312 -27.359 -14.719 1 98.88 133 VAL B C 1
ATOM 5045 O O . VAL B 1 133 ? -22.656 -26.609 -15.633 1 98.88 133 VAL B O 1
ATOM 5048 N N . SER B 1 134 ? -22.672 -28.625 -14.68 1 98.81 134 SER B N 1
ATOM 5049 C CA . SER B 1 134 ? -23.422 -29.234 -15.773 1 98.81 134 SER B CA 1
ATOM 5050 C C . SER B 1 134 ? -24.781 -28.562 -15.93 1 98.81 134 SER B C 1
ATOM 5052 O O . SER B 1 134 ? -25.25 -28.328 -17.047 1 98.81 134 SER B O 1
ATOM 5054 N N . PHE B 1 135 ? -25.391 -28.312 -14.828 1 98.75 135 PHE B N 1
ATOM 5055 C CA . PHE B 1 135 ? -26.703 -27.672 -14.852 1 98.75 135 PHE B CA 1
ATOM 5056 C C . PHE B 1 135 ? -26.625 -26.312 -15.508 1 98.75 135 PHE B C 1
ATOM 5058 O O . PHE B 1 135 ? -27.438 -26 -16.391 1 98.75 135 PHE B O 1
ATOM 5065 N N . LEU B 1 136 ? -25.672 -25.453 -15.086 1 98.81 136 LEU B N 1
ATOM 5066 C CA . LEU B 1 136 ? -25.531 -24.094 -15.602 1 98.81 136 LEU B CA 1
ATOM 5067 C C . LEU B 1 136 ? -25.156 -24.109 -17.078 1 98.81 136 LEU B C 1
ATOM 5069 O O . LEU B 1 136 ? -25.656 -23.297 -17.859 1 98.81 136 LEU B O 1
ATOM 5073 N N . VAL B 1 137 ? -24.266 -25.062 -17.469 1 98.81 137 VAL B N 1
ATOM 5074 C CA . VAL B 1 137 ? -23.875 -25.203 -18.875 1 98.81 137 VAL B CA 1
ATOM 5075 C C . VAL B 1 137 ? -25.094 -25.594 -19.703 1 98.81 137 VAL B C 1
ATOM 5077 O O . VAL B 1 137 ? -25.297 -25.062 -20.797 1 98.81 137 VAL B O 1
ATOM 5080 N N . ALA B 1 138 ? -25.875 -26.484 -19.188 1 98.56 138 ALA B N 1
ATOM 5081 C CA . ALA B 1 138 ? -27.078 -26.922 -19.891 1 98.56 138 ALA B CA 1
ATOM 5082 C C . ALA B 1 138 ? -28.062 -25.766 -20.062 1 98.56 138 ALA B C 1
ATOM 5084 O O . ALA B 1 138 ? -28.828 -25.734 -21.031 1 98.56 138 ALA B O 1
ATOM 5085 N N . GLU B 1 139 ? -28.016 -24.891 -19.141 1 98.38 139 GLU B N 1
ATOM 5086 C CA . GLU B 1 139 ? -28.891 -23.719 -19.203 1 98.38 139 GLU B CA 1
ATOM 5087 C C . GLU B 1 139 ? -28.281 -22.625 -20.078 1 98.38 139 GLU B C 1
ATOM 5089 O O . GLU B 1 139 ? -28.781 -21.5 -20.125 1 98.38 139 GLU B O 1
ATOM 5094 N N . GLY B 1 140 ? -27.156 -22.859 -20.719 1 98.19 140 GLY B N 1
ATOM 5095 C CA . GLY B 1 140 ? -26.594 -21.984 -21.734 1 98.19 140 GLY B CA 1
ATOM 5096 C C . GLY B 1 140 ? -25.578 -21 -21.172 1 98.19 140 GLY B C 1
ATOM 5097 O O . GLY B 1 140 ? -25.234 -20.016 -21.812 1 98.19 140 GLY B O 1
ATOM 5098 N N . ARG B 1 141 ? -25.094 -21.203 -19.969 1 98.56 141 ARG B N 1
ATOM 5099 C CA . ARG B 1 141 ? -24.125 -20.297 -19.359 1 98.56 141 ARG B CA 1
ATOM 5100 C C . ARG B 1 141 ? -22.703 -20.797 -19.562 1 98.56 141 ARG B C 1
ATOM 5102 O O . ARG B 1 141 ? -22.469 -22.016 -19.625 1 98.56 141 ARG B O 1
ATOM 5109 N N . ARG B 1 142 ? -21.781 -19.859 -19.781 1 98.69 142 ARG B N 1
ATOM 5110 C CA . ARG B 1 142 ? -20.359 -20.156 -19.656 1 98.69 142 ARG B CA 1
ATOM 5111 C C . ARG B 1 142 ? -19.922 -20.156 -18.188 1 98.69 142 ARG B C 1
ATOM 5113 O O . ARG B 1 142 ? -20.281 -19.25 -17.438 1 98.69 142 ARG B O 1
ATOM 5120 N N . VAL B 1 143 ? -19.156 -21.203 -17.766 1 98.81 143 VAL B N 1
ATOM 5121 C CA . VAL B 1 143 ? -18.906 -21.359 -16.344 1 98.81 143 VAL B CA 1
ATOM 5122 C C . VAL B 1 143 ? -17.406 -21.234 -16.062 1 98.81 143 VAL B C 1
ATOM 5124 O O . VAL B 1 143 ? -16.594 -21.906 -16.719 1 98.81 143 VAL B O 1
ATOM 5127 N N . VAL B 1 144 ? -17.031 -20.328 -15.164 1 98.81 144 VAL B N 1
ATOM 5128 C CA . VAL B 1 144 ? -15.719 -20.266 -14.539 1 98.81 144 VAL B CA 1
ATOM 5129 C C . VAL B 1 144 ? -15.789 -20.859 -13.125 1 98.81 144 VAL B C 1
ATOM 5131 O O . VAL B 1 144 ? -16.719 -20.547 -12.367 1 98.81 144 VAL B O 1
ATOM 5134 N N . LEU B 1 145 ? -14.898 -21.766 -12.828 1 98.81 145 LEU B N 1
ATOM 5135 C CA . LEU B 1 145 ? -14.867 -22.312 -11.469 1 98.81 145 LEU B CA 1
ATOM 5136 C C . LEU B 1 145 ? -13.641 -21.812 -10.719 1 98.81 145 LEU B C 1
ATOM 5138 O O . LEU B 1 145 ? -12.508 -22.062 -11.133 1 98.81 145 LEU B O 1
ATOM 5142 N N . ASP B 1 146 ? -13.883 -21.062 -9.656 1 98.81 146 ASP B N 1
ATOM 5143 C CA . ASP B 1 146 ? -12.82 -20.688 -8.727 1 98.81 146 ASP B CA 1
ATOM 5144 C C . ASP B 1 146 ? -12.562 -21.812 -7.715 1 98.81 146 ASP B C 1
ATOM 5146 O O . ASP B 1 146 ? -13.352 -22 -6.789 1 98.81 146 ASP B O 1
ATOM 5150 N N . ALA B 1 147 ? -11.453 -22.484 -7.902 1 98.69 147 ALA B N 1
ATOM 5151 C CA . ALA B 1 147 ? -11.07 -23.547 -6.98 1 98.69 147 ALA B CA 1
ATOM 5152 C C . ALA B 1 147 ? -10.5 -22.984 -5.688 1 98.69 147 ALA B C 1
ATOM 5154 O O . ALA B 1 147 ? -9.289 -22.812 -5.559 1 98.69 147 ALA B O 1
ATOM 5155 N N . GLU B 1 148 ? -11.375 -22.766 -4.746 1 97.12 148 GLU B N 1
ATOM 5156 C CA . GLU B 1 148 ? -11.008 -22.109 -3.492 1 97.12 148 GLU B CA 1
ATOM 5157 C C . GLU B 1 148 ? -10.039 -22.969 -2.686 1 97.12 148 GLU B C 1
ATOM 5159 O O . GLU B 1 148 ? -10.188 -24.188 -2.607 1 97.12 148 GLU B O 1
ATOM 5164 N N . HIS B 1 149 ? -9.055 -22.344 -2.059 1 96.5 149 HIS B N 1
ATOM 5165 C CA . HIS B 1 149 ? -7.996 -22.953 -1.263 1 96.5 149 HIS B CA 1
ATOM 5166 C C . HIS B 1 149 ? -7.25 -24.016 -2.062 1 96.5 149 HIS B C 1
ATOM 5168 O O . HIS B 1 149 ? -6.871 -25.062 -1.517 1 96.5 149 HIS B O 1
ATOM 5174 N N . PHE B 1 150 ? -7.102 -23.812 -3.318 1 98.44 150 PHE B N 1
ATOM 5175 C CA . PHE B 1 150 ? -6.535 -24.828 -4.195 1 98.44 150 PHE B CA 1
ATOM 5176 C C . PHE B 1 150 ? -5.09 -25.125 -3.816 1 98.44 150 PHE B C 1
ATOM 5178 O O . PHE B 1 150 ? -4.715 -26.281 -3.623 1 98.44 150 PHE B O 1
ATOM 5185 N N . PHE B 1 151 ? -4.258 -24.094 -3.715 1 98.44 151 PHE B N 1
ATOM 5186 C CA . PHE B 1 151 ? -2.822 -24.312 -3.547 1 98.44 151 PHE B CA 1
ATOM 5187 C C . PHE B 1 151 ? -2.525 -24.969 -2.205 1 98.44 151 PHE B C 1
ATOM 5189 O O . PHE B 1 151 ? -1.705 -25.891 -2.129 1 98.44 151 PHE B O 1
ATOM 5196 N N . ASP B 1 152 ? -3.201 -24.5 -1.182 1 96.56 152 ASP B N 1
ATOM 5197 C CA . ASP B 1 152 ? -3.078 -25.172 0.104 1 96.56 152 ASP B CA 1
ATOM 5198 C C . ASP B 1 152 ? -3.576 -26.625 0.012 1 96.56 152 ASP B C 1
ATOM 5200 O O . ASP B 1 152 ? -2.955 -27.531 0.561 1 96.56 152 ASP B O 1
ATOM 5204 N N . GLY B 1 153 ? -4.699 -26.812 -0.64 1 97.62 153 GLY B N 1
ATOM 5205 C CA . GLY B 1 153 ? -5.254 -28.141 -0.824 1 97.62 153 GLY B CA 1
ATOM 5206 C C . GLY B 1 153 ? -4.348 -29.062 -1.618 1 97.62 153 GLY B C 1
ATOM 5207 O O . GLY B 1 153 ? -4.223 -30.25 -1.3 1 97.62 153 GLY B O 1
ATOM 5208 N N . TYR B 1 154 ? -3.764 -28.516 -2.65 1 98.12 154 TYR B N 1
ATOM 5209 C CA . TYR B 1 154 ? -2.852 -29.297 -3.475 1 98.12 154 TYR B CA 1
ATOM 5210 C C . TYR B 1 154 ? -1.637 -29.75 -2.672 1 98.12 154 TYR B C 1
ATOM 5212 O O . TYR B 1 154 ? -1.18 -30.891 -2.807 1 98.12 154 TYR B O 1
ATOM 5220 N N . ARG B 1 155 ? -1.052 -28.906 -1.853 1 96.69 155 ARG B N 1
ATOM 5221 C CA . ARG B 1 155 ? 0.104 -29.234 -1.023 1 96.69 155 ARG B CA 1
ATOM 5222 C C . ARG B 1 155 ? -0.252 -30.281 0.017 1 96.69 155 ARG B C 1
ATOM 5224 O O . ARG B 1 155 ? 0.591 -31.094 0.394 1 96.69 155 ARG B O 1
ATOM 5231 N N . TYR B 1 156 ? -1.517 -30.297 0.459 1 96.81 156 TYR B N 1
ATOM 5232 C CA . TYR B 1 156 ? -1.979 -31.266 1.446 1 96.81 156 TYR B CA 1
ATOM 5233 C C . TYR B 1 156 ? -2.369 -32.594 0.779 1 96.81 156 TYR B C 1
ATOM 5235 O O . TYR B 1 156 ? -1.992 -33.656 1.249 1 96.81 156 TYR B O 1
ATOM 5243 N N . ASP B 1 157 ? -3.137 -32.562 -0.3 1 97.94 157 ASP B N 1
ATOM 5244 C CA . ASP B 1 157 ? -3.643 -33.688 -1.059 1 97.94 157 ASP B CA 1
ATOM 5245 C C . ASP B 1 157 ? -3.77 -33.344 -2.541 1 97.94 157 ASP B C 1
ATOM 5247 O O . ASP B 1 157 ? -4.855 -33 -3.016 1 97.94 157 ASP B O 1
ATOM 5251 N N . ALA B 1 158 ? -2.668 -33.562 -3.268 1 97.19 158 ALA B N 1
ATOM 5252 C CA . ALA B 1 158 ? -2.57 -33.156 -4.668 1 97.19 158 ALA B CA 1
ATOM 5253 C C . ALA B 1 158 ? -3.613 -33.875 -5.52 1 97.19 158 ALA B C 1
ATOM 5255 O O . ALA B 1 158 ? -4.164 -33.281 -6.457 1 97.19 158 ALA B O 1
ATOM 5256 N N . GLU B 1 159 ? -3.873 -35.094 -5.215 1 96.88 159 GLU B N 1
ATOM 5257 C CA . GLU B 1 159 ? -4.805 -35.875 -6.008 1 96.88 159 GLU B CA 1
ATOM 5258 C C . GLU B 1 159 ? -6.23 -35.344 -5.875 1 96.88 159 GLU B C 1
ATOM 5260 O O . GLU B 1 159 ? -6.961 -35.25 -6.863 1 96.88 159 GLU B O 1
ATOM 5265 N N . TYR B 1 160 ? -6.586 -35.062 -4.699 1 97.88 160 TYR B N 1
ATOM 5266 C CA . TYR B 1 160 ? -7.949 -34.562 -4.508 1 97.88 160 TYR B CA 1
ATOM 5267 C C . TYR B 1 160 ? -8.133 -33.219 -5.16 1 97.88 160 TYR B C 1
ATOM 5269 O O . TYR B 1 160 ? -9.148 -32.969 -5.816 1 97.88 160 TYR B O 1
ATOM 5277 N N . ALA B 1 161 ? -7.207 -32.281 -4.875 1 97.81 161 ALA B N 1
ATOM 5278 C CA . ALA B 1 161 ? -7.289 -30.953 -5.496 1 97.81 161 ALA B CA 1
ATOM 5279 C C . ALA B 1 161 ? -7.398 -31.062 -7.012 1 97.81 161 ALA B C 1
ATOM 5281 O O . ALA B 1 161 ? -8.18 -30.359 -7.641 1 97.81 161 ALA B O 1
ATOM 5282 N N . THR B 1 162 ? -6.633 -31.984 -7.559 1 97 162 THR B N 1
ATOM 5283 C CA . THR B 1 162 ? -6.66 -32.219 -9 1 97 162 THR B CA 1
ATOM 5284 C C . THR B 1 162 ? -8.008 -32.781 -9.43 1 97 162 THR B C 1
ATOM 5286 O O . THR B 1 162 ? -8.523 -32.438 -10.492 1 97 162 THR B O 1
ATOM 5289 N N . SER B 1 163 ? -8.562 -33.656 -8.633 1 97.38 163 SER B N 1
ATOM 5290 C CA . SER B 1 163 ? -9.867 -34.219 -8.945 1 97.38 163 SER B CA 1
ATOM 5291 C C . SER B 1 163 ? -10.945 -33.156 -9.031 1 97.38 163 SER B C 1
ATOM 5293 O O . SER B 1 163 ? -11.867 -33.25 -9.836 1 97.38 163 SER B O 1
ATOM 5295 N N . ALA B 1 164 ? -10.859 -32.156 -8.172 1 98.06 164 ALA B N 1
ATOM 5296 C CA . ALA B 1 164 ? -11.805 -31.062 -8.227 1 98.06 164 ALA B CA 1
ATOM 5297 C C . ALA B 1 164 ? -11.711 -30.328 -9.562 1 98.06 164 ALA B C 1
ATOM 5299 O O . ALA B 1 164 ? -12.734 -30 -10.172 1 98.06 164 ALA B O 1
ATOM 5300 N N . VAL B 1 165 ? -10.508 -30.094 -10.031 1 97.69 165 VAL B N 1
ATOM 5301 C CA . VAL B 1 165 ? -10.25 -29.406 -11.289 1 97.69 165 VAL B CA 1
ATOM 5302 C C . VAL B 1 165 ? -10.781 -30.25 -12.453 1 97.69 165 VAL B C 1
ATOM 5304 O O . VAL B 1 165 ? -11.508 -29.734 -13.312 1 97.69 165 VAL B O 1
ATOM 5307 N N . ARG B 1 166 ? -10.5 -31.5 -12.438 1 96.56 166 ARG B N 1
ATOM 5308 C CA . ARG B 1 166 ? -10.93 -32.406 -13.5 1 96.56 166 ARG B CA 1
ATOM 5309 C C . ARG B 1 166 ? -12.445 -32.531 -13.555 1 96.56 166 ARG B C 1
ATOM 5311 O O . ARG B 1 166 ? -13.039 -32.5 -14.641 1 96.56 166 ARG B O 1
ATOM 5318 N N . THR B 1 167 ? -13 -32.656 -12.383 1 97.94 167 THR B N 1
ATOM 5319 C CA . THR B 1 167 ? -14.453 -32.75 -12.305 1 97.94 167 THR B CA 1
ATOM 5320 C C . THR B 1 167 ? -15.133 -31.547 -12.938 1 97.94 167 THR B C 1
ATOM 5322 O O . THR B 1 167 ? -16.125 -31.688 -13.656 1 97.94 167 THR B O 1
ATOM 5325 N N . ALA B 1 168 ? -14.617 -30.375 -12.656 1 98.31 168 ALA B N 1
ATOM 5326 C CA . ALA B 1 168 ? -15.172 -29.141 -13.203 1 98.31 168 ALA B CA 1
ATOM 5327 C C . ALA B 1 168 ? -15.078 -29.125 -14.727 1 98.31 168 ALA B C 1
ATOM 5329 O O . ALA B 1 168 ? -16.062 -28.812 -15.414 1 98.31 168 ALA B O 1
ATOM 5330 N N . PHE B 1 169 ? -13.891 -29.453 -15.305 1 97.06 169 PHE B N 1
ATOM 5331 C CA . PHE B 1 169 ? -13.703 -29.453 -16.75 1 97.06 169 PHE B CA 1
ATOM 5332 C C . PHE B 1 169 ? -14.578 -30.516 -17.406 1 97.06 169 PHE B C 1
ATOM 5334 O O . PHE B 1 169 ? -15.203 -30.25 -18.438 1 97.06 169 PHE B O 1
ATOM 5341 N N . ASP B 1 170 ? -14.648 -31.688 -16.781 1 96.69 170 ASP B N 1
ATOM 5342 C CA . ASP B 1 170 ? -15.461 -32.781 -17.328 1 96.69 170 ASP B CA 1
ATOM 5343 C C . ASP B 1 170 ? -16.938 -32.375 -17.375 1 96.69 170 ASP B C 1
ATOM 5345 O O . ASP B 1 170 ? -17.672 -32.812 -18.266 1 96.69 170 ASP B O 1
ATOM 5349 N N . ALA B 1 171 ? -17.281 -31.562 -16.422 1 98.25 171 ALA B N 1
ATOM 5350 C CA . ALA B 1 171 ? -18.672 -31.141 -16.344 1 98.25 171 ALA B CA 1
ATOM 5351 C C . ALA B 1 171 ? -18.969 -30 -17.312 1 98.25 171 ALA B C 1
ATOM 5353 O O . ALA B 1 171 ? -20.125 -29.641 -17.516 1 98.25 171 ALA B O 1
ATOM 5354 N N . GLY B 1 172 ? -17.922 -29.375 -17.844 1 97.56 172 GLY B N 1
ATOM 5355 C CA . GLY B 1 172 ? -18.156 -28.391 -18.891 1 97.56 172 GLY B CA 1
ATOM 5356 C C . GLY B 1 172 ? -17.656 -27.016 -18.531 1 97.56 172 GLY B C 1
ATOM 5357 O O . GLY B 1 172 ? -17.906 -26.047 -19.266 1 97.56 172 GLY B O 1
ATOM 5358 N N . ALA B 1 173 ? -16.953 -26.844 -17.438 1 98.06 173 ALA B N 1
ATOM 5359 C CA . ALA B 1 173 ? -16.406 -25.531 -17.094 1 98.06 173 ALA B CA 1
ATOM 5360 C C . ALA B 1 173 ? -15.453 -25.031 -18.172 1 98.06 173 ALA B C 1
ATOM 5362 O O . ALA B 1 173 ? -14.656 -25.797 -18.703 1 98.06 173 ALA B O 1
ATOM 5363 N N . GLU B 1 174 ? -15.602 -23.75 -18.484 1 97.12 174 GLU B N 1
ATOM 5364 C CA . GLU B 1 174 ? -14.734 -23.125 -19.469 1 97.12 174 GLU B CA 1
ATOM 5365 C C . GLU B 1 174 ? -13.344 -22.859 -18.891 1 97.12 174 GLU B C 1
ATOM 5367 O O . GLU B 1 174 ? -12.336 -23.047 -19.578 1 97.12 174 GLU B O 1
ATOM 5372 N N . VAL B 1 175 ? -13.266 -22.406 -17.688 1 97.62 175 VAL B N 1
ATOM 5373 C CA . VAL B 1 175 ? -12.039 -22.062 -16.969 1 97.62 175 VAL B CA 1
ATOM 5374 C C . VAL B 1 175 ? -12.086 -22.641 -15.555 1 97.62 175 VAL B C 1
ATOM 5376 O O . VAL B 1 175 ? -13.141 -22.641 -14.914 1 97.62 175 VAL B O 1
ATOM 5379 N N . VAL B 1 176 ? -11.016 -23.188 -15.109 1 98.31 176 VAL B N 1
ATOM 5380 C CA . VAL B 1 176 ? -10.828 -23.438 -13.688 1 98.31 176 VAL B CA 1
ATOM 5381 C C . VAL B 1 176 ? -9.711 -22.562 -13.148 1 98.31 176 VAL B C 1
ATOM 5383 O O . VAL B 1 176 ? -8.562 -22.656 -13.586 1 98.31 176 VAL B O 1
ATOM 5386 N N . THR B 1 177 ? -10.07 -21.672 -12.227 1 98.75 177 THR B N 1
ATOM 5387 C CA . THR B 1 177 ? -9.141 -20.734 -11.633 1 98.75 177 THR B CA 1
ATOM 5388 C C . THR B 1 177 ? -8.578 -21.266 -10.32 1 98.75 177 THR B C 1
ATOM 5390 O O . THR B 1 177 ? -9.344 -21.562 -9.398 1 98.75 177 THR B O 1
ATOM 5393 N N . LEU B 1 178 ? -7.297 -21.391 -10.25 1 98.81 178 LEU B N 1
ATOM 5394 C CA . LEU B 1 178 ? -6.613 -21.859 -9.047 1 98.81 178 LEU B CA 1
ATOM 5395 C C . LEU B 1 178 ? -6.43 -20.719 -8.055 1 98.81 178 LEU B C 1
ATOM 5397 O O . LEU B 1 178 ? -5.766 -19.719 -8.367 1 98.81 178 LEU B O 1
ATOM 5401 N N . CYS B 1 179 ? -6.969 -20.875 -6.836 1 98.69 179 CYS B N 1
ATOM 5402 C CA . CYS B 1 179 ? -7.043 -19.734 -5.93 1 98.69 179 CYS B CA 1
ATOM 5403 C C . CYS B 1 179 ? -6.062 -19.891 -4.773 1 98.69 179 CYS B C 1
ATOM 5405 O O . CYS B 1 179 ? -6.047 -20.922 -4.105 1 98.69 179 CYS B O 1
ATOM 5407 N N . ASP B 1 180 ? -5.23 -18.922 -4.59 1 98.19 180 ASP B N 1
ATOM 5408 C CA . ASP B 1 180 ? -4.469 -18.734 -3.357 1 98.19 180 ASP B CA 1
ATOM 5409 C C . ASP B 1 180 ? -5.281 -17.953 -2.328 1 98.19 180 ASP B C 1
ATOM 5411 O O . ASP B 1 180 ? -4.914 -16.828 -1.965 1 98.19 180 ASP B O 1
ATOM 5415 N N . THR B 1 181 ? -6.25 -18.594 -1.768 1 95.94 181 THR B N 1
ATOM 5416 C CA . THR B 1 181 ? -7.352 -17.969 -1.036 1 95.94 181 THR B CA 1
ATOM 5417 C C . THR B 1 181 ? -6.84 -17.266 0.217 1 95.94 181 THR B C 1
ATOM 5419 O O . THR B 1 181 ? -7.285 -16.156 0.541 1 95.94 181 THR B O 1
ATOM 5422 N N . ASN B 1 182 ? -5.941 -17.906 0.935 1 93.81 182 ASN B N 1
ATOM 5423 C CA . ASN B 1 182 ? -5.457 -17.281 2.164 1 93.81 182 ASN B CA 1
ATOM 5424 C C . ASN B 1 182 ? -4.203 -16.453 1.913 1 93.81 182 ASN B C 1
ATOM 5426 O O . ASN B 1 182 ? -3.621 -15.898 2.85 1 93.81 182 ASN B O 1
ATOM 5430 N N . GLY B 1 183 ? -3.703 -16.391 0.612 1 97 183 GLY B N 1
ATOM 5431 C CA . GLY B 1 183 ? -2.623 -15.508 0.205 1 97 183 GLY B CA 1
ATOM 5432 C C . GLY B 1 183 ? -1.266 -15.953 0.723 1 97 183 GLY B C 1
ATOM 5433 O O . GLY B 1 183 ? -0.33 -15.148 0.782 1 97 183 GLY B O 1
ATOM 5434 N N . GLY B 1 184 ? -1.134 -17.219 1.113 1 97.5 184 GLY B N 1
ATOM 5435 C CA . GLY B 1 184 ? 0.055 -17.688 1.812 1 97.5 184 GLY B CA 1
ATOM 5436 C C . GLY B 1 184 ? 1.113 -18.25 0.882 1 97.5 184 GLY B C 1
ATOM 5437 O O . GLY B 1 184 ? 2.217 -18.578 1.319 1 97.5 184 GLY B O 1
ATOM 5438 N N . MET B 1 185 ? 0.901 -18.312 -0.416 1 98.44 185 MET B N 1
ATOM 5439 C CA . MET B 1 185 ? 1.818 -18.969 -1.342 1 98.44 185 MET B CA 1
ATOM 5440 C C . MET B 1 185 ? 2.943 -18.016 -1.757 1 98.44 185 MET B C 1
ATOM 5442 O O . MET B 1 185 ? 2.793 -16.797 -1.682 1 98.44 185 MET B O 1
ATOM 5446 N N . LEU B 1 186 ? 4.031 -18.594 -2.086 1 98.69 186 LEU B N 1
ATOM 5447 C CA . LEU B 1 186 ? 5.145 -17.891 -2.713 1 98.69 186 LEU B CA 1
ATOM 5448 C C . LEU B 1 186 ? 5.199 -18.188 -4.207 1 98.69 186 LEU B C 1
ATOM 5450 O O . LEU B 1 186 ? 4.684 -19.203 -4.664 1 98.69 186 LEU B O 1
ATOM 5454 N N . PRO B 1 187 ? 5.824 -17.297 -4.969 1 98.62 187 PRO B N 1
ATOM 5455 C CA . PRO B 1 187 ? 5.773 -17.422 -6.43 1 98.62 187 PRO B CA 1
ATOM 5456 C C . PRO B 1 187 ? 6.324 -18.75 -6.934 1 98.62 187 PRO B C 1
ATOM 5458 O O . PRO B 1 187 ? 5.738 -19.359 -7.828 1 98.62 187 PRO B O 1
ATOM 5461 N N . THR B 1 188 ? 7.406 -19.234 -6.34 1 98 188 THR B N 1
ATOM 5462 C CA . THR B 1 188 ? 8.008 -20.5 -6.781 1 98 188 THR B CA 1
ATOM 5463 C C . THR B 1 188 ? 7.039 -21.656 -6.57 1 98 188 THR B C 1
ATOM 5465 O O . THR B 1 188 ? 6.926 -22.531 -7.426 1 98 188 THR B O 1
ATOM 5468 N N . TRP B 1 189 ? 6.32 -21.656 -5.441 1 98.44 189 TRP B N 1
ATOM 5469 C CA . TRP B 1 189 ? 5.344 -22.688 -5.152 1 98.44 189 TRP B CA 1
ATOM 5470 C C . TRP B 1 189 ? 4.203 -22.672 -6.168 1 98.44 189 TRP B C 1
ATOM 5472 O O . TRP B 1 189 ? 3.787 -23.719 -6.668 1 98.44 189 TRP B O 1
ATOM 5482 N N . VAL B 1 190 ? 3.744 -21.484 -6.492 1 98.75 190 VAL B N 1
ATOM 5483 C CA . VAL B 1 190 ? 2.635 -21.328 -7.426 1 98.75 190 VAL B CA 1
ATOM 5484 C C . VAL B 1 190 ? 3.041 -21.828 -8.805 1 98.75 190 VAL B C 1
ATOM 5486 O O . VAL B 1 190 ? 2.312 -22.609 -9.43 1 98.75 190 VAL B O 1
ATOM 5489 N N . GLY B 1 191 ? 4.262 -21.391 -9.281 1 98.31 191 GLY B N 1
ATOM 5490 C CA . GLY B 1 191 ? 4.738 -21.828 -10.586 1 98.31 191 GLY B CA 1
ATOM 5491 C C . GLY B 1 191 ? 4.887 -23.328 -10.688 1 98.31 191 GLY B C 1
ATOM 5492 O O . GLY B 1 191 ? 4.484 -23.938 -11.688 1 98.31 191 GLY B O 1
ATOM 5493 N N . GLU B 1 192 ? 5.414 -23.938 -9.641 1 97.88 192 GLU B N 1
ATOM 5494 C CA . GLU B 1 192 ? 5.641 -25.391 -9.625 1 97.88 192 GLU B CA 1
ATOM 5495 C C . GLU B 1 192 ? 4.32 -26.156 -9.672 1 97.88 192 GLU B C 1
ATOM 5497 O O . GLU B 1 192 ? 4.168 -27.094 -10.453 1 97.88 192 GLU B O 1
ATOM 5502 N N . ILE B 1 193 ? 3.361 -25.719 -8.898 1 98.12 193 ILE B N 1
ATOM 5503 C CA . ILE B 1 193 ? 2.09 -26.438 -8.781 1 98.12 193 ILE B CA 1
ATOM 5504 C C . ILE B 1 193 ? 1.298 -26.297 -10.078 1 98.12 193 ILE B C 1
ATOM 5506 O O . ILE B 1 193 ? 0.729 -27.266 -10.57 1 98.12 193 ILE B O 1
ATOM 5510 N N . VAL B 1 194 ? 1.253 -25.094 -10.68 1 97.56 194 VAL B N 1
ATOM 5511 C CA . VAL B 1 194 ? 0.555 -24.891 -11.945 1 97.56 194 VAL B CA 1
ATOM 5512 C C . VAL B 1 194 ? 1.217 -25.719 -13.047 1 97.56 194 VAL B C 1
ATOM 5514 O O . VAL B 1 194 ? 0.532 -26.344 -13.867 1 97.56 194 VAL B O 1
ATOM 5517 N N . GLY B 1 195 ? 2.588 -25.75 -13.031 1 95.44 195 GLY B N 1
ATOM 5518 C CA . GLY B 1 195 ? 3.312 -26.578 -13.992 1 95.44 195 GLY B CA 1
ATOM 5519 C C . GLY B 1 195 ? 3.01 -28.047 -13.859 1 95.44 195 GLY B C 1
ATOM 5520 O O . GLY B 1 195 ? 2.83 -28.75 -14.867 1 95.44 195 GLY B O 1
ATOM 5521 N N . GLU B 1 196 ? 2.939 -28.516 -12.625 1 95.44 196 GLU B N 1
ATOM 5522 C CA . GLU B 1 196 ? 2.623 -29.906 -12.367 1 95.44 196 GLU B CA 1
ATOM 5523 C C . GLU B 1 196 ? 1.216 -30.266 -12.844 1 95.44 196 GLU B C 1
ATOM 5525 O O . GLU B 1 196 ? 1 -31.312 -13.438 1 95.44 196 GLU B O 1
ATOM 5530 N N . LEU B 1 197 ? 0.343 -29.328 -12.516 1 94.75 197 LEU B N 1
ATOM 5531 C CA . LEU B 1 197 ? -1.039 -29.547 -12.922 1 94.75 197 LEU B CA 1
ATOM 5532 C C . LEU B 1 197 ? -1.152 -29.609 -14.445 1 94.75 197 LEU B C 1
ATOM 5534 O O . LEU B 1 197 ? -1.874 -30.438 -14.992 1 94.75 197 LEU B O 1
ATOM 5538 N N . ARG B 1 198 ? -0.479 -28.75 -15.164 1 91.31 198 ARG B N 1
ATOM 5539 C CA . ARG B 1 198 ? -0.482 -28.688 -16.625 1 91.31 198 ARG B CA 1
ATOM 5540 C C . ARG B 1 198 ? 0.111 -29.953 -17.234 1 91.31 198 ARG B C 1
ATOM 5542 O O . ARG B 1 198 ? -0.297 -30.375 -18.312 1 91.31 198 ARG B O 1
ATOM 5549 N N . ALA B 1 199 ? 0.994 -30.531 -16.562 1 89.81 199 ALA B N 1
ATOM 5550 C CA . ALA B 1 199 ? 1.683 -31.719 -17.062 1 89.81 199 ALA B CA 1
ATOM 5551 C C . ALA B 1 199 ? 0.831 -32.969 -16.875 1 89.81 199 ALA B C 1
ATOM 5553 O O . ALA B 1 199 ? 1.08 -34 -17.516 1 89.81 199 ALA B O 1
ATOM 5554 N N . ARG B 1 200 ? -0.159 -32.75 -16.047 1 87.75 200 ARG B N 1
ATOM 5555 C CA . ARG B 1 200 ? -1.012 -33.906 -15.805 1 87.75 200 ARG B CA 1
ATOM 5556 C C . ARG B 1 200 ? -1.92 -34.188 -17 1 87.75 200 ARG B C 1
ATOM 5558 O O . ARG B 1 200 ? -2.539 -33.25 -17.547 1 87.75 200 ARG B O 1
ATOM 5565 N N . THR B 1 201 ? -2.031 -35.375 -17.438 1 71.06 201 THR B N 1
ATOM 5566 C CA . THR B 1 201 ? -2.738 -35.812 -18.641 1 71.06 201 THR B CA 1
ATOM 5567 C C . THR B 1 201 ? -4.242 -35.562 -18.5 1 71.06 201 THR B C 1
ATOM 5569 O O . THR B 1 201 ? -4.945 -35.375 -19.484 1 71.06 201 THR B O 1
ATOM 5572 N N . ASP B 1 202 ? -4.625 -35.656 -17.328 1 76.69 202 ASP B N 1
ATOM 5573 C CA . ASP B 1 202 ? -6.062 -35.562 -17.094 1 76.69 202 ASP B CA 1
ATOM 5574 C C . ASP B 1 202 ? -6.527 -34.125 -17.094 1 76.69 202 ASP B C 1
ATOM 5576 O O . ASP B 1 202 ? -7.727 -33.844 -17.141 1 76.69 202 ASP B O 1
ATOM 5580 N N . VAL B 1 203 ? -5.785 -33.156 -17.047 1 77.44 203 VAL B N 1
ATOM 5581 C CA . VAL B 1 203 ? -6.121 -31.75 -17.172 1 77.44 203 VAL B CA 1
ATOM 5582 C C . VAL B 1 203 ? -5.766 -31.25 -18.578 1 77.44 203 VAL B C 1
ATOM 5584 O O . VAL B 1 203 ? -6.613 -30.703 -19.281 1 77.44 203 VAL B O 1
ATOM 5587 N N . GLY B 1 204 ? -4.738 -31.672 -19.109 1 69.25 204 GLY B N 1
ATOM 5588 C CA . GLY B 1 204 ? -4.316 -31.469 -20.484 1 69.25 204 GLY B CA 1
ATOM 5589 C C . GLY B 1 204 ? -3.992 -30.031 -20.812 1 69.25 204 GLY B C 1
ATOM 5590 O O . GLY B 1 204 ? -4.398 -29.109 -20.078 1 69.25 204 GLY B O 1
ATOM 5591 N N . PRO B 1 205 ? -3.25 -29.781 -21.891 1 74.62 205 PRO B N 1
ATOM 5592 C CA . PRO B 1 205 ? -2.729 -28.469 -22.281 1 74.62 205 PRO B CA 1
ATOM 5593 C C . PRO B 1 205 ? -3.809 -27.562 -22.844 1 74.62 205 PRO B C 1
ATOM 5595 O O . PRO B 1 205 ? -3.611 -26.344 -22.922 1 74.62 205 PRO B O 1
ATOM 5598 N N . GLU B 1 206 ? -4.961 -28.094 -23.078 1 81.88 206 GLU B N 1
ATOM 5599 C CA . GLU B 1 206 ? -5.961 -27.297 -23.781 1 81.88 206 GLU B CA 1
ATOM 5600 C C . GLU B 1 206 ? -6.918 -26.625 -22.797 1 81.88 206 GLU B C 1
ATOM 5602 O O . GLU B 1 206 ? -7.613 -25.672 -23.141 1 81.88 206 GLU B O 1
ATOM 5607 N N . GLN B 1 207 ? -6.934 -27.172 -21.609 1 88.56 207 GLN B N 1
ATOM 5608 C CA . GLN B 1 207 ? -7.848 -26.625 -20.609 1 88.56 207 GLN B CA 1
ATOM 5609 C C . GLN B 1 207 ? -7.379 -25.266 -20.125 1 88.56 207 GLN B C 1
ATOM 5611 O O . GLN B 1 207 ? -6.176 -25.031 -19.953 1 88.56 207 GLN B O 1
ATOM 5616 N N . LEU B 1 208 ? -8.312 -24.359 -19.953 1 94.88 208 LEU B N 1
ATOM 5617 C CA . LEU B 1 208 ? -7.977 -23 -19.516 1 94.88 208 LEU B CA 1
ATOM 5618 C C . LEU B 1 208 ? -7.836 -22.953 -18 1 94.88 208 LEU B C 1
ATOM 5620 O O . LEU B 1 208 ? -8.82 -23.109 -17.266 1 94.88 208 LEU B O 1
ATOM 5624 N N . LEU B 1 209 ? -6.617 -22.812 -17.562 1 96.94 209 LEU B N 1
ATOM 5625 C CA . LEU B 1 209 ? -6.336 -22.609 -16.141 1 96.94 209 LEU B CA 1
ATOM 5626 C C . LEU B 1 209 ? -6.188 -21.125 -15.82 1 96.94 209 LEU B C 1
ATOM 5628 O O . LEU B 1 209 ? -5.625 -20.359 -16.609 1 96.94 209 LEU B O 1
ATOM 5632 N N . GLY B 1 210 ? -6.766 -20.734 -14.703 1 98.06 210 GLY B N 1
ATOM 5633 C CA . GLY B 1 210 ? -6.613 -19.375 -14.234 1 98.06 210 GLY B CA 1
ATOM 5634 C C . GLY B 1 210 ? -5.961 -19.281 -12.867 1 98.06 210 GLY B C 1
ATOM 5635 O O . GLY B 1 210 ? -5.684 -20.312 -12.234 1 98.06 210 GLY B O 1
ATOM 5636 N N . VAL B 1 211 ? -5.652 -18.062 -12.469 1 98.81 211 VAL B N 1
ATOM 5637 C CA . VAL B 1 211 ? -5.059 -17.828 -11.156 1 98.81 211 VAL B CA 1
ATOM 5638 C C . VAL B 1 211 ? -5.781 -16.672 -10.461 1 98.81 211 VAL B C 1
ATOM 5640 O O . VAL B 1 211 ? -6.176 -15.703 -11.109 1 98.81 211 VAL B O 1
ATOM 5643 N N . HIS B 1 212 ? -6.035 -16.812 -9.266 1 98.88 212 HIS B N 1
ATOM 5644 C CA . HIS B 1 212 ? -6.578 -15.836 -8.328 1 98.88 212 HIS B CA 1
ATOM 5645 C C . HIS B 1 212 ? -5.762 -15.789 -7.039 1 98.88 212 HIS B C 1
ATOM 5647 O O . HIS B 1 212 ? -5.863 -16.703 -6.207 1 98.88 212 HIS B O 1
ATOM 5653 N N . ALA B 1 213 ? -5.027 -14.688 -6.848 1 98.81 213 ALA B N 1
ATOM 5654 C CA . ALA B 1 213 ? -4.094 -14.672 -5.723 1 98.81 213 ALA B CA 1
ATOM 5655 C C . ALA B 1 213 ? -4.406 -13.523 -4.766 1 98.81 213 ALA B C 1
ATOM 5657 O O . ALA B 1 213 ? -4.746 -12.422 -5.199 1 98.81 213 ALA B O 1
ATOM 5658 N N . HIS B 1 214 ? -4.367 -13.805 -3.475 1 98.38 214 HIS B N 1
ATOM 5659 C CA . HIS B 1 214 ? -4.387 -12.781 -2.436 1 98.38 214 HIS B CA 1
ATOM 5660 C C . HIS B 1 214 ? -2.975 -12.391 -2.018 1 98.38 214 HIS B C 1
ATOM 5662 O O . HIS B 1 214 ? -2.014 -13.094 -2.328 1 98.38 214 HIS B O 1
ATOM 5668 N N . ASN B 1 215 ? -2.834 -11.258 -1.298 1 98.69 215 ASN B N 1
ATOM 5669 C CA . ASN B 1 215 ? -1.539 -10.594 -1.186 1 98.69 215 ASN B CA 1
ATOM 5670 C C . ASN B 1 215 ? -0.951 -10.742 0.214 1 98.69 215 ASN B C 1
ATOM 5672 O O . ASN B 1 215 ? -0.077 -9.977 0.612 1 98.69 215 ASN B O 1
ATOM 5676 N N . ASP B 1 216 ? -1.297 -11.766 0.965 1 98.25 216 ASP B N 1
ATOM 5677 C CA . ASP B 1 216 ? -0.949 -11.891 2.377 1 98.25 216 ASP B CA 1
ATOM 5678 C C . ASP B 1 216 ? 0.558 -12.062 2.559 1 98.25 216 ASP B C 1
ATOM 5680 O O . ASP B 1 216 ? 1.114 -11.672 3.586 1 98.25 216 ASP B O 1
ATOM 5684 N N . THR B 1 217 ? 1.253 -12.578 1.564 1 98.75 217 THR B N 1
ATOM 5685 C CA . THR B 1 217 ? 2.703 -12.727 1.629 1 98.75 217 THR B CA 1
ATOM 5686 C C . THR B 1 217 ? 3.396 -11.586 0.897 1 98.75 217 THR B C 1
ATOM 5688 O O . THR B 1 217 ? 4.621 -11.586 0.746 1 98.75 217 THR B O 1
ATOM 5691 N N . GLY B 1 218 ? 2.607 -10.695 0.344 1 98.69 218 GLY B N 1
ATOM 5692 C CA . GLY B 1 218 ? 3.178 -9.625 -0.456 1 98.69 218 GLY B CA 1
ATOM 5693 C C . GLY B 1 218 ? 3.578 -10.062 -1.851 1 98.69 218 GLY B C 1
ATOM 5694 O O . GLY B 1 218 ? 4.367 -9.398 -2.52 1 98.69 218 GLY B O 1
ATOM 5695 N N . CYS B 1 219 ? 3.037 -11.195 -2.318 1 98.81 219 CYS B N 1
ATOM 5696 C CA . CYS B 1 219 ? 3.527 -11.758 -3.57 1 98.81 219 CYS B CA 1
ATOM 5697 C C . CYS B 1 219 ? 2.381 -11.984 -4.547 1 98.81 219 CYS B C 1
ATOM 5699 O O . CYS B 1 219 ? 2.531 -12.727 -5.523 1 98.81 219 CYS B O 1
ATOM 5701 N N . ALA B 1 220 ? 1.204 -11.391 -4.324 1 98.88 220 ALA B N 1
ATOM 5702 C CA . ALA B 1 220 ? 0.038 -11.688 -5.152 1 98.88 220 ALA B CA 1
ATOM 5703 C C . ALA B 1 220 ? 0.322 -11.391 -6.625 1 98.88 220 ALA B C 1
ATOM 5705 O O . ALA B 1 220 ? -0.059 -12.172 -7.504 1 98.88 220 ALA B O 1
ATOM 5706 N N . VAL B 1 221 ? 0.962 -10.227 -6.914 1 98.88 221 VAL B N 1
ATOM 5707 C CA . VAL B 1 221 ? 1.303 -9.867 -8.289 1 98.88 221 VAL B CA 1
ATOM 5708 C C . VAL B 1 221 ? 2.271 -10.898 -8.867 1 98.88 221 VAL B C 1
ATOM 5710 O O . VAL B 1 221 ? 2.035 -11.445 -9.945 1 98.88 221 VAL B O 1
ATOM 5713 N N . ALA B 1 222 ? 3.311 -11.195 -8.109 1 98.94 222 ALA B N 1
ATOM 5714 C CA . ALA B 1 222 ? 4.324 -12.148 -8.555 1 98.94 222 ALA B CA 1
ATOM 5715 C C . ALA B 1 222 ? 3.738 -13.547 -8.688 1 98.94 222 ALA B C 1
ATOM 5717 O O . ALA B 1 222 ? 4.125 -14.312 -9.578 1 98.94 222 ALA B O 1
ATOM 5718 N N . ASN B 1 223 ? 2.846 -13.93 -7.758 1 98.94 223 ASN B N 1
ATOM 5719 C CA . ASN B 1 223 ? 2.164 -15.211 -7.859 1 98.94 223 ASN B CA 1
ATOM 5720 C C . ASN B 1 223 ? 1.359 -15.32 -9.156 1 98.94 223 ASN B C 1
ATOM 5722 O O . ASN B 1 223 ? 1.366 -16.359 -9.812 1 98.94 223 ASN B O 1
ATOM 5726 N N . SER B 1 224 ? 0.676 -14.273 -9.492 1 98.88 224 SER B N 1
ATOM 5727 C CA . SER B 1 224 ? -0.089 -14.234 -10.734 1 98.88 224 SER B CA 1
ATOM 5728 C C . SER B 1 224 ? 0.821 -14.383 -11.953 1 98.88 224 SER B C 1
ATOM 5730 O O . SER B 1 224 ? 0.519 -15.141 -12.875 1 98.88 224 SER B O 1
ATOM 5732 N N . LEU B 1 225 ? 1.962 -13.68 -11.93 1 98.81 225 LEU B N 1
ATOM 5733 C CA . LEU B 1 225 ? 2.918 -13.773 -13.031 1 98.81 225 LEU B CA 1
ATOM 5734 C C . LEU B 1 225 ? 3.496 -15.18 -13.133 1 98.81 225 LEU B C 1
ATOM 5736 O O . LEU B 1 225 ? 3.66 -15.711 -14.234 1 98.81 225 LEU B O 1
ATOM 5740 N N . ALA B 1 226 ? 3.811 -15.781 -11.977 1 98.75 226 ALA B N 1
ATOM 5741 C CA . ALA B 1 226 ? 4.359 -17.141 -11.953 1 98.75 226 ALA B CA 1
ATOM 5742 C C . ALA B 1 226 ? 3.377 -18.141 -12.547 1 98.75 226 ALA B C 1
ATOM 5744 O O . ALA B 1 226 ? 3.775 -19.047 -13.289 1 98.75 226 ALA B O 1
ATOM 5745 N N . ALA B 1 227 ? 2.098 -17.984 -12.227 1 98.56 227 ALA B N 1
ATOM 5746 C CA . ALA B 1 227 ? 1.07 -18.859 -12.766 1 98.56 227 ALA B CA 1
ATOM 5747 C C . ALA B 1 227 ? 0.958 -18.719 -14.281 1 98.56 227 ALA B C 1
ATOM 5749 O O . ALA B 1 227 ? 0.842 -19.703 -15 1 98.56 227 ALA B O 1
ATOM 5750 N N . VAL B 1 228 ? 0.973 -17.5 -14.781 1 98 228 VAL B N 1
ATOM 5751 C CA . VAL B 1 228 ? 0.876 -17.219 -16.219 1 98 228 VAL B CA 1
ATOM 5752 C C . VAL B 1 228 ? 2.066 -17.844 -16.938 1 98 228 VAL B C 1
ATOM 5754 O O . VAL B 1 228 ? 1.902 -18.484 -17.984 1 98 228 VAL B O 1
ATOM 5757 N N . GLU B 1 229 ? 3.27 -17.656 -16.359 1 97.19 229 GLU B N 1
ATOM 5758 C CA . GLU B 1 229 ? 4.473 -18.25 -16.938 1 97.19 229 GLU B CA 1
ATOM 5759 C C . GLU B 1 229 ? 4.371 -19.766 -17 1 97.19 229 GLU B C 1
ATOM 5761 O O . GLU B 1 229 ? 4.91 -20.391 -17.922 1 97.19 229 GLU B O 1
ATOM 5766 N N . ALA B 1 230 ? 3.643 -20.328 -16.047 1 96.31 230 ALA B N 1
ATOM 5767 C CA . ALA B 1 230 ? 3.525 -21.781 -15.961 1 96.31 230 ALA B CA 1
ATOM 5768 C C . ALA B 1 230 ? 2.373 -22.297 -16.812 1 96.31 230 ALA B C 1
ATOM 5770 O O . ALA B 1 230 ? 2.148 -23.5 -16.906 1 96.31 230 ALA B O 1
ATOM 5771 N N . GLY B 1 231 ? 1.604 -21.391 -17.391 1 94 231 GLY B N 1
ATOM 5772 C CA . GLY B 1 231 ? 0.651 -21.859 -18.375 1 94 231 GLY B CA 1
ATOM 5773 C C . GLY B 1 231 ? -0.765 -21.375 -18.125 1 94 231 GLY B C 1
ATOM 5774 O O . GLY B 1 231 ? -1.679 -21.672 -18.891 1 94 231 GLY B O 1
ATOM 5775 N N . ALA B 1 232 ? -1.002 -20.625 -17.078 1 96.25 232 ALA B N 1
ATOM 5776 C CA . ALA B 1 232 ? -2.322 -20.031 -16.859 1 96.25 232 ALA B CA 1
ATOM 5777 C C . ALA B 1 232 ? -2.607 -18.953 -17.906 1 96.25 232 ALA B C 1
ATOM 5779 O O . ALA B 1 232 ? -1.722 -18.172 -18.25 1 96.25 232 ALA B O 1
ATOM 5780 N N . THR B 1 233 ? -3.793 -18.922 -18.422 1 96.44 233 THR B N 1
ATOM 5781 C CA . THR B 1 233 ? -4.141 -17.938 -19.453 1 96.44 233 THR B CA 1
ATOM 5782 C C . THR B 1 233 ? -5.352 -17.109 -19.031 1 96.44 233 THR B C 1
ATOM 5784 O O . THR B 1 233 ? -6.012 -16.5 -19.859 1 96.44 233 THR B O 1
ATOM 5787 N N . HIS B 1 234 ? -5.699 -17.188 -17.781 1 98.06 234 HIS B N 1
ATOM 5788 C CA . HIS B 1 234 ? -6.754 -16.438 -17.109 1 98.06 234 HIS B CA 1
ATOM 5789 C C . HIS B 1 234 ? -6.266 -15.859 -15.781 1 98.06 234 HIS B C 1
ATOM 5791 O O . HIS B 1 234 ? -5.773 -16.594 -14.93 1 98.06 234 HIS B O 1
ATOM 5797 N N . VAL B 1 235 ? -6.328 -14.523 -15.641 1 98.75 235 VAL B N 1
ATOM 5798 C CA . VAL B 1 235 ? -5.863 -13.914 -14.391 1 98.75 235 VAL B CA 1
ATOM 5799 C C . VAL B 1 235 ? -6.992 -13.102 -13.766 1 98.75 235 VAL B C 1
ATOM 5801 O O . VAL B 1 235 ? -7.68 -12.344 -14.453 1 98.75 235 VAL B O 1
ATOM 5804 N N . GLN B 1 236 ? -7.188 -13.328 -12.508 1 98.94 236 GLN B N 1
ATOM 5805 C CA . GLN B 1 236 ? -8.172 -12.562 -11.75 1 98.94 236 GLN B CA 1
ATOM 5806 C C . GLN B 1 236 ? -7.488 -11.625 -10.758 1 98.94 236 GLN B C 1
ATOM 5808 O O . GLN B 1 236 ? -6.438 -11.953 -10.203 1 98.94 236 GLN B O 1
ATOM 5813 N N . GLY B 1 237 ? -8 -10.531 -10.5 1 98.75 237 GLY B N 1
ATOM 5814 C CA . GLY B 1 237 ? -7.555 -9.531 -9.539 1 98.75 237 GLY B CA 1
ATOM 5815 C C . GLY B 1 237 ? -8.539 -8.391 -9.367 1 98.75 237 GLY B C 1
ATOM 5816 O O . GLY B 1 237 ? -9.695 -8.484 -9.781 1 98.75 237 GLY B O 1
ATOM 5817 N N . THR B 1 238 ? -8.125 -7.383 -8.648 1 98.81 238 THR B N 1
ATOM 5818 C CA . THR B 1 238 ? -8.945 -6.195 -8.438 1 98.81 238 THR B CA 1
ATOM 5819 C C . THR B 1 238 ? -8.148 -4.93 -8.734 1 98.81 238 THR B C 1
ATOM 5821 O O . THR B 1 238 ? -6.922 -4.902 -8.57 1 98.81 238 THR B O 1
ATOM 5824 N N . VAL B 1 239 ? -8.812 -3.945 -9.227 1 98.56 239 VAL B N 1
ATOM 5825 C CA . VAL B 1 239 ? -8.172 -2.639 -9.336 1 98.56 239 VAL B CA 1
ATOM 5826 C C . VAL B 1 239 ? -7.797 -2.131 -7.941 1 98.56 239 VAL B C 1
ATOM 5828 O O . VAL B 1 239 ? -8.57 -2.264 -6.996 1 98.56 239 VAL B O 1
ATOM 5831 N N . ASN B 1 240 ? -6.586 -1.646 -7.836 1 97.06 240 ASN B N 1
ATOM 5832 C CA . ASN B 1 240 ? -6.027 -1.097 -6.605 1 97.06 240 ASN B CA 1
ATOM 5833 C C . ASN B 1 240 ? -5.801 -2.184 -5.559 1 97.06 240 ASN B C 1
ATOM 5835 O O . ASN B 1 240 ? -5.582 -1.883 -4.383 1 97.06 240 ASN B O 1
ATOM 5839 N N . GLY B 1 241 ? -5.875 -3.463 -5.945 1 98.44 241 GLY B N 1
ATOM 5840 C CA . GLY B 1 241 ? -5.582 -4.578 -5.059 1 98.44 241 GLY B CA 1
ATOM 5841 C C . GLY B 1 241 ? -6.562 -4.699 -3.91 1 98.44 241 GLY B C 1
ATOM 5842 O O . GLY B 1 241 ? -6.219 -5.211 -2.844 1 98.44 241 GLY B O 1
ATOM 5843 N N . TYR B 1 242 ? -7.816 -4.262 -4.039 1 97.19 242 TYR B N 1
ATOM 5844 C CA . TYR B 1 242 ? -8.805 -4.281 -2.971 1 97.19 242 TYR B CA 1
ATOM 5845 C C . TYR B 1 242 ? -9.164 -5.711 -2.584 1 97.19 242 TYR B C 1
ATOM 5847 O O . TYR B 1 242 ? -9.047 -6.629 -3.398 1 97.19 242 TYR B O 1
ATOM 5855 N N . GLY B 1 243 ? -9.586 -5.887 -1.355 1 95.88 243 GLY B N 1
ATOM 5856 C CA . GLY B 1 243 ? -10.062 -7.188 -0.9 1 95.88 243 GLY B CA 1
ATOM 5857 C C . GLY B 1 243 ? -9.859 -7.406 0.587 1 95.88 243 GLY B C 1
ATOM 5858 O O . GLY B 1 243 ? -9.375 -6.52 1.292 1 95.88 243 GLY B O 1
ATOM 5859 N N . GLU B 1 244 ? -10.219 -8.523 1.021 1 91.75 244 GLU B N 1
ATOM 5860 C CA . GLU B 1 244 ? -10.086 -8.898 2.426 1 91.75 244 GLU B CA 1
ATOM 5861 C C . GLU B 1 244 ? -8.617 -8.969 2.842 1 91.75 244 GLU B C 1
ATOM 5863 O O . GLU B 1 244 ? -7.746 -9.289 2.027 1 91.75 244 GLU B O 1
ATOM 5868 N N . ARG B 1 245 ? -8.414 -8.625 4.184 1 94.12 245 ARG B N 1
ATOM 5869 C CA . ARG B 1 245 ? -7.078 -8.703 4.766 1 94.12 245 ARG B CA 1
ATOM 5870 C C . ARG B 1 245 ? -6.105 -7.793 4.02 1 94.12 245 ARG B C 1
ATOM 5872 O O . ARG B 1 245 ? -6.168 -6.566 4.152 1 94.12 245 ARG B O 1
ATOM 5879 N N . THR B 1 246 ? -5.121 -8.398 3.221 1 96.88 246 THR B N 1
ATOM 5880 C CA . THR B 1 246 ? -4.121 -7.602 2.518 1 96.88 246 THR B CA 1
ATOM 5881 C C . THR B 1 246 ? -4.555 -7.328 1.081 1 96.88 246 THR B C 1
ATOM 5883 O O . THR B 1 246 ? -3.867 -6.625 0.34 1 96.88 246 THR B O 1
ATOM 5886 N N . GLY B 1 247 ? -5.727 -7.871 0.709 1 96.94 247 GLY B N 1
ATOM 5887 C CA . GLY B 1 247 ? -6.289 -7.617 -0.608 1 96.94 247 GLY B CA 1
ATOM 5888 C C . GLY B 1 247 ? -5.914 -8.68 -1.629 1 96.94 247 GLY B C 1
ATOM 5889 O O . GLY B 1 247 ? -5.34 -9.711 -1.279 1 96.94 247 GLY B O 1
ATOM 5890 N N . ASN B 1 248 ? -6.398 -8.445 -2.912 1 98.56 248 ASN B N 1
ATOM 5891 C CA . ASN B 1 248 ? -6.141 -9.305 -4.062 1 98.56 248 ASN B CA 1
ATOM 5892 C C . ASN B 1 248 ? -4.918 -8.836 -4.844 1 98.56 248 ASN B C 1
ATOM 5894 O O . ASN B 1 248 ? -4.352 -7.781 -4.551 1 98.56 248 ASN B O 1
ATOM 5898 N N . ALA B 1 249 ? -4.5 -9.664 -5.773 1 98.81 249 ALA B N 1
ATOM 5899 C CA . ALA B 1 249 ? -3.535 -9.188 -6.766 1 98.81 249 ALA B CA 1
ATOM 5900 C C . ALA B 1 249 ? -4.023 -7.91 -7.438 1 98.81 249 ALA B C 1
ATOM 5902 O O . ALA B 1 249 ? -5.145 -7.859 -7.949 1 98.81 249 ALA B O 1
ATOM 5903 N N . ASP B 1 250 ? -3.18 -6.867 -7.355 1 98.81 250 ASP B N 1
ATOM 5904 C CA . ASP B 1 250 ? -3.52 -5.648 -8.086 1 98.81 250 ASP B CA 1
ATOM 5905 C C . ASP B 1 250 ? -3.559 -5.898 -9.586 1 98.81 250 ASP B C 1
ATOM 5907 O O . ASP B 1 250 ? -2.516 -6.074 -10.219 1 98.81 250 ASP B O 1
ATOM 5911 N N . LEU B 1 251 ? -4.723 -5.859 -10.109 1 98.81 251 LEU B N 1
ATOM 5912 C CA . LEU B 1 251 ? -4.941 -6.262 -11.492 1 98.81 251 LEU B CA 1
ATOM 5913 C C . LEU B 1 251 ? -4.215 -5.324 -12.453 1 98.81 251 LEU B C 1
ATOM 5915 O O . LEU B 1 251 ? -3.67 -5.766 -13.469 1 98.81 251 LEU B O 1
ATOM 5919 N N . VAL B 1 252 ? -4.191 -4.039 -12.148 1 98.69 252 VAL B N 1
ATOM 5920 C CA . VAL B 1 252 ? -3.516 -3.062 -13 1 98.69 252 VAL B CA 1
ATOM 5921 C C . VAL B 1 252 ? -2.018 -3.355 -13.031 1 98.69 252 VAL B C 1
ATOM 5923 O O . VAL B 1 252 ? -1.393 -3.326 -14.094 1 98.69 252 VAL B O 1
ATOM 5926 N N . THR B 1 253 ? -1.454 -3.648 -11.898 1 98.88 253 THR B N 1
ATOM 5927 C CA . THR B 1 253 ? -0.03 -3.953 -11.812 1 98.88 253 THR B CA 1
ATOM 5928 C C . THR B 1 253 ? 0.295 -5.238 -12.562 1 98.88 253 THR B C 1
ATOM 5930 O O . THR B 1 253 ? 1.293 -5.305 -13.281 1 98.88 253 THR B O 1
ATOM 5933 N N . VAL B 1 254 ? -0.564 -6.25 -12.438 1 98.88 254 VAL B N 1
ATOM 5934 C CA . VAL B 1 254 ? -0.365 -7.516 -13.133 1 98.88 254 VAL B CA 1
ATOM 5935 C C . VAL B 1 254 ? -0.382 -7.285 -14.641 1 98.88 254 VAL B C 1
ATOM 5937 O O . VAL B 1 254 ? 0.528 -7.715 -15.359 1 98.88 254 VAL B O 1
ATOM 5940 N N . VAL B 1 255 ? -1.364 -6.59 -15.109 1 98.75 255 VAL B N 1
ATOM 5941 C CA . VAL B 1 255 ? -1.539 -6.371 -16.547 1 98.75 255 VAL B CA 1
ATOM 5942 C C . VAL B 1 255 ? -0.406 -5.496 -17.062 1 98.75 255 VAL B C 1
ATOM 5944 O O . VAL B 1 255 ? 0.112 -5.738 -18.156 1 98.75 255 VAL B O 1
ATOM 5947 N N . ALA B 1 256 ? -0.056 -4.449 -16.266 1 98.81 256 ALA B N 1
ATOM 5948 C CA . ALA B 1 256 ? 1.057 -3.596 -16.688 1 98.81 256 ALA B CA 1
ATOM 5949 C C . ALA B 1 256 ? 2.334 -4.41 -16.859 1 98.81 256 ALA B C 1
ATOM 5951 O O . ALA B 1 256 ? 3.066 -4.219 -17.844 1 98.81 256 ALA B O 1
ATOM 5952 N N . ASN B 1 257 ? 2.617 -5.309 -15.945 1 98.81 257 ASN B N 1
ATOM 5953 C CA . ASN B 1 257 ? 3.795 -6.156 -16.062 1 98.81 257 ASN B CA 1
ATOM 5954 C C . ASN B 1 257 ? 3.705 -7.066 -17.297 1 98.81 257 ASN B C 1
ATOM 5956 O O . ASN B 1 257 ? 4.684 -7.223 -18.031 1 98.81 257 ASN B O 1
ATOM 5960 N N . LEU B 1 258 ? 2.574 -7.625 -17.547 1 98.56 258 LEU B N 1
ATOM 5961 C CA . LEU B 1 258 ? 2.414 -8.562 -18.656 1 98.56 258 LEU B CA 1
ATOM 5962 C C . LEU B 1 258 ? 2.488 -7.836 -19.984 1 98.56 258 LEU B C 1
ATOM 5964 O O . LEU B 1 258 ? 3.059 -8.352 -20.953 1 98.56 258 LEU B O 1
ATOM 5968 N N . GLU B 1 259 ? 1.902 -6.625 -20.062 1 98.25 259 GLU B N 1
ATOM 5969 C CA . GLU B 1 259 ? 1.901 -5.887 -21.312 1 98.25 259 GLU B CA 1
ATOM 5970 C C . GLU B 1 259 ? 3.242 -5.203 -21.562 1 98.25 259 GLU B C 1
ATOM 5972 O O . GLU B 1 259 ? 3.812 -5.305 -22.641 1 98.25 259 GLU B O 1
ATOM 5977 N N . LEU B 1 260 ? 3.773 -4.523 -20.578 1 97.94 260 LEU B N 1
ATOM 5978 C CA . LEU B 1 260 ? 4.918 -3.641 -20.781 1 97.94 260 LEU B CA 1
ATOM 5979 C C . LEU B 1 260 ? 6.227 -4.41 -20.641 1 97.94 260 LEU B C 1
ATOM 5981 O O . LEU B 1 260 ? 7.23 -4.059 -21.266 1 97.94 260 LEU B O 1
ATOM 5985 N N . LYS B 1 261 ? 6.254 -5.43 -19.766 1 97.75 261 LYS B N 1
ATOM 5986 C CA . LYS B 1 261 ? 7.492 -6.164 -19.516 1 97.75 261 LYS B CA 1
ATOM 5987 C C . LYS B 1 261 ? 7.523 -7.473 -20.297 1 97.75 261 LYS B C 1
ATOM 5989 O O . LYS B 1 261 ? 8.57 -7.859 -20.828 1 97.75 261 LYS B O 1
ATOM 5994 N N . ALA B 1 262 ? 6.383 -8.133 -20.438 1 95.81 262 ALA B N 1
ATOM 5995 C CA . ALA B 1 262 ? 6.352 -9.43 -21.109 1 95.81 262 ALA B CA 1
ATOM 5996 C C . ALA B 1 262 ? 5.871 -9.289 -22.562 1 95.81 262 ALA B C 1
ATOM 5998 O O . ALA B 1 262 ? 5.871 -10.266 -23.312 1 95.81 262 ALA B O 1
ATOM 5999 N N . GLY B 1 263 ? 5.402 -8.125 -22.984 1 95.69 263 GLY B N 1
ATOM 6000 C CA . GLY B 1 263 ? 5.094 -7.844 -24.375 1 95.69 263 GLY B CA 1
ATOM 6001 C C . GLY B 1 263 ? 3.746 -8.391 -24.812 1 95.69 263 GLY B C 1
ATOM 6002 O O . GLY B 1 263 ? 3.498 -8.57 -26 1 95.69 263 GLY B O 1
ATOM 6003 N N . MET B 1 264 ? 2.85 -8.633 -23.844 1 96.25 264 MET B N 1
ATOM 6004 C CA . MET B 1 264 ? 1.522 -9.141 -24.188 1 96.25 264 MET B CA 1
ATOM 6005 C C . MET B 1 264 ? 0.564 -8 -24.516 1 96.25 264 MET B C 1
ATOM 6007 O O . MET B 1 264 ? 0.85 -6.844 -24.203 1 96.25 264 MET B O 1
ATOM 6011 N N . THR B 1 265 ? -0.449 -8.281 -25.203 1 95.38 265 THR B N 1
ATOM 6012 C CA . THR B 1 265 ? -1.571 -7.379 -25.438 1 95.38 265 THR B CA 1
ATOM 6013 C C . THR B 1 265 ? -2.84 -7.914 -24.781 1 95.38 265 THR B C 1
ATOM 6015 O O . THR B 1 265 ? -3.414 -8.906 -25.25 1 95.38 265 THR B O 1
ATOM 6018 N N . LEU B 1 266 ? -3.217 -7.254 -23.766 1 97.12 266 LEU B N 1
ATOM 6019 C CA . LEU B 1 266 ? -4.242 -7.879 -22.938 1 97.12 266 LEU B CA 1
ATOM 6020 C C . LEU B 1 266 ? -5.5 -7.016 -22.891 1 97.12 266 LEU B C 1
ATOM 6022 O O . LEU B 1 266 ? -6.602 -7.508 -23.125 1 97.12 266 LEU B O 1
ATOM 6026 N N . LEU B 1 267 ? -5.371 -5.734 -22.578 1 97.25 267 LEU B N 1
ATOM 6027 C CA . LEU B 1 267 ? -6.531 -4.859 -22.422 1 97.25 267 LEU B CA 1
ATOM 6028 C C . LEU B 1 267 ? -7.027 -4.375 -23.781 1 97.25 267 LEU B C 1
ATOM 6030 O O . LEU B 1 267 ? -6.23 -4.098 -24.672 1 97.25 267 LEU B O 1
ATOM 6034 N N . ALA B 1 268 ? -8.273 -4.293 -23.875 1 95.62 268 ALA B N 1
ATOM 6035 C CA . ALA B 1 268 ? -8.867 -3.771 -25.109 1 95.62 268 ALA B CA 1
ATOM 6036 C C . ALA B 1 268 ? -8.586 -2.279 -25.25 1 95.62 268 ALA B C 1
ATOM 6038 O O . ALA B 1 268 ? -8.422 -1.566 -24.266 1 95.62 268 ALA B O 1
ATOM 6039 N N . ASP B 1 269 ? -8.375 -1.803 -26.5 1 91.56 269 ASP B N 1
ATOM 6040 C CA . ASP B 1 269 ? -8.336 -0.402 -26.906 1 91.56 269 ASP B CA 1
ATOM 6041 C C . ASP B 1 269 ? -7.18 0.331 -26.234 1 91.56 269 ASP B C 1
ATOM 6043 O O . ASP B 1 269 ? -7.285 1.523 -25.938 1 91.56 269 ASP B O 1
ATOM 6047 N N . GLY B 1 270 ? -6.199 -0.378 -25.812 1 93.75 270 GLY B N 1
ATOM 6048 C CA . GLY B 1 270 ? -5.066 0.259 -25.156 1 93.75 270 GLY B CA 1
ATOM 6049 C C . GLY B 1 270 ? -5.41 0.857 -23.812 1 93.75 270 GLY B C 1
ATOM 6050 O O . GLY B 1 270 ? -4.906 1.924 -23.453 1 93.75 270 GLY B O 1
ATOM 6051 N N . GLY B 1 271 ? -6.27 0.218 -23.094 1 95.94 271 GLY B N 1
ATOM 6052 C CA . GLY B 1 271 ? -6.84 0.749 -21.859 1 95.94 271 GLY B CA 1
ATOM 6053 C C . GLY B 1 271 ? -5.805 0.988 -20.781 1 95.94 271 GLY B C 1
ATOM 6054 O O . GLY B 1 271 ? -6.031 1.774 -19.859 1 95.94 271 GLY B O 1
ATOM 6055 N N . LEU B 1 272 ? -4.641 0.42 -20.938 1 98 272 LEU B N 1
ATOM 6056 C CA . LEU B 1 272 ? -3.588 0.572 -19.938 1 98 272 LEU B CA 1
ATOM 6057 C C . LEU B 1 272 ? -3.172 2.033 -19.797 1 98 272 LEU B C 1
ATOM 6059 O O . LEU B 1 272 ? -2.807 2.482 -18.719 1 98 272 LEU B O 1
ATOM 6063 N N . ARG B 1 273 ? -3.262 2.826 -20.812 1 96.44 273 ARG B N 1
ATOM 6064 C CA . ARG B 1 273 ? -2.883 4.234 -20.828 1 96.44 273 ARG B CA 1
ATOM 6065 C C . ARG B 1 273 ? -3.83 5.066 -19.969 1 96.44 273 ARG B C 1
ATOM 6067 O O . ARG B 1 273 ? -3.525 6.215 -19.625 1 96.44 273 ARG B O 1
ATOM 6074 N N . GLU B 1 274 ? -4.98 4.445 -19.609 1 94.19 274 GLU B N 1
ATOM 6075 C CA . GLU B 1 274 ? -5.965 5.141 -18.781 1 94.19 274 GLU B CA 1
ATOM 6076 C C . GLU B 1 274 ? -5.949 4.613 -17.344 1 94.19 274 GLU B C 1
ATOM 6078 O O . GLU B 1 274 ? -6.754 5.043 -16.516 1 94.19 274 GLU B O 1
ATOM 6083 N N . ALA B 1 275 ? -5.051 3.787 -17.062 1 98.19 275 ALA B N 1
ATOM 6084 C CA . ALA B 1 275 ? -5.074 3.025 -15.82 1 98.19 275 ALA B CA 1
ATOM 6085 C C . ALA B 1 275 ? -4.977 3.949 -14.609 1 98.19 275 ALA B C 1
ATOM 6087 O O . ALA B 1 275 ? -5.699 3.773 -13.625 1 98.19 275 ALA B O 1
ATOM 6088 N N . ALA B 1 276 ? -4.074 4.965 -14.641 1 94 276 ALA B N 1
ATOM 6089 C CA . ALA B 1 276 ? -3.91 5.867 -13.508 1 94 276 ALA B CA 1
ATOM 6090 C C . ALA B 1 276 ? -5.195 6.637 -13.227 1 94 276 ALA B C 1
ATOM 6092 O O . ALA B 1 276 ? -5.637 6.723 -12.078 1 94 276 ALA B O 1
ATOM 6093 N N . ARG B 1 277 ? -5.773 7.188 -14.258 1 88.38 277 ARG B N 1
ATOM 6094 C CA . ARG B 1 277 ? -7.02 7.934 -14.117 1 88.38 277 ARG B CA 1
ATOM 6095 C C . ARG B 1 277 ? -8.133 7.051 -13.57 1 88.38 277 ARG B C 1
ATOM 6097 O O . ARG B 1 277 ? -8.859 7.449 -12.656 1 88.38 277 ARG B O 1
ATOM 6104 N N . ILE B 1 278 ? -8.281 5.871 -14.109 1 94.25 278 ILE B N 1
ATOM 6105 C CA . ILE B 1 278 ? -9.352 4.953 -13.734 1 94.25 278 ILE B CA 1
ATOM 6106 C C . ILE B 1 278 ? -9.141 4.473 -12.305 1 94.25 278 ILE B C 1
ATOM 6108 O O . ILE B 1 278 ? -10.094 4.406 -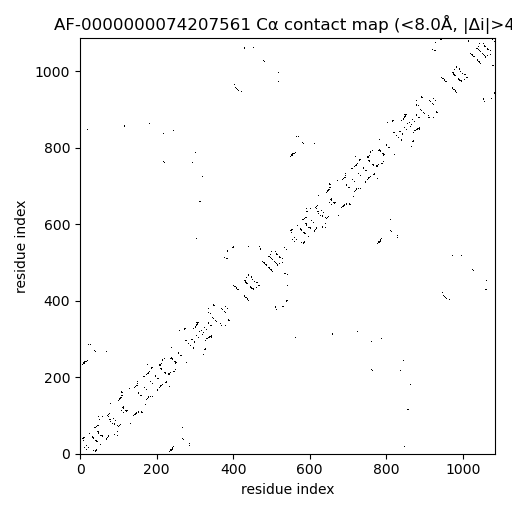11.523 1 94.25 278 ILE B O 1
ATOM 6112 N N . SER B 1 279 ? -7.879 4.094 -11.938 1 95.81 279 SER B N 1
ATOM 6113 C CA . SER B 1 279 ? -7.543 3.717 -10.57 1 95.81 279 SER B CA 1
ATOM 6114 C C . SER B 1 279 ? -7.965 4.797 -9.578 1 95.81 279 SER B C 1
ATOM 6116 O O . SER B 1 279 ? -8.586 4.504 -8.555 1 95.81 279 SER B O 1
ATOM 6118 N N . HIS B 1 280 ? -7.703 6.043 -9.891 1 85.94 280 HIS B N 1
ATOM 6119 C CA . HIS B 1 280 ? -8.039 7.168 -9.023 1 85.94 280 HIS B CA 1
ATOM 6120 C C . HIS B 1 280 ? -9.547 7.375 -8.953 1 85.94 280 HIS B C 1
ATOM 6122 O O . HIS B 1 280 ? -10.094 7.656 -7.883 1 85.94 280 HIS B O 1
ATOM 6128 N N . ALA B 1 281 ? -10.195 7.27 -10.078 1 85.38 281 ALA B N 1
ATOM 6129 C CA . ALA B 1 281 ? -11.641 7.422 -10.109 1 85.38 281 ALA B CA 1
ATOM 6130 C C . ALA B 1 281 ? -12.328 6.391 -9.219 1 85.38 281 ALA B C 1
ATOM 6132 O O . ALA B 1 281 ? -13.273 6.715 -8.5 1 85.38 281 ALA B O 1
ATOM 6133 N N . ILE B 1 282 ? -11.852 5.215 -9.234 1 92.38 282 ILE B N 1
ATOM 6134 C CA . ILE B 1 282 ? -12.438 4.148 -8.43 1 92.38 282 ILE B CA 1
ATOM 6135 C C . ILE B 1 282 ? -12.164 4.414 -6.949 1 92.38 282 ILE B C 1
ATOM 6137 O O . ILE B 1 282 ? -13.023 4.172 -6.102 1 92.38 282 ILE B O 1
ATOM 6141 N N . SER B 1 283 ? -10.961 4.895 -6.641 1 86.56 283 SER B N 1
ATOM 6142 C CA . SER B 1 283 ? -10.664 5.262 -5.262 1 86.56 283 SER B CA 1
ATOM 6143 C C . SER B 1 283 ? -11.648 6.305 -4.742 1 86.56 283 SER B C 1
ATOM 6145 O O . SER B 1 283 ? -12.047 6.262 -3.576 1 86.56 283 SER B O 1
ATOM 6147 N N . GLU B 1 284 ? -12.016 7.195 -5.566 1 75.44 284 GLU B N 1
ATOM 6148 C CA . GLU B 1 284 ? -12.984 8.219 -5.191 1 75.44 284 GLU B CA 1
ATOM 6149 C C . GLU B 1 284 ? -14.359 7.605 -4.93 1 75.44 284 GLU B C 1
ATOM 6151 O O . GLU B 1 284 ? -15.016 7.941 -3.939 1 75.44 284 GLU B O 1
ATOM 6156 N N . LEU B 1 285 ? -14.742 6.719 -5.793 1 78.81 285 LEU B N 1
ATOM 6157 C CA . LEU B 1 285 ? -16.047 6.09 -5.68 1 78.81 285 LEU B CA 1
ATOM 6158 C C . LEU B 1 285 ? -16.125 5.211 -4.438 1 78.81 285 LEU B C 1
ATOM 6160 O O . LEU B 1 285 ? -17.172 5.137 -3.783 1 78.81 285 LEU B O 1
ATOM 6164 N N . THR B 1 286 ? -14.969 4.57 -4.117 1 84.25 286 THR B N 1
ATOM 6165 C CA . THR B 1 286 ? -14.938 3.664 -2.975 1 84.25 286 THR B CA 1
ATOM 6166 C C . THR B 1 286 ? -14.688 4.434 -1.681 1 84.25 286 THR B C 1
ATOM 6168 O O . THR B 1 286 ? -14.836 3.885 -0.586 1 84.25 286 THR B O 1
ATOM 6171 N N . ASN B 1 287 ? -14.219 5.625 -1.81 1 71.5 287 ASN B N 1
ATOM 6172 C CA . ASN B 1 287 ? -13.836 6.461 -0.678 1 71.5 287 ASN B CA 1
ATOM 6173 C C . ASN B 1 287 ? -12.672 5.852 0.097 1 71.5 287 ASN B C 1
ATOM 6175 O O . ASN B 1 287 ? -12.664 5.855 1.329 1 71.5 287 ASN B O 1
ATOM 6179 N N . ILE B 1 288 ? -11.875 5.18 -0.582 1 78.81 288 ILE B N 1
ATOM 6180 C CA . ILE B 1 288 ? -10.625 4.668 -0.044 1 78.81 288 ILE B CA 1
ATOM 6181 C C . ILE B 1 288 ? -9.453 5.473 -0.605 1 78.81 288 ILE B C 1
ATOM 6183 O O . ILE B 1 288 ? -9.289 5.574 -1.823 1 78.81 288 ILE B O 1
ATOM 6187 N N . SER B 1 289 ? -8.672 6.055 0.272 1 73.06 289 SER B N 1
ATOM 6188 C CA . SER B 1 289 ? -7.555 6.891 -0.165 1 73.06 289 SER B CA 1
ATOM 6189 C C . SER B 1 289 ? -6.594 6.109 -1.055 1 73.06 289 SER B C 1
ATOM 6191 O O . SER B 1 289 ? -6.227 4.977 -0.738 1 73.06 289 SER B O 1
ATOM 6193 N N . PRO B 1 290 ? -6.23 6.734 -2.174 1 82.06 290 PRO B N 1
ATOM 6194 C CA . PRO B 1 290 ? -5.23 6.07 -3.018 1 82.06 290 PRO B CA 1
ATOM 6195 C C . PRO B 1 290 ? -3.898 5.863 -2.303 1 82.06 290 PRO B C 1
ATOM 6197 O O . PRO B 1 290 ? -3.512 6.68 -1.461 1 82.06 290 PRO B O 1
ATOM 6200 N N . PHE B 1 291 ? -3.287 4.781 -2.545 1 87.69 291 PHE B N 1
ATOM 6201 C CA . PHE B 1 291 ? -1.944 4.52 -2.043 1 87.69 291 PHE B CA 1
ATOM 6202 C C . PHE B 1 291 ? -0.895 5.156 -2.945 1 87.69 291 PHE B C 1
ATOM 6204 O O . PHE B 1 291 ? -0.71 4.73 -4.086 1 87.69 291 PHE B O 1
ATOM 6211 N N . ALA B 1 292 ? -0.173 6.145 -2.453 1 85.19 292 ALA B N 1
ATOM 6212 C CA . ALA B 1 292 ? 0.698 6.977 -3.277 1 85.19 292 ALA B CA 1
ATOM 6213 C C . ALA B 1 292 ? 1.829 6.156 -3.887 1 85.19 292 ALA B C 1
ATOM 6215 O O . ALA B 1 292 ? 2.291 6.449 -4.992 1 85.19 292 ALA B O 1
ATOM 6216 N N . ARG B 1 293 ? 2.221 5.094 -3.221 1 94.94 293 ARG B N 1
ATOM 6217 C CA . ARG B 1 293 ? 3.367 4.309 -3.666 1 94.94 293 ARG B CA 1
ATOM 6218 C C . ARG B 1 293 ? 2.918 3.076 -4.445 1 94.94 293 ARG B C 1
ATOM 6220 O O . ARG B 1 293 ? 3.693 2.135 -4.629 1 94.94 293 ARG B O 1
ATOM 6227 N N . GLN B 1 294 ? 1.654 3.107 -4.879 1 96.62 294 GLN B N 1
ATOM 6228 C CA . GLN B 1 294 ? 1.153 1.98 -5.66 1 96.62 294 GLN B CA 1
ATOM 6229 C C . GLN B 1 294 ? 1.93 1.829 -6.965 1 96.62 294 GLN B C 1
ATOM 6231 O O . GLN B 1 294 ? 2.102 2.797 -7.707 1 96.62 294 GLN B O 1
ATOM 6236 N N . PRO B 1 295 ? 2.428 0.649 -7.297 1 98.56 295 PRO B N 1
ATOM 6237 C CA . PRO B 1 295 ? 3.182 0.438 -8.539 1 98.56 295 PRO B CA 1
ATOM 6238 C C . PRO B 1 295 ? 2.428 0.917 -9.773 1 98.56 295 PRO B C 1
ATOM 6240 O O . PRO B 1 295 ? 1.229 0.658 -9.914 1 98.56 295 PRO B O 1
ATOM 6243 N N . TYR B 1 296 ? 3.088 1.719 -10.633 1 98.38 296 TYR B N 1
ATOM 6244 C CA . TYR B 1 296 ? 2.652 2.184 -11.945 1 98.38 296 TYR B CA 1
ATOM 6245 C C . TYR B 1 296 ? 1.69 3.357 -11.812 1 98.38 296 TYR B C 1
ATOM 6247 O O . TYR B 1 296 ? 1.878 4.398 -12.453 1 98.38 296 TYR B O 1
ATOM 6255 N N . VAL B 1 297 ? 0.715 3.283 -10.859 1 96.31 297 VAL B N 1
ATOM 6256 C CA . VAL B 1 297 ? -0.376 4.246 -10.977 1 96.31 297 VAL B CA 1
ATOM 6257 C C . VAL B 1 297 ? -0.366 5.191 -9.781 1 96.31 297 VAL B C 1
ATOM 6259 O O . VAL B 1 297 ? -1.052 6.215 -9.789 1 96.31 297 VAL B O 1
ATOM 6262 N N . GLY B 1 298 ? 0.393 4.855 -8.711 1 93.56 298 GLY B N 1
ATOM 6263 C CA . GLY B 1 298 ? 0.465 5.758 -7.57 1 93.56 298 GLY B CA 1
ATOM 6264 C C . GLY B 1 298 ? 1.05 7.113 -7.922 1 93.56 298 GLY B C 1
ATOM 6265 O O . GLY B 1 298 ? 1.865 7.223 -8.844 1 93.56 298 GLY B O 1
ATOM 6266 N N . ALA B 1 299 ? 0.684 8.07 -7.133 1 85.19 299 ALA B N 1
ATOM 6267 C CA . ALA B 1 299 ? 1.147 9.43 -7.379 1 85.19 299 ALA B CA 1
ATOM 6268 C C . ALA B 1 299 ? 2.666 9.523 -7.273 1 85.19 299 ALA B C 1
ATOM 6270 O O . ALA B 1 299 ? 3.295 10.336 -7.957 1 85.19 299 ALA B O 1
ATOM 6271 N N . SER B 1 300 ? 3.27 8.641 -6.496 1 90 300 SER B N 1
ATOM 6272 C CA . SER B 1 300 ? 4.707 8.688 -6.262 1 90 300 SER B CA 1
ATOM 6273 C C . SER B 1 300 ? 5.445 7.699 -7.16 1 90 300 SER B C 1
ATOM 6275 O O . SER B 1 300 ? 6.68 7.656 -7.16 1 90 300 SER B O 1
ATOM 6277 N N . ALA B 1 301 ? 4.742 6.957 -7.988 1 95.06 301 ALA B N 1
ATOM 6278 C CA . ALA B 1 301 ? 5.328 5.828 -8.703 1 95.06 301 ALA B CA 1
ATOM 6279 C C . ALA B 1 301 ? 6.445 6.289 -9.633 1 95.06 301 ALA B C 1
ATOM 6281 O O . ALA B 1 301 ? 7.395 5.543 -9.891 1 95.06 301 ALA B O 1
ATOM 6282 N N . PHE B 1 302 ? 6.336 7.539 -10.117 1 91.94 302 PHE B N 1
ATOM 6283 C CA . PHE B 1 302 ? 7.332 8.094 -11.031 1 91.94 302 PHE B CA 1
ATOM 6284 C C . PHE B 1 302 ? 7.828 9.445 -10.539 1 91.94 302 PHE B C 1
ATOM 6286 O O . PHE B 1 302 ? 8.086 10.344 -11.336 1 91.94 302 PHE B O 1
ATOM 6293 N N . ALA B 1 303 ? 7.863 9.492 -9.18 1 85.31 303 ALA B N 1
ATOM 6294 C CA . ALA B 1 303 ? 8.383 10.695 -8.547 1 85.31 303 ALA B CA 1
ATOM 6295 C C . ALA B 1 303 ? 9.867 10.547 -8.219 1 85.31 303 ALA B C 1
ATOM 6297 O O . ALA B 1 303 ? 10.297 9.5 -7.738 1 85.31 303 ALA B O 1
ATOM 6298 N N . HIS B 1 304 ? 10.609 11.5 -8.484 1 82.06 304 HIS B N 1
ATOM 6299 C CA . HIS B 1 304 ? 12.047 11.453 -8.234 1 82.06 304 HIS B CA 1
ATOM 6300 C C . HIS B 1 304 ? 12.492 12.641 -7.379 1 82.06 304 HIS B C 1
ATOM 6302 O O . HIS B 1 304 ? 12.047 13.766 -7.598 1 82.06 304 HIS B O 1
ATOM 6308 N N . LYS B 1 305 ? 13.094 12.211 -6.273 1 70.31 305 LYS B N 1
ATOM 6309 C CA . LYS B 1 305 ? 13.625 13.25 -5.398 1 70.31 305 LYS B CA 1
ATOM 6310 C C . LYS B 1 305 ? 14.891 13.867 -5.98 1 70.31 305 LYS B C 1
ATOM 6312 O O . LYS B 1 305 ? 15.664 13.18 -6.652 1 70.31 305 LYS B O 1
ATOM 6317 N N . GLY B 1 306 ? 15.055 15.188 -5.91 1 60.19 306 GLY B N 1
ATOM 6318 C CA . GLY B 1 306 ? 16.172 15.977 -6.402 1 60.19 306 GLY B CA 1
ATOM 6319 C C . GLY B 1 306 ? 17.516 15.445 -5.945 1 60.19 306 GLY B C 1
ATOM 6320 O O . GLY B 1 306 ? 17.594 14.375 -5.34 1 60.19 306 GLY B O 1
ATOM 6321 N N . GLY B 1 307 ? 18.688 15.773 -6.5 1 55.88 307 GLY B N 1
ATOM 6322 C CA . GLY B 1 307 ? 20.078 15.469 -6.242 1 55.88 307 GLY B CA 1
ATOM 6323 C C . GLY B 1 307 ? 20.734 14.695 -7.371 1 55.88 307 GLY B C 1
ATOM 6324 O O . GLY B 1 307 ? 20.672 15.109 -8.531 1 55.88 307 GLY B O 1
ATOM 6325 N N . LEU B 1 308 ? 21.234 13.547 -6.898 1 57.25 308 LEU B N 1
ATOM 6326 C CA . LEU B 1 308 ? 22 12.75 -7.855 1 57.25 308 LEU B CA 1
ATOM 6327 C C . LEU B 1 308 ? 21.094 12.258 -8.984 1 57.25 308 LEU B C 1
ATOM 6329 O O . LEU B 1 308 ? 21.516 12.227 -10.148 1 57.25 308 LEU B O 1
ATOM 6333 N N . HIS B 1 309 ? 19.781 12.164 -8.664 1 66.62 309 HIS B N 1
ATOM 6334 C CA . HIS B 1 309 ? 18.906 11.609 -9.68 1 66.62 309 HIS B CA 1
ATOM 6335 C C . HIS B 1 309 ? 18.453 12.68 -10.672 1 66.62 309 HIS B C 1
ATOM 6337 O O . HIS B 1 309 ? 18.328 12.414 -11.867 1 66.62 309 HIS B O 1
ATOM 6343 N N . ALA B 1 310 ? 18.359 13.867 -10.141 1 65.69 310 ALA B N 1
ATOM 6344 C CA . ALA B 1 310 ? 17.875 14.953 -10.992 1 65.69 310 ALA B CA 1
ATOM 6345 C C . ALA B 1 310 ? 18.859 15.242 -12.117 1 65.69 310 ALA B C 1
ATOM 6347 O O . ALA B 1 310 ? 18.453 15.516 -13.25 1 65.69 310 ALA B O 1
ATOM 6348 N N . SER B 1 311 ? 20.125 15.078 -11.836 1 66.19 311 SER B N 1
ATOM 6349 C CA . SER B 1 311 ? 21.156 15.312 -12.852 1 66.19 311 SER B CA 1
ATOM 6350 C C . SER B 1 311 ? 21.094 14.25 -13.945 1 66.19 311 SER B C 1
ATOM 6352 O O . SER B 1 311 ? 21.25 14.562 -15.125 1 66.19 311 SER B O 1
ATOM 6354 N N . ALA B 1 312 ? 20.828 13.07 -13.555 1 72.69 312 ALA B N 1
ATOM 6355 C CA . ALA B 1 312 ? 20.75 11.977 -14.516 1 72.69 312 ALA B CA 1
ATOM 6356 C C . ALA B 1 312 ? 19.469 12.086 -15.359 1 72.69 312 ALA B C 1
ATOM 6358 O O . ALA B 1 312 ? 19.5 11.828 -16.562 1 72.69 312 ALA B O 1
ATOM 6359 N N . ILE B 1 313 ? 18.469 12.5 -14.734 1 71.38 313 ILE B N 1
ATOM 6360 C CA . ILE B 1 313 ? 17.172 12.602 -15.398 1 71.38 313 ILE B CA 1
ATOM 6361 C C . ILE B 1 313 ? 17.203 13.727 -16.422 1 71.38 313 ILE B C 1
ATOM 6363 O O . ILE B 1 313 ? 16.594 13.617 -17.5 1 71.38 313 ILE B O 1
ATOM 6367 N N . ARG B 1 314 ? 17.938 14.781 -16.094 1 69.62 314 ARG B N 1
ATOM 6368 C CA . ARG B 1 314 ? 18.094 15.883 -17.031 1 69.62 314 ARG B CA 1
ATOM 6369 C C . ARG B 1 314 ? 18.734 15.414 -18.328 1 69.62 314 ARG B C 1
ATOM 6371 O O . ARG B 1 314 ? 18.406 15.914 -19.406 1 69.62 314 ARG B O 1
ATOM 6378 N N . VAL B 1 315 ? 19.625 14.406 -18.172 1 71.19 315 VAL B N 1
ATOM 6379 C CA . VAL B 1 315 ? 20.328 13.875 -19.344 1 71.19 315 VAL B CA 1
ATOM 6380 C C . VAL B 1 315 ? 19.422 12.914 -20.094 1 71.19 315 VAL B C 1
ATOM 6382 O O . VAL B 1 315 ? 19.297 12.992 -21.328 1 71.19 315 VAL B O 1
ATOM 6385 N N . ASP B 1 316 ? 18.844 11.977 -19.328 1 79.81 316 ASP B N 1
ATOM 6386 C CA . ASP B 1 316 ? 17.953 10.969 -19.891 1 79.81 316 ASP B CA 1
ATOM 6387 C C . ASP B 1 316 ? 16.953 10.477 -18.844 1 79.81 316 ASP B C 1
ATOM 6389 O O . ASP B 1 316 ? 17.328 9.766 -17.906 1 79.81 316 ASP B O 1
ATOM 6393 N N . PRO B 1 317 ? 15.742 10.844 -19.125 1 72.31 317 PRO B N 1
ATOM 6394 C CA . PRO B 1 317 ? 14.742 10.438 -18.141 1 72.31 317 PRO B CA 1
ATOM 6395 C C . PRO B 1 317 ? 14.656 8.922 -17.969 1 72.31 317 PRO B C 1
ATOM 6397 O O . PRO B 1 317 ? 14.266 8.422 -16.922 1 72.31 317 PRO B O 1
ATOM 6400 N N . ASP B 1 318 ? 15.047 8.258 -18.953 1 76.62 318 ASP B N 1
ATOM 6401 C CA . ASP B 1 318 ? 14.891 6.809 -18.953 1 76.62 318 ASP B CA 1
ATOM 6402 C C . ASP B 1 318 ? 15.953 6.141 -18.078 1 76.62 318 ASP B C 1
ATOM 6404 O O . ASP B 1 318 ? 15.875 4.941 -17.812 1 76.62 318 ASP B O 1
ATOM 6408 N N . MET B 1 319 ? 16.781 6.941 -17.562 1 80.69 319 MET B N 1
ATOM 6409 C CA . MET B 1 319 ? 17.844 6.387 -16.734 1 80.69 319 MET B CA 1
ATOM 6410 C C . MET B 1 319 ? 17.328 5.98 -15.367 1 80.69 319 MET B C 1
ATOM 6412 O O . MET B 1 319 ? 17.906 5.121 -14.703 1 80.69 319 MET B O 1
ATOM 6416 N N . TYR B 1 320 ? 16.266 6.527 -14.953 1 81.62 320 TYR B N 1
ATOM 6417 C CA . TYR B 1 320 ? 15.812 6.16 -13.609 1 81.62 320 TYR B CA 1
ATOM 6418 C C . TYR B 1 320 ? 14.359 5.695 -13.633 1 81.62 320 TYR B C 1
ATOM 6420 O O . TYR B 1 320 ? 13.766 5.457 -12.578 1 81.62 320 TYR B O 1
ATOM 6428 N N . GLN B 1 321 ? 13.805 5.617 -14.781 1 88.19 321 GLN B N 1
ATOM 6429 C CA . GLN B 1 321 ? 12.469 5.07 -14.953 1 88.19 321 GLN B CA 1
ATOM 6430 C C . GLN B 1 321 ? 12.516 3.666 -15.547 1 88.19 321 GLN B C 1
ATOM 6432 O O . GLN B 1 321 ? 13.32 3.393 -16.438 1 88.19 321 GLN B O 1
ATOM 6437 N N . HIS B 1 322 ? 11.641 2.844 -15.016 1 94.12 322 HIS B N 1
ATOM 6438 C CA . HIS B 1 322 ? 11.641 1.481 -15.539 1 94.12 322 HIS B CA 1
ATOM 6439 C C . HIS B 1 322 ? 10.734 1.357 -16.75 1 94.12 322 HIS B C 1
ATOM 6441 O O . HIS B 1 322 ? 10.797 0.367 -17.484 1 94.12 322 HIS B O 1
ATOM 6447 N N . THR B 1 323 ? 9.906 2.318 -16.953 1 95.56 323 THR B N 1
ATOM 6448 C CA . THR B 1 323 ? 9.016 2.414 -18.109 1 95.56 323 THR B CA 1
ATOM 6449 C C . THR B 1 323 ? 8.547 3.852 -18.297 1 95.56 323 THR B C 1
ATOM 6451 O O . THR B 1 323 ? 8.758 4.707 -17.438 1 95.56 323 THR B O 1
ATOM 6454 N N . ASP B 1 324 ? 8.062 4.129 -19.5 1 94.19 324 ASP B N 1
ATOM 6455 C CA . ASP B 1 324 ? 7.426 5.414 -19.781 1 94.19 324 ASP B CA 1
ATOM 6456 C C . ASP B 1 324 ? 6.109 5.543 -19 1 94.19 324 ASP B C 1
ATOM 6458 O O . ASP B 1 324 ? 5.164 4.793 -19.25 1 94.19 324 ASP B O 1
ATOM 6462 N N . PRO B 1 325 ? 6.043 6.523 -18.062 1 93.88 325 PRO B N 1
ATOM 6463 C CA . PRO B 1 325 ? 4.852 6.633 -17.219 1 93.88 325 PRO B CA 1
ATOM 6464 C C . PRO B 1 325 ? 3.576 6.859 -18.031 1 93.88 325 PRO B C 1
ATOM 6466 O O . PRO B 1 325 ? 2.486 6.484 -17.594 1 93.88 325 PRO B O 1
ATOM 6469 N N . THR B 1 326 ? 3.635 7.434 -19.234 1 92.56 326 THR B N 1
ATOM 6470 C CA . THR B 1 326 ? 2.459 7.738 -20.031 1 92.56 326 THR B CA 1
ATOM 6471 C C . THR B 1 326 ? 1.791 6.457 -20.531 1 92.56 326 THR B C 1
ATOM 6473 O O . THR B 1 326 ? 0.607 6.461 -20.875 1 92.56 326 THR B O 1
ATOM 6476 N N . LEU B 1 327 ? 2.506 5.406 -20.516 1 97.06 327 LEU B N 1
ATOM 6477 C CA . LEU B 1 327 ? 1.974 4.129 -20.984 1 97.06 327 LEU B CA 1
ATOM 6478 C C . LEU B 1 327 ? 0.953 3.572 -19.984 1 97.06 327 LEU B C 1
ATOM 6480 O O . LEU B 1 327 ? 0.182 2.672 -20.328 1 97.06 327 LEU B O 1
ATOM 6484 N N . VAL B 1 328 ? 0.907 4.113 -18.766 1 98.12 328 VAL B N 1
ATOM 6485 C CA . VAL B 1 328 ? -0.082 3.695 -17.766 1 98.12 328 VAL B CA 1
ATOM 6486 C C . VAL B 1 328 ? -0.93 4.895 -17.359 1 98.12 328 VAL B C 1
ATOM 6488 O O . VAL B 1 328 ? -1.607 4.852 -16.328 1 98.12 328 VAL B O 1
ATOM 6491 N N . GLY B 1 329 ? -0.814 5.926 -18.078 1 93.62 329 GLY B N 1
ATOM 6492 C CA . GLY B 1 329 ? -1.611 7.109 -17.812 1 93.62 329 GLY B CA 1
ATOM 6493 C C . GLY B 1 329 ? -1.087 7.926 -16.641 1 93.62 329 GLY B C 1
ATOM 6494 O O . GLY B 1 329 ? -1.845 8.656 -16 1 93.62 329 GLY B O 1
ATOM 6495 N N . ASN B 1 330 ? 0.124 7.727 -16.281 1 92.69 330 ASN B N 1
ATOM 6496 C CA . ASN B 1 330 ? 0.803 8.484 -15.234 1 92.69 330 ASN B CA 1
ATOM 6497 C C . ASN B 1 330 ? 1.843 9.438 -15.812 1 92.69 330 ASN B C 1
ATOM 6499 O O . ASN B 1 330 ? 1.91 9.617 -17.031 1 92.69 330 ASN B O 1
ATOM 6503 N N . ASP B 1 331 ? 2.553 10.188 -14.93 1 84.62 331 ASP B N 1
ATOM 6504 C CA . ASP B 1 331 ? 3.559 11.133 -15.406 1 84.62 331 ASP B CA 1
ATOM 6505 C C . ASP B 1 331 ? 4.738 11.211 -14.438 1 84.62 331 ASP B C 1
ATOM 6507 O O . ASP B 1 331 ? 4.602 10.875 -13.258 1 84.62 331 ASP B O 1
ATOM 6511 N N . MET B 1 332 ? 5.891 11.562 -15.078 1 85.62 332 MET B N 1
ATOM 6512 C CA . MET B 1 332 ? 7.062 11.797 -14.242 1 85.62 332 MET B CA 1
ATOM 6513 C C . MET B 1 332 ? 6.906 13.078 -13.43 1 85.62 332 MET B C 1
ATOM 6515 O O . MET B 1 332 ? 6.43 14.094 -13.953 1 85.62 332 MET B O 1
ATOM 6519 N N . ARG B 1 333 ? 7.215 13 -12.133 1 77.75 333 ARG B N 1
ATOM 6520 C CA . ARG B 1 333 ? 7.129 14.164 -11.258 1 77.75 333 ARG B CA 1
ATOM 6521 C C . ARG B 1 333 ? 8.453 14.39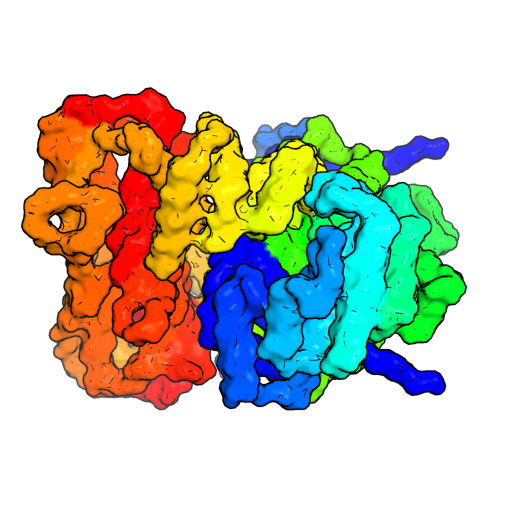8 -10.539 1 77.75 333 ARG B C 1
ATOM 6523 O O . ARG B 1 333 ? 9.086 13.461 -10.055 1 77.75 333 ARG B O 1
ATOM 6530 N N . MET B 1 334 ? 8.859 15.633 -10.586 1 76.06 334 MET B N 1
ATOM 6531 C CA . MET B 1 334 ? 10.047 16 -9.82 1 76.06 334 MET B CA 1
ATOM 6532 C C . MET B 1 334 ? 9.664 16.594 -8.469 1 76.06 334 MET B C 1
ATOM 6534 O O . MET B 1 334 ? 8.773 17.453 -8.398 1 76.06 334 MET B O 1
ATOM 6538 N N . LEU B 1 335 ? 10.141 16.016 -7.438 1 68.06 335 LEU B N 1
ATOM 6539 C CA . LEU B 1 335 ? 9.836 16.484 -6.086 1 68.06 335 LEU B CA 1
ATOM 6540 C C . LEU B 1 335 ? 10.852 17.516 -5.625 1 68.06 335 LEU B C 1
ATOM 6542 O O . LEU B 1 335 ? 12.047 17.391 -5.902 1 68.06 335 LEU B O 1
ATOM 6546 N N . VAL B 1 336 ? 10.07 18.609 -5.219 1 65.62 336 VAL B N 1
ATOM 6547 C CA . VAL B 1 336 ? 10.914 19.641 -4.621 1 65.62 336 VAL B CA 1
ATOM 6548 C C . VAL B 1 336 ? 10.906 19.5 -3.1 1 65.62 336 VAL B C 1
ATOM 6550 O O . VAL B 1 336 ? 9.844 19.516 -2.475 1 65.62 336 VAL B O 1
ATOM 6553 N N . SER B 1 337 ? 11.758 18.969 -2.631 1 61.75 337 SER B N 1
ATOM 6554 C CA . SER B 1 337 ? 11.898 18.844 -1.184 1 61.75 337 SER B CA 1
ATOM 6555 C C . SER B 1 337 ? 13.125 19.594 -0.679 1 61.75 337 SER B C 1
ATOM 6557 O O . SER B 1 337 ? 13.82 20.25 -1.458 1 61.75 337 SER B O 1
ATOM 6559 N N . ASP B 1 338 ? 13.078 19.547 0.577 1 55.75 338 ASP B N 1
ATOM 6560 C CA . ASP B 1 338 ? 14.219 20.219 1.191 1 55.75 338 ASP B CA 1
ATOM 6561 C C . ASP B 1 338 ? 15.531 19.719 0.59 1 55.75 338 ASP B C 1
ATOM 6563 O O . ASP B 1 338 ? 16.562 20.375 0.7 1 55.75 338 ASP B O 1
ATOM 6567 N N . MET B 1 339 ? 15.18 18.719 -0.126 1 53 339 MET B N 1
ATOM 6568 C CA . MET B 1 339 ? 16.375 18.172 -0.756 1 53 339 MET B CA 1
ATOM 6569 C C . MET B 1 339 ? 16.484 18.625 -2.209 1 53 339 MET B C 1
ATOM 6571 O O . MET B 1 339 ? 17.469 18.312 -2.885 1 53 339 MET B O 1
ATOM 6575 N N . ALA B 1 340 ? 15.367 19.359 -2.514 1 62.69 340 ALA B N 1
ATOM 6576 C CA . ALA B 1 340 ? 15.359 19.766 -3.918 1 62.69 340 ALA B CA 1
ATOM 6577 C C . ALA B 1 340 ? 16.453 20.781 -4.203 1 62.69 340 ALA B C 1
ATOM 6579 O O . ALA B 1 340 ? 16.609 21.75 -3.453 1 62.69 340 ALA B O 1
ATOM 6580 N N . GLY B 1 341 ? 17.266 20.438 -5.113 1 65.62 341 GLY B N 1
ATOM 6581 C CA . GLY B 1 341 ? 18.219 21.406 -5.617 1 65.62 341 GLY B CA 1
ATOM 6582 C C . GLY B 1 341 ? 17.688 22.219 -6.789 1 65.62 341 GLY B C 1
ATOM 6583 O O . GLY B 1 341 ? 16.5 22.109 -7.141 1 65.62 341 GLY B O 1
ATOM 6584 N N . ARG B 1 342 ? 18.375 23.062 -7.266 1 77.44 342 ARG B N 1
ATOM 6585 C CA . ARG B 1 342 ? 18.031 23.969 -8.367 1 77.44 342 ARG B CA 1
ATOM 6586 C C . ARG B 1 342 ? 17.531 23.172 -9.578 1 77.44 342 ARG B C 1
ATOM 6588 O O . ARG B 1 342 ? 16.578 23.578 -10.234 1 77.44 342 ARG B O 1
ATOM 6595 N N . ALA B 1 343 ? 18.125 22.062 -9.719 1 73.62 343 ALA B N 1
ATOM 6596 C CA . ALA B 1 343 ? 17.766 21.25 -10.875 1 73.62 343 ALA B CA 1
ATOM 6597 C C . ALA B 1 343 ? 16.328 20.719 -10.742 1 73.62 343 ALA B C 1
ATOM 6599 O O . ALA B 1 343 ? 15.586 20.688 -11.719 1 73.62 343 ALA B O 1
ATOM 6600 N N . SER B 1 344 ? 15.984 20.344 -9.562 1 75.44 344 SER B N 1
ATOM 6601 C CA . SER B 1 344 ? 14.633 19.844 -9.312 1 75.44 344 SER B CA 1
ATOM 6602 C C . SER B 1 344 ? 13.594 20.938 -9.547 1 75.44 344 SER B C 1
ATOM 6604 O O . SER B 1 344 ? 12.539 20.672 -10.133 1 75.44 344 SER B O 1
ATOM 6606 N N . ILE B 1 345 ? 13.938 22.047 -9.062 1 81.19 345 ILE B N 1
ATOM 6607 C CA . ILE B 1 345 ? 13.031 23.188 -9.211 1 81.19 345 ILE B CA 1
ATOM 6608 C C . ILE B 1 345 ? 12.891 23.547 -10.688 1 81.19 345 ILE B C 1
ATOM 6610 O O . ILE B 1 345 ? 11.789 23.844 -11.156 1 81.19 345 ILE B O 1
ATOM 6614 N N . GLU B 1 346 ? 13.945 23.5 -11.375 1 83.62 346 GLU B N 1
ATOM 6615 C CA . GLU B 1 346 ? 13.914 23.781 -12.805 1 83.62 346 GLU B CA 1
ATOM 6616 C C . GLU B 1 346 ? 13.039 22.781 -13.547 1 83.62 346 GLU B C 1
ATOM 6618 O O . GLU B 1 346 ? 12.227 23.172 -14.391 1 83.62 346 GLU B O 1
ATOM 6623 N N . LEU B 1 347 ? 13.203 21.578 -13.273 1 77.31 347 LEU B N 1
ATOM 6624 C CA . LEU B 1 347 ? 12.438 20.516 -13.945 1 77.31 347 LEU B CA 1
ATOM 6625 C C . LEU B 1 347 ? 10.961 20.609 -13.594 1 77.31 347 LEU B C 1
ATOM 6627 O O . LEU B 1 347 ? 10.102 20.453 -14.461 1 77.31 347 LEU B O 1
ATOM 6631 N N . LYS B 1 348 ? 10.711 20.859 -12.328 1 80.44 348 LYS B N 1
ATOM 6632 C CA . LYS B 1 348 ? 9.32 21.031 -11.922 1 80.44 348 LYS B CA 1
ATOM 6633 C C . LYS B 1 348 ? 8.703 22.25 -12.578 1 80.44 348 LYS B C 1
ATOM 6635 O O . LYS B 1 348 ? 7.535 22.219 -12.984 1 80.44 348 LYS B O 1
ATOM 6640 N N . GLY B 1 349 ? 9.438 23.266 -12.602 1 84.69 349 GLY B N 1
ATOM 6641 C CA . GLY B 1 349 ? 8.984 24.453 -13.312 1 84.69 349 GLY B CA 1
ATOM 6642 C C . GLY B 1 349 ? 8.648 24.188 -14.766 1 84.69 349 GLY B C 1
ATOM 6643 O O . GLY B 1 349 ? 7.602 24.609 -15.258 1 84.69 349 GLY B O 1
ATOM 6644 N N . ARG B 1 350 ? 9.453 23.375 -15.367 1 82.25 350 ARG B N 1
ATOM 6645 C CA . ARG B 1 350 ? 9.203 23.016 -16.766 1 82.25 350 ARG B CA 1
ATOM 6646 C C . ARG B 1 350 ? 7.922 22.203 -16.891 1 82.25 350 ARG B C 1
ATOM 6648 O O . ARG B 1 350 ? 7.148 22.406 -17.828 1 82.25 350 ARG B O 1
ATOM 6655 N N . GLU B 1 351 ? 7.781 21.312 -15.953 1 80.56 351 GLU B N 1
ATOM 6656 C CA . GLU B 1 351 ? 6.562 20.516 -15.922 1 80.56 351 GLU B CA 1
ATOM 6657 C C . GLU B 1 351 ? 5.324 21.391 -15.812 1 80.56 351 GLU B C 1
ATOM 6659 O O . GLU B 1 351 ? 4.273 21.078 -16.375 1 80.56 351 GLU B O 1
ATOM 6664 N N . LEU B 1 352 ? 5.484 22.484 -15.117 1 84.75 352 LEU B N 1
ATOM 6665 C CA . LEU B 1 352 ? 4.367 23.391 -14.867 1 84.75 352 LEU B CA 1
ATOM 6666 C C . LEU B 1 352 ? 4.27 24.453 -15.953 1 84.75 352 LEU B C 1
ATOM 6668 O O . LEU B 1 352 ? 3.4 25.328 -15.898 1 84.75 352 LEU B O 1
ATOM 6672 N N . GLY B 1 353 ? 5.176 24.422 -16.938 1 84.75 353 GLY B N 1
ATOM 6673 C CA . GLY B 1 353 ? 5.105 25.297 -18.094 1 84.75 353 GLY B CA 1
ATOM 6674 C C . GLY B 1 353 ? 5.98 26.531 -17.953 1 84.75 353 GLY B C 1
ATOM 6675 O O . GLY B 1 353 ? 5.84 27.5 -18.703 1 84.75 353 GLY B O 1
ATOM 6676 N N . PHE B 1 354 ? 6.836 26.484 -16.953 1 90.06 354 PHE B N 1
ATOM 6677 C CA . PHE B 1 354 ? 7.73 27.625 -16.766 1 90.06 354 PHE B CA 1
ATOM 6678 C C . PHE B 1 354 ? 9.109 27.312 -17.328 1 90.06 354 PHE B C 1
ATOM 6680 O O . PHE B 1 354 ? 9.68 26.25 -17.078 1 90.06 354 PHE B O 1
ATOM 6687 N N . ASP B 1 355 ? 9.516 28.109 -18.219 1 88.88 355 ASP B N 1
ATOM 6688 C CA . ASP B 1 355 ? 10.898 28 -18.672 1 88.88 355 ASP B CA 1
ATOM 6689 C C . ASP B 1 355 ? 11.844 28.734 -17.734 1 88.88 355 ASP B C 1
ATOM 6691 O O . ASP B 1 355 ? 11.961 29.969 -17.781 1 88.88 355 ASP B O 1
ATOM 6695 N N . LEU B 1 356 ? 12.5 28 -16.938 1 87.75 356 LEU B N 1
ATOM 6696 C CA . LEU B 1 356 ? 13.359 28.578 -15.922 1 87.75 356 LEU B CA 1
ATOM 6697 C C . LEU B 1 356 ? 14.836 28.344 -16.25 1 87.75 356 LEU B C 1
ATOM 6699 O O . LEU B 1 356 ? 15.703 28.562 -15.414 1 87.75 356 LEU B O 1
ATOM 6703 N N . ALA B 1 357 ? 14.984 27.891 -17.5 1 81.12 357 ALA B N 1
ATOM 6704 C CA . ALA B 1 357 ? 16.359 27.625 -17.938 1 81.12 357 ALA B CA 1
ATOM 6705 C C . ALA B 1 357 ? 17.203 28.891 -17.875 1 81.12 357 ALA B C 1
ATOM 6707 O O . ALA B 1 357 ? 16.781 29.953 -18.312 1 81.12 357 ALA B O 1
ATOM 6708 N N . GLY B 1 358 ? 18.312 28.812 -17.25 1 83.19 358 GLY B N 1
ATOM 6709 C CA . GLY B 1 358 ? 19.25 29.922 -17.203 1 83.19 358 GLY B CA 1
ATOM 6710 C C . GLY B 1 358 ? 18.906 30.938 -16.125 1 83.19 358 GLY B C 1
ATOM 6711 O O . GLY B 1 358 ? 19.609 31.938 -15.953 1 83.19 358 GLY B O 1
ATOM 6712 N N . GLN B 1 359 ? 17.875 30.688 -15.375 1 88.88 359 GLN B N 1
ATOM 6713 C CA . GLN B 1 359 ? 17.469 31.625 -14.336 1 88.88 359 GLN B CA 1
ATOM 6714 C C . GLN B 1 359 ? 17.984 31.188 -12.969 1 88.88 359 GLN B C 1
ATOM 6716 O O . GLN B 1 359 ? 17.203 30.953 -12.039 1 88.88 359 GLN B O 1
ATOM 6721 N N . GLY B 1 360 ? 19.281 31.234 -12.883 1 87.94 360 GLY B N 1
ATOM 6722 C CA . GLY B 1 360 ? 19.953 30.703 -11.711 1 87.94 360 GLY B CA 1
ATOM 6723 C C . GLY B 1 360 ? 19.516 31.375 -10.422 1 87.94 360 GLY B C 1
ATOM 6724 O O . GLY B 1 360 ? 19.297 30.703 -9.406 1 87.94 360 GLY B O 1
ATOM 6725 N N . GLU B 1 361 ? 19.391 32.688 -10.445 1 89.44 361 GLU B N 1
ATOM 6726 C CA . GLU B 1 361 ? 19.016 33.438 -9.25 1 89.44 361 GLU B CA 1
ATOM 6727 C C . GLU B 1 361 ? 17.594 33.094 -8.812 1 89.44 361 GLU B C 1
ATOM 6729 O O . GLU B 1 361 ? 17.328 32.906 -7.621 1 89.44 361 GLU B O 1
ATOM 6734 N N . LEU B 1 362 ? 16.75 33.031 -9.734 1 91.75 362 LEU B N 1
ATOM 6735 C CA . LEU B 1 362 ? 15.375 32.688 -9.445 1 91.75 362 LEU B CA 1
ATOM 6736 C C . LEU B 1 362 ? 15.281 31.266 -8.875 1 91.75 362 LEU B C 1
ATOM 6738 O O . LEU B 1 362 ? 14.57 31.031 -7.895 1 91.75 362 LEU B O 1
ATOM 6742 N N . LEU B 1 363 ? 15.992 30.359 -9.484 1 89.88 363 LEU B N 1
ATOM 6743 C CA . LEU B 1 363 ? 15.969 28.969 -9.047 1 89.88 363 LEU B CA 1
ATOM 6744 C C . LEU B 1 363 ? 16.484 28.844 -7.617 1 89.88 363 LEU B C 1
ATOM 6746 O O . LEU B 1 363 ? 15.945 28.062 -6.824 1 89.88 363 LEU B O 1
ATOM 6750 N N . SER B 1 364 ? 17.422 29.656 -7.34 1 87.25 364 SER B N 1
ATOM 6751 C CA . SER B 1 364 ? 17.953 29.656 -5.98 1 87.25 364 SER B CA 1
ATOM 6752 C C . SER B 1 364 ? 16.938 30.188 -4.984 1 87.25 364 SER B C 1
ATOM 6754 O O . SER B 1 364 ? 16.766 29.625 -3.9 1 87.25 364 SER B O 1
ATOM 6756 N N . ARG B 1 365 ? 16.344 31.234 -5.336 1 90.38 365 ARG B N 1
ATOM 6757 C CA . ARG B 1 365 ? 15.344 31.859 -4.465 1 90.38 365 ARG B CA 1
ATOM 6758 C C . ARG B 1 365 ? 14.188 30.891 -4.199 1 90.38 365 ARG B C 1
ATOM 6760 O O . ARG B 1 365 ? 13.75 30.734 -3.059 1 90.38 365 ARG B O 1
ATOM 6767 N N . VAL B 1 366 ? 13.75 30.281 -5.215 1 90.38 366 VAL B N 1
ATOM 6768 C CA . VAL B 1 366 ? 12.625 29.344 -5.086 1 90.38 366 VAL B CA 1
ATOM 6769 C C . VAL B 1 366 ? 13.039 28.141 -4.242 1 90.38 366 VAL B C 1
ATOM 6771 O O . VAL B 1 366 ? 12.273 27.688 -3.396 1 90.38 366 VAL B O 1
ATOM 6774 N N . THR B 1 367 ? 14.219 27.672 -4.535 1 83.94 367 THR B N 1
ATOM 6775 C CA . THR B 1 367 ? 14.727 26.547 -3.764 1 83.94 367 THR B CA 1
ATOM 6776 C C . THR B 1 367 ? 14.766 26.875 -2.275 1 83.94 367 THR B C 1
ATOM 6778 O O . THR B 1 367 ? 14.344 26.078 -1.443 1 83.94 367 THR B O 1
ATOM 6781 N N . ASN B 1 368 ? 15.234 28.031 -2.01 1 83.62 368 ASN B N 1
ATOM 6782 C CA . ASN B 1 368 ? 15.32 28.469 -0.619 1 83.62 368 ASN B CA 1
ATOM 6783 C C . ASN B 1 368 ? 13.938 28.641 0 1 83.62 368 ASN B C 1
ATOM 6785 O O . ASN B 1 368 ? 13.719 28.266 1.154 1 83.62 368 ASN B O 1
ATOM 6789 N N . ARG B 1 369 ? 13.086 29.188 -0.679 1 87.12 369 ARG B N 1
ATOM 6790 C CA . ARG B 1 369 ? 11.719 29.391 -0.203 1 87.12 369 ARG B CA 1
ATOM 6791 C C . ARG B 1 369 ? 11.039 28.062 0.087 1 87.12 369 ARG B C 1
ATOM 6793 O O . ARG B 1 369 ? 10.352 27.906 1.104 1 87.12 369 ARG B O 1
ATOM 6800 N N . VAL B 1 370 ? 11.203 27.156 -0.836 1 82.81 370 VAL B N 1
ATOM 6801 C CA . VAL B 1 370 ? 10.617 25.828 -0.662 1 82.81 370 VAL B CA 1
ATOM 6802 C C . VAL B 1 370 ? 11.172 25.188 0.61 1 82.81 370 VAL B C 1
ATOM 6804 O O . VAL B 1 370 ? 10.414 24.609 1.395 1 82.81 370 VAL B O 1
ATOM 6807 N N . LYS B 1 371 ? 12.445 25.328 0.773 1 73.81 371 LYS B N 1
ATOM 6808 C CA . LYS B 1 371 ? 13.078 24.75 1.959 1 73.81 371 LYS B CA 1
ATOM 6809 C C . LYS B 1 371 ? 12.531 25.391 3.234 1 73.81 371 LYS B C 1
ATOM 6811 O O . LYS B 1 371 ? 12.234 24.688 4.203 1 73.81 371 LYS B O 1
ATOM 6816 N N . GLU B 1 372 ? 12.352 26.641 3.225 1 79.25 372 GLU B N 1
ATOM 6817 C CA . GLU B 1 372 ? 11.836 27.359 4.379 1 79.25 372 GLU B CA 1
ATOM 6818 C C . GLU B 1 372 ? 10.383 26.984 4.664 1 79.25 372 GLU B C 1
ATOM 6820 O O . GLU B 1 372 ? 10.016 26.75 5.812 1 79.25 372 GLU B O 1
ATOM 6825 N N . ASP B 1 373 ? 9.602 26.906 3.705 1 82.75 373 ASP B N 1
ATOM 6826 C CA . ASP B 1 373 ? 8.188 26.578 3.852 1 82.75 373 ASP B CA 1
ATOM 6827 C C . ASP B 1 373 ? 8.008 25.141 4.336 1 82.75 373 ASP B C 1
ATOM 6829 O O . ASP B 1 373 ? 7.16 24.875 5.188 1 82.75 373 ASP B O 1
ATOM 6833 N N . GLU B 1 374 ? 8.773 24.312 3.785 1 74.44 374 GLU B N 1
ATOM 6834 C CA . GLU B 1 374 ? 8.664 22.922 4.219 1 74.44 374 GLU B CA 1
ATOM 6835 C C . GLU B 1 374 ? 9.117 22.766 5.668 1 74.44 374 GLU B C 1
ATOM 6837 O O . GLU B 1 374 ? 8.578 21.938 6.398 1 74.44 374 GLU B O 1
ATOM 6842 N N . ALA B 1 375 ? 10.086 23.516 5.965 1 69 375 ALA B N 1
ATOM 6843 C CA . ALA B 1 375 ? 10.484 23.531 7.371 1 69 375 ALA B CA 1
ATOM 6844 C C . ALA B 1 375 ? 9.352 24.031 8.266 1 69 375 ALA B C 1
ATOM 6846 O O . ALA B 1 375 ? 9.227 23.609 9.414 1 69 375 ALA B O 1
ATOM 6847 N N . ALA B 1 376 ? 8.516 24.828 7.707 1 73.94 376 ALA B N 1
ATOM 6848 C CA . ALA B 1 376 ? 7.398 25.406 8.445 1 73.94 376 ALA B CA 1
ATOM 6849 C C . ALA B 1 376 ? 6.188 24.484 8.422 1 73.94 376 ALA B C 1
ATOM 6851 O O . ALA B 1 376 ? 5.164 24.766 9.055 1 73.94 376 ALA B O 1
ATOM 6852 N N . GLY B 1 377 ? 6.312 23.453 7.719 1 71.56 377 GLY B N 1
ATOM 6853 C CA . GLY B 1 377 ? 5.262 22.453 7.777 1 71.56 377 GLY B CA 1
ATOM 6854 C C . GLY B 1 377 ? 4.582 22.219 6.441 1 71.56 377 GLY B C 1
ATOM 6855 O O . GLY B 1 377 ? 3.781 21.297 6.297 1 71.56 377 GLY B O 1
ATOM 6856 N N . TYR B 1 378 ? 4.934 23.094 5.504 1 79.94 378 TYR B N 1
ATOM 6857 C CA . TYR B 1 378 ? 4.344 22.938 4.18 1 79.94 378 TYR B CA 1
ATOM 6858 C C . TYR B 1 378 ? 4.863 21.688 3.494 1 79.94 378 TYR B C 1
ATOM 6860 O O . TYR B 1 378 ? 5.883 21.125 3.902 1 79.94 378 TYR B O 1
ATOM 6868 N N . THR B 1 379 ? 4.098 21.203 2.623 1 73.56 379 THR B N 1
ATOM 6869 C CA . THR B 1 379 ? 4.516 20.094 1.777 1 73.56 379 THR B CA 1
ATOM 6870 C C . THR B 1 379 ? 4.098 20.328 0.329 1 73.56 379 THR B C 1
ATOM 6872 O O . THR B 1 379 ? 2.953 20.062 -0.042 1 73.56 379 THR B O 1
ATOM 6875 N N . PHE B 1 380 ? 5.039 20.688 -0.469 1 79.56 380 PHE B N 1
ATOM 6876 C CA . PHE B 1 380 ? 4.699 21.078 -1.832 1 79.56 380 PHE B CA 1
ATOM 6877 C C . PHE B 1 380 ? 4.613 19.844 -2.74 1 79.56 380 PHE B C 1
ATOM 6879 O O . PHE B 1 380 ? 3.986 19.906 -3.801 1 79.56 380 PHE B O 1
ATOM 6886 N N . GLU B 1 381 ? 5.242 18.828 -2.281 1 68.19 381 GLU B N 1
ATOM 6887 C CA . GLU B 1 381 ? 5.168 17.609 -3.078 1 68.19 381 GLU B CA 1
ATOM 6888 C C . GLU B 1 381 ? 3.729 17.125 -3.217 1 68.19 381 GLU B C 1
ATOM 6890 O O . GLU B 1 381 ? 3.373 16.5 -4.215 1 68.19 381 GLU B O 1
ATOM 6895 N N . ALA B 1 382 ? 2.922 17.406 -2.287 1 66.38 382 ALA B N 1
ATOM 6896 C CA . ALA B 1 382 ? 1.529 16.969 -2.289 1 66.38 382 ALA B CA 1
ATOM 6897 C C . ALA B 1 382 ? 0.599 18.078 -2.744 1 66.38 382 ALA B C 1
ATOM 6899 O O . ALA B 1 382 ? -0.619 17.906 -2.807 1 66.38 382 ALA B O 1
ATOM 6900 N N . ALA B 1 383 ? 1.063 19.188 -3.062 1 81.44 383 ALA B N 1
ATOM 6901 C CA . ALA B 1 383 ? 0.264 20.375 -3.375 1 81.44 383 ALA B CA 1
ATOM 6902 C C . ALA B 1 383 ? 0.876 21.156 -4.531 1 81.44 383 ALA B C 1
ATOM 6904 O O . ALA B 1 383 ? 1.376 22.266 -4.34 1 81.44 383 ALA B O 1
ATOM 6905 N N . ASP B 1 384 ? 0.619 20.594 -5.699 1 82.38 384 ASP B N 1
ATOM 6906 C CA . ASP B 1 384 ? 1.215 21.156 -6.902 1 82.38 384 ASP B CA 1
ATOM 6907 C C . ASP B 1 384 ? 0.714 22.594 -7.137 1 82.38 384 ASP B C 1
ATOM 6909 O O . ASP B 1 384 ? 1.468 23.453 -7.598 1 82.38 384 ASP B O 1
ATOM 6913 N N . ALA B 1 385 ? -0.527 22.766 -6.816 1 91.69 385 ALA B N 1
ATOM 6914 C CA . ALA B 1 385 ? -1.104 24.094 -7.031 1 91.69 385 ALA B CA 1
ATOM 6915 C C . ALA B 1 385 ? -0.443 25.125 -6.133 1 91.69 385 ALA B C 1
ATOM 6917 O O . ALA B 1 385 ? -0.148 26.25 -6.57 1 91.69 385 ALA B O 1
ATOM 6918 N N . SER B 1 386 ? -0.239 24.781 -4.91 1 92 386 SER B N 1
ATOM 6919 C CA . SER B 1 386 ? 0.436 25.688 -3.992 1 92 386 SER B CA 1
ATOM 6920 C C . SER B 1 386 ? 1.855 26 -4.461 1 92 386 SER B C 1
ATOM 6922 O O . SER B 1 386 ? 2.322 27.125 -4.348 1 92 386 SER B O 1
ATOM 6924 N N . PHE B 1 387 ? 2.561 25 -5.02 1 88.75 387 PHE B N 1
ATOM 6925 C CA . PHE B 1 387 ? 3.914 25.219 -5.516 1 88.75 387 PHE B CA 1
ATOM 6926 C C . PHE B 1 387 ? 3.904 26.172 -6.707 1 88.75 387 PHE B C 1
ATOM 6928 O O . PHE B 1 387 ? 4.75 27.062 -6.809 1 88.75 387 PHE B O 1
ATOM 6935 N N . GLU B 1 388 ? 2.992 25.844 -7.59 1 92.38 388 GLU B N 1
ATOM 6936 C CA . GLU B 1 388 ? 2.9 26.734 -8.75 1 92.38 388 GLU B CA 1
ATOM 6937 C C . GLU B 1 388 ? 2.637 28.172 -8.32 1 92.38 388 GLU B C 1
ATOM 6939 O O . GLU B 1 388 ? 3.221 29.109 -8.875 1 92.38 388 GLU B O 1
ATOM 6944 N N . LEU B 1 389 ? 1.775 28.375 -7.387 1 93.19 389 LEU B N 1
ATOM 6945 C CA . LEU B 1 389 ? 1.482 29.719 -6.898 1 93.19 389 LEU B CA 1
ATOM 6946 C C . LEU B 1 389 ? 2.713 30.344 -6.25 1 93.19 389 LEU B C 1
ATOM 6948 O O . LEU B 1 389 ? 2.951 31.547 -6.387 1 93.19 389 LEU B O 1
ATOM 6952 N N . LEU B 1 390 ? 3.445 29.516 -5.57 1 91.19 390 LEU B N 1
ATOM 6953 C CA . LEU B 1 390 ? 4.699 29.984 -4.992 1 91.19 390 LEU B CA 1
ATOM 6954 C C . LEU B 1 390 ? 5.668 30.438 -6.082 1 91.19 390 LEU B C 1
ATOM 6956 O O . LEU B 1 390 ? 6.289 31.5 -5.977 1 91.19 390 LEU B O 1
ATOM 6960 N N . LEU B 1 391 ? 5.785 29.609 -7.07 1 91.62 391 LEU B N 1
ATOM 6961 C CA . LEU B 1 391 ? 6.652 29.922 -8.203 1 91.62 391 LEU B CA 1
ATOM 6962 C C . LEU B 1 391 ? 6.223 31.219 -8.875 1 91.62 391 LEU B C 1
ATOM 6964 O O . LEU B 1 391 ? 7.059 32.062 -9.18 1 91.62 391 LEU B O 1
ATOM 6968 N N . ARG B 1 392 ? 4.992 31.359 -9.062 1 92.75 392 ARG B N 1
ATOM 6969 C CA . ARG B 1 392 ? 4.457 32.562 -9.688 1 92.75 392 ARG B CA 1
ATOM 6970 C C . ARG B 1 392 ? 4.711 33.781 -8.812 1 92.75 392 ARG B C 1
ATOM 6972 O O . ARG B 1 392 ? 4.965 34.875 -9.328 1 92.75 392 ARG B O 1
ATOM 6979 N N . SER B 1 393 ? 4.586 33.625 -7.57 1 92.06 393 SER B N 1
ATOM 6980 C CA . SER B 1 393 ? 4.875 34.719 -6.656 1 92.06 393 SER B CA 1
ATOM 6981 C C . SER B 1 393 ? 6.32 35.188 -6.793 1 92.06 393 SER B C 1
ATOM 6983 O O . SER B 1 393 ? 6.594 36.406 -6.828 1 92.06 393 SER B O 1
ATOM 6985 N N . GLU B 1 394 ? 7.242 34.25 -6.902 1 91.12 394 GLU B N 1
ATOM 6986 C CA . GLU B 1 394 ? 8.664 34.562 -7.023 1 91.12 394 GLU B CA 1
ATOM 6987 C C . GLU B 1 394 ? 8.969 35.219 -8.383 1 91.12 394 GLU B C 1
ATOM 6989 O O . GLU B 1 394 ? 9.914 36 -8.508 1 91.12 394 GLU B O 1
ATOM 6994 N N . LEU B 1 395 ? 8.109 34.875 -9.281 1 91.94 395 LEU B N 1
ATOM 6995 C CA . LEU B 1 395 ? 8.25 35.438 -10.617 1 91.94 395 LEU B CA 1
ATOM 6996 C C . LEU B 1 395 ? 7.523 36.781 -10.727 1 91.94 395 LEU B C 1
ATOM 6998 O O . LEU B 1 395 ? 7.637 37.469 -11.734 1 91.94 395 LEU B O 1
ATOM 7002 N N . GLY B 1 396 ? 6.824 37.156 -9.695 1 90 396 GLY B N 1
ATOM 7003 C CA . GLY B 1 396 ? 6.02 38.375 -9.734 1 90 396 GLY B CA 1
ATOM 7004 C C . GLY B 1 396 ? 4.789 38.25 -10.609 1 90 396 GLY B C 1
ATOM 7005 O O . GLY B 1 396 ? 4.309 39.219 -11.164 1 90 396 GLY B O 1
ATOM 7006 N N . GLN B 1 397 ? 4.297 37 -10.758 1 90.69 397 GLN B N 1
ATOM 7007 C CA . GLN B 1 397 ? 3.191 36.75 -11.672 1 90.69 397 GLN B CA 1
ATOM 7008 C C . GLN B 1 397 ? 1.962 36.25 -10.914 1 90.69 397 GLN B C 1
ATOM 7010 O O . GLN B 1 397 ? 0.976 35.844 -11.531 1 90.69 397 GLN B O 1
ATOM 7015 N N . ARG B 1 398 ? 1.979 36.188 -9.617 1 91.5 398 ARG B N 1
ATOM 7016 C CA . ARG B 1 398 ? 0.827 35.688 -8.859 1 91.5 398 ARG B CA 1
ATOM 7017 C C . ARG B 1 398 ? -0.334 36.688 -8.945 1 91.5 398 ARG B C 1
ATOM 7019 O O . ARG B 1 398 ? -0.177 37.875 -8.633 1 91.5 398 ARG B O 1
ATOM 7026 N N . PRO B 1 399 ? -1.478 36.219 -9.43 1 90.44 399 PRO B N 1
ATOM 7027 C CA . PRO B 1 399 ? -2.619 37.125 -9.539 1 90.44 399 PRO B CA 1
ATOM 7028 C C . PRO B 1 399 ? -3.211 37.5 -8.18 1 90.44 399 PRO B C 1
ATOM 7030 O O . PRO B 1 399 ? -3.221 36.688 -7.266 1 90.44 399 PRO B O 1
ATOM 7033 N N . ASP B 1 400 ? -3.754 38.719 -8.156 1 90 400 ASP B N 1
ATOM 7034 C CA . ASP B 1 400 ? -4.438 39.219 -6.961 1 90 400 ASP B CA 1
ATOM 7035 C C . ASP B 1 400 ? -5.945 39.281 -7.188 1 90 400 ASP B C 1
ATOM 7037 O O . ASP B 1 400 ? -6.48 40.375 -7.449 1 90 400 ASP B O 1
ATOM 7041 N N . PHE B 1 401 ? -6.598 38.281 -6.98 1 92.81 401 PHE B N 1
ATOM 7042 C CA . PHE B 1 401 ? -8.031 38.219 -7.246 1 92.81 401 PHE B CA 1
ATOM 7043 C C . PHE B 1 401 ? -8.82 38.875 -6.113 1 92.81 401 PHE B C 1
ATOM 7045 O O . PHE B 1 401 ? -9.852 39.5 -6.352 1 92.81 401 PHE B O 1
ATOM 7052 N N . PHE B 1 402 ? -8.398 38.719 -4.902 1 90.69 402 PHE B N 1
ATOM 7053 C CA . PHE B 1 402 ? -9.055 39.25 -3.719 1 90.69 402 PHE B CA 1
ATOM 7054 C C . PHE B 1 402 ? -8.086 39.312 -2.547 1 90.69 402 PHE B C 1
ATOM 7056 O O . PHE B 1 402 ? -7.004 38.719 -2.592 1 90.69 402 PHE B O 1
ATOM 7063 N N . THR B 1 403 ? -8.469 40.125 -1.599 1 88.88 403 THR B N 1
ATOM 7064 C CA . THR B 1 403 ? -7.746 40.188 -0.336 1 88.88 403 THR B CA 1
ATOM 7065 C C . THR B 1 403 ? -8.688 39.969 0.843 1 88.88 403 THR B C 1
ATOM 7067 O O . THR B 1 403 ? -9.82 40.438 0.854 1 88.88 403 THR B O 1
ATOM 7070 N N . VAL B 1 404 ? -8.156 39.188 1.781 1 86.25 404 VAL B N 1
ATOM 7071 C CA . VAL B 1 404 ? -8.953 38.875 2.965 1 86.25 404 VAL B CA 1
ATOM 7072 C C . VAL B 1 404 ? -8.602 39.844 4.09 1 86.25 404 VAL B C 1
ATOM 7074 O O . VAL B 1 404 ? -7.434 40 4.465 1 86.25 404 VAL B O 1
ATOM 7077 N N . GLU B 1 405 ? -9.609 40.5 4.59 1 82.62 405 GLU B N 1
ATOM 7078 C CA . GLU B 1 405 ? -9.406 41.406 5.715 1 82.62 405 GLU B CA 1
ATOM 7079 C C . GLU B 1 405 ? -9.523 40.656 7.043 1 82.62 405 GLU B C 1
ATOM 7081 O O . GLU B 1 405 ? -8.68 40.812 7.926 1 82.62 405 GLU B O 1
ATOM 7086 N N . SER B 1 406 ? -10.609 39.969 7.164 1 83.69 406 SER B N 1
ATOM 7087 C CA . SER B 1 406 ? -10.836 39.219 8.391 1 83.69 406 SER B CA 1
ATOM 7088 C C . SER B 1 406 ? -11.922 38.156 8.203 1 83.69 406 SER B C 1
ATOM 7090 O O . SER B 1 406 ? -12.703 38.25 7.246 1 83.69 406 SER B O 1
ATOM 7092 N N . TRP B 1 407 ? -11.867 37.188 9.047 1 85.62 407 TRP B N 1
ATOM 7093 C CA . TRP B 1 407 ? -12.953 36.219 9.102 1 85.62 407 TRP B CA 1
ATOM 7094 C C . TRP B 1 407 ? -13.195 35.75 10.531 1 85.62 407 TRP B C 1
ATOM 7096 O O . TRP B 1 407 ? -12.336 35.906 11.398 1 85.62 407 TRP B O 1
ATOM 7106 N N . ARG B 1 408 ? -14.469 35.375 10.789 1 82.62 408 ARG B N 1
ATOM 7107 C CA . ARG B 1 408 ? -14.898 34.812 12.062 1 82.62 408 ARG B CA 1
ATOM 7108 C C . ARG B 1 408 ? -15.875 33.656 11.852 1 82.62 408 ARG B C 1
ATOM 7110 O O . ARG B 1 408 ? -16.734 33.719 10.969 1 82.62 408 ARG B O 1
ATOM 7117 N N . ALA B 1 409 ? -15.695 32.625 12.586 1 82 409 ALA B N 1
ATOM 7118 C CA . ALA B 1 409 ? -16.609 31.484 12.523 1 82 409 ALA B CA 1
ATOM 7119 C C . ALA B 1 409 ? -17.047 31.047 13.922 1 82 409 ALA B C 1
ATOM 7121 O O . ALA B 1 409 ? -16.25 31.047 14.852 1 82 409 ALA B O 1
ATOM 7122 N N . ILE B 1 410 ? -18.328 30.828 14.031 1 77.81 410 ILE B N 1
ATOM 7123 C CA . ILE B 1 410 ? -18.922 30.375 15.273 1 77.81 410 ILE B CA 1
ATOM 7124 C C . ILE B 1 410 ? -19.641 29.047 15.047 1 77.81 410 ILE B C 1
ATOM 7126 O O . ILE B 1 410 ? -20.328 28.859 14.039 1 77.81 410 ILE B O 1
ATOM 7130 N N . VAL B 1 411 ? -19.391 28.078 15.836 1 76.62 411 VAL B N 1
ATOM 7131 C CA . VAL B 1 411 ? -20.109 26.812 15.812 1 76.62 411 VAL B CA 1
ATOM 7132 C C . VAL B 1 411 ? -20.734 26.531 17.172 1 76.62 411 VAL B C 1
ATOM 7134 O O . VAL B 1 411 ? -20.062 26.656 18.203 1 76.62 411 VAL B O 1
ATOM 7137 N N . GLU B 1 412 ? -22.062 26.266 17.25 1 75.38 412 GLU B N 1
ATOM 7138 C CA . GLU B 1 412 ? -22.719 26.078 18.531 1 75.38 412 GLU B CA 1
ATOM 7139 C C . GLU B 1 412 ? -23.828 25.031 18.438 1 75.38 412 GLU B C 1
ATOM 7141 O O . GLU B 1 412 ? -24.406 24.844 17.359 1 75.38 412 GLU B O 1
ATOM 7146 N N . THR B 1 413 ? -23.969 24.234 19.516 1 71.12 413 THR B N 1
ATOM 7147 C CA . THR B 1 413 ? -25.094 23.297 19.594 1 71.12 413 THR B CA 1
ATOM 7148 C C . THR B 1 413 ? -26.375 24.047 19.938 1 71.12 413 THR B C 1
ATOM 7150 O O . THR B 1 413 ? -26.359 25.031 20.688 1 71.12 413 THR B O 1
ATOM 7153 N N . VAL B 1 414 ? -27.453 23.812 19.219 1 58.59 414 VAL B N 1
ATOM 7154 C CA . VAL B 1 414 ? -28.766 24.375 19.562 1 58.59 414 VAL B CA 1
ATOM 7155 C C . VAL B 1 414 ? -29.516 23.422 20.469 1 58.59 414 VAL B C 1
ATOM 7157 O O . VAL B 1 414 ? -29.594 22.219 20.203 1 58.59 414 VAL B O 1
ATOM 7160 N N . PRO B 1 415 ? -29.641 23.812 21.781 1 47.41 415 PRO B N 1
ATOM 7161 C CA . PRO B 1 415 ? -30.359 22.969 22.75 1 47.41 415 PRO B CA 1
ATOM 7162 C C . PRO B 1 415 ? -31.578 22.281 22.156 1 47.41 415 PRO B C 1
ATOM 7164 O O . PRO B 1 415 ? -32.344 22.922 21.422 1 47.41 415 PRO B O 1
ATOM 7167 N N . ALA B 1 416 ? -31.609 21.047 21.859 1 42.81 416 ALA B N 1
ATOM 7168 C CA . ALA B 1 416 ? -32.969 20.516 21.719 1 42.81 416 ALA B CA 1
ATOM 7169 C C . ALA B 1 416 ? -33.781 20.734 22.984 1 42.81 416 ALA B C 1
ATOM 7171 O O . ALA B 1 416 ? -33.219 20.922 24.078 1 42.81 416 ALA B O 1
ATOM 7172 N N . GLY B 1 417 ? -35.094 20.766 23.078 1 35.94 417 GLY B N 1
ATOM 7173 C CA . GLY B 1 417 ? -35.812 20.547 24.312 1 35.94 417 GLY B CA 1
ATOM 7174 C C . GLY B 1 417 ? -35.094 19.641 25.281 1 35.94 417 GLY B C 1
ATOM 7175 O O . GLY B 1 417 ? -33.938 19.281 25.062 1 35.94 417 GLY B O 1
ATOM 7176 N N . SER B 1 418 ? -35.938 18.766 26.172 1 31.83 418 SER B N 1
ATOM 7177 C CA . SER B 1 418 ? -35.688 18.016 27.391 1 31.83 418 SER B CA 1
ATOM 7178 C C . SER B 1 418 ? -34.5 17.094 27.234 1 31.83 418 SER B C 1
ATOM 7180 O O . SER B 1 418 ? -34.094 16.422 28.203 1 31.83 418 SER B O 1
ATOM 7182 N N . ALA B 1 419 ? -34.469 16.172 26.25 1 33.09 419 ALA B N 1
ATOM 7183 C CA . ALA B 1 419 ? -33.781 14.914 26.547 1 33.09 419 ALA B CA 1
ATOM 7184 C C . ALA B 1 419 ? -32.281 15.062 26.453 1 33.09 419 ALA B C 1
ATOM 7186 O O . ALA B 1 419 ? -31.766 15.867 25.672 1 33.09 419 ALA B O 1
ATOM 7187 N N . PRO B 1 420 ? -31.578 14.5 27.438 1 33.22 420 PRO B N 1
ATOM 7188 C CA . PRO B 1 420 ? -30.125 14.438 27.656 1 33.22 420 PRO B CA 1
ATOM 7189 C C . PRO B 1 420 ? -29.359 14.102 26.375 1 33.22 420 PRO B C 1
ATOM 7191 O O . PRO B 1 420 ? -29.812 13.289 25.578 1 33.22 420 PRO B O 1
ATOM 7194 N N . PRO B 1 421 ? -28.594 15 25.875 1 34.34 421 PRO B N 1
ATOM 7195 C CA . PRO B 1 421 ? -27.797 14.758 24.656 1 34.34 421 PRO B CA 1
ATOM 7196 C C . PRO B 1 421 ? -27.078 13.414 24.672 1 34.34 421 PRO B C 1
ATOM 7198 O O . PRO B 1 421 ? -26.172 13.203 25.484 1 34.34 421 PRO B O 1
ATOM 7201 N N . SER B 1 422 ? -27.688 12.352 24.859 1 32.47 422 SER B N 1
ATOM 7202 C CA . SER B 1 422 ? -26.984 11.086 24.672 1 32.47 422 SER B CA 1
ATOM 7203 C C . SER B 1 422 ? -26.094 11.125 23.438 1 32.47 422 SER B C 1
ATOM 7205 O O . SER B 1 422 ? -26.375 11.852 22.484 1 32.47 422 SER B O 1
ATOM 7207 N N . VAL B 1 423 ? -24.859 10.688 23.516 1 36 423 VAL B N 1
ATOM 7208 C CA . VAL B 1 423 ? -23.828 10.484 22.5 1 36 423 VAL B CA 1
ATOM 7209 C C . VAL B 1 423 ? -24.484 10.211 21.141 1 36 423 VAL B C 1
ATOM 7211 O O . VAL B 1 423 ? -23.828 10.258 20.109 1 36 423 VAL B O 1
ATOM 7214 N N . HIS B 1 424 ? -25.594 9.477 21.156 1 33.75 424 HIS B N 1
ATOM 7215 C CA . HIS B 1 424 ? -26.453 9.219 20.016 1 33.75 424 HIS B CA 1
ATOM 7216 C C . HIS B 1 424 ? -27.562 10.25 19.906 1 33.75 424 HIS B C 1
ATOM 7218 O O . HIS B 1 424 ? -28.562 10.023 19.234 1 33.75 424 HIS B O 1
ATOM 7224 N N . ALA B 1 425 ? -27.812 11.109 20.797 1 35.72 425 ALA B N 1
ATOM 7225 C CA . ALA B 1 425 ? -29.078 11.805 20.594 1 35.72 425 ALA B CA 1
ATOM 7226 C C . ALA B 1 425 ? -29.062 12.609 19.297 1 35.72 425 ALA B C 1
ATOM 7228 O O . ALA B 1 425 ? -28.219 13.5 19.125 1 35.72 425 ALA B O 1
ATOM 7229 N N . PRO B 1 426 ? -29.625 12.203 18.266 1 38.62 426 PRO B N 1
ATOM 7230 C CA . PRO B 1 426 ? -29.906 12.789 16.953 1 38.62 426 PRO B CA 1
ATOM 7231 C C . PRO B 1 426 ? -30.188 14.289 17.016 1 38.62 426 PRO B C 1
ATOM 7233 O O . PRO B 1 426 ? -30.078 14.984 16.016 1 38.62 426 PRO B O 1
ATOM 7236 N N . ASP B 1 427 ? -30.75 14.867 18.078 1 41.41 427 ASP B N 1
ATOM 7237 C CA . ASP B 1 427 ? -31.547 16.062 17.828 1 41.41 427 ASP B CA 1
ATOM 7238 C C . ASP B 1 427 ? -30.719 17.328 17.969 1 41.41 427 ASP B C 1
ATOM 7240 O O . ASP B 1 427 ? -31.203 18.438 17.703 1 41.41 427 ASP B O 1
ATOM 7244 N N . ALA B 1 428 ? -29.719 17.359 18.781 1 48.28 428 ALA B N 1
ATOM 7245 C CA . ALA B 1 428 ? -29.125 18.703 18.781 1 48.28 428 ALA B CA 1
ATOM 7246 C C . ALA B 1 428 ? -28.109 18.859 17.656 1 48.28 428 ALA B C 1
ATOM 7248 O O . ALA B 1 428 ? -27.094 18.156 17.625 1 48.28 428 ALA B O 1
ATOM 7249 N N . ALA B 1 429 ? -28.484 19.406 16.578 1 58.16 429 ALA B N 1
ATOM 7250 C CA . ALA B 1 429 ? -27.641 19.719 15.43 1 58.16 429 ALA B CA 1
ATOM 7251 C C . ALA B 1 429 ? -26.844 21 15.656 1 58.16 429 ALA B C 1
ATOM 7253 O O . ALA B 1 429 ? -27.359 21.969 16.219 1 58.16 429 ALA B O 1
ATOM 7254 N N . ALA B 1 430 ? -25.484 20.875 15.531 1 65.19 430 ALA B N 1
ATOM 7255 C CA . ALA B 1 430 ? -24.672 22.094 15.617 1 65.19 430 ALA B CA 1
ATOM 7256 C C . ALA B 1 430 ? -24.859 22.953 14.383 1 65.19 430 ALA B C 1
ATOM 7258 O O . ALA B 1 430 ? -25.109 22.453 13.281 1 65.19 430 ALA B O 1
ATOM 7259 N N . VAL B 1 431 ? -24.984 24.25 14.656 1 71.75 431 VAL B N 1
ATOM 7260 C CA . VAL B 1 431 ? -25.047 25.203 13.562 1 71.75 431 VAL B CA 1
ATOM 7261 C C . VAL B 1 431 ? -23.781 26.062 13.547 1 71.75 431 VAL B C 1
ATOM 7263 O O . VAL B 1 431 ? -23.234 26.391 14.602 1 71.75 431 VAL B O 1
ATOM 7266 N N . ALA B 1 432 ? -23.156 26.156 12.398 1 80 432 ALA B N 1
ATOM 7267 C CA . ALA B 1 432 ? -21.984 27.016 12.25 1 80 432 ALA B CA 1
ATOM 7268 C C . ALA B 1 432 ? -22.328 28.266 11.445 1 80 432 ALA B C 1
ATOM 7270 O O . ALA B 1 432 ? -23.078 28.203 10.477 1 80 432 ALA B O 1
ATOM 7271 N N . GLU B 1 433 ? -21.828 29.359 11.953 1 81.44 433 GLU B N 1
ATOM 7272 C CA . GLU B 1 433 ? -21.938 30.641 11.242 1 81.44 433 GLU B CA 1
ATOM 7273 C C . GLU B 1 433 ? -20.578 31.312 11.086 1 81.44 433 GLU B C 1
ATOM 7275 O O . GLU B 1 433 ? -19.734 31.234 11.984 1 81.44 433 GLU B O 1
ATOM 7280 N N . ALA B 1 434 ? -20.359 31.844 9.898 1 87.69 434 ALA B N 1
ATOM 7281 C CA . ALA B 1 434 ? -19.094 32.531 9.664 1 87.69 434 ALA B CA 1
ATOM 7282 C C . ALA B 1 434 ? -19.328 33.875 8.984 1 87.69 434 ALA B C 1
ATOM 7284 O O . ALA B 1 434 ? -20.297 34.031 8.234 1 87.69 434 ALA B O 1
ATOM 7285 N N . THR B 1 435 ? -18.484 34.812 9.328 1 85.38 435 THR B N 1
ATOM 7286 C CA . THR B 1 435 ? -18.422 36.125 8.656 1 85.38 435 THR B CA 1
ATOM 7287 C C . THR B 1 435 ? -17.047 36.344 8.039 1 85.38 435 THR B C 1
ATOM 7289 O O . THR B 1 435 ? -16.031 36.125 8.695 1 85.38 435 THR B O 1
ATOM 7292 N N . VAL B 1 436 ? -17.062 36.688 6.766 1 88.31 436 VAL B N 1
ATOM 7293 C CA . VAL B 1 436 ? -15.812 36.969 6.051 1 88.31 436 VAL B CA 1
ATOM 7294 C C . VAL B 1 436 ? -15.836 38.406 5.523 1 88.31 436 VAL B C 1
ATOM 7296 O O . VAL B 1 436 ? -16.859 38.875 5.035 1 88.31 436 VAL B O 1
ATOM 7299 N N . LYS B 1 437 ? -14.766 39.094 5.754 1 86.44 437 LYS B N 1
ATOM 7300 C CA . LYS B 1 437 ? -14.547 40.438 5.188 1 86.44 437 LYS B CA 1
ATOM 7301 C C . LYS B 1 437 ? -13.422 40.406 4.156 1 86.44 437 LYS B C 1
ATOM 7303 O O . LYS B 1 437 ? -12.273 40.094 4.492 1 86.44 437 LYS B O 1
ATOM 7308 N N . ILE B 1 438 ? -13.805 40.719 2.889 1 88.5 438 ILE B N 1
ATOM 7309 C CA . ILE B 1 438 ? -12.797 40.656 1.829 1 88.5 438 ILE B CA 1
ATOM 7310 C C . ILE B 1 438 ? -12.922 41.875 0.933 1 88.5 438 ILE B C 1
ATOM 7312 O O . ILE B 1 438 ? -13.922 42.594 0.993 1 88.5 438 ILE B O 1
ATOM 7316 N N . ARG B 1 439 ? -11.852 42.125 0.198 1 90 439 ARG B N 1
ATOM 7317 C CA . ARG B 1 439 ? -11.859 43.094 -0.886 1 90 439 ARG B CA 1
ATOM 7318 C C . ARG B 1 439 ? -11.68 42.406 -2.238 1 90 439 ARG B C 1
ATOM 7320 O O . ARG B 1 439 ? -10.719 41.656 -2.434 1 90 439 ARG B O 1
ATOM 7327 N N . ALA B 1 440 ? -12.625 42.594 -3.117 1 92.12 440 ALA B N 1
ATOM 7328 C CA . ALA B 1 440 ? -12.594 42.062 -4.473 1 92.12 440 ALA B CA 1
ATOM 7329 C C . ALA B 1 440 ? -13.328 42.969 -5.449 1 92.12 440 ALA B C 1
ATOM 7331 O O . ALA B 1 440 ? -14.352 43.562 -5.102 1 92.12 440 ALA B O 1
ATOM 7332 N N . GLY B 1 441 ? -12.805 43.031 -6.637 1 90.38 441 GLY B N 1
ATOM 7333 C CA . GLY B 1 441 ? -13.438 43.906 -7.625 1 90.38 441 GLY B CA 1
ATOM 7334 C C . GLY B 1 441 ? -13.492 45.344 -7.195 1 90.38 441 GLY B C 1
ATOM 7335 O O . GLY B 1 441 ? -14.477 46.031 -7.457 1 90.38 441 GLY B O 1
ATOM 7336 N N . GLY B 1 442 ? -12.555 45.688 -6.453 1 87 442 GLY B N 1
ATOM 7337 C CA . GLY B 1 442 ? -12.477 47.062 -6.012 1 87 442 GLY B CA 1
ATOM 7338 C C . GLY B 1 442 ? -13.453 47.375 -4.891 1 87 442 GLY B C 1
ATOM 7339 O O . GLY B 1 442 ? -13.531 48.531 -4.438 1 87 442 GLY B O 1
ATOM 7340 N N . GLU B 1 443 ? -14.18 46.438 -4.406 1 86.25 443 GLU B N 1
ATOM 7341 C CA . GLU B 1 443 ? -15.188 46.656 -3.375 1 86.25 443 GLU B CA 1
ATOM 7342 C C . GLU B 1 443 ? -14.922 45.781 -2.148 1 86.25 443 GLU B C 1
ATOM 7344 O O . GLU B 1 443 ? -14.289 44.719 -2.252 1 86.25 443 GLU B O 1
ATOM 7349 N N . ARG B 1 444 ? -15.398 46.344 -1.046 1 88.38 444 ARG B N 1
ATOM 7350 C CA . ARG B 1 444 ? -15.352 45.594 0.203 1 88.38 444 ARG B CA 1
ATOM 7351 C C . ARG B 1 444 ? -16.609 44.781 0.381 1 88.38 444 ARG B C 1
ATOM 7353 O O . ARG B 1 444 ? -17.734 45.281 0.246 1 88.38 444 ARG B O 1
ATOM 7360 N N . HIS B 1 445 ? -16.438 43.531 0.616 1 88.12 445 HIS B N 1
ATOM 7361 C CA . HIS B 1 445 ? -17.562 42.594 0.802 1 88.12 445 HIS B CA 1
ATOM 7362 C C . HIS B 1 445 ? -17.547 42 2.203 1 88.12 445 HIS B C 1
ATOM 7364 O O . HIS B 1 445 ? -16.516 41.531 2.67 1 88.12 445 HIS B O 1
ATOM 7370 N N . VAL B 1 446 ? -18.609 42.156 2.945 1 85.31 446 VAL B N 1
ATOM 7371 C CA . VAL B 1 446 ? -18.844 41.469 4.215 1 85.31 446 VAL B CA 1
ATOM 7372 C C . VAL B 1 446 ? -19.984 40.469 4.066 1 85.31 446 VAL B C 1
ATOM 7374 O O . VAL B 1 446 ? -21.141 40.875 3.877 1 85.31 446 VAL B O 1
ATOM 7377 N N . THR B 1 447 ? -19.672 39.25 4.133 1 88.56 447 THR B N 1
ATOM 7378 C CA . THR B 1 447 ? -20.672 38.219 3.883 1 88.56 447 THR B CA 1
ATOM 7379 C C . THR B 1 447 ? -20.688 37.188 5.016 1 88.56 447 THR B C 1
ATOM 7381 O O . THR B 1 447 ? -19.688 37 5.703 1 88.56 447 THR B O 1
ATOM 7384 N N . THR B 1 448 ? -21.906 36.75 5.223 1 85.19 448 THR B N 1
ATOM 7385 C CA . THR B 1 448 ? -22.078 35.719 6.219 1 85.19 448 THR B CA 1
ATOM 7386 C C . THR B 1 448 ? -22.469 34.406 5.551 1 85.19 448 THR B C 1
ATOM 7388 O O . THR B 1 448 ? -23.125 34.375 4.516 1 85.19 448 THR B O 1
ATOM 7391 N N . GLY B 1 449 ? -21.906 33.406 6.117 1 85.75 449 GLY B N 1
ATOM 7392 C CA . GLY B 1 449 ? -22.219 32.062 5.664 1 85.75 449 GLY B CA 1
ATOM 7393 C C . GLY B 1 449 ? -22.594 31.109 6.789 1 85.75 449 GLY B C 1
ATOM 7394 O O . GLY B 1 449 ? -22.234 31.328 7.945 1 85.75 449 GLY B O 1
ATOM 7395 N N . GLU B 1 450 ? -23.531 30.25 6.43 1 78.56 450 GLU B N 1
ATOM 7396 C CA . GLU B 1 450 ? -23.922 29.188 7.352 1 78.56 450 GLU B CA 1
ATOM 7397 C C . GLU B 1 450 ? -23.547 27.812 6.805 1 78.56 450 GLU B C 1
ATOM 7399 O O . GLU B 1 450 ? -23.422 27.625 5.59 1 78.56 450 GLU B O 1
ATOM 7404 N N . GLY B 1 451 ? -23.25 27 7.758 1 73.75 451 GLY B N 1
ATOM 7405 C CA . GLY B 1 451 ? -22.906 25.656 7.34 1 73.75 451 GLY B CA 1
ATOM 7406 C C . GLY B 1 451 ? -22.891 24.656 8.484 1 73.75 451 GLY B C 1
ATOM 7407 O O . GLY B 1 451 ? -23.234 25 9.617 1 73.75 451 GLY B O 1
ATOM 7408 N N . ASN B 1 452 ? -22.594 23.516 8.148 1 66.94 452 ASN B N 1
ATOM 7409 C CA . ASN B 1 452 ? -22.578 22.438 9.133 1 66.94 452 ASN B CA 1
ATOM 7410 C C . ASN B 1 452 ? -21.281 22.453 9.945 1 66.94 452 ASN B C 1
ATOM 7412 O O . ASN B 1 452 ? -21.172 21.75 10.945 1 66.94 452 ASN B O 1
ATOM 7416 N N . GLY B 1 453 ? -20.312 23.328 9.641 1 72.94 453 GLY B N 1
ATOM 7417 C CA . GLY B 1 453 ? -19.047 23.5 10.344 1 72.94 453 GLY B CA 1
ATOM 7418 C C . GLY B 1 453 ? -18.375 24.812 10.016 1 72.94 453 GLY B C 1
ATOM 7419 O O . GLY B 1 453 ? -18.781 25.531 9.094 1 72.94 453 GLY B O 1
ATOM 7420 N N . PRO B 1 454 ? -17.328 25.078 10.789 1 77.25 454 PRO B N 1
ATOM 7421 C CA . PRO B 1 454 ? -16.703 26.391 10.594 1 77.25 454 PRO B CA 1
ATOM 7422 C C . PRO B 1 454 ? -16.094 26.547 9.211 1 77.25 454 PRO B C 1
ATOM 7424 O O . PRO B 1 454 ? -16.219 27.594 8.586 1 77.25 454 PRO B O 1
ATOM 7427 N N . VAL B 1 455 ? -15.414 25.469 8.711 1 78.06 455 VAL B N 1
ATOM 7428 C CA . VAL B 1 455 ? -14.766 25.547 7.41 1 78.06 455 VAL B CA 1
ATOM 7429 C C . VAL B 1 455 ? -15.82 25.703 6.32 1 78.06 455 VAL B C 1
ATOM 7431 O O . VAL B 1 455 ? -15.656 26.5 5.395 1 78.06 455 VAL B O 1
ATOM 7434 N N . ASN B 1 456 ? -16.859 24.922 6.473 1 78.75 456 ASN B N 1
ATOM 7435 C CA . ASN B 1 456 ? -17.953 25.031 5.527 1 78.75 456 ASN B CA 1
ATOM 7436 C C . ASN B 1 456 ? -18.594 26.422 5.574 1 78.75 456 ASN B C 1
ATOM 7438 O O . ASN B 1 456 ? -18.953 26.984 4.535 1 78.75 456 ASN B O 1
ATOM 7442 N N . ALA B 1 457 ? -18.859 26.891 6.762 1 81.94 457 ALA B N 1
ATOM 7443 C CA . ALA B 1 457 ? -19.438 28.219 6.93 1 81.94 457 ALA B CA 1
ATOM 7444 C C . ALA B 1 457 ? -18.547 29.297 6.312 1 81.94 457 ALA B C 1
ATOM 7446 O O . ALA B 1 457 ? -19.031 30.203 5.641 1 81.94 457 ALA B O 1
ATOM 7447 N N . LEU B 1 458 ? -17.266 29.172 6.512 1 85.56 458 LEU B N 1
ATOM 7448 C CA . LEU B 1 458 ? -16.312 30.125 5.953 1 85.56 458 LEU B CA 1
ATOM 7449 C C . LEU B 1 458 ? -16.297 30.031 4.434 1 85.56 458 LEU B C 1
ATOM 7451 O O . LEU B 1 458 ? -16.266 31.062 3.75 1 85.56 458 LEU B O 1
ATOM 7455 N N . ASP B 1 459 ? -16.219 28.828 3.965 1 86.38 459 ASP B N 1
ATOM 7456 C CA . ASP B 1 459 ? -16.234 28.625 2.52 1 86.38 459 ASP B CA 1
ATOM 7457 C C . ASP B 1 459 ? -17.469 29.234 1.882 1 86.38 459 ASP B C 1
ATOM 7459 O O . ASP B 1 459 ? -17.375 29.891 0.836 1 86.38 459 ASP B O 1
ATOM 7463 N N . GLN B 1 460 ? -18.594 29.062 2.539 1 85.38 460 GLN B N 1
ATOM 7464 C CA . GLN B 1 460 ? -19.844 29.625 2.021 1 85.38 460 GLN B CA 1
ATOM 7465 C C . GLN B 1 460 ? -19.797 31.141 2.033 1 85.38 460 GLN B C 1
ATOM 7467 O O . GLN B 1 460 ? -20.266 31.781 1.089 1 85.38 460 GLN B O 1
ATOM 7472 N N . ALA B 1 461 ? -19.359 31.672 3.104 1 88.44 461 ALA B N 1
ATOM 7473 C CA . ALA B 1 461 ? -19.25 33.125 3.203 1 88.44 461 ALA B CA 1
ATOM 7474 C C . ALA B 1 461 ? -18.312 33.688 2.129 1 88.44 461 ALA B C 1
ATOM 7476 O O . ALA B 1 461 ? -18.641 34.688 1.481 1 88.44 461 ALA B O 1
ATOM 7477 N N . LEU B 1 462 ? -17.203 33 1.963 1 89.56 462 LEU B N 1
ATOM 7478 C CA . LEU B 1 462 ? -16.219 33.438 0.975 1 89.56 462 LEU B CA 1
ATOM 7479 C C . LEU B 1 462 ? -16.797 33.344 -0.436 1 89.56 462 LEU B C 1
ATOM 7481 O O . LEU B 1 462 ? -16.641 34.25 -1.234 1 89.56 462 LEU B O 1
ATOM 7485 N N . ARG B 1 463 ? -17.391 32.25 -0.715 1 89.94 463 ARG B N 1
ATOM 7486 C CA . ARG B 1 463 ? -18.016 32.062 -2.023 1 89.94 463 ARG B CA 1
ATOM 7487 C C . ARG B 1 463 ? -19.062 33.125 -2.303 1 89.94 463 ARG B C 1
ATOM 7489 O O . ARG B 1 463 ? -19.156 33.625 -3.42 1 89.94 463 ARG B O 1
ATOM 7496 N N . SER B 1 464 ? -19.828 33.312 -1.309 1 87.88 464 SER B N 1
ATOM 7497 C CA . SER B 1 464 ? -20.875 34.312 -1.448 1 87.88 464 SER B CA 1
ATOM 7498 C C . SER B 1 464 ? -20.281 35.688 -1.778 1 87.88 464 SER B C 1
ATOM 7500 O O . SER B 1 464 ? -20.859 36.438 -2.561 1 87.88 464 SER B O 1
ATOM 7502 N N . ALA B 1 465 ? -19.25 36 -1.206 1 88.44 465 ALA B N 1
ATOM 7503 C CA . ALA B 1 465 ? -18.594 37.312 -1.437 1 88.44 465 ALA B CA 1
ATOM 7504 C C . ALA B 1 465 ? -17.938 37.344 -2.818 1 88.44 465 ALA B C 1
ATOM 7506 O O . ALA B 1 465 ? -18.094 38.312 -3.549 1 88.44 465 ALA B O 1
ATOM 7507 N N . LEU B 1 466 ? -17.25 36.281 -3.199 1 91.75 466 LEU B N 1
ATOM 7508 C CA . LEU B 1 466 ? -16.438 36.281 -4.402 1 91.75 466 LEU B CA 1
ATOM 7509 C C . LEU B 1 466 ? -17.281 36 -5.641 1 91.75 466 LEU B C 1
ATOM 7511 O O . LEU B 1 466 ? -16.922 36.438 -6.742 1 91.75 466 LEU B O 1
ATOM 7515 N N . SER B 1 467 ? -18.359 35.281 -5.48 1 89.88 467 SER B N 1
ATOM 7516 C CA . SER B 1 467 ? -19.172 34.906 -6.633 1 89.88 467 SER B CA 1
ATOM 7517 C C . SER B 1 467 ? -19.766 36.125 -7.309 1 89.88 467 SER B C 1
ATOM 7519 O O . SER B 1 467 ? -20.062 36.094 -8.508 1 89.88 467 SER B O 1
ATOM 7521 N N . ARG B 1 468 ? -19.906 37.094 -6.613 1 84.06 468 ARG B N 1
ATOM 7522 C CA . ARG B 1 468 ? -20.422 38.344 -7.168 1 84.06 468 ARG B CA 1
ATOM 7523 C C . ARG B 1 468 ? -19.422 38.938 -8.148 1 84.06 468 ARG B C 1
ATOM 7525 O O . ARG B 1 468 ? -19.812 39.531 -9.148 1 84.06 468 ARG B O 1
ATOM 7532 N N . VAL B 1 469 ? -18.203 38.75 -7.883 1 92 469 VAL B N 1
ATOM 7533 C CA . VAL B 1 469 ? -17.125 39.312 -8.703 1 92 469 VAL B CA 1
ATOM 7534 C C . VAL B 1 469 ? -16.641 38.25 -9.695 1 92 469 VAL B C 1
ATOM 7536 O O . VAL B 1 469 ? -16.344 38.562 -10.852 1 92 469 VAL B O 1
ATOM 7539 N N . TYR B 1 470 ? -16.562 37 -9.195 1 94.69 470 TYR B N 1
ATOM 7540 C CA . TYR B 1 470 ? -16.047 35.875 -9.992 1 94.69 470 TYR B CA 1
ATOM 7541 C C . TYR B 1 470 ? -17.062 34.75 -10.039 1 94.69 470 TYR B C 1
ATOM 7543 O O . TYR B 1 470 ? -16.922 33.75 -9.328 1 94.69 470 TYR B O 1
ATOM 7551 N N . PRO B 1 471 ? -17.984 34.812 -10.922 1 91.56 471 PRO B N 1
ATOM 7552 C CA . PRO B 1 471 ? -19.031 33.781 -11.008 1 91.56 471 PRO B CA 1
ATOM 7553 C C . PRO B 1 471 ? -18.469 32.375 -11.336 1 91.56 471 PRO B C 1
ATOM 7555 O O . PRO B 1 471 ? -19.125 31.375 -11.078 1 91.56 471 PRO B O 1
ATOM 7558 N N . GLU B 1 472 ? -17.25 32.312 -11.812 1 91.31 472 GLU B N 1
ATOM 7559 C CA . GLU B 1 472 ? -16.594 31.047 -12.156 1 91.31 472 GLU B CA 1
ATOM 7560 C C . GLU B 1 472 ? -16.438 30.156 -10.938 1 91.31 472 GLU B C 1
ATOM 7562 O O . GLU B 1 472 ? -16.328 28.922 -11.062 1 91.31 472 GLU B O 1
ATOM 7567 N N . LEU B 1 473 ? -16.516 30.688 -9.75 1 91.38 473 LEU B N 1
ATOM 7568 C CA . LEU B 1 473 ? -16.312 29.953 -8.508 1 91.38 473 LEU B CA 1
ATOM 7569 C C . LEU B 1 473 ? -17.438 28.969 -8.266 1 91.38 473 LEU B C 1
ATOM 7571 O O . LEU B 1 473 ? -17.281 28.016 -7.492 1 91.38 473 LEU B O 1
ATOM 7575 N N . ALA B 1 474 ? -18.5 29.188 -8.914 1 86.88 474 ALA B N 1
ATOM 7576 C CA . ALA B 1 474 ? -19.672 28.328 -8.727 1 86.88 474 ALA B CA 1
ATOM 7577 C C . ALA B 1 474 ? -19.359 26.891 -9.117 1 86.88 474 ALA B C 1
ATOM 7579 O O . ALA B 1 474 ? -19.984 25.953 -8.609 1 86.88 474 ALA B O 1
ATOM 7580 N N . ARG B 1 475 ? -18.359 26.719 -9.867 1 89.25 475 ARG B N 1
ATOM 7581 C CA . ARG B 1 475 ? -18.016 25.391 -10.359 1 89.25 475 ARG B CA 1
ATOM 7582 C C . ARG B 1 475 ? -17.047 24.688 -9.422 1 89.25 475 ARG B C 1
ATOM 7584 O O . ARG B 1 475 ? -16.828 23.484 -9.539 1 89.25 475 ARG B O 1
ATOM 7591 N N . PHE B 1 476 ? -16.562 25.422 -8.461 1 90.31 476 PHE B N 1
ATOM 7592 C CA . PHE B 1 476 ? -15.523 24.844 -7.602 1 90.31 476 PHE B CA 1
ATOM 7593 C C . PHE B 1 476 ? -16.156 24.016 -6.48 1 90.31 476 PHE B C 1
ATOM 7595 O O . PHE B 1 476 ? -17.156 24.422 -5.891 1 90.31 476 PHE B O 1
ATOM 7602 N N . GLU B 1 477 ? -15.641 22.844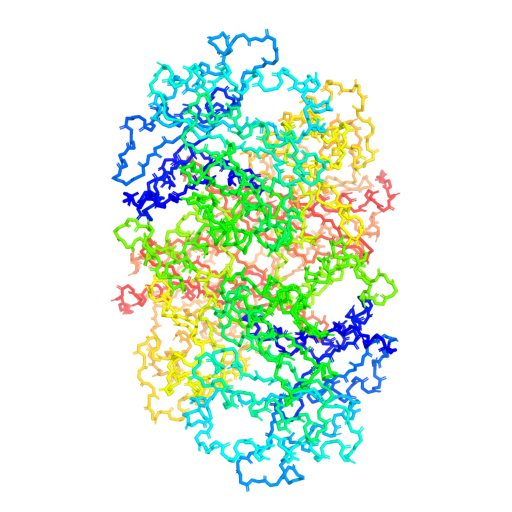 -6.254 1 81.31 477 GLU B N 1
ATOM 7603 C CA . GLU B 1 477 ? -16.109 21.969 -5.176 1 81.31 477 GLU B CA 1
ATOM 7604 C C . GLU B 1 477 ? -14.93 21.359 -4.414 1 81.31 477 GLU B C 1
ATOM 7606 O O . GLU B 1 477 ? -14.023 20.797 -5.02 1 81.31 477 GLU B O 1
ATOM 7611 N N . LEU B 1 478 ? -15.031 21.531 -3.078 1 78.12 478 LEU B N 1
ATOM 7612 C CA . LEU B 1 478 ? -14.062 20.859 -2.225 1 78.12 478 LEU B CA 1
ATOM 7613 C C . LEU B 1 478 ? -14.359 19.375 -2.137 1 78.12 478 LEU B C 1
ATOM 7615 O O . LEU B 1 478 ? -15.391 18.969 -1.59 1 78.12 478 LEU B O 1
ATOM 7619 N N . ILE B 1 479 ? -13.469 18.547 -2.619 1 64.56 479 ILE B N 1
ATOM 7620 C CA . ILE B 1 479 ? -13.828 17.141 -2.736 1 64.56 479 ILE B CA 1
ATOM 7621 C C . ILE B 1 479 ? -13.094 16.328 -1.675 1 64.56 479 ILE B C 1
ATOM 7623 O O . ILE B 1 479 ? -13.477 15.203 -1.368 1 64.56 479 ILE B O 1
ATOM 7627 N N . ASP B 1 480 ? -11.922 16.906 -1.175 1 61.94 480 ASP B N 1
ATOM 7628 C CA . ASP B 1 480 ? -11.18 16.219 -0.126 1 61.94 480 ASP B CA 1
ATOM 7629 C C . ASP B 1 480 ? -10.453 17.203 0.777 1 61.94 480 ASP B C 1
ATOM 7631 O O . ASP B 1 480 ? -10.094 18.297 0.338 1 61.94 480 ASP B O 1
ATOM 7635 N N . PHE B 1 481 ? -10.453 16.875 2.012 1 69.12 481 PHE B N 1
ATOM 7636 C CA . PHE B 1 481 ? -9.719 17.703 2.957 1 69.12 481 PHE B CA 1
ATOM 7637 C C . PHE B 1 481 ? -9.047 16.844 4.02 1 69.12 481 PHE B C 1
ATOM 7639 O O . PHE B 1 481 ? -9.695 16.031 4.672 1 69.12 481 PHE B O 1
ATOM 7646 N N . LYS B 1 482 ? -7.672 16.859 4.16 1 60.19 482 LYS B N 1
ATOM 7647 C CA . LYS B 1 482 ? -6.863 16.078 5.102 1 60.19 482 LYS B CA 1
ATOM 7648 C C . LYS B 1 482 ? -6.133 17 6.082 1 60.19 482 LYS B C 1
ATOM 7650 O O . LYS B 1 482 ? -5.547 18 5.68 1 60.19 482 LYS B O 1
ATOM 7655 N N . VAL B 1 483 ? -6.32 16.656 7.391 1 63.44 483 VAL B N 1
ATOM 7656 C CA . VAL B 1 483 ? -5.672 17.453 8.43 1 63.44 483 VAL B CA 1
ATOM 7657 C C . VAL B 1 483 ? -4.566 16.641 9.086 1 63.44 483 VAL B C 1
ATOM 7659 O O . VAL B 1 483 ? -4.754 15.453 9.383 1 63.44 483 VAL B O 1
ATOM 7662 N N . ARG B 1 484 ? -3.385 17.188 9.148 1 56.75 484 ARG B N 1
ATOM 7663 C CA . ARG B 1 484 ? -2.283 16.578 9.891 1 56.75 484 ARG B CA 1
ATOM 7664 C C . ARG B 1 484 ? -1.74 17.531 10.945 1 56.75 484 ARG B C 1
ATOM 7666 O O . ARG B 1 484 ? -1.451 18.688 10.656 1 56.75 484 ARG B O 1
ATOM 7673 N N . ILE B 1 485 ? -1.727 17.094 12.219 1 56.03 485 ILE B N 1
ATOM 7674 C CA . ILE B 1 485 ? -1.086 17.859 13.281 1 56.03 485 ILE B CA 1
ATOM 7675 C C . ILE B 1 485 ? 0.406 17.547 13.32 1 56.03 485 ILE B C 1
ATOM 7677 O O . ILE B 1 485 ? 0.794 16.375 13.484 1 56.03 485 ILE B O 1
ATOM 7681 N N . LEU B 1 486 ? 1.283 18.422 13.008 1 54.53 486 LEU B N 1
ATOM 7682 C CA . LEU B 1 486 ? 2.73 18.234 12.945 1 54.53 486 LEU B CA 1
ATOM 7683 C C . LEU B 1 486 ? 3.383 18.656 14.258 1 54.53 486 LEU B C 1
ATOM 7685 O O . LEU B 1 486 ? 3.02 19.688 14.836 1 54.53 486 LEU B O 1
ATOM 7689 N N . ASP B 1 487 ? 4.008 17.609 15.016 1 49.12 487 ASP B N 1
ATOM 7690 C CA . ASP B 1 487 ? 4.695 17.906 16.266 1 49.12 487 ASP B CA 1
ATOM 7691 C C . ASP B 1 487 ? 5.926 18.781 16.031 1 49.12 487 ASP B C 1
ATOM 7693 O O . ASP B 1 487 ? 6.707 18.516 15.117 1 49.12 487 ASP B O 1
ATOM 7697 N N . THR B 1 488 ? 5.848 20.062 16.359 1 42.81 488 THR B N 1
ATOM 7698 C CA . THR B 1 488 ? 7.082 20.844 16.312 1 42.81 488 THR B CA 1
ATOM 7699 C C . THR B 1 488 ? 7.996 20.484 17.484 1 42.81 488 THR B C 1
ATOM 7701 O O . THR B 1 488 ? 7.523 20.047 18.531 1 42.81 488 THR B O 1
ATOM 7704 N N . GLU B 1 489 ? 9.297 19.953 17.172 1 37.19 489 GLU B N 1
ATOM 7705 C CA . GLU B 1 489 ? 10.297 19.641 18.188 1 37.19 489 GLU B CA 1
ATOM 7706 C C . GLU B 1 489 ? 10.039 20.406 19.484 1 37.19 489 GLU B C 1
ATOM 7708 O O . GLU B 1 489 ? 10.492 20 20.547 1 37.19 489 GLU B O 1
ATOM 7713 N N . LEU B 1 490 ? 9.82 21.625 19.469 1 34.44 490 LEU B N 1
ATOM 7714 C CA . LEU B 1 490 ? 9.953 22.406 20.688 1 34.44 490 LEU B CA 1
ATOM 7715 C C . LEU B 1 490 ? 8.648 22.406 21.484 1 34.44 490 LEU B C 1
ATOM 7717 O O . LEU B 1 490 ? 8.422 23.281 22.312 1 34.44 490 LEU B O 1
ATOM 7721 N N . GLY B 1 491 ? 8.039 21.203 21.656 1 36.41 491 GLY B N 1
ATOM 7722 C CA . GLY B 1 491 ? 7.02 20.984 22.672 1 36.41 491 GLY B CA 1
ATOM 7723 C C . GLY B 1 491 ? 5.758 21.781 22.438 1 36.41 491 GLY B C 1
ATOM 7724 O O . GLY B 1 491 ? 4.703 21.484 23 1 36.41 491 GLY B O 1
ATOM 7725 N N . THR B 1 492 ? 5.754 23.141 22.297 1 40.78 492 THR B N 1
ATOM 7726 C CA . THR B 1 492 ? 4.609 24 22.562 1 40.78 492 THR B CA 1
ATOM 7727 C C . THR B 1 492 ? 3.596 23.938 21.422 1 40.78 492 THR B C 1
ATOM 7729 O O . THR B 1 492 ? 2.404 23.719 21.656 1 40.78 492 THR B O 1
ATOM 7732 N N . ASP B 1 493 ? 3.779 24.688 20.25 1 50.91 493 ASP B N 1
ATOM 7733 C CA . ASP B 1 493 ? 2.629 25.016 19.422 1 50.91 493 ASP B CA 1
ATOM 7734 C C . ASP B 1 493 ? 2.564 24.141 18.188 1 50.91 493 ASP B C 1
ATOM 7736 O O . ASP B 1 493 ? 3.459 24.172 17.344 1 50.91 493 ASP B O 1
ATOM 7740 N N . ALA B 1 494 ? 1.847 23.031 18.312 1 56.94 494 ALA B N 1
ATOM 7741 C CA . ALA B 1 494 ? 1.591 22.141 17.203 1 56.94 494 ALA B CA 1
ATOM 7742 C C . ALA B 1 494 ? 1.067 22.906 15.984 1 56.94 494 ALA B C 1
ATOM 7744 O O . ALA B 1 494 ? 0.371 23.906 16.125 1 56.94 494 ALA B O 1
ATOM 7745 N N . ILE B 1 495 ? 1.806 22.656 14.883 1 66.75 495 ILE B N 1
ATOM 7746 C CA . ILE B 1 495 ? 1.361 23.219 13.617 1 66.75 495 ILE B CA 1
ATOM 7747 C C . ILE B 1 495 ? 0.447 22.234 12.898 1 66.75 495 ILE B C 1
ATOM 7749 O O . ILE B 1 495 ? 0.616 21.016 13.016 1 66.75 495 ILE B O 1
ATOM 7753 N N . THR B 1 496 ? -0.641 22.797 12.414 1 71.62 496 THR B N 1
ATOM 7754 C CA . THR B 1 496 ? -1.617 22 11.68 1 71.62 496 THR B CA 1
ATOM 7755 C C . THR B 1 496 ? -1.444 22.188 10.172 1 71.62 496 THR B C 1
ATOM 7757 O O . THR B 1 496 ? -1.263 23.312 9.703 1 71.62 496 THR B O 1
ATOM 7760 N N . ARG B 1 497 ? -1.318 21.094 9.422 1 77.38 497 ARG B N 1
ATOM 7761 C CA . ARG B 1 497 ? -1.287 21.125 7.965 1 77.38 497 ARG B CA 1
ATOM 7762 C C . ARG B 1 497 ? -2.592 20.594 7.379 1 77.38 497 ARG B C 1
ATOM 7764 O O . ARG B 1 497 ? -3.119 19.578 7.844 1 77.38 497 ARG B O 1
ATOM 7771 N N . VAL B 1 498 ? -3.111 21.344 6.438 1 79 498 VAL B N 1
ATOM 7772 C CA . VAL B 1 498 ? -4.328 20.922 5.746 1 79 498 VAL B CA 1
ATOM 7773 C C . VAL B 1 498 ? -4.051 20.797 4.25 1 79 498 VAL B C 1
ATOM 7775 O O . VAL B 1 498 ? -3.5 21.719 3.635 1 79 498 VAL B O 1
ATOM 7778 N N . LEU B 1 499 ? -4.266 19.609 3.758 1 78.06 499 LEU B N 1
ATOM 7779 C CA . LEU B 1 499 ? -4.262 19.391 2.316 1 78.06 499 LEU B CA 1
ATOM 7780 C C . LEU B 1 499 ? -5.684 19.328 1.771 1 78.06 499 LEU B C 1
ATOM 7782 O O . LEU B 1 499 ? -6.527 18.594 2.295 1 78.06 499 LEU B O 1
ATOM 7786 N N . THR B 1 500 ? -5.945 20.172 0.807 1 81.94 500 THR B N 1
ATOM 7787 C CA . THR B 1 500 ? -7.266 20.141 0.189 1 81.94 500 THR B CA 1
ATOM 7788 C C . THR B 1 500 ? -7.176 19.703 -1.266 1 81.94 500 THR B C 1
ATOM 7790 O O . THR B 1 500 ? -6.137 19.859 -1.909 1 81.94 500 THR B O 1
ATOM 7793 N N . GLU B 1 501 ? -8.172 19.016 -1.703 1 80.12 501 GLU B N 1
ATOM 7794 C CA . GLU B 1 501 ? -8.391 18.766 -3.127 1 80.12 501 GLU B CA 1
ATOM 7795 C C . GLU B 1 501 ? -9.68 19.422 -3.607 1 80.12 501 GLU B C 1
ATOM 7797 O O . GLU B 1 501 ? -10.758 19.188 -3.053 1 80.12 501 GLU B O 1
ATOM 7802 N N . THR B 1 502 ? -9.57 20.312 -4.578 1 84.44 502 THR B N 1
ATOM 7803 C CA . THR B 1 502 ? -10.688 21.047 -5.156 1 84.44 502 THR B CA 1
ATOM 7804 C C . THR B 1 502 ? -10.859 20.703 -6.633 1 84.44 502 THR B C 1
ATOM 7806 O O . THR B 1 502 ? -9.875 20.422 -7.328 1 84.44 502 THR B O 1
ATOM 7809 N N . SER B 1 503 ? -12.117 20.641 -7.062 1 83.62 503 SER B N 1
ATOM 7810 C CA . SER B 1 503 ? -12.406 20.344 -8.461 1 83.62 503 SER B CA 1
ATOM 7811 C C . SER B 1 503 ? -13.359 21.359 -9.062 1 83.62 503 SER B C 1
ATOM 7813 O O . SER B 1 503 ? -14.164 21.969 -8.344 1 83.62 503 SER B O 1
ATOM 7815 N N . ASP B 1 504 ? -13.195 21.594 -10.359 1 86.69 504 ASP B N 1
ATOM 7816 C CA . ASP B 1 504 ? -14.18 22.391 -11.086 1 86.69 504 ASP B CA 1
ATOM 7817 C C . ASP B 1 504 ? -14.984 21.516 -12.039 1 86.69 504 ASP B C 1
ATOM 7819 O O . ASP B 1 504 ? -15.594 22.016 -12.992 1 86.69 504 ASP B O 1
ATOM 7823 N N . GLY B 1 505 ? -14.898 20.312 -11.75 1 74.06 505 GLY B N 1
ATOM 7824 C CA . GLY B 1 505 ? -15.594 19.375 -12.625 1 74.06 505 GLY B CA 1
ATOM 7825 C C . GLY B 1 505 ? -14.727 18.859 -13.758 1 74.06 505 GLY B C 1
ATOM 7826 O O . GLY B 1 505 ? -15 17.812 -14.336 1 74.06 505 GLY B O 1
ATOM 7827 N N . GLU B 1 506 ? -13.758 19.594 -14.203 1 73.88 506 GLU B N 1
ATOM 7828 C CA . GLU B 1 506 ? -12.859 19.234 -15.297 1 73.88 506 GLU B CA 1
ATOM 7829 C C . GLU B 1 506 ? -11.492 18.812 -14.766 1 73.88 506 GLU B C 1
ATOM 7831 O O . GLU B 1 506 ? -10.906 17.844 -15.25 1 73.88 506 GLU B O 1
ATOM 7836 N N . ARG B 1 507 ? -11.016 19.594 -13.828 1 77.56 507 ARG B N 1
ATOM 7837 C CA . ARG B 1 507 ? -9.703 19.359 -13.219 1 77.56 507 ARG B CA 1
ATOM 7838 C C . ARG B 1 507 ? -9.797 19.391 -11.703 1 77.56 507 ARG B C 1
ATOM 7840 O O . ARG B 1 507 ? -10.727 19.969 -11.133 1 77.56 507 ARG B O 1
ATOM 7847 N N . SER B 1 508 ? -8.883 18.625 -11.117 1 83.25 508 SER B N 1
ATOM 7848 C CA . SER B 1 508 ? -8.719 18.703 -9.664 1 83.25 508 SER B CA 1
ATOM 7849 C C . SER B 1 508 ? -7.312 19.172 -9.289 1 83.25 508 SER B C 1
ATOM 7851 O O . SER B 1 508 ? -6.355 18.922 -10.031 1 83.25 508 SER B O 1
ATOM 7853 N N . TRP B 1 509 ? -7.238 19.969 -8.258 1 87.12 509 TRP B N 1
ATOM 7854 C CA . TRP B 1 509 ? -5.938 20.469 -7.812 1 87.12 509 TRP B CA 1
ATOM 7855 C C . TRP B 1 509 ? -5.84 20.438 -6.289 1 87.12 509 TRP B C 1
ATOM 7857 O O . TRP B 1 509 ? -6.859 20.438 -5.594 1 87.12 509 TRP B O 1
ATOM 7867 N N . SER B 1 510 ? -4.555 20.297 -5.898 1 86.5 510 SER B N 1
ATOM 7868 C CA . SER B 1 510 ? -4.297 20.203 -4.465 1 86.5 510 SER B CA 1
ATOM 7869 C C . SER B 1 510 ? -3.547 21.422 -3.945 1 86.5 510 SER B C 1
ATOM 7871 O O . SER B 1 510 ? -2.629 21.906 -4.602 1 86.5 510 SER B O 1
ATOM 7873 N N . THR B 1 511 ? -4.062 21.922 -2.842 1 92 511 THR B N 1
ATOM 7874 C CA . THR B 1 511 ? -3.412 23.031 -2.15 1 92 511 THR B CA 1
ATOM 7875 C C . THR B 1 511 ? -3.137 22.672 -0.693 1 92 511 THR B C 1
ATOM 7877 O O . THR B 1 511 ? -3.754 21.75 -0.147 1 92 511 THR B O 1
ATOM 7880 N N . VAL B 1 512 ? -2.131 23.312 -0.217 1 87.81 512 VAL B N 1
ATOM 7881 C CA . VAL B 1 512 ? -1.729 23.047 1.16 1 87.81 512 VAL B CA 1
ATOM 7882 C C . VAL B 1 512 ? -1.747 24.344 1.967 1 87.81 512 VAL B C 1
ATOM 7884 O O . VAL B 1 512 ? -1.409 25.406 1.448 1 87.81 512 VAL B O 1
ATOM 7887 N N . GLY B 1 513 ? -2.277 24.281 3.176 1 88.81 513 GLY B N 1
ATOM 7888 C CA . GLY B 1 513 ? -2.215 25.344 4.172 1 88.81 513 GLY B CA 1
ATOM 7889 C C . GLY B 1 513 ? -1.638 24.891 5.496 1 88.81 513 GLY B C 1
ATOM 7890 O O . GLY B 1 513 ? -1.784 23.719 5.871 1 88.81 513 GLY B O 1
ATOM 7891 N N . VAL B 1 514 ? -0.877 25.781 6.059 1 83.69 514 VAL B N 1
ATOM 7892 C CA . VAL B 1 514 ? -0.265 25.5 7.352 1 83.69 514 VAL B CA 1
ATOM 7893 C C . VAL B 1 514 ? -0.557 26.641 8.328 1 83.69 514 VAL B C 1
ATOM 7895 O O . VAL B 1 514 ? -0.546 27.812 7.945 1 83.69 514 VAL B O 1
ATOM 7898 N N . GLY B 1 515 ? -0.954 26.219 9.508 1 78.19 515 GLY B N 1
ATOM 7899 C CA . GLY B 1 515 ? -1.227 27.203 10.539 1 78.19 515 GLY B CA 1
ATOM 7900 C C . GLY B 1 515 ? -1.277 26.609 11.938 1 78.19 515 GLY B C 1
ATOM 7901 O O . GLY B 1 515 ? -1.046 25.406 12.117 1 78.19 515 GLY B O 1
ATOM 7902 N N . PRO B 1 516 ? -1.54 27.484 12.828 1 73.31 516 PRO B N 1
ATOM 7903 C CA . PRO B 1 516 ? -1.577 27.031 14.227 1 73.31 516 PRO B CA 1
ATOM 7904 C C . PRO B 1 516 ? -2.807 26.188 14.539 1 73.31 516 PRO B C 1
ATOM 7906 O O . PRO B 1 516 ? -2.846 25.5 15.57 1 73.31 516 PRO B O 1
ATOM 7909 N N . ASN B 1 517 ? -3.828 26.219 13.617 1 71.19 517 ASN B N 1
ATOM 7910 C CA . ASN B 1 517 ? -5.035 25.422 13.812 1 71.19 517 ASN B CA 1
ATOM 7911 C C . ASN B 1 517 ? -5.66 25.016 12.484 1 71.19 517 ASN B C 1
ATOM 7913 O O . ASN B 1 517 ? -5.297 25.547 11.43 1 71.19 517 ASN B O 1
ATOM 7917 N N . VAL B 1 518 ? -6.594 24.125 12.617 1 73.31 518 VAL B N 1
ATOM 7918 C CA . VAL B 1 518 ? -7.172 23.5 11.43 1 73.31 518 VAL B CA 1
ATOM 7919 C C . VAL B 1 518 ? -7.922 24.547 10.609 1 73.31 518 VAL B C 1
ATOM 7921 O O . VAL B 1 518 ? -7.941 24.484 9.375 1 73.31 518 VAL B O 1
ATOM 7924 N N . VAL B 1 519 ? -8.617 25.469 11.273 1 77 519 VAL B N 1
ATOM 7925 C CA . VAL B 1 519 ? -9.438 26.438 10.555 1 77 519 VAL B CA 1
ATOM 7926 C C . VAL B 1 519 ? -8.547 27.359 9.734 1 77 519 VAL B C 1
ATOM 7928 O O . VAL B 1 519 ? -8.805 27.609 8.555 1 77 519 VAL B O 1
ATOM 7931 N N . GLU B 1 520 ? -7.469 27.828 10.312 1 81 520 GLU B N 1
ATOM 7932 C CA . GLU B 1 520 ? -6.539 28.703 9.602 1 81 520 GLU B CA 1
ATOM 7933 C C . GLU B 1 520 ? -5.852 27.969 8.453 1 81 520 GLU B C 1
ATOM 7935 O O . GLU B 1 520 ? -5.711 28.516 7.359 1 81 520 GLU B O 1
ATOM 7940 N N . ALA B 1 521 ? -5.387 26.828 8.797 1 84.44 521 ALA B N 1
ATOM 7941 C CA . ALA B 1 521 ? -4.738 26.016 7.766 1 84.44 521 ALA B CA 1
ATOM 7942 C C . ALA B 1 521 ? -5.699 25.734 6.613 1 84.44 521 ALA B C 1
ATOM 7944 O O . ALA B 1 521 ? -5.32 25.844 5.441 1 84.44 521 ALA B O 1
ATOM 7945 N N . ALA B 1 522 ? -6.918 25.344 7.004 1 83.19 522 ALA B N 1
ATOM 7946 C CA . ALA B 1 522 ? -7.934 25.078 5.988 1 83.19 522 ALA B CA 1
ATOM 7947 C C . ALA B 1 522 ? -8.242 26.344 5.18 1 83.19 522 ALA B C 1
ATOM 7949 O O . ALA B 1 522 ? -8.43 26.281 3.963 1 83.19 522 ALA B O 1
ATOM 7950 N N . TRP B 1 523 ? -8.328 27.422 5.863 1 86 523 TRP B N 1
ATOM 7951 C CA . TRP B 1 523 ? -8.602 28.703 5.211 1 86 523 TRP B CA 1
ATOM 7952 C C . TRP B 1 523 ? -7.555 29.016 4.148 1 86 523 TRP B C 1
ATOM 7954 O O . TRP B 1 523 ? -7.891 29.391 3.027 1 86 523 TRP B O 1
ATOM 7964 N N . GLU B 1 524 ? -6.34 28.859 4.492 1 89.25 524 GLU B N 1
ATOM 7965 C CA . GLU B 1 524 ? -5.258 29.094 3.541 1 89.25 524 GLU B CA 1
ATOM 7966 C C . GLU B 1 524 ? -5.363 28.156 2.342 1 89.25 524 GLU B C 1
ATOM 7968 O O . GLU B 1 524 ? -5.258 28.594 1.193 1 89.25 524 GLU B O 1
ATOM 7973 N N . ALA B 1 525 ? -5.523 26.922 2.605 1 90.75 525 ALA B N 1
ATOM 7974 C CA . ALA B 1 525 ? -5.598 25.922 1.541 1 90.75 525 ALA B CA 1
ATOM 7975 C C . ALA B 1 525 ? -6.766 26.219 0.604 1 90.75 525 ALA B C 1
ATOM 7977 O O . ALA B 1 525 ? -6.625 26.125 -0.619 1 90.75 525 ALA B O 1
ATOM 7978 N N . VAL B 1 526 ? -7.914 26.594 1.186 1 89.56 526 VAL B N 1
ATOM 7979 C CA . VAL B 1 526 ? -9.117 26.828 0.399 1 89.56 526 VAL B CA 1
ATOM 7980 C C . VAL B 1 526 ? -8.961 28.109 -0.41 1 89.56 526 VAL B C 1
ATOM 7982 O O . VAL B 1 526 ? -9.344 28.172 -1.582 1 89.56 526 VAL B O 1
ATOM 7985 N N . THR B 1 527 ? -8.461 29.156 0.2 1 91.81 527 THR B N 1
ATOM 7986 C CA . THR B 1 527 ? -8.266 30.422 -0.505 1 91.81 527 THR B CA 1
ATOM 7987 C C . THR B 1 527 ? -7.297 30.25 -1.671 1 91.81 527 THR B C 1
ATOM 7989 O O . THR B 1 527 ? -7.52 30.781 -2.758 1 91.81 527 THR B O 1
ATOM 7992 N N . GLU B 1 528 ? -6.227 29.469 -1.413 1 93 528 GLU B N 1
ATOM 7993 C CA . GLU B 1 528 ? -5.289 29.188 -2.496 1 93 528 GLU B CA 1
ATOM 7994 C C . GLU B 1 528 ? -5.953 28.391 -3.607 1 93 528 GLU B C 1
ATOM 7996 O O . GLU B 1 528 ? -5.652 28.578 -4.785 1 93 528 GLU B O 1
ATOM 8001 N N . ALA B 1 529 ? -6.789 27.5 -3.168 1 93.56 529 ALA B N 1
ATOM 8002 C CA . ALA B 1 529 ? -7.508 26.703 -4.156 1 93.56 529 ALA B CA 1
ATOM 8003 C C . ALA B 1 529 ? -8.352 27.578 -5.07 1 93.56 529 ALA B C 1
ATOM 8005 O O . ALA B 1 529 ? -8.414 27.359 -6.281 1 93.56 529 ALA B O 1
ATOM 8006 N N . TYR B 1 530 ? -8.961 28.594 -4.516 1 93.62 530 TYR B N 1
ATOM 8007 C CA . TYR B 1 530 ? -9.781 29.516 -5.301 1 93.62 530 TYR B CA 1
ATOM 8008 C C . TYR B 1 530 ? -8.914 30.359 -6.23 1 93.62 530 TYR B C 1
ATOM 8010 O O . TYR B 1 530 ? -9.258 30.562 -7.398 1 93.62 530 TYR B O 1
ATOM 8018 N N . VAL B 1 531 ? -7.793 30.844 -5.707 1 94 531 VAL B N 1
ATOM 8019 C CA . VAL B 1 531 ? -6.887 31.641 -6.523 1 94 531 VAL B CA 1
ATOM 8020 C C . VAL B 1 531 ? -6.391 30.828 -7.711 1 94 531 VAL B C 1
ATOM 8022 O O . VAL B 1 531 ? -6.426 31.281 -8.852 1 94 531 VAL B O 1
ATOM 8025 N N . TYR B 1 532 ? -5.953 29.594 -7.395 1 95.12 532 TYR B N 1
ATOM 8026 C CA . TYR B 1 532 ? -5.43 28.719 -8.438 1 95.12 532 TYR B CA 1
ATOM 8027 C C . TYR B 1 532 ? -6.516 28.359 -9.445 1 95.12 532 TYR B C 1
ATOM 8029 O O . TYR B 1 532 ? -6.273 28.375 -10.656 1 95.12 532 TYR B O 1
ATOM 8037 N N . GLY B 1 533 ? -7.691 28.047 -8.945 1 94.25 533 GLY B N 1
ATOM 8038 C CA . GLY B 1 533 ? -8.797 27.703 -9.82 1 94.25 533 GLY B CA 1
ATOM 8039 C C . GLY B 1 533 ? -9.172 28.828 -10.773 1 94.25 533 GLY B C 1
ATOM 8040 O O . GLY B 1 533 ? -9.391 28.594 -11.961 1 94.25 533 GLY B O 1
ATOM 8041 N N . LEU B 1 534 ? -9.227 30.031 -10.242 1 94.31 534 LEU B N 1
ATOM 8042 C CA . LEU B 1 534 ? -9.531 31.203 -11.078 1 94.31 534 LEU B CA 1
ATOM 8043 C C . LEU B 1 534 ? -8.453 31.406 -12.133 1 94.31 534 LEU B C 1
ATOM 8045 O O . LEU B 1 534 ? -8.758 31.703 -13.289 1 94.31 534 LEU B O 1
ATOM 8049 N N . LEU B 1 535 ? -7.254 31.266 -11.719 1 93.88 535 LEU B N 1
ATOM 8050 C CA . LEU B 1 535 ? -6.121 31.391 -12.633 1 93.88 535 LEU B CA 1
ATOM 8051 C C . LEU B 1 535 ? -6.223 30.391 -13.773 1 93.88 535 LEU B C 1
ATOM 8053 O O . LEU B 1 535 ? -6.078 30.75 -14.945 1 93.88 535 LEU B O 1
ATOM 8057 N N . LYS B 1 536 ? -6.469 29.172 -13.445 1 92.62 536 LYS B N 1
ATOM 8058 C CA . LYS B 1 536 ? -6.496 28.109 -14.438 1 92.62 536 LYS B CA 1
ATOM 8059 C C . LYS B 1 536 ? -7.738 28.203 -15.32 1 92.62 536 LYS B C 1
ATOM 8061 O O . LYS B 1 536 ? -7.758 27.672 -16.438 1 92.62 536 LYS B O 1
ATOM 8066 N N . SER B 1 537 ? -8.727 28.953 -14.797 1 92.19 537 SER B N 1
ATOM 8067 C CA . SER B 1 537 ? -9.938 29.203 -15.578 1 92.19 537 SER B CA 1
ATOM 8068 C C . SER B 1 537 ? -9.742 30.344 -16.562 1 92.19 537 SER B C 1
ATOM 8070 O O . SER B 1 537 ? -10.68 30.734 -17.266 1 92.19 537 SER B O 1
ATOM 8072 N N . GLY B 1 538 ? -8.602 30.953 -16.578 1 91.19 538 GLY B N 1
ATOM 8073 C CA . GLY B 1 538 ? -8.297 32.062 -17.484 1 91.19 538 GLY B CA 1
ATOM 8074 C C . GLY B 1 538 ? -8.898 33.375 -17.047 1 91.19 538 GLY B C 1
ATOM 8075 O O . GLY B 1 538 ? -9.07 34.281 -17.859 1 91.19 538 GLY B O 1
ATOM 8076 N N . VAL B 1 539 ? -9.211 33.469 -15.812 1 91.25 539 VAL B N 1
ATOM 8077 C CA . VAL B 1 539 ? -9.844 34.656 -15.281 1 91.25 539 VAL B CA 1
ATOM 8078 C C . VAL B 1 539 ? -8.766 35.656 -14.859 1 91.25 539 VAL B C 1
ATOM 8080 O O . VAL B 1 539 ? -7.746 35.281 -14.289 1 91.25 539 VAL B O 1
ATOM 8083 N N . GLU B 1 540 ? -9.016 36.875 -15.227 1 92.25 540 GLU B N 1
ATOM 8084 C CA . GLU B 1 540 ? -8.148 37.969 -14.766 1 92.25 540 GLU B CA 1
ATOM 8085 C C . GLU B 1 540 ? -8.742 38.656 -13.547 1 92.25 540 GLU B C 1
ATOM 8087 O O . GLU B 1 540 ? -9.961 38.688 -13.375 1 92.25 540 GLU B O 1
ATOM 8092 N N . PRO B 1 541 ? -7.82 39.094 -12.688 1 92.31 541 PRO B N 1
ATOM 8093 C CA . PRO B 1 541 ? -8.336 39.875 -11.562 1 92.31 541 PRO B CA 1
ATOM 8094 C C . PRO B 1 541 ? -9.211 41.031 -12 1 92.31 541 PRO B C 1
ATOM 8096 O O . PRO B 1 541 ? -8.867 41.75 -12.945 1 92.31 541 PRO B O 1
ATOM 8099 N N . ARG B 1 542 ? -10.305 41.094 -11.367 1 88.31 542 ARG B N 1
ATOM 8100 C CA . ARG B 1 542 ? -11.242 42.156 -11.688 1 88.31 542 ARG B CA 1
ATOM 8101 C C . ARG B 1 542 ? -11.086 43.344 -10.719 1 88.31 542 ARG B C 1
ATOM 8103 O O . ARG B 1 542 ? -11.078 43.156 -9.5 1 88.31 542 ARG B O 1
ATOM 8110 N N . PRO B 1 543 ? -10.75 44.531 -11.297 1 76.25 543 PRO B N 1
ATOM 8111 C CA . PRO B 1 543 ? -10.477 45.688 -10.484 1 76.25 543 PRO B CA 1
ATOM 8112 C C . PRO B 1 543 ? -11.719 46.219 -9.742 1 76.25 543 PRO B C 1
ATOM 8114 O O . PRO B 1 543 ? -12.844 46 -10.203 1 76.25 543 PRO B O 1
#

Nearest PDB structures (foldseek):
  6e1j-assembly1_B  TM=8.403E-01  e=1.078E-28  Brassica juncea
  3rmj-assembly1_A  TM=9.132E-01  e=2.882E-22  Neisseria meningitidis serogroup B
  3rmj-assembly1_B  TM=9.084E-01  e=4.521E-22  Neisseria meningitidis serogroup B
  3eeg-assembly1_B  TM=8.977E-01  e=1.573E-19  Cytophaga hutchinsonii ATCC 33406
  3eeg-assembly1_A  TM=8.962E-01  e=4.602E-18  Cytophaga hutchinsonii ATCC 33406

Radius of gyration: 29.92 Å; Cα contacts (8 Å, |Δi|>4): 2584; chains: 2; bounding box: 79×85×74 Å